Protein 1L8W (pdb70)

InterPro domains:
  IPR000680 Borrelia lipoprotein [PF00921] (44-343)

Secondary structure (DSSP, 8-state):
-HHHHHHTTS-SS-BHHHHHHHHHHHHHHHHHHHHHHTT---HHHHHHHHHHHHHHHHHHHHHHHHHH----SBTT-EE-STTT--PPPHHHHHHHHHHHHHHHHHH-SS-SSSS-S----GGGGGGGGGGS--STT----HHHHHHHHHHHHTS-HHHHHHHHHHHTT-S--S---TTT--SHHHHHH--TT--SS--S----HHHHHHHHHHH--TT--EE--TTTHHHHHHHHHHHHHHHHHHHHHHHHHHHHHHHHHHHHHHHH-/--STTTTHHHHHHHHHHHHHHHHHHSS---SSS-SS-BTHHHHHHHHHHHHHHHHHHHHHTT----HHHHHHHHHHHHHHHHHHHHHHHHH----SBTT-EE--TTT-----HHHHHHHHHHHHHHHHHTT-HHHHHTSPPP-----GGGGGGGS--STT----HHHHHHHHHHHHTS-HHHHHHHHHHHHH-S--S---TTT--SHHHHHH--SS--SS--S----HHHHHHHHHHH--TT--EE--TTTHHHHHHHHHHHHHHHHHHHHHHHHHHHHHHHHHHHHHHHHH--/-TTHHHHTTS-SS-BHHHHHHHHHHHHHHHHHHHHHH---HHHHHHHHHHHHHHHHHHHHHHHHHH----SBTT-EE-SGGG-----HHHHHHHHHHHHHHHHHTT-HHHHHTSPPP---TTGGGGGGGS--STT----HHHHHHHHHHHHTS-HHHHHHHHHHHTTSS--S---TTT--SHHHHHH--TT--SS--S----HHHHHHHHHHH--TT--EE--TT-HHHHHHHHHHHHHHHHHHHHHHHHHHHHHHHHHHHHHHHHHHHHT-/---HHHHHHHHHHHHHHHTTGGGTS----S-SS--HHHHHHHHHHHHHHHHHHHHHHT--TTHHHHHHHHHHHHHHHHHHHHHHHH----SPTT-EE-STTT-----HHHHHHHHHHHHHHHHTTT-HHHHTTS------TTGGGGGGGS--STT----HHHHHHHHHHHHTS-HHHHHHHHHHHTT-S--S---GGG--SHHHHHH--TT--SS--S----HHHHHHHHHHH--TT--EE--TT-HHHHHHHHHHHHHHHHHHHHHHHHHHHHHHHHHHHHHHHHHHHHHHSSSS--

Sequence (1133 aa):
GGLVAEAFGFKSDPKKSDVKTYFTTVAAKLEKTKTDLNSLPTAVEGAIKEVSELLDKLVKAVKTAEGASSGTAAIGEVVADADAAKVADKASVKGIAKGIKEIVEAAGGSEKLKAVAAAKGENNKGAGKLFGKAGAAAHGDSEAASKAAGAVSAVSGEQILSAIVTAADAAEQDGKKPEEAKNPIAAAIGDKDGGAEFGQDEKKDDQIAAAIALRGAKDGKFAVKDGEKEKAEGAIKGAAESAVRKVLGAITGLIGDAVSSGLRKVGDSPTNKFYQSVIQLGNGFLDVFTSFGGLVAEAFGFKSDPKKSDVKTYFTTVAAKLEKTKTDLNSLPTAVEGAIKEVSELLDKLVKAVKTAEGASSGTAAIGEVVADADAAKVADKASVKGIAKGIKEIVEAAGGSEKLKAVAAAKGENNKGAGKLFGKAGAAAHGDSEAASKAAGAVSAVSGEQILSAIVTAADAAEQDGKKPEEAKNPIAAAIGDKDGGAEFGQDEKKDDQIAAAIALRGAKDGKFAVKDGEKEKAEGAIKGAAESAVRKVLGAITGLIGDAVSSGLRKVGDSVKGGLVAEAFGFKSDPKKSDVKTYFTTVAAKLEKTKTDLNSTAVEGAIKEVSELLDKLVKAVKTAEGASSGTAAIGEVVADADAAKVADKASVKGIAKGIKEIVEAAGGSEKLKAVAAAKGENNKGAGKLFGKAGAAAHGDSEAASKAAGAVSAVSGEQILSAIVTAADAAEQDGKKPEEAKNPIAAAIGDKDGGAEFGQDEKKDDQIAAAIALRGAKDGKFAVKDGEKEKAEGAIKGAAESAVRKVLGAITGLIGDAVSSGLRKVGDSVKAASKFYQSVIQLGNGFLDVFTSFGGLVAEAFGFKSDPKKSDVKTYFTTVAAKLEKTKTDLNSTAVEGAIKEVSELLDKLVKAVKTAEGASSGTAAIGEVVADADAAKVADKASVKGIAKGIKEIVEAAGGSEKLKAVAAAKGENNKGAGKLFGKAGAAAHGDSEAASKAAGAVSAVSGEQILSAIVTAADAAEQDGKKPEEAKNPIAAAIGDKDGGAEFGQDEKKDDQIAAAIALRGAKDGKFAVKDGEKEKAEGAIKGAAESAVRKVLGAITGLIGDAVSSGLRKVGDSVKAASKETPPA

Radius of gyration: 38.23 Å; Cα contacts (8 Å, |Δi|>4): 2772; chains: 4; bounding box: 124×77×98 Å

Nearest PDB structures (foldseek):
  1l8w-assembly5_B  TM=1.003E+00  e=1.435E-44  Borreliella burgdorferi
  1l8w-assembly5_D  TM=9.782E-01  e=3.286E-36  Borreliella burgdorferi
  1l8w-assembly6_C  TM=9.657E-01  e=2.994E-34  Borreliella burgdorferi
  1l8w-assembly6_A  TM=9.624E-01  e=8.217E-33  Borreliella burgdorferi
  1l8w-assembly5_D  TM=1.003E+00  e=8.434E-45  Borreliella burgdorferi

Structure (mmCIF, N/CA/C/O backbone):
data_1L8W
#
_entry.id   1L8W
#
_cell.length_a   85.171
_cell.length_b   59.178
_cell.length_c   116.149
_cell.angle_alpha   90.00
_cell.angle_beta   104.58
_cell.angle_gamma   90.00
#
_symmetry.space_group_name_H-M   'P 1 2 1'
#
loop_
_entity.id
_entity.type
_entity.pdbx_description
1 polymer VlsE1
2 water water
#
loop_
_atom_site.group_PDB
_atom_site.id
_atom_site.type_symbol
_atom_site.label_atom_id
_atom_site.label_alt_id
_atom_site.label_comp_id
_atom_site.label_asym_id
_atom_site.label_entity_id
_atom_site.label_seq_id
_atom_site.pdbx_PDB_ins_code
_atom_site.Cartn_x
_atom_site.Cartn_y
_atom_site.Cartn_z
_atom_site.occupancy
_atom_site.B_iso_or_equiv
_atom_site.auth_seq_id
_atom_site.auth_comp_id
_atom_site.auth_asym_id
_atom_site.auth_atom_id
_atom_site.pdbx_PDB_model_num
ATOM 1 N N . GLY A 1 44 ? -1.136 -4.054 4.715 1.00 40.18 52 GLY A N 1
ATOM 2 C CA . GLY A 1 44 ? 0.161 -3.363 4.967 1.00 40.29 52 GLY A CA 1
ATOM 3 C C . GLY A 1 44 ? 0.367 -3.063 6.442 1.00 39.97 52 GLY A C 1
ATOM 4 O O . GLY A 1 44 ? 0.761 -1.956 6.811 1.00 39.31 52 GLY A O 1
ATOM 5 N N . GLY A 1 45 ? 0.087 -4.050 7.288 1.00 39.74 53 GLY A N 1
ATOM 6 C CA . GLY A 1 45 ? 0.252 -3.871 8.717 1.00 36.77 53 GLY A CA 1
ATOM 7 C C . GLY A 1 45 ? 1.718 -3.849 9.090 1.00 35.27 53 GLY A C 1
ATOM 8 O O . GLY A 1 45 ? 2.131 -3.058 9.927 1.00 35.90 53 GLY A O 1
ATOM 9 N N . LEU A 1 46 ? 2.513 -4.710 8.464 1.00 34.58 54 LEU A N 1
ATOM 10 C CA . LEU A 1 46 ? 3.939 -4.764 8.760 1.00 35.15 54 LEU A CA 1
ATOM 11 C C . LEU A 1 46 ? 4.666 -3.592 8.114 1.00 34.66 54 LEU A C 1
ATOM 12 O O . LEU A 1 46 ? 5.626 -3.070 8.666 1.00 35.76 54 LEU A O 1
ATOM 17 N N . VAL A 1 47 ? 4.207 -3.181 6.939 1.00 35.64 55 VAL A N 1
ATOM 18 C CA . VAL A 1 47 ? 4.820 -2.056 6.248 1.00 34.41 55 VAL A CA 1
ATOM 19 C C . VAL A 1 47 ? 4.541 -0.788 7.037 1.00 31.59 55 VAL A C 1
ATOM 20 O O . VAL A 1 47 ? 5.389 0.103 7.112 1.00 31.14 55 VAL A O 1
ATOM 24 N N . ALA A 1 48 ? 3.352 -0.717 7.628 1.00 27.36 56 ALA A N 1
ATOM 25 C CA . ALA A 1 48 ? 2.972 0.435 8.437 1.00 26.06 56 ALA A CA 1
ATOM 26 C C . ALA A 1 48 ? 3.802 0.512 9.724 1.00 25.47 56 ALA A C 1
ATOM 27 O O . ALA A 1 48 ? 4.030 1.599 10.241 1.00 25.31 56 ALA A O 1
ATOM 29 N N . GLU A 1 49 ? 4.242 -0.640 10.236 1.00 25.60 57 GLU A N 1
ATOM 30 C CA . GLU A 1 49 ? 5.046 -0.696 11.465 1.00 25.72 57 GLU A CA 1
ATOM 31 C C . GLU A 1 49 ? 6.520 -0.466 11.143 1.00 24.48 57 GLU A C 1
ATOM 32 O O . GLU A 1 49 ? 7.242 0.152 11.927 1.00 21.29 57 GLU A O 1
ATOM 38 N N . ALA A 1 50 ? 6.960 -0.965 9.988 1.00 22.99 58 ALA A N 1
ATOM 39 C CA . ALA A 1 50 ? 8.346 -0.782 9.557 1.00 22.84 58 ALA A CA 1
ATOM 40 C C . ALA A 1 50 ? 8.568 0.721 9.456 1.00 23.85 58 ALA A C 1
ATOM 41 O O . ALA A 1 50 ? 9.664 1.223 9.713 1.00 26.31 58 ALA A O 1
ATOM 43 N N . PHE A 1 51 ? 7.516 1.426 9.059 1.00 24.12 59 PHE A N 1
ATOM 44 C CA . PHE A 1 51 ? 7.542 2.877 8.969 1.00 26.57 59 PHE A CA 1
ATOM 45 C C . PHE A 1 51 ? 6.935 3.234 10.313 1.00 28.04 59 PHE A C 1
ATOM 46 O O . PHE A 1 51 ? 6.001 2.577 10.756 1.00 31.32 59 PHE A O 1
ATOM 54 N N . GLY A 1 52 ? 7.441 4.247 10.987 1.00 28.29 60 GLY A N 1
ATOM 55 C CA . GLY A 1 52 ? 6.835 4.563 12.268 1.00 29.20 60 GLY A CA 1
ATOM 56 C C . GLY A 1 52 ? 7.753 4.128 13.385 1.00 28.09 60 GLY A C 1
ATOM 57 O O . GLY A 1 52 ? 8.016 4.906 14.291 1.00 28.72 60 GLY A O 1
ATOM 58 N N . PHE A 1 53 ? 8.232 2.889 13.314 1.00 24.56 61 PHE A N 1
ATOM 59 C CA . PHE A 1 53 ? 9.169 2.370 14.301 1.00 23.70 61 PHE A CA 1
ATOM 60 C C . PHE A 1 53 ? 10.520 2.163 13.643 1.00 22.46 61 PHE A C 1
ATOM 61 O O . PHE A 1 53 ? 11.410 1.535 14.209 1.00 24.28 61 PHE A O 1
ATOM 69 N N . LYS A 1 54 ? 10.655 2.694 12.434 1.00 20.66 62 LYS A N 1
ATOM 70 C CA . LYS A 1 54 ? 11.888 2.599 11.676 1.00 20.21 62 LYS A CA 1
ATOM 71 C C . LYS A 1 54 ? 13.024 3.155 12.527 1.00 21.63 62 LYS A C 1
ATOM 72 O O . LYS A 1 54 ? 12.801 3.865 13.505 1.00 21.15 62 LYS A O 1
ATOM 78 N N . SER A 1 55 ? 14.247 2.825 12.148 1.00 22.07 63 SER A N 1
ATOM 79 C CA . SER A 1 55 ? 15.402 3.319 12.860 1.00 23.52 63 SER A CA 1
ATOM 80 C C . SER A 1 55 ? 15.708 4.685 12.281 1.00 24.40 63 SER A C 1
ATOM 81 O O . SER A 1 55 ? 15.350 4.969 11.142 1.00 24.95 63 SER A O 1
ATOM 84 N N . ASP A 1 56 ? 16.360 5.527 13.071 1.00 23.44 64 ASP A N 1
ATOM 85 C CA . ASP A 1 56 ? 16.771 6.851 12.627 1.00 23.62 64 ASP A CA 1
ATOM 86 C C . ASP A 1 56 ? 15.768 7.638 11.783 1.00 20.39 64 ASP A C 1
ATOM 87 O O . ASP A 1 56 ? 16.099 8.134 10.708 1.00 21.01 64 ASP A O 1
ATOM 92 N N . PRO A 1 57 ? 14.531 7.776 12.265 1.00 18.71 65 PRO A N 1
ATOM 93 C CA . PRO A 1 57 ? 13.545 8.531 11.487 1.00 17.77 65 PRO A CA 1
ATOM 94 C C . PRO A 1 57 ? 13.977 9.980 11.279 1.00 17.62 65 PRO A C 1
ATOM 95 O O . PRO A 1 57 ? 14.628 10.592 12.133 1.00 18.20 65 PRO A O 1
ATOM 99 N N . LYS A 1 58 ? 13.607 10.530 10.138 1.00 17.56 66 LYS A N 1
ATOM 100 C CA . LYS A 1 58 ? 13.980 11.892 9.810 1.00 16.30 66 LYS A CA 1
ATOM 101 C C . LYS A 1 58 ? 12.813 12.858 9.927 1.00 15.73 66 LYS A C 1
ATOM 102 O O . LYS A 1 58 ? 11.646 12.460 9.917 1.00 14.47 66 LYS A O 1
ATOM 108 N N . LYS A 1 59 ? 13.147 14.139 10.030 1.00 14.28 67 LYS A N 1
ATOM 109 C CA . LYS A 1 59 ? 12.144 15.177 10.092 1.00 14.50 67 LYS A CA 1
ATOM 110 C C . LYS A 1 59 ? 11.352 15.134 8.777 1.00 16.90 67 LYS A C 1
ATOM 111 O O . LYS A 1 59 ? 10.212 15.573 8.720 1.00 17.63 67 LYS A O 1
ATOM 117 N N . SER A 1 60 ? 11.967 14.607 7.720 1.00 15.80 68 SER A N 1
ATOM 118 C CA . SER A 1 60 ? 11.294 14.513 6.426 1.00 16.96 68 SER A CA 1
ATOM 119 C C . SER A 1 60 ? 10.230 13.403 6.463 1.00 15.37 68 SER A C 1
ATOM 120 O O . SER A 1 60 ? 9.250 13.448 5.720 1.00 14.13 68 SER A O 1
ATOM 123 N N . ASP A 1 61 ? 10.429 12.419 7.336 1.00 14.57 69 ASP A N 1
ATOM 124 C CA . ASP A 1 61 ? 9.474 11.333 7.492 1.00 15.77 69 ASP A CA 1
ATOM 125 C C . ASP A 1 61 ? 8.175 11.905 8.063 1.00 16.74 69 ASP A C 1
ATOM 126 O O . ASP A 1 61 ? 7.087 11.368 7.817 1.00 16.76 69 ASP A O 1
ATOM 131 N N . VAL A 1 62 ? 8.300 13.000 8.811 1.00 13.55 70 VAL A N 1
ATOM 132 C CA . VAL A 1 62 ? 7.151 13.656 9.415 1.00 16.99 70 VAL A CA 1
ATOM 133 C C . VAL A 1 62 ? 6.258 14.249 8.327 1.00 17.30 70 VAL A C 1
ATOM 134 O O . VAL A 1 62 ? 5.030 14.184 8.399 1.00 16.95 70 VAL A O 1
ATOM 138 N N . LYS A 1 63 ? 6.890 14.825 7.314 1.00 17.23 71 LYS A N 1
ATOM 139 C CA . LYS A 1 63 ? 6.156 15.415 6.212 1.00 17.75 71 LYS A CA 1
ATOM 140 C C . LYS A 1 63 ? 5.458 14.291 5.464 1.00 16.37 71 LYS A C 1
ATOM 141 O O . LYS A 1 63 ? 4.271 14.390 5.130 1.00 17.88 71 LYS A O 1
ATOM 147 N N . THR A 1 64 ? 6.199 13.217 5.217 1.00 15.70 72 THR A N 1
ATOM 148 C CA . THR A 1 64 ? 5.668 12.052 4.507 1.00 12.74 72 THR A CA 1
ATOM 149 C C . THR A 1 64 ? 4.430 11.511 5.225 1.00 13.62 72 THR A C 1
ATOM 150 O O . THR A 1 64 ? 3.435 11.143 4.587 1.00 11.96 72 THR A O 1
ATOM 154 N N . TYR A 1 65 ? 4.504 11.455 6.554 1.00 13.54 73 TYR A N 1
ATOM 155 C CA . TYR A 1 65 ? 3.391 10.985 7.366 1.00 13.60 73 TYR A CA 1
ATOM 156 C C . TYR A 1 65 ? 2.131 11.807 7.081 1.00 13.51 73 TYR A C 1
ATOM 157 O O . TYR A 1 65 ? 1.078 11.246 6.774 1.00 15.97 73 TYR A O 1
ATOM 166 N N . PHE A 1 66 ? 2.235 13.130 7.175 1.00 13.55 74 PHE A N 1
ATOM 167 C CA . PHE A 1 66 ? 1.078 13.985 6.910 1.00 13.36 74 PHE A CA 1
ATOM 168 C C . PHE A 1 66 ? 0.561 13.866 5.474 1.00 12.74 74 PHE A C 1
ATOM 169 O O . PHE A 1 66 ? -0.642 13.764 5.263 1.00 12.72 74 PHE A O 1
ATOM 177 N N . THR A 1 67 ? 1.461 13.872 4.490 1.00 15.87 75 THR A N 1
ATOM 178 C CA . THR A 1 67 ? 1.050 13.755 3.090 1.00 12.74 75 THR A CA 1
ATOM 179 C C . THR A 1 67 ? 0.264 12.455 2.896 1.00 15.93 75 THR A C 1
ATOM 180 O O . THR A 1 67 ? -0.815 12.447 2.293 1.00 14.90 75 THR A O 1
ATOM 184 N N . THR A 1 68 ? 0.808 11.362 3.427 1.00 15.49 76 THR A N 1
ATOM 185 C CA . THR A 1 68 ? 0.168 10.056 3.331 1.00 14.56 76 THR A CA 1
ATOM 186 C C . THR A 1 68 ? -1.220 10.094 3.990 1.00 15.68 76 THR A C 1
ATOM 187 O O . THR A 1 68 ? -2.160 9.492 3.481 1.00 15.05 76 THR A O 1
ATOM 191 N N . VAL A 1 69 ? -1.334 10.790 5.123 1.00 16.73 77 VAL A N 1
ATOM 192 C CA . VAL A 1 69 ? -2.599 10.928 5.836 1.00 15.63 77 VAL A CA 1
ATOM 193 C C . VAL A 1 69 ? -3.558 11.736 4.965 1.00 16.88 77 VAL A C 1
ATOM 194 O O . VAL A 1 69 ? -4.740 11.414 4.851 1.00 19.15 77 VAL A O 1
ATOM 198 N N . ALA A 1 70 ? -3.056 12.806 4.365 1.00 16.19 78 ALA A N 1
ATOM 199 C CA . ALA A 1 70 ? -3.900 13.619 3.497 1.00 19.24 78 ALA A CA 1
ATOM 200 C C . ALA A 1 70 ? -4.480 12.730 2.391 1.00 18.79 78 ALA A C 1
ATOM 201 O O . ALA A 1 70 ? -5.690 12.749 2.122 1.00 19.95 78 ALA A O 1
ATOM 203 N N . ALA A 1 71 ? -3.612 11.937 1.773 1.00 19.53 79 ALA A N 1
ATOM 204 C CA . ALA A 1 71 ? -4.010 11.034 0.691 1.00 19.94 79 ALA A CA 1
ATOM 205 C C . ALA A 1 71 ? -5.161 10.106 1.077 1.00 21.53 79 ALA A C 1
ATOM 206 O O . ALA A 1 71 ? -6.137 9.972 0.338 1.00 20.76 79 ALA A O 1
ATOM 208 N N . LYS A 1 72 ? -5.041 9.462 2.235 1.00 22.90 80 LYS A N 1
ATOM 209 C CA . LYS A 1 72 ? -6.080 8.554 2.710 1.00 23.97 80 LYS A CA 1
ATOM 210 C C . LYS A 1 72 ? -7.378 9.304 2.988 1.00 23.02 80 LYS A C 1
ATOM 211 O O . LYS A 1 72 ? -8.465 8.795 2.737 1.00 22.87 80 LYS A O 1
ATOM 217 N N . LEU A 1 73 ? -7.263 10.517 3.516 1.00 24.31 81 LEU A N 1
ATOM 218 C CA . LEU A 1 73 ? -8.440 11.323 3.811 1.00 25.92 81 LEU A CA 1
ATOM 219 C C . LEU A 1 73 ? -9.143 11.757 2.530 1.00 26.06 81 LEU A C 1
ATOM 220 O O . LEU A 1 73 ? -10.366 11.772 2.461 1.00 26.39 81 LEU A O 1
ATOM 225 N N . GLU A 1 74 ? -8.363 12.112 1.518 1.00 27.34 82 GLU A N 1
ATOM 226 C CA . GLU A 1 74 ? -8.923 12.535 0.236 1.00 24.86 82 GLU A CA 1
ATOM 227 C C . GLU A 1 74 ? -9.653 11.397 -0.459 1.00 25.02 82 GLU A C 1
ATOM 228 O O . GLU A 1 74 ? -10.757 11.581 -0.982 1.00 25.56 82 GLU A O 1
ATOM 234 N N . LYS A 1 75 ? -9.042 10.218 -0.454 1.00 23.76 83 LYS A N 1
ATOM 235 C CA . LYS A 1 75 ? -9.655 9.059 -1.082 1.00 23.40 83 LYS A CA 1
ATOM 236 C C . LYS A 1 75 ? -10.949 8.672 -0.372 1.00 24.38 83 LYS A C 1
ATOM 237 O O . LYS A 1 75 ? -11.969 8.390 -1.010 1.00 22.51 83 LYS A O 1
ATOM 243 N N . THR A 1 76 ? -10.900 8.647 0.955 1.00 24.87 84 THR A N 1
ATOM 244 C CA . THR A 1 76 ? -12.081 8.323 1.741 1.00 25.38 84 THR A CA 1
ATOM 245 C C . THR A 1 76 ? -13.196 9.319 1.403 1.00 25.79 84 THR A C 1
ATOM 246 O O . THR A 1 76 ? -14.356 8.939 1.295 1.00 25.91 84 THR A O 1
ATOM 250 N N . LYS A 1 77 ? -12.846 10.592 1.230 1.00 26.46 85 LYS A N 1
ATOM 251 C CA . LYS A 1 77 ? -13.849 11.599 0.899 1.00 27.57 85 LYS A CA 1
ATOM 252 C C . LYS A 1 77 ? -14.470 11.350 -0.476 1.00 28.21 85 LYS A C 1
ATOM 253 O O . LYS A 1 77 ? -15.661 11.587 -0.678 1.00 27.40 85 LYS A O 1
ATOM 259 N N . THR A 1 78 ? -13.659 10.889 -1.423 1.00 27.60 86 THR A N 1
ATOM 260 C CA . THR A 1 78 ? -14.153 10.593 -2.767 1.00 28.41 86 THR A CA 1
ATOM 261 C C . THR A 1 78 ? -15.126 9.404 -2.702 1.00 29.26 86 THR A C 1
ATOM 262 O O . THR A 1 78 ? -16.241 9.466 -3.231 1.00 27.78 86 THR A O 1
ATOM 266 N N . ASP A 1 79 ? -14.699 8.327 -2.048 1.00 30.61 87 ASP A N 1
ATOM 267 C CA . ASP A 1 79 ? -15.532 7.134 -1.930 1.00 33.72 87 ASP A CA 1
ATOM 268 C C . ASP A 1 79 ? -16.844 7.427 -1.213 1.00 34.97 87 ASP A C 1
ATOM 269 O O . ASP A 1 79 ? -17.852 6.777 -1.455 1.00 35.56 87 ASP A O 1
ATOM 274 N N . LEU A 1 80 ? -16.833 8.423 -0.342 1.00 37.47 88 LEU A N 1
ATOM 275 C CA . LEU A 1 80 ? -18.032 8.787 0.392 1.00 39.51 88 LEU A CA 1
ATOM 276 C C . LEU A 1 80 ? -19.012 9.525 -0.515 1.00 40.98 88 LEU A C 1
ATOM 277 O O . LEU A 1 80 ? -20.207 9.235 -0.525 1.00 38.89 88 LEU A O 1
ATOM 282 N N . ASN A 1 81 ? -18.494 10.485 -1.273 1.00 43.49 89 ASN A N 1
ATOM 283 C CA . ASN A 1 81 ? -19.316 11.273 -2.182 1.00 46.49 89 ASN A CA 1
ATOM 284 C C . ASN A 1 81 ? -19.634 10.532 -3.467 1.00 49.46 89 ASN A C 1
ATOM 285 O O . ASN A 1 81 ? -20.094 11.134 -4.437 1.00 50.03 89 ASN A O 1
ATOM 290 N N . SER A 1 82 ? -19.381 9.229 -3.484 1.00 51.43 90 SER A N 1
ATOM 291 C CA . SER A 1 82 ? -19.652 8.437 -4.670 1.00 55.57 90 SER A CA 1
ATOM 292 C C . SER A 1 82 ? -20.482 7.214 -4.311 1.00 58.64 90 SER A C 1
ATOM 293 O O . SER A 1 82 ? -20.182 6.097 -4.731 1.00 59.66 90 SER A O 1
ATOM 296 N N . LEU A 1 83 ? -21.529 7.438 -3.524 1.00 62.20 91 LEU A N 1
ATOM 297 C CA . LEU A 1 83 ? -22.422 6.362 -3.107 1.00 65.14 91 LEU A CA 1
ATOM 298 C C . LEU A 1 83 ? -23.728 6.410 -3.906 1.00 67.09 91 LEU A C 1
ATOM 299 O O . LEU A 1 83 ? -24.231 5.373 -4.348 1.00 66.82 91 LEU A O 1
ATOM 304 N N . PRO A 1 84 ? -24.297 7.619 -4.096 1.00 68.90 92 PRO A N 1
ATOM 305 C CA . PRO A 1 84 ? -25.547 7.800 -4.846 1.00 70.32 92 PRO A CA 1
ATOM 306 C C . PRO A 1 84 ? -25.395 7.576 -6.353 1.00 71.09 92 PRO A C 1
ATOM 307 O O . PRO A 1 84 ? -24.297 7.164 -6.785 1.00 71.62 92 PRO A O 1
ATOM 311 N N . THR A 1 105 ? -32.038 11.916 1.713 1.00 79.72 113 THR A N 1
ATOM 312 C CA . THR A 1 105 ? -32.350 13.065 2.612 1.00 79.40 113 THR A CA 1
ATOM 313 C C . THR A 1 105 ? -31.465 13.068 3.855 1.00 79.21 113 THR A C 1
ATOM 314 O O . THR A 1 105 ? -30.328 13.535 3.808 1.00 78.81 113 THR A O 1
ATOM 318 N N . ALA A 1 106 ? -31.990 12.551 4.963 1.00 78.85 114 ALA A N 1
ATOM 319 C CA . ALA A 1 106 ? -31.246 12.493 6.215 1.00 78.24 114 ALA A CA 1
ATOM 320 C C . ALA A 1 106 ? -29.890 11.838 5.978 1.00 77.75 114 ALA A C 1
ATOM 321 O O . ALA A 1 106 ? -28.886 12.237 6.568 1.00 77.48 114 ALA A O 1
ATOM 323 N N . VAL A 1 107 ? -29.868 10.827 5.115 1.00 76.71 115 VAL A N 1
ATOM 324 C CA . VAL A 1 107 ? -28.627 10.139 4.788 1.00 75.39 115 VAL A CA 1
ATOM 325 C C . VAL A 1 107 ? -27.715 11.145 4.098 1.00 74.54 115 VAL A C 1
ATOM 326 O O . VAL A 1 107 ? -26.558 11.319 4.480 1.00 74.32 115 VAL A O 1
ATOM 330 N N . GLU A 1 108 ? -28.263 11.812 3.086 1.00 73.25 116 GLU A N 1
ATOM 331 C CA . GLU A 1 108 ? -27.549 12.828 2.320 1.00 70.94 116 GLU A CA 1
ATOM 332 C C . GLU A 1 108 ? -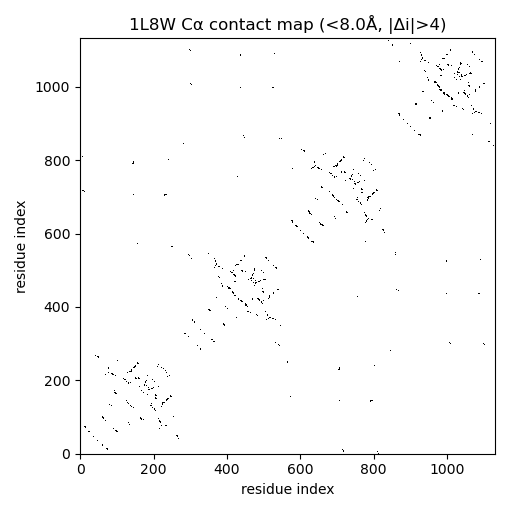27.017 13.901 3.267 1.00 68.84 116 GLU A C 1
ATOM 333 O O . GLU A 1 108 ? -25.979 14.514 3.013 1.00 67.97 116 GLU A O 1
ATOM 339 N N . GLY A 1 109 ? -27.740 14.121 4.360 1.00 66.46 117 GLY A N 1
ATOM 340 C CA . GLY A 1 109 ? -27.327 15.113 5.331 1.00 63.99 117 GLY A CA 1
ATOM 341 C C . GLY A 1 109 ? -26.135 14.618 6.123 1.00 62.50 117 GLY A C 1
ATOM 342 O O . GLY A 1 109 ? -25.239 15.390 6.465 1.00 63.15 117 GLY A O 1
ATOM 343 N N . ALA A 1 110 ? -26.123 13.322 6.414 1.00 60.51 118 ALA A N 1
ATOM 344 C CA . ALA A 1 110 ? -25.031 12.727 7.168 1.00 58.36 118 ALA A CA 1
ATOM 345 C C . ALA A 1 110 ? -23.778 12.646 6.304 1.00 57.09 118 ALA A C 1
ATOM 346 O O . ALA A 1 110 ? -22.666 12.602 6.817 1.00 57.26 118 ALA A O 1
ATOM 348 N N . ILE A 1 111 ? -23.964 12.628 4.990 1.00 55.74 119 ILE A N 1
ATOM 349 C CA . ILE A 1 111 ? -22.842 12.554 4.066 1.00 55.92 119 ILE A CA 1
ATOM 350 C C . ILE A 1 111 ? -22.184 13.933 3.967 1.00 56.01 119 ILE A C 1
ATOM 351 O O . ILE A 1 111 ? -20.960 14.043 3.884 1.00 55.67 119 ILE A O 1
ATOM 356 N N . LYS A 1 112 ? -23.003 14.980 3.985 1.00 55.90 120 LYS A N 1
ATOM 357 C CA . LYS A 1 112 ? -22.504 16.345 3.894 1.00 56.65 120 LYS A CA 1
ATOM 358 C C . LYS A 1 112 ? -21.653 16.680 5.114 1.00 56.32 120 LYS A C 1
ATOM 359 O O . LYS A 1 112 ? -20.559 17.228 4.988 1.00 55.81 120 LYS A O 1
ATOM 365 N N . GLU A 1 113 ? -22.166 16.345 6.294 1.00 55.54 121 GLU A N 1
ATOM 366 C CA . GLU A 1 113 ? -21.462 16.612 7.543 1.00 55.49 121 GLU A CA 1
ATOM 367 C C . GLU A 1 113 ? -20.133 15.859 7.644 1.00 52.99 121 GLU A C 1
ATOM 368 O O . GLU A 1 113 ? -19.127 16.418 8.080 1.00 52.64 121 GLU A O 1
ATOM 374 N N . VAL A 1 114 ? -20.137 14.593 7.247 1.00 50.02 122 VAL A N 1
ATOM 375 C CA . VAL A 1 114 ? -18.935 13.777 7.289 1.00 48.39 122 VAL A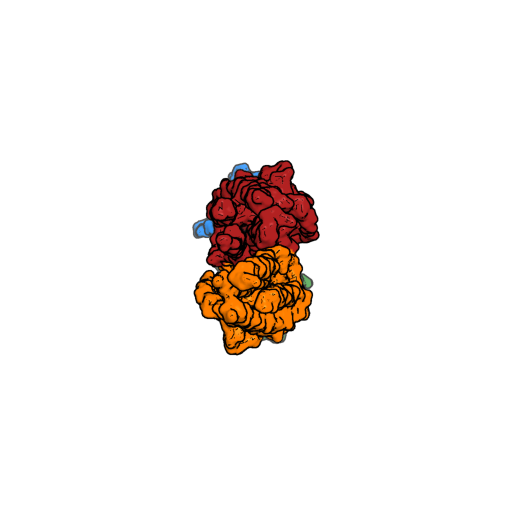 CA 1
ATOM 376 C C . VAL A 1 114 ? -17.946 14.294 6.249 1.00 47.13 122 VAL A C 1
ATOM 377 O O . VAL A 1 114 ? -16.732 14.287 6.469 1.00 45.88 122 VAL A O 1
ATOM 381 N N . SER A 1 115 ? -18.476 14.752 5.119 1.00 45.68 123 SER A N 1
ATOM 382 C CA . SER A 1 115 ? -17.649 15.282 4.043 1.00 43.54 123 SER A CA 1
ATOM 383 C C . SER A 1 115 ? -16.950 16.558 4.505 1.00 41.47 123 SER A C 1
ATOM 384 O O . SER A 1 115 ? -15.768 16.761 4.237 1.00 40.88 123 SER A O 1
ATOM 387 N N . GLU A 1 116 ? -17.689 17.411 5.206 1.00 39.92 124 GLU A N 1
ATOM 388 C CA . GLU A 1 116 ? -17.146 18.671 5.699 1.00 38.92 124 GLU A CA 1
ATOM 389 C C . GLU A 1 116 ? -16.055 18.366 6.718 1.00 36.23 124 GLU A C 1
ATOM 390 O O . GLU A 1 116 ? -15.031 19.051 6.780 1.00 34.44 124 GLU A O 1
ATOM 396 N N . LEU A 1 117 ? -16.299 17.331 7.517 1.00 32.78 125 LEU A N 1
ATOM 397 C CA . LEU A 1 117 ? -15.362 16.890 8.539 1.00 29.84 125 LEU A CA 1
ATOM 398 C C . LEU A 1 117 ? -14.076 16.497 7.815 1.00 28.16 125 LEU A C 1
ATOM 399 O O . LEU A 1 117 ? -12.995 16.992 8.140 1.00 27.07 125 LEU A O 1
ATOM 404 N N . LEU A 1 118 ? -14.203 15.623 6.818 1.00 26.00 126 LEU A N 1
ATOM 405 C CA . LEU A 1 118 ? -13.047 15.185 6.042 1.00 26.87 126 LEU A CA 1
ATOM 406 C C . LEU A 1 118 ? -12.286 16.378 5.464 1.00 26.69 126 LEU A C 1
ATOM 407 O O . LEU A 1 118 ? -11.056 16.397 5.476 1.00 25.23 126 LEU A O 1
ATOM 412 N N . ASP A 1 119 ? -13.018 17.372 4.963 1.00 28.80 127 ASP A N 1
ATOM 413 C CA . ASP A 1 119 ? -12.403 18.579 4.399 1.00 29.58 127 ASP A CA 1
ATOM 414 C C . ASP A 1 119 ? -11.557 19.324 5.419 1.00 27.59 127 ASP A C 1
ATOM 415 O O . ASP A 1 119 ? -10.449 19.761 5.117 1.00 28.34 127 ASP A O 1
ATOM 420 N N . LYS A 1 120 ? -12.098 19.478 6.622 1.00 26.27 128 LYS A N 1
ATOM 421 C CA . LYS A 1 120 ? -11.409 20.175 7.698 1.00 26.62 128 LYS A CA 1
ATOM 422 C C . LYS A 1 120 ? -10.110 19.477 8.091 1.00 24.97 128 LYS A C 1
ATOM 423 O O . LYS A 1 120 ? -9.101 20.127 8.369 1.00 22.26 128 LYS A O 1
ATOM 429 N N . LEU A 1 121 ? -10.148 18.152 8.110 1.00 23.96 129 LEU A N 1
ATOM 430 C CA . LEU A 1 121 ? -8.990 17.359 8.473 1.00 25.18 129 LEU A CA 1
ATOM 431 C C . LEU A 1 121 ? -7.891 17.509 7.418 1.00 25.81 129 LEU A C 1
ATOM 432 O O . LEU A 1 121 ? -6.735 17.766 7.750 1.00 26.20 129 LEU A O 1
ATOM 437 N N . VAL A 1 122 ? -8.253 17.368 6.148 1.00 26.36 130 VAL A N 1
ATOM 438 C CA . VAL A 1 122 ? -7.273 17.488 5.074 1.00 25.28 130 VAL A CA 1
ATOM 439 C C . VAL A 1 122 ? -6.591 18.850 5.114 1.00 23.81 130 VAL A C 1
ATOM 440 O O . VAL A 1 122 ? -5.364 18.937 5.031 1.00 25.22 130 VAL A O 1
ATOM 444 N N . LYS A 1 123 ? -7.383 19.908 5.246 1.00 22.98 131 LYS A N 1
ATOM 445 C CA . LYS A 1 123 ? -6.838 21.260 5.319 1.00 23.58 131 LYS A CA 1
ATOM 446 C C . LYS A 1 123 ? -5.939 21.406 6.543 1.00 22.46 131 LYS A C 1
ATOM 447 O O . LYS A 1 123 ? -4.906 22.075 6.490 1.00 21.47 131 LYS A O 1
ATOM 453 N N . ALA A 1 124 ? -6.336 20.770 7.643 1.00 20.35 132 ALA A N 1
ATOM 454 C CA . ALA A 1 124 ? -5.566 20.828 8.878 1.00 20.01 132 ALA A CA 1
ATOM 455 C C . ALA A 1 124 ? -4.237 20.078 8.762 1.00 20.11 132 ALA A C 1
ATOM 456 O O . ALA A 1 124 ? -3.195 20.593 9.181 1.00 19.25 132 ALA A O 1
ATOM 458 N N . VAL A 1 125 ? -4.258 18.871 8.193 1.00 18.93 133 VAL A N 1
ATOM 459 C CA . VAL A 1 125 ? -3.015 18.118 8.064 1.00 19.56 133 VAL A CA 1
ATOM 460 C C . VAL A 1 125 ? -2.089 18.795 7.063 1.00 20.18 133 VAL A C 1
ATOM 461 O O . VAL A 1 125 ? -0.872 18.759 7.227 1.00 21.14 133 VAL A O 1
ATOM 465 N N . LYS A 1 126 ? -2.657 19.426 6.037 1.00 20.16 134 LYS A N 1
ATOM 466 C CA . LYS A 1 126 ? -1.835 20.107 5.034 1.00 21.47 134 LYS A CA 1
ATOM 467 C C . LYS A 1 126 ? -1.117 21.315 5.637 1.00 21.89 134 LYS A C 1
ATOM 468 O O . LYS A 1 126 ? -0.025 21.700 5.186 1.00 17.89 134 LYS A O 1
ATOM 474 N N . THR A 1 127 ? -1.723 21.910 6.661 1.00 19.56 135 THR A N 1
ATOM 475 C CA . THR A 1 127 ? -1.077 23.022 7.340 1.00 19.28 135 THR A CA 1
ATOM 476 C C . THR A 1 127 ? 0.153 22.398 8.022 1.00 18.51 135 THR A C 1
ATOM 477 O O . THR A 1 127 ? 1.269 22.901 7.891 1.00 18.18 135 THR A O 1
ATOM 481 N N . ALA A 1 128 ? -0.053 21.283 8.722 1.00 17.95 136 ALA A N 1
ATOM 482 C CA . ALA A 1 128 ? 1.049 20.594 9.389 1.00 17.63 136 ALA A CA 1
ATOM 483 C C . ALA A 1 128 ? 2.082 20.136 8.353 1.00 17.75 136 ALA A C 1
ATOM 484 O O . ALA A 1 128 ? 3.289 20.338 8.526 1.00 17.03 136 ALA A O 1
ATOM 486 N N . GLU A 1 129 ? 1.598 19.509 7.286 1.00 17.67 137 GLU A N 1
ATOM 487 C CA . GLU A 1 129 ? 2.467 19.029 6.213 1.00 20.66 137 GLU A CA 1
ATOM 488 C C . GLU A 1 129 ? 3.371 20.141 5.674 1.00 18.95 137 GLU A C 1
ATOM 489 O O . GLU A 1 129 ? 4.592 19.981 5.593 1.00 21.26 137 GLU A O 1
ATOM 495 N N . GLY A 1 130 ? 2.780 21.273 5.312 1.00 18.15 138 GLY A N 1
ATOM 496 C CA . GLY A 1 130 ? 3.584 22.362 4.794 1.00 19.76 138 GLY A CA 1
ATOM 497 C C . GLY A 1 130 ? 4.598 22.890 5.800 1.00 21.24 138 GLY A C 1
ATOM 498 O O . GLY A 1 130 ? 5.607 23.500 5.426 1.00 18.40 138 GLY A O 1
ATOM 499 N N . ALA A 1 131 ? 4.327 22.662 7.082 1.00 19.70 139 ALA A N 1
ATOM 500 C CA . ALA A 1 131 ? 5.205 23.123 8.152 1.00 19.44 139 ALA A CA 1
ATOM 501 C C . ALA A 1 131 ? 6.318 22.129 8.472 1.00 19.81 139 ALA A C 1
ATOM 502 O O . ALA A 1 131 ? 7.284 22.471 9.164 1.00 20.59 139 ALA A O 1
ATOM 504 N N . SER A 1 132 ? 6.179 20.901 7.974 1.00 17.90 140 SER A N 1
ATOM 505 C CA . SER A 1 132 ? 7.168 19.856 8.213 1.00 17.15 140 SER A CA 1
ATOM 506 C C . SER A 1 132 ? 8.276 19.898 7.144 1.00 17.05 140 SER A C 1
ATOM 507 O O . SER A 1 132 ? 8.496 18.942 6.394 1.00 19.44 140 SER A O 1
ATOM 510 N N . SER A 1 133 ? 8.989 21.014 7.121 1.00 16.95 141 SER A N 1
ATOM 511 C CA . SER A 1 133 ? 10.048 21.266 6.152 1.00 20.22 141 SER A CA 1
ATOM 512 C C . SER A 1 133 ? 11.451 20.838 6.536 1.00 21.23 141 SER A C 1
ATOM 513 O O . SER A 1 133 ? 12.401 21.188 5.847 1.00 23.31 141 SER A O 1
ATOM 516 N N . GLY A 1 134 ? 11.599 20.088 7.620 1.00 21.01 142 GLY A N 1
ATOM 517 C CA . GLY A 1 134 ? 12.934 19.685 8.022 1.00 21.52 142 GLY A CA 1
ATOM 518 C C . GLY A 1 134 ? 13.493 18.539 7.207 1.00 21.32 142 GLY A C 1
ATOM 519 O O . GLY A 1 134 ? 12.748 17.834 6.519 1.00 20.01 142 GLY A O 1
ATOM 520 N N . THR A 1 135 ? 14.808 18.351 7.277 1.00 19.21 143 THR A N 1
ATOM 521 C CA . THR A 1 135 ? 15.441 17.257 6.549 1.00 21.83 143 THR A CA 1
ATOM 522 C C . THR A 1 135 ? 16.380 16.457 7.457 1.00 20.05 143 THR A C 1
ATOM 523 O O . THR A 1 135 ? 16.667 15.295 7.191 1.00 19.80 143 THR A O 1
ATOM 527 N N . ALA A 1 136 ? 16.834 17.078 8.542 1.00 19.54 144 ALA A N 1
ATOM 528 C CA . ALA A 1 136 ? 17.737 16.410 9.475 1.00 18.98 144 ALA A CA 1
ATOM 529 C C . ALA A 1 136 ? 17.029 15.349 10.310 1.00 17.80 144 ALA A C 1
ATOM 530 O O . ALA A 1 136 ? 15.814 15.178 10.242 1.00 19.67 144 ALA A O 1
ATOM 532 N N . ALA A 1 137 ? 17.807 14.619 11.091 1.00 17.95 145 ALA A N 1
ATOM 533 C CA . ALA A 1 137 ? 17.253 13.587 11.948 1.00 17.14 145 ALA A CA 1
ATOM 534 C C . ALA A 1 137 ? 16.298 14.227 12.953 1.00 18.34 145 ALA A C 1
ATOM 535 O O . ALA A 1 137 ? 16.473 15.386 13.346 1.00 17.67 145 ALA A O 1
ATOM 537 N N . ILE A 1 138 ? 15.275 13.484 13.351 1.00 19.70 146 ILE A N 1
ATOM 538 C CA . ILE A 1 138 ? 14.326 13.993 14.327 1.00 21.07 146 ILE A CA 1
ATOM 539 C C . ILE A 1 138 ? 15.126 14.171 15.609 1.00 22.93 146 ILE A C 1
ATOM 540 O O . ILE A 1 138 ? 14.875 15.078 16.397 1.00 24.13 146 ILE A O 1
ATOM 545 N N . GLY A 1 139 ? 16.110 13.297 15.791 1.00 25.16 147 GLY A N 1
ATOM 546 C CA . GLY A 1 139 ? 16.959 13.356 16.963 1.00 26.64 147 GLY A CA 1
ATOM 547 C C . GLY A 1 139 ? 18.372 13.812 16.644 1.00 27.45 147 GLY A C 1
ATOM 548 O O . GLY A 1 139 ? 19.342 13.153 17.022 1.00 28.88 147 GLY A O 1
ATOM 549 N N . GLU A 1 140 ? 18.484 14.932 15.934 1.00 26.92 148 GLU A N 1
ATOM 550 C CA . GLU A 1 140 ? 19.774 15.498 15.578 1.00 27.81 148 GLU A CA 1
ATOM 551 C C . GLU A 1 140 ? 20.452 15.999 16.840 1.00 26.19 148 GLU A C 1
ATOM 552 O O . GLU A 1 140 ? 19.858 16.751 17.601 1.00 25.98 148 GLU A O 1
ATOM 558 N N . VAL A 1 141 ? 21.695 15.581 17.050 1.00 26.35 149 VAL A N 1
ATOM 559 C CA . VAL A 1 141 ? 22.470 15.976 18.222 1.00 26.64 149 VAL A CA 1
ATOM 560 C C . VAL A 1 141 ? 23.764 16.671 17.812 1.00 28.29 149 VAL A C 1
ATOM 561 O O . VAL A 1 141 ? 24.556 16.103 17.064 1.00 28.52 149 VAL A O 1
ATOM 565 N N . VAL A 1 142 ? 23.982 17.888 18.308 1.00 30.24 150 VAL A N 1
ATOM 566 C CA . VAL A 1 142 ? 25.202 18.637 17.989 1.00 30.36 150 VAL A CA 1
ATOM 567 C C . VAL A 1 142 ? 26.048 18.941 19.225 1.00 32.53 150 VAL A C 1
ATOM 568 O O . VAL A 1 142 ? 25.522 19.282 20.287 1.00 31.38 150 VAL A O 1
ATOM 572 N N . ALA A 1 143 ? 27.363 18.810 19.073 1.00 34.38 151 ALA A N 1
ATOM 573 C CA . ALA A 1 143 ? 28.309 19.064 20.153 1.00 36.92 151 ALA A CA 1
ATOM 574 C C . ALA A 1 143 ? 29.193 20.268 19.822 1.00 39.90 151 ALA A C 1
ATOM 575 O O . ALA A 1 143 ? 29.789 20.872 20.716 1.00 38.70 151 ALA A O 1
ATOM 577 N N . ASP A 1 144 ? 29.279 20.599 18.532 1.00 41.87 152 ASP A N 1
ATOM 578 C CA . ASP A 1 144 ? 30.065 21.739 18.064 1.00 43.79 152 ASP A CA 1
ATOM 579 C C . ASP A 1 144 ? 29.284 23.033 18.268 1.00 43.64 152 ASP A C 1
ATOM 580 O O . ASP A 1 144 ? 28.164 23.177 17.781 1.00 42.26 152 ASP A O 1
ATOM 585 N N . ALA A 1 145 ? 29.892 23.975 18.977 1.00 44.56 153 ALA A N 1
ATOM 586 C CA . ALA A 1 145 ? 29.267 25.261 19.266 1.00 45.35 153 ALA A CA 1
ATOM 587 C C . ALA A 1 145 ? 28.666 25.951 18.042 1.00 45.58 153 ALA A C 1
ATOM 588 O O . ALA A 1 145 ? 27.726 26.738 18.166 1.00 47.01 153 ALA A O 1
ATOM 590 N N . ASP A 1 146 ? 29.202 25.665 16.861 1.00 46.30 154 ASP A N 1
ATOM 591 C CA . ASP A 1 146 ? 28.691 26.285 15.644 1.00 45.79 154 ASP A CA 1
ATOM 592 C C . ASP A 1 146 ? 27.480 25.563 15.063 1.00 45.29 154 ASP A C 1
ATOM 593 O O . ASP A 1 146 ? 26.624 26.188 14.433 1.00 45.38 154 ASP A O 1
ATOM 598 N N . ALA A 1 147 ? 27.401 24.253 15.283 1.00 43.49 155 ALA A N 1
ATOM 599 C CA . ALA A 1 147 ? 26.291 23.453 14.761 1.00 42.45 155 ALA A CA 1
ATOM 600 C C . ALA A 1 147 ? 24.950 23.769 15.422 1.00 41.09 155 ALA A C 1
ATOM 601 O O . ALA A 1 147 ? 23.895 23.553 14.823 1.00 41.11 155 ALA A O 1
ATOM 603 N N . ALA A 1 148 ? 24.988 24.272 16.654 1.00 39.72 156 ALA A N 1
ATOM 604 C CA . ALA A 1 148 ? 23.759 24.606 17.375 1.00 39.46 156 ALA A CA 1
ATOM 605 C C . ALA A 1 148 ? 23.026 25.737 16.664 1.00 38.29 156 ALA A C 1
ATOM 606 O O . ALA A 1 148 ? 23.650 26.577 16.020 1.00 38.59 156 ALA A O 1
ATOM 608 N N . LYS A 1 149 ? 21.703 25.756 16.790 1.00 36.79 157 LYS A N 1
ATOM 609 C CA . LYS A 1 149 ? 20.894 26.784 16.147 1.00 36.93 157 LYS A CA 1
ATOM 610 C C . LYS A 1 149 ? 19.523 26.943 16.800 1.00 35.17 157 LYS A C 1
ATOM 611 O O . LYS A 1 149 ? 19.087 26.111 17.603 1.00 32.71 157 LYS A O 1
ATOM 617 N N . VAL A 1 150 ? 18.855 28.033 16.450 1.00 32.52 158 VAL A N 1
ATOM 618 C CA . VAL A 1 150 ? 17.512 28.293 16.936 1.00 31.10 158 VAL A CA 1
ATOM 619 C C . VAL A 1 150 ? 16.633 27.520 15.967 1.00 30.70 158 VAL A C 1
ATOM 620 O O . VAL A 1 150 ? 16.903 27.513 14.768 1.00 31.97 158 VAL A O 1
ATOM 624 N N . ALA A 1 151 ? 15.602 26.857 16.474 1.00 29.17 159 ALA A N 1
ATOM 625 C CA . ALA A 1 151 ? 14.708 26.112 15.600 1.00 29.11 159 ALA A CA 1
ATOM 626 C C . ALA A 1 151 ? 13.969 27.112 14.727 1.00 27.59 159 ALA A C 1
ATOM 627 O O . ALA A 1 151 ? 13.749 28.247 15.135 1.00 27.56 159 ALA A O 1
ATOM 629 N N . ASP A 1 152 ? 13.596 26.688 13.526 1.00 27.86 160 ASP A N 1
ATOM 630 C CA . ASP A 1 152 ? 12.867 27.551 12.604 1.00 27.74 160 ASP A CA 1
ATOM 631 C C . ASP A 1 152 ? 11.493 27.800 13.211 1.00 27.93 160 ASP A C 1
ATOM 632 O O . ASP A 1 152 ? 10.707 26.869 13.386 1.00 29.63 160 ASP A O 1
ATOM 637 N N . LYS A 1 153 ? 11.205 29.055 13.537 1.00 28.26 161 LYS A N 1
ATOM 638 C CA . LYS A 1 153 ? 9.933 29.394 14.158 1.00 27.90 161 LYS A CA 1
ATOM 639 C C . LYS A 1 153 ? 8.704 29.154 13.291 1.00 27.43 161 LYS A C 1
ATOM 640 O O . LYS A 1 153 ? 7.645 28.798 13.808 1.00 26.55 161 LYS A O 1
ATOM 646 N N . ALA A 1 154 ? 8.832 29.342 11.980 1.00 26.36 162 ALA A N 1
ATOM 647 C CA . ALA A 1 154 ? 7.703 29.126 11.080 1.00 25.98 162 ALA A CA 1
ATOM 648 C C . ALA A 1 154 ? 7.344 27.640 11.013 1.00 25.49 162 ALA A C 1
ATOM 649 O O . ALA A 1 154 ? 6.180 27.283 10.834 1.00 28.25 162 ALA A O 1
ATOM 651 N N . SER A 1 155 ? 8.347 26.777 11.141 1.00 23.52 163 SER A N 1
ATOM 652 C CA . SER A 1 155 ? 8.117 25.332 11.122 1.00 21.76 163 SER A CA 1
ATOM 653 C C . SER A 1 155 ? 7.494 24.911 12.457 1.00 21.42 163 SER A C 1
ATOM 654 O O . SER A 1 155 ? 6.534 24.139 12.489 1.00 20.23 163 SER A O 1
ATOM 657 N N . VAL A 1 156 ? 8.047 25.429 13.554 1.00 21.31 164 VAL A N 1
ATOM 658 C CA . VAL A 1 156 ? 7.552 25.117 14.896 1.00 20.85 164 VAL A CA 1
ATOM 659 C C . VAL A 1 156 ? 6.092 25.513 15.061 1.00 18.34 164 VAL A C 1
ATOM 660 O O . VAL A 1 156 ? 5.236 24.672 15.325 1.00 17.91 164 VAL A O 1
ATOM 664 N N . LYS A 1 157 ? 5.811 26.802 14.894 1.00 19.05 165 LYS A N 1
ATOM 665 C CA . LYS A 1 157 ? 4.453 27.316 15.051 1.00 17.72 165 LYS A CA 1
ATOM 666 C C . LYS A 1 157 ? 3.473 26.727 14.065 1.00 18.46 165 LYS A C 1
ATOM 667 O O . LYS A 1 157 ? 2.306 26.504 14.405 1.00 16.98 165 LYS A O 1
ATOM 673 N N . GLY A 1 158 ? 3.941 26.487 12.840 1.00 16.63 166 GLY A N 1
ATOM 674 C CA . GLY A 1 158 ? 3.072 25.914 11.829 1.00 13.43 166 GLY A CA 1
ATOM 675 C C . GLY A 1 158 ? 2.721 24.476 12.148 1.00 15.34 166 GLY A C 1
ATOM 676 O O . GLY A 1 158 ? 1.587 24.038 11.962 1.00 17.44 166 GLY A O 1
ATOM 677 N N . ILE A 1 159 ? 3.698 23.721 12.631 1.00 17.13 167 ILE A N 1
ATOM 678 C CA . ILE A 1 159 ? 3.430 22.333 12.961 1.00 18.48 167 ILE A CA 1
ATOM 679 C C . ILE A 1 159 ? 2.423 22.294 14.106 1.00 18.89 167 ILE A C 1
ATOM 680 O O . ILE A 1 159 ? 1.490 21.490 14.093 1.00 18.18 167 ILE A O 1
ATOM 685 N N . ALA A 1 160 ? 2.602 23.185 15.080 1.00 20.93 168 ALA A N 1
ATOM 686 C CA . ALA A 1 160 ? 1.698 23.258 16.229 1.00 21.07 168 ALA A CA 1
ATOM 687 C C . ALA A 1 160 ? 0.280 23.656 15.798 1.00 22.76 168 ALA A C 1
ATOM 688 O O . ALA A 1 160 ? -0.709 23.019 16.185 1.00 21.39 168 ALA A O 1
ATOM 690 N N . LYS A 1 161 ? 0.185 24.703 14.984 1.00 22.82 169 LYS A N 1
ATOM 691 C CA . LYS A 1 161 ? -1.107 25.175 14.524 1.00 22.80 169 LYS A CA 1
ATOM 692 C C . LYS A 1 161 ? -1.800 24.094 13.719 1.00 23.78 169 LYS A C 1
ATOM 693 O O . LYS A 1 161 ? -3.016 23.917 13.819 1.00 22.68 169 LYS A O 1
ATOM 699 N N . GLY A 1 162 ? -1.026 23.369 12.917 1.00 24.49 170 GLY A N 1
ATOM 700 C CA . GLY A 1 162 ? -1.609 22.306 12.122 1.00 24.07 170 GLY A CA 1
ATOM 701 C C . GLY A 1 162 ? -2.220 21.285 13.059 1.00 23.23 170 GLY A C 1
ATOM 702 O O . GLY A 1 162 ? -3.357 20.857 12.878 1.00 21.20 170 GLY A O 1
ATOM 703 N N . ILE A 1 163 ? -1.451 20.903 14.074 1.00 24.84 171 ILE A N 1
ATOM 704 C CA . ILE A 1 163 ? -1.908 19.936 15.063 1.00 24.69 171 ILE A CA 1
ATOM 705 C C . ILE A 1 163 ? -3.148 20.443 15.798 1.00 24.06 171 ILE A C 1
ATOM 706 O O . ILE A 1 163 ? -4.078 19.682 16.040 1.00 23.60 171 ILE A O 1
ATOM 711 N N . LYS A 1 164 ? -3.169 21.727 16.147 1.00 25.55 172 LYS A N 1
ATOM 712 C CA . LYS A 1 164 ? -4.338 22.289 16.815 1.00 26.33 172 LYS A CA 1
ATOM 713 C C . LYS A 1 164 ? -5.555 22.183 15.891 1.00 25.51 172 LYS A C 1
ATOM 714 O O . LYS A 1 164 ? -6.644 21.796 16.325 1.00 25.50 172 LYS A O 1
ATOM 720 N N . GLU A 1 165 ? -5.369 22.524 14.617 1.00 25.38 173 GLU A N 1
ATOM 721 C CA . GLU A 1 165 ? -6.455 22.451 13.639 1.00 24.06 173 GLU A CA 1
ATOM 722 C C . GLU A 1 165 ? -6.950 21.018 13.476 1.00 24.00 173 GLU A C 1
ATOM 723 O O . GLU A 1 165 ? -8.153 20.768 13.359 1.00 25.17 173 GLU A O 1
ATOM 729 N N . ILE A 1 166 ? -6.021 20.070 13.472 1.00 23.15 174 ILE A N 1
ATOM 730 C CA . ILE A 1 166 ? -6.396 18.673 13.324 1.00 23.56 174 ILE A CA 1
ATOM 731 C C . ILE A 1 166 ? -7.268 18.239 14.498 1.00 23.82 174 ILE A C 1
ATOM 732 O O . ILE A 1 166 ? -8.345 17.679 14.314 1.00 20.08 174 ILE A O 1
ATOM 737 N N . VAL A 1 167 ? -6.785 18.524 15.704 1.00 26.32 175 VAL A N 1
ATOM 738 C CA . VAL A 1 167 ? -7.483 18.167 16.931 1.00 27.43 175 VAL A CA 1
ATOM 739 C C . VAL A 1 167 ? -8.858 18.822 17.046 1.00 28.83 175 VAL A C 1
ATOM 740 O O . VAL A 1 167 ? -9.804 18.192 17.505 1.00 27.13 175 VAL A O 1
ATOM 744 N N . GLU A 1 168 ? -8.973 20.081 16.629 1.00 30.75 176 GLU A N 1
ATOM 745 C CA . GLU A 1 168 ? -10.260 20.770 16.699 1.00 33.05 176 GLU A CA 1
ATOM 746 C C . GLU A 1 168 ? -11.224 20.208 15.652 1.00 33.54 176 GLU A C 1
ATOM 747 O O . GLU A 1 168 ? -12.401 19.979 15.938 1.00 30.31 176 GLU A O 1
ATOM 753 N N . ALA A 1 169 ? -10.719 19.980 14.442 1.00 34.70 177 ALA A N 1
ATOM 754 C CA . ALA A 1 169 ? -11.539 19.437 13.363 1.00 36.62 177 ALA A CA 1
ATOM 755 C C . ALA A 1 169 ? -12.215 18.148 13.815 1.00 39.13 177 ALA A C 1
ATOM 756 O O . ALA A 1 169 ? -13.348 17.859 13.424 1.00 39.66 177 ALA A O 1
ATOM 758 N N . ALA A 1 170 ? -11.511 17.382 14.643 1.00 41.23 178 ALA A N 1
ATOM 759 C CA . ALA A 1 170 ? -12.025 16.118 15.157 1.00 44.27 178 ALA A CA 1
ATOM 760 C C . ALA A 1 170 ? -12.566 16.252 16.574 1.00 46.05 178 ALA A C 1
ATOM 761 O O . ALA A 1 170 ? -13.141 15.310 17.110 1.00 46.02 178 ALA A O 1
ATOM 763 N N . GLY A 1 171 ? -12.373 17.420 17.179 1.00 49.38 179 GLY A N 1
ATOM 764 C CA . GLY A 1 171 ? -12.840 17.636 18.538 1.00 54.00 179 GLY A CA 1
ATOM 765 C C . GLY A 1 171 ? -11.947 18.584 19.325 1.00 57.22 179 GLY A C 1
ATOM 766 O O . GLY A 1 171 ? -12.019 19.802 19.157 1.00 57.14 179 GLY A O 1
ATOM 767 N N . GLY A 1 172 ? -11.101 18.032 20.188 1.00 60.43 180 GLY A N 1
ATOM 768 C CA . GLY A 1 172 ? -10.214 18.869 20.976 1.00 64.27 180 GLY A CA 1
ATOM 769 C C . GLY A 1 172 ? -10.073 18.339 22.384 1.00 66.28 180 GLY A C 1
ATOM 770 O O . GLY A 1 172 ? -9.341 17.380 22.620 1.00 67.40 180 GLY A O 1
ATOM 771 N N . SER A 1 173 ? -10.764 18.974 23.326 1.00 68.58 181 SER A N 1
ATOM 772 C CA . SER A 1 173 ? -10.731 18.536 24.715 1.00 69.77 181 SER A CA 1
ATOM 773 C C . SER A 1 173 ? -11.334 17.139 24.706 1.00 70.68 181 SER A C 1
ATOM 774 O O . SER A 1 173 ? -12.548 16.981 24.578 1.00 71.75 181 SER A O 1
ATOM 777 N N . GLU A 1 174 ? -10.488 16.123 24.829 1.00 71.55 182 GLU A N 1
ATOM 778 C CA . GLU A 1 174 ? -10.985 14.759 24.796 1.00 72.72 182 GLU A CA 1
ATOM 779 C C . GLU A 1 174 ? -9.998 13.740 25.357 1.00 74.68 182 GLU A C 1
ATOM 780 O O . GLU A 1 174 ? -8.789 13.981 25.409 1.00 74.22 182 GLU A O 1
ATOM 786 N N . LYS A 1 175 ? -10.542 12.600 25.774 1.00 77.01 183 LYS A N 1
ATOM 787 C CA . LYS A 1 175 ? -9.767 11.492 26.322 1.00 78.39 183 LYS A CA 1
ATOM 788 C C . LYS A 1 175 ? -8.962 11.886 27.557 1.00 79.13 183 LYS A C 1
ATOM 789 O O . LYS A 1 175 ? -9.366 12.772 28.312 1.00 80.26 183 LYS A O 1
ATOM 795 N N . LEU A 1 176 ? -7.831 11.213 27.764 1.00 78.94 184 LEU A N 1
ATOM 796 C CA . LEU A 1 176 ? -6.964 11.494 28.901 1.00 78.18 184 LEU A CA 1
ATOM 797 C C . LEU A 1 176 ? -6.282 12.836 28.684 1.00 77.55 184 LEU A C 1
ATOM 798 O O . LEU A 1 176 ? -5.055 12.924 28.656 1.00 77.76 184 LEU A O 1
ATOM 803 N N . LYS A 1 177 ? -7.088 13.880 28.518 1.00 76.92 185 LYS A N 1
ATOM 804 C CA . LYS A 1 177 ? -6.567 15.221 28.305 1.00 75.43 185 LYS A CA 1
ATOM 805 C C . LYS A 1 177 ? -5.885 15.688 29.581 1.00 73.54 185 LYS A C 1
ATOM 806 O O . LYS A 1 177 ? -5.248 16.743 29.606 1.00 74.28 185 LYS A O 1
ATOM 812 N N . ALA A 1 178 ? -6.022 14.890 30.636 1.00 70.66 186 ALA A N 1
ATOM 813 C CA . ALA A 1 178 ? -5.422 15.198 31.931 1.00 68.15 186 ALA A CA 1
ATOM 814 C C . ALA A 1 178 ? -5.867 14.192 32.984 1.00 66.10 186 ALA A C 1
ATOM 815 O O . ALA A 1 178 ? -5.570 13.002 32.890 1.00 65.54 186 ALA A O 1
ATOM 817 N N . VAL A 1 179 ? -6.588 14.696 33.982 1.00 65.35 187 VAL A N 1
ATOM 818 C CA . VAL A 1 179 ? -7.099 13.895 35.088 1.00 63.57 187 VAL A CA 1
ATOM 819 C C . VAL A 1 179 ? -6.003 12.987 35.653 1.00 62.61 187 VAL A C 1
ATOM 820 O O . VAL A 1 179 ? -6.167 11.768 35.763 1.00 61.83 187 VAL A O 1
ATOM 824 N N . ALA A 1 180 ? -4.881 13.607 36.006 1.00 60.63 188 ALA A N 1
ATOM 825 C CA . ALA A 1 180 ? -3.738 12.904 36.566 1.00 59.96 188 ALA A CA 1
ATOM 826 C C . ALA A 1 180 ? -2.696 13.924 37.004 1.00 59.19 188 ALA A C 1
ATOM 827 O O . ALA A 1 180 ? -2.632 15.028 36.461 1.00 57.24 188 ALA A O 1
ATOM 829 N N . ALA A 1 181 ? -1.885 13.556 37.990 1.00 58.78 189 ALA A N 1
ATOM 830 C CA . ALA A 1 181 ? -0.842 14.451 38.485 1.00 58.86 189 ALA A CA 1
ATOM 831 C C . ALA A 1 181 ? 0.137 14.780 37.356 1.00 57.85 189 ALA A C 1
ATOM 832 O O . ALA A 1 181 ? 0.872 13.911 36.885 1.00 57.18 189 ALA A O 1
ATOM 834 N N . ALA A 1 182 ? 0.130 16.039 36.924 1.00 57.98 190 ALA A N 1
ATOM 835 C CA . ALA A 1 182 ? 1.004 16.499 35.846 1.00 56.73 190 ALA A CA 1
ATOM 836 C C . ALA A 1 182 ? 2.212 17.261 36.381 1.00 56.29 190 ALA A C 1
ATOM 837 O O . ALA A 1 182 ? 3.019 17.774 35.604 1.00 56.01 190 ALA A O 1
ATOM 839 N N . LYS A 1 183 ? 2.333 17.334 37.705 1.00 55.82 191 LYS A N 1
ATOM 840 C CA . LYS A 1 183 ? 3.441 18.045 38.333 1.00 53.43 191 LYS A CA 1
ATOM 841 C C . LYS A 1 183 ? 4.615 17.160 38.730 1.00 51.84 191 LYS A C 1
ATOM 842 O O . LYS A 1 183 ? 4.468 15.957 38.958 1.00 51.65 191 LYS A O 1
ATOM 848 N N . GLY A 1 184 ? 5.784 17.784 38.813 1.00 49.32 192 GLY A N 1
ATOM 849 C CA . GLY A 1 184 ? 6.996 17.075 39.161 1.00 47.55 192 GLY A CA 1
ATOM 850 C C . GLY A 1 184 ? 8.093 17.610 38.269 1.00 47.22 192 GLY A C 1
ATOM 851 O O . GLY A 1 184 ? 8.221 17.191 37.122 1.00 47.98 192 GLY A O 1
ATOM 852 N N . GLU A 1 185 ? 8.877 18.543 38.796 1.00 46.16 193 GLU A N 1
ATOM 853 C CA . GLU A 1 185 ? 9.956 19.168 38.043 1.00 45.16 193 GLU A CA 1
ATOM 854 C C . GLU A 1 185 ? 11.201 18.289 37.958 1.00 42.66 193 GLU A C 1
ATOM 855 O O . GLU A 1 185 ? 12.302 18.780 37.705 1.00 44.01 193 GLU A O 1
ATOM 861 N N . ASN A 1 186 ? 11.025 16.987 38.160 1.00 38.86 194 ASN A N 1
ATOM 862 C CA . ASN A 1 186 ? 12.144 16.048 38.115 1.00 33.99 194 ASN A CA 1
ATOM 863 C C . ASN A 1 186 ? 12.967 16.115 36.827 1.00 29.29 194 ASN A C 1
ATOM 864 O O . ASN A 1 186 ? 14.174 15.885 36.848 1.00 28.34 194 ASN A O 1
ATOM 869 N N . ASN A 1 187 ? 12.327 16.431 35.707 1.00 25.54 195 ASN A N 1
ATOM 870 C CA . ASN A 1 187 ? 13.050 16.465 34.439 1.00 24.35 195 ASN A CA 1
ATOM 871 C C . ASN A 1 187 ? 13.339 17.839 33.841 1.00 24.38 195 ASN A C 1
ATOM 872 O O . ASN A 1 187 ? 13.746 17.944 32.686 1.00 24.89 195 ASN A O 1
ATOM 877 N N . LYS A 1 188 ? 13.155 18.887 34.635 1.00 24.09 196 LYS A N 1
ATOM 878 C CA . LYS A 1 188 ? 13.410 20.243 34.171 1.00 23.90 196 LYS A CA 1
ATOM 879 C C . LYS A 1 188 ? 14.802 20.371 33.560 1.00 23.89 196 LYS A C 1
ATOM 880 O O . LYS A 1 188 ? 15.049 21.257 32.742 1.00 25.82 196 LYS A O 1
ATOM 886 N N . GLY A 1 189 ? 15.703 19.476 33.956 1.00 23.23 197 GLY A N 1
ATOM 887 C CA . GLY A 1 189 ? 17.054 19.490 33.429 1.00 21.55 197 GLY A CA 1
ATOM 888 C C . GLY A 1 189 ? 17.127 19.200 31.936 1.00 22.48 197 GLY A C 1
ATOM 889 O O . GLY A 1 189 ? 18.178 19.358 31.318 1.00 24.07 197 GLY A O 1
ATOM 890 N N . ALA A 1 190 ? 16.017 18.776 31.346 1.00 23.39 198 ALA A N 1
ATOM 891 C CA . ALA A 1 190 ? 15.992 18.486 29.914 1.00 25.02 198 ALA A CA 1
ATOM 892 C C . ALA A 1 190 ? 16.224 19.767 29.105 1.00 24.13 198 ALA A C 1
ATOM 893 O O . ALA A 1 190 ? 16.607 19.714 27.942 1.00 22.87 198 ALA A O 1
ATOM 895 N N . GLY A 1 191 ? 16.017 20.915 29.748 1.00 23.94 199 GLY A N 1
ATOM 896 C CA . GLY A 1 191 ? 16.205 22.198 29.089 1.00 21.31 199 GLY A CA 1
ATOM 897 C C . GLY A 1 191 ? 17.617 22.468 28.605 1.00 22.23 199 GLY A C 1
ATOM 898 O O . GLY A 1 191 ? 17.813 23.244 27.669 1.00 21.12 199 GLY A O 1
ATOM 899 N N . LYS A 1 192 ? 18.605 21.831 29.228 1.00 20.98 200 LYS A N 1
ATOM 900 C CA . LYS A 1 192 ? 20.002 22.036 28.852 1.00 20.85 200 LYS A CA 1
ATOM 901 C C . LYS A 1 192 ? 20.279 21.657 27.404 1.00 21.61 200 LYS A C 1
ATOM 902 O O . LYS A 1 192 ? 21.257 22.114 26.809 1.00 23.13 200 LYS A O 1
ATOM 908 N N . LEU A 1 193 ? 19.421 20.812 26.850 1.00 20.58 201 LEU A N 1
ATOM 909 C CA . LEU A 1 193 ? 19.563 20.349 25.476 1.00 20.67 201 LEU A CA 1
ATOM 910 C C . LEU A 1 193 ? 19.095 21.406 24.493 1.00 20.94 201 LEU A C 1
ATOM 911 O O . LEU A 1 193 ? 19.411 21.340 23.306 1.00 21.85 201 LEU A O 1
ATOM 916 N N . PHE A 1 194 ? 18.349 22.384 25.003 1.00 19.79 202 PHE A N 1
ATOM 917 C CA . PHE A 1 194 ? 17.811 23.464 24.189 1.00 21.37 202 PHE A CA 1
ATOM 918 C C . PHE A 1 194 ? 18.722 24.687 24.111 1.00 25.04 202 PHE A C 1
ATOM 919 O O . PHE A 1 194 ? 18.361 25.703 23.515 1.00 24.20 202 PHE A O 1
ATOM 927 N N . GLY A 1 195 ? 19.912 24.581 24.694 1.00 28.42 203 GLY A N 1
ATOM 928 C CA . GLY A 1 195 ? 20.830 25.704 24.676 1.00 32.41 203 GLY A CA 1
ATOM 929 C C . GLY A 1 195 ? 21.942 25.554 23.659 1.00 33.95 203 GLY A C 1
ATOM 930 O O . GLY A 1 195 ? 21.816 24.800 22.69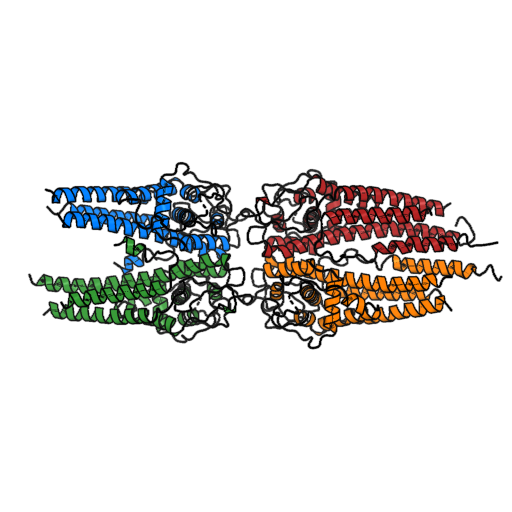9 1.00 35.35 203 GLY A O 1
ATOM 931 N N . LYS A 1 196 ? 23.039 26.272 23.872 1.00 36.70 204 LYS A N 1
ATOM 932 C CA . LYS A 1 196 ? 24.171 26.205 22.959 1.00 39.07 204 LYS A CA 1
ATOM 933 C C . LYS A 1 196 ? 24.959 24.927 23.183 1.00 39.23 204 LYS A C 1
ATOM 934 O O . LYS A 1 196 ? 24.708 24.186 24.134 1.00 39.17 204 LYS A O 1
ATOM 940 N N . ALA A 1 197 ? 25.903 24.665 22.289 1.00 41.83 205 ALA A N 1
ATOM 941 C CA . ALA A 1 197 ? 26.727 23.465 22.372 1.00 42.98 205 ALA A CA 1
ATOM 942 C C . ALA A 1 197 ? 28.184 23.838 22.568 1.00 43.33 205 ALA A C 1
ATOM 943 O O . ALA A 1 197 ? 28.536 25.017 22.592 1.00 43.46 205 ALA A O 1
ATOM 945 N N . GLY A 1 198 ? 29.024 22.820 22.712 1.00 44.07 206 GLY A N 1
ATOM 946 C CA . GLY A 1 198 ? 30.445 23.044 22.890 1.00 43.92 206 GLY A CA 1
ATOM 947 C C . GLY A 1 198 ? 30.850 23.562 24.255 1.00 43.68 206 GLY A C 1
ATOM 948 O O . GLY A 1 198 ? 30.392 23.072 25.285 1.00 42.63 206 GLY A O 1
ATOM 949 N N . ALA A 1 199 ? 31.717 24.570 24.240 1.00 45.40 207 ALA A N 1
ATOM 950 C CA . ALA A 1 199 ? 32.255 25.198 25.442 1.00 45.21 207 ALA A CA 1
ATOM 951 C C . ALA A 1 199 ? 31.278 25.437 26.595 1.00 44.42 207 ALA A C 1
ATOM 952 O O . ALA A 1 199 ? 31.091 24.574 27.448 1.00 45.36 207 ALA A O 1
ATOM 954 N N . ALA A 1 200 ? 30.667 26.615 26.626 1.00 42.97 208 ALA A N 1
ATOM 955 C CA . ALA A 1 200 ? 29.740 26.964 27.700 1.00 41.53 208 ALA A CA 1
ATOM 956 C C . ALA A 1 200 ? 28.368 26.301 27.581 1.00 39.80 208 ALA A C 1
ATOM 957 O O . ALA A 1 200 ? 27.338 26.938 27.840 1.00 39.75 208 ALA A O 1
ATOM 959 N N . ALA A 1 201 ? 28.354 25.024 27.205 1.00 35.36 209 ALA A N 1
ATOM 960 C CA . ALA A 1 201 ? 27.097 24.293 27.065 1.00 33.36 209 ALA A CA 1
ATOM 961 C C . ALA A 1 201 ? 26.838 23.454 28.313 1.00 30.08 209 ALA A C 1
ATOM 962 O O . ALA A 1 201 ? 27.771 23.016 28.978 1.00 30.25 209 ALA A O 1
ATOM 964 N N . HIS A 1 202 ? 25.569 23.230 28.631 1.00 26.78 210 HIS A N 1
ATOM 965 C CA . HIS A 1 202 ? 25.238 22.441 29.804 1.00 24.89 210 HIS A CA 1
ATOM 966 C C . HIS A 1 202 ? 24.779 21.036 29.413 1.00 23.28 210 HIS A C 1
ATOM 967 O O . HIS A 1 202 ? 24.867 20.102 30.207 1.00 21.20 210 HIS A O 1
ATOM 974 N N . GLY A 1 203 ? 24.324 20.884 28.174 1.00 23.13 211 GLY A N 1
ATOM 975 C CA . GLY A 1 203 ? 23.848 19.589 27.721 1.00 23.46 211 GLY A CA 1
ATOM 976 C C . GLY A 1 203 ? 24.789 18.429 28.007 1.00 25.15 211 GLY A C 1
ATOM 977 O O . GLY A 1 203 ? 25.966 18.458 27.639 1.00 26.78 211 GLY A O 1
ATOM 978 N N . ASP A 1 204 ? 24.279 17.407 28.683 1.00 24.56 212 ASP A N 1
ATOM 979 C CA . ASP A 1 204 ? 25.086 16.233 28.976 1.00 25.00 212 ASP A CA 1
ATOM 980 C C . ASP A 1 204 ? 24.250 14.989 29.227 1.00 23.86 212 ASP A C 1
ATOM 981 O O . ASP A 1 204 ? 23.017 15.029 29.231 1.00 23.18 212 ASP A O 1
ATOM 986 N N . SER A 1 205 ? 24.956 13.883 29.417 1.00 23.92 213 SER A N 1
ATOM 987 C CA . SER A 1 205 ? 24.370 12.576 29.651 1.00 24.28 213 SER A CA 1
ATOM 988 C C . SER A 1 205 ? 23.124 12.586 30.533 1.00 24.92 213 SER A C 1
ATOM 989 O O . SER A 1 205 ? 22.089 12.049 30.148 1.00 25.16 213 SER A O 1
ATOM 992 N N . GLU A 1 206 ? 23.231 13.193 31.713 1.00 25.70 214 GLU A N 1
ATOM 993 C CA . GLU A 1 206 ? 22.124 13.269 32.661 1.00 25.45 214 GLU A CA 1
ATOM 994 C C . GLU A 1 206 ? 20.911 14.059 32.168 1.00 24.98 214 GLU A C 1
ATOM 995 O O . GLU A 1 206 ? 19.766 13.716 32.488 1.00 25.00 214 GLU A O 1
ATOM 1001 N N . ALA A 1 207 ? 21.158 15.126 31.415 1.00 22.66 215 ALA A N 1
ATOM 1002 C CA . ALA A 1 207 ? 20.069 15.946 30.899 1.00 19.56 215 ALA A CA 1
ATOM 1003 C C . ALA A 1 207 ? 19.302 15.189 29.814 1.00 20.18 215 ALA A C 1
ATOM 1004 O O . ALA A 1 207 ? 18.090 15.360 29.675 1.00 18.59 215 ALA A O 1
ATOM 1006 N N . ALA A 1 208 ? 20.015 14.358 29.053 1.00 18.02 216 ALA A N 1
ATOM 1007 C CA . ALA A 1 208 ? 19.404 13.563 27.991 1.00 18.51 216 ALA A CA 1
ATOM 1008 C C . ALA A 1 208 ? 18.518 12.502 28.617 1.00 18.39 216 ALA A C 1
ATOM 1009 O O . ALA A 1 208 ? 17.525 12.087 28.023 1.00 19.21 216 ALA A O 1
ATOM 1011 N N . SER A 1 209 ? 18.891 12.057 29.815 1.00 18.43 217 SER A N 1
ATOM 1012 C CA . SER A 1 209 ? 18.112 11.054 30.529 1.00 15.40 217 SER A CA 1
ATOM 1013 C C . SER A 1 209 ? 16.830 11.721 31.031 1.00 15.99 217 SER A C 1
ATOM 1014 O O . SER A 1 209 ? 15.758 11.108 31.051 1.00 18.01 217 SER A O 1
ATOM 1017 N N . LYS A 1 210 ? 16.950 12.986 31.417 1.00 17.06 218 LYS A N 1
ATOM 1018 C CA . LYS A 1 210 ? 15.820 13.772 31.901 1.00 17.03 218 LYS A CA 1
ATOM 1019 C C . LYS A 1 210 ? 14.799 13.941 30.783 1.00 18.61 218 LYS A C 1
ATOM 1020 O O . LYS A 1 210 ? 13.590 13.809 31.004 1.00 16.19 218 LYS A O 1
ATOM 1026 N N . ALA A 1 211 ? 15.298 14.219 29.577 1.00 19.26 219 ALA A N 1
ATOM 1027 C CA . ALA A 1 211 ? 14.439 14.404 28.407 1.00 19.25 219 ALA A CA 1
ATOM 1028 C C . ALA A 1 211 ? 13.713 13.114 28.076 1.00 19.48 219 ALA A C 1
ATOM 1029 O O . ALA A 1 211 ? 12.527 13.133 27.747 1.00 22.45 219 ALA A O 1
ATOM 1031 N N . ALA A 1 212 ? 14.421 11.990 28.147 1.00 16.40 220 ALA A N 1
ATOM 1032 C CA . ALA A 1 212 ? 13.776 10.719 27.870 1.00 17.74 220 ALA A CA 1
ATOM 1033 C C . ALA A 1 212 ? 12.768 10.374 28.985 1.00 16.45 220 ALA A C 1
ATOM 1034 O O . ALA A 1 212 ? 11.692 9.846 28.715 1.00 16.75 220 ALA A O 1
ATOM 1036 N N . GLY A 1 213 ? 13.116 10.685 30.234 1.00 17.58 221 GLY A N 1
ATOM 1037 C CA . GLY A 1 213 ? 12.229 10.398 31.354 1.00 14.45 221 GLY A CA 1
ATOM 1038 C C . GLY A 1 213 ? 10.926 11.160 31.245 1.00 18.24 221 GLY A C 1
ATOM 1039 O O . GLY A 1 213 ? 9.850 10.607 31.467 1.00 20.20 221 GLY A O 1
ATOM 1040 N N . ALA A 1 214 ? 11.027 12.439 30.889 1.00 17.80 222 ALA A N 1
ATOM 1041 C CA . ALA A 1 214 ? 9.867 13.301 30.722 1.00 16.73 222 ALA A CA 1
ATOM 1042 C C . ALA A 1 214 ? 8.936 12.706 29.666 1.00 17.28 222 ALA A C 1
ATOM 1043 O O . ALA A 1 214 ? 7.713 12.666 29.844 1.00 17.49 222 ALA A O 1
ATOM 1045 N N . VAL A 1 215 ? 9.521 12.245 28.565 1.00 17.07 223 VAL A N 1
ATOM 1046 C CA . VAL A 1 215 ? 8.759 11.638 27.480 1.00 16.07 223 VAL A CA 1
ATOM 1047 C C . VAL A 1 215 ? 8.160 10.295 27.912 1.00 15.66 223 VAL A C 1
ATOM 1048 O O . VAL A 1 215 ? 7.045 9.949 27.518 1.00 15.17 223 VAL A O 1
ATOM 1052 N N . SER A 1 216 ? 8.887 9.540 28.725 1.00 15.10 224 SER A N 1
ATOM 1053 C CA . SER A 1 216 ? 8.380 8.242 29.162 1.00 16.94 224 SER A CA 1
ATOM 1054 C C . SER A 1 216 ? 7.204 8.380 30.113 1.00 19.37 224 SER A C 1
ATOM 1055 O O . SER A 1 216 ? 6.296 7.543 30.110 1.00 20.50 224 SER A O 1
ATOM 1058 N N . ALA A 1 217 ? 7.228 9.448 30.908 1.00 20.56 225 ALA A N 1
ATOM 1059 C CA . ALA A 1 217 ? 6.206 9.733 31.916 1.00 21.96 225 ALA A CA 1
ATOM 1060 C C . ALA A 1 217 ? 4.861 10.256 31.415 1.00 23.32 225 ALA A C 1
ATOM 1061 O O . ALA A 1 217 ? 3.973 10.546 32.222 1.00 25.33 225 ALA A O 1
ATOM 1063 N N . VAL A 1 218 ? 4.699 10.385 30.101 1.00 23.97 226 VAL A N 1
ATOM 1064 C CA . VAL A 1 218 ? 3.441 10.888 29.551 1.00 22.62 226 VAL A CA 1
ATOM 1065 C C . VAL A 1 218 ? 2.995 10.101 28.319 1.00 23.57 226 VAL A C 1
ATOM 1066 O O . VAL A 1 218 ? 3.816 9.515 27.614 1.00 23.95 226 VAL A O 1
ATOM 1070 N N . SER A 1 219 ? 1.689 10.076 28.065 1.00 22.42 227 SER A N 1
ATOM 1071 C CA . SER A 1 219 ? 1.176 9.347 26.917 1.00 22.57 227 SER A CA 1
ATOM 1072 C C . SER A 1 219 ? 1.189 10.269 25.693 1.00 22.26 227 SER A C 1
ATOM 1073 O O . SER A 1 219 ? 1.530 11.448 25.795 1.00 22.91 227 SER A O 1
ATOM 1076 N N . GLY A 1 220 ? 0.829 9.730 24.537 1.00 24.34 228 GLY A N 1
ATOM 1077 C CA . GLY A 1 220 ? 0.805 10.535 23.328 1.00 22.43 228 GLY A CA 1
ATOM 1078 C C . GLY A 1 220 ? -0.279 11.589 23.401 1.00 23.23 228 GLY A C 1
ATOM 1079 O O . GLY A 1 220 ? -0.070 12.731 22.984 1.00 22.74 228 GLY A O 1
ATOM 1080 N N . GLU A 1 221 ? -1.442 11.205 23.925 1.00 23.63 229 GLU A N 1
ATOM 1081 C CA . GLU A 1 221 ? -2.563 12.130 24.068 1.00 25.95 229 GLU A CA 1
ATOM 1082 C C . GLU A 1 221 ? -2.142 13.368 24.860 1.00 26.40 229 GLU A C 1
ATOM 1083 O O . GLU A 1 221 ? -2.391 14.504 24.441 1.00 27.77 229 GLU A O 1
ATOM 1089 N N . GLN A 1 222 ? -1.495 13.146 26.001 1.00 25.18 230 GLN A N 1
ATOM 1090 C CA . GLN A 1 222 ? -1.047 14.246 26.853 1.00 24.21 230 GLN A CA 1
ATOM 1091 C C . GLN A 1 222 ? -0.086 15.186 26.139 1.00 23.14 230 GLN A C 1
ATOM 1092 O O . GLN A 1 222 ? -0.185 16.400 26.282 1.00 25.01 230 GLN A O 1
ATOM 1098 N N . ILE A 1 223 ? 0.852 14.625 25.382 1.00 23.43 231 ILE A N 1
ATOM 1099 C CA . ILE A 1 223 ? 1.804 15.443 24.636 1.00 22.81 231 ILE A CA 1
ATOM 1100 C C . ILE A 1 223 ? 1.053 16.209 23.539 1.00 21.47 231 ILE A C 1
ATOM 1101 O O . ILE A 1 223 ? 1.362 17.363 23.251 1.00 20.68 231 ILE A O 1
ATOM 1106 N N . LEU A 1 224 ? 0.057 15.557 22.948 1.00 20.81 232 LEU A N 1
ATOM 1107 C CA . LEU A 1 224 ? -0.756 16.160 21.900 1.00 22.09 232 LEU A CA 1
ATOM 1108 C C . LEU A 1 224 ? -1.497 17.365 22.473 1.00 23.64 232 LEU A C 1
ATOM 1109 O O . LEU A 1 224 ? -1.486 18.449 21.891 1.00 24.61 232 LEU A O 1
ATOM 1114 N N . SER A 1 225 ? -2.137 17.167 23.624 1.00 24.52 233 SER A N 1
ATOM 1115 C CA . SER A 1 225 ? -2.888 18.227 24.286 1.00 22.85 233 SER A CA 1
ATOM 1116 C C . SER A 1 225 ? -1.982 19.411 24.627 1.00 22.28 233 SER A C 1
ATOM 1117 O O . SER A 1 225 ? -2.350 20.570 24.420 1.00 20.16 233 SER A O 1
ATOM 1120 N N . ALA A 1 226 ? -0.795 19.122 25.150 1.00 21.29 234 ALA A N 1
ATOM 1121 C CA . ALA A 1 226 ? 0.145 20.185 25.499 1.00 21.11 234 ALA A CA 1
ATOM 1122 C C . ALA A 1 226 ? 0.506 21.031 24.271 1.00 21.69 234 ALA A C 1
ATOM 1123 O O . ALA A 1 226 ? 0.728 22.235 24.386 1.00 21.23 234 ALA A O 1
ATOM 1125 N N . ILE A 1 227 ? 0.570 20.405 23.097 1.00 21.72 235 ILE A N 1
ATOM 1126 C CA . ILE A 1 227 ? 0.900 21.149 21.882 1.00 23.20 235 ILE A CA 1
ATOM 1127 C C . ILE A 1 227 ? -0.305 21.970 21.431 1.00 22.67 235 ILE A C 1
ATOM 1128 O O . ILE A 1 227 ? -0.170 23.108 20.991 1.00 22.71 235 ILE A O 1
ATOM 1133 N N . VAL A 1 228 ? -1.490 21.390 21.552 1.00 23.81 236 VAL A N 1
ATOM 1134 C CA . VAL A 1 228 ? -2.714 22.085 21.178 1.00 22.55 236 VAL A CA 1
ATOM 1135 C C . VAL A 1 228 ? -2.873 23.375 21.999 1.00 24.62 236 VAL A C 1
ATOM 1136 O O . VAL A 1 228 ? -3.183 24.438 21.451 1.00 26.11 236 VAL A O 1
ATOM 1140 N N . THR A 1 229 ? -2.655 23.278 23.310 1.00 23.72 237 THR A N 1
ATOM 1141 C CA . THR A 1 229 ? -2.771 24.428 24.209 1.00 23.16 237 THR A CA 1
ATOM 1142 C C . THR A 1 229 ? -1.707 25.458 23.869 1.00 23.67 237 THR A C 1
ATOM 1143 O O . THR A 1 229 ? -1.970 26.659 23.826 1.00 24.97 237 THR A O 1
ATOM 1147 N N . ALA A 1 230 ? -0.495 24.976 23.633 1.00 24.20 238 ALA A N 1
ATOM 1148 C CA . ALA A 1 230 ? 0.616 25.845 23.299 1.00 24.58 238 ALA A CA 1
ATOM 1149 C C . ALA A 1 230 ? 0.305 26.704 22.076 1.00 25.25 238 ALA A C 1
ATOM 1150 O O . ALA A 1 230 ? 0.599 27.894 22.065 1.00 24.02 238 ALA A O 1
ATOM 1152 N N . ALA A 1 231 ? -0.289 26.095 21.055 1.00 26.25 239 ALA A N 1
ATOM 1153 C CA . ALA A 1 231 ? -0.626 26.801 19.822 1.00 28.81 239 ALA A CA 1
ATOM 1154 C C . ALA A 1 231 ? -1.537 27.996 20.075 1.00 30.57 239 ALA A C 1
ATOM 1155 O O . ALA A 1 231 ? -1.619 28.909 19.254 1.00 29.61 239 ALA A O 1
ATOM 1157 N N . ASP A 1 232 ? -2.223 27.987 21.214 1.00 32.39 240 ASP A N 1
ATOM 1158 C CA . ASP A 1 232 ? -3.130 29.071 21.560 1.00 32.58 240 ASP A CA 1
ATOM 1159 C C . ASP A 1 232 ? -2.475 30.158 22.408 1.00 32.90 240 ASP A C 1
ATOM 1160 O O . ASP A 1 232 ? -3.075 31.200 22.653 1.00 33.98 240 ASP A O 1
ATOM 1165 N N . ALA A 1 233 ? -1.244 29.922 22.846 1.00 32.68 241 ALA A N 1
ATOM 1166 C CA . ALA A 1 233 ? -0.525 30.909 23.646 1.00 33.03 241 ALA A CA 1
ATOM 1167 C C . ALA A 1 233 ? -0.296 32.163 22.806 1.00 32.94 241 ALA A C 1
ATOM 1168 O O . ALA A 1 233 ? -0.455 32.143 21.585 1.00 33.11 241 ALA A O 1
ATOM 1170 N N . ALA A 1 234 ? 0.081 33.254 23.458 1.00 34.35 242 ALA A N 1
ATOM 1171 C CA . ALA A 1 234 ? 0.321 34.504 22.754 1.00 36.72 242 ALA A CA 1
ATOM 1172 C C . ALA A 1 234 ? 1.809 34.759 22.596 1.00 38.40 242 ALA A C 1
ATOM 1173 O O . ALA A 1 234 ? 2.236 35.401 21.633 1.00 40.74 242 ALA A O 1
ATOM 1175 N N . GLU A 1 235 ? 2.594 34.250 23.541 1.00 39.66 243 GLU A N 1
ATOM 1176 C CA . GLU A 1 235 ? 4.042 34.424 23.527 1.00 41.70 243 GLU A CA 1
ATOM 1177 C C . GLU A 1 235 ? 4.700 33.205 22.886 1.00 43.20 243 GLU A C 1
ATOM 1178 O O . GLU A 1 235 ? 5.362 32.415 23.567 1.00 44.62 243 GLU A O 1
ATOM 1184 N N . GLN A 1 236 ? 4.532 33.068 21.572 1.00 41.60 244 GLN A N 1
ATOM 1185 C CA . GLN A 1 236 ? 5.083 31.934 20.848 1.00 39.45 244 GLN A CA 1
ATOM 1186 C C . GLN A 1 236 ? 6.462 32.100 20.244 1.00 39.81 244 GLN A C 1
ATOM 1187 O O . GLN A 1 236 ? 6.891 31.255 19.460 1.00 41.22 244 GLN A O 1
ATOM 1193 N N . ASP A 1 237 ? 7.168 33.166 20.596 1.00 39.85 245 ASP A N 1
ATOM 1194 C CA . ASP A 1 237 ? 8.510 33.344 20.054 1.00 38.73 245 ASP A CA 1
ATOM 1195 C C . ASP A 1 237 ? 9.541 32.635 20.924 1.00 35.49 245 ASP A C 1
ATOM 1196 O O . ASP A 1 237 ? 9.325 32.427 22.120 1.00 33.21 245 ASP A O 1
ATOM 1201 N N . GLY A 1 238 ? 10.659 32.263 20.307 1.00 33.47 246 GLY A N 1
ATOM 1202 C CA . GLY A 1 238 ? 11.717 31.561 21.012 1.00 31.52 246 GLY A CA 1
ATOM 1203 C C . GLY A 1 238 ? 12.260 32.245 22.255 1.00 30.74 246 GLY A C 1
ATOM 1204 O O . GLY A 1 238 ? 12.451 33.462 22.279 1.00 30.69 246 GLY A O 1
ATOM 1205 N N . LYS A 1 239 ? 12.518 31.443 23.285 1.00 29.07 247 LYS A N 1
ATOM 1206 C CA . LYS A 1 239 ? 13.043 31.924 24.557 1.00 27.16 247 LYS A CA 1
ATOM 1207 C C . LYS A 1 239 ? 13.976 30.871 25.158 1.00 27.11 247 LYS A C 1
ATOM 1208 O O . LYS A 1 239 ? 13.784 29.670 24.954 1.00 24.16 247 LYS A O 1
ATOM 1214 N N . LYS A 1 240 ? 14.985 31.318 25.902 1.00 26.76 248 LYS A N 1
ATOM 1215 C CA . LYS A 1 240 ? 15.917 30.389 26.526 1.00 26.37 248 LYS A CA 1
ATOM 1216 C C . LYS A 1 240 ? 15.143 29.521 27.509 1.00 25.65 248 LYS A C 1
ATOM 1217 O O . LYS A 1 240 ? 14.046 29.889 27.933 1.00 23.98 248 LYS A O 1
ATOM 1223 N N . PRO A 1 241 ? 15.699 28.349 27.873 1.00 25.87 249 PRO A N 1
ATOM 1224 C CA . PRO A 1 241 ? 15.073 27.401 28.803 1.00 26.35 249 PRO A CA 1
ATOM 1225 C C . PRO A 1 241 ? 14.579 28.022 30.105 1.00 25.67 249 PRO A C 1
ATOM 1226 O O . PRO A 1 241 ? 13.531 27.647 30.627 1.00 25.48 249 PRO A O 1
ATOM 1230 N N . GLU A 1 242 ? 15.340 28.983 30.612 1.00 26.76 250 GLU A N 1
ATOM 1231 C CA . GLU A 1 242 ? 15.018 29.654 31.864 1.00 26.86 250 GLU A CA 1
ATOM 1232 C C . GLU A 1 242 ? 13.789 30.547 31.817 1.00 27.05 250 GLU A C 1
ATOM 1233 O O . GLU A 1 242 ? 13.177 30.815 32.855 1.00 25.21 250 GLU A O 1
ATOM 1239 N N . GLU A 1 243 ? 13.417 30.991 30.620 1.00 27.51 251 GLU A N 1
ATOM 1240 C CA . GLU A 1 243 ? 12.296 31.911 30.471 1.00 28.57 251 GLU A CA 1
ATOM 1241 C C . GLU A 1 243 ? 11.059 31.409 29.741 1.00 29.75 251 GLU A C 1
ATOM 1242 O O . GLU A 1 243 ? 9.976 31.963 29.920 1.00 30.86 251 GLU A O 1
ATOM 1248 N N . ALA A 1 244 ? 11.213 30.380 28.913 1.00 30.22 252 ALA A N 1
ATOM 1249 C CA . ALA A 1 244 ? 10.083 29.837 28.155 1.00 29.82 252 ALA A CA 1
ATOM 1250 C C . ALA A 1 244 ? 8.897 29.477 29.054 1.00 29.35 252 ALA A C 1
ATOM 1251 O O . ALA A 1 244 ? 9.078 28.900 30.127 1.00 29.08 252 ALA A O 1
ATOM 1253 N N . LYS A 1 245 ? 7.689 29.813 28.607 1.00 28.78 253 LYS A N 1
ATOM 1254 C CA . LYS A 1 245 ? 6.477 29.517 29.371 1.00 28.48 253 LYS A CA 1
ATOM 1255 C C . LYS A 1 245 ? 5.529 28.537 28.671 1.00 28.66 253 LYS A C 1
ATOM 1256 O O . LYS A 1 245 ? 4.498 28.144 29.235 1.00 28.89 253 LYS A O 1
ATOM 1262 N N . ASN A 1 246 ? 5.867 28.150 27.442 1.00 26.23 254 ASN A N 1
ATOM 1263 C CA . ASN A 1 246 ? 5.056 27.196 26.695 1.00 24.85 254 ASN A CA 1
ATOM 1264 C C . ASN A 1 246 ? 5.980 26.344 25.824 1.00 23.66 254 ASN A C 1
ATOM 1265 O O . ASN A 1 246 ? 7.073 26.777 25.467 1.00 25.28 254 ASN A O 1
ATOM 1270 N N . PRO A 1 247 ? 5.563 25.115 25.475 1.00 22.70 255 PRO A N 1
ATOM 1271 C CA . PRO A 1 247 ? 6.438 24.276 24.647 1.00 20.53 255 PRO A CA 1
ATOM 1272 C C . PRO A 1 247 ? 6.868 24.844 23.277 1.00 20.67 255 PRO A C 1
ATOM 1273 O O . PRO A 1 247 ? 7.950 24.504 22.776 1.00 18.69 255 PRO A O 1
ATOM 1277 N N . ILE A 1 248 ? 6.042 25.705 22.680 1.00 19.07 256 ILE A N 1
ATOM 1278 C CA . ILE A 1 248 ? 6.382 26.318 21.393 1.00 20.40 256 ILE A CA 1
ATOM 1279 C C . ILE A 1 248 ? 7.561 27.285 21.564 1.00 20.09 256 ILE A C 1
ATOM 1280 O O . ILE A 1 248 ? 8.519 27.256 20.790 1.00 24.26 256 ILE A O 1
ATOM 1285 N N . ALA A 1 249 ? 7.504 28.120 22.593 1.00 19.27 257 ALA A N 1
ATOM 1286 C CA . ALA A 1 249 ? 8.574 29.073 22.861 1.00 19.03 257 ALA A CA 1
ATOM 1287 C C . ALA A 1 249 ? 9.869 28.355 23.241 1.00 19.74 257 ALA A C 1
ATOM 1288 O O . ALA A 1 249 ? 10.975 28.823 22.929 1.00 20.85 257 ALA A O 1
ATOM 1290 N N . ALA A 1 250 ? 9.728 27.221 23.922 1.00 18.61 258 ALA A N 1
ATOM 1291 C CA . ALA A 1 250 ? 10.885 26.441 24.353 1.00 17.11 258 ALA A CA 1
ATOM 1292 C C . ALA A 1 250 ? 11.517 25.712 23.179 1.00 15.26 258 ALA A C 1
ATOM 1293 O O . ALA A 1 250 ? 12.743 25.658 23.075 1.00 18.22 258 ALA A O 1
ATOM 1295 N N . ALA A 1 251 ? 10.685 25.158 22.299 1.00 12.23 259 ALA A N 1
ATOM 1296 C CA . ALA A 1 251 ? 11.168 24.425 21.122 1.00 12.81 259 ALA A CA 1
ATOM 1297 C C . ALA A 1 251 ? 11.951 25.314 20.139 1.00 14.77 259 ALA A C 1
ATOM 1298 O O . ALA A 1 251 ? 12.999 24.915 19.642 1.00 16.57 259 ALA A O 1
ATOM 1300 N N . ILE A 1 252 ? 11.447 26.511 19.849 1.00 17.13 260 ILE A N 1
ATOM 1301 C CA . ILE A 1 252 ? 12.169 27.402 18.948 1.00 18.57 260 ILE A CA 1
ATOM 1302 C C . ILE A 1 252 ? 13.496 27.776 19.596 1.00 21.60 260 ILE A C 1
ATOM 1303 O O . ILE A 1 252 ? 14.551 27.705 18.956 1.00 23.60 260 ILE A O 1
ATOM 1308 N N . GLY A 1 253 ? 13.454 28.176 20.866 1.00 22.82 261 GLY A N 1
ATOM 1309 C CA . GLY A 1 253 ? 14.689 28.525 21.554 1.00 22.96 261 GLY A CA 1
ATOM 1310 C C . GLY A 1 253 ? 15.232 29.937 21.370 1.00 26.70 261 GLY A C 1
ATOM 1311 O O . GLY A 1 253 ? 14.661 30.766 20.646 1.00 24.63 261 GLY A O 1
ATOM 1312 N N . ASP A 1 254 ? 16.369 30.183 22.019 1.00 27.50 262 ASP A N 1
ATOM 1313 C CA . ASP A 1 254 ? 17.052 31.476 22.025 1.00 31.49 262 ASP A CA 1
ATOM 1314 C C . ASP A 1 254 ? 18.560 31.293 21.804 1.00 31.91 262 ASP A C 1
ATOM 1315 O O . ASP A 1 254 ? 19.108 30.237 22.098 1.00 31.07 262 ASP A O 1
ATOM 1320 N N . LYS A 1 255 ? 19.227 32.324 21.291 1.00 35.57 263 LYS A N 1
ATOM 1321 C CA . LYS A 1 255 ? 20.665 32.243 21.026 1.00 38.03 263 LYS A CA 1
ATOM 1322 C C . LYS A 1 255 ? 21.560 32.185 22.263 1.00 40.03 263 LYS A C 1
ATOM 1323 O O . LYS A 1 255 ? 22.637 31.589 22.210 1.00 40.63 263 LYS A O 1
ATOM 1329 N N . ASP A 1 256 ? 21.135 32.791 23.371 1.00 39.96 264 ASP A N 1
ATOM 1330 C CA . ASP A 1 256 ? 21.948 32.764 24.588 1.00 41.20 264 ASP A CA 1
ATOM 1331 C C . ASP A 1 256 ? 21.973 31.384 25.229 1.00 42.38 264 ASP A C 1
ATOM 1332 O O . ASP A 1 256 ? 22.786 31.116 26.115 1.00 41.86 264 ASP A O 1
ATOM 1337 N N . GLY A 1 257 ? 21.084 30.506 24.784 1.00 42.51 265 GLY A N 1
ATOM 1338 C CA . GLY A 1 257 ? 21.046 29.175 25.351 1.00 43.14 265 GLY A CA 1
ATOM 1339 C C . GLY A 1 257 ? 20.630 29.242 26.805 1.00 44.02 265 GLY A C 1
ATOM 1340 O O . GLY A 1 257 ? 20.121 30.267 27.266 1.00 45.02 265 GLY A O 1
ATOM 1341 N N . GLY A 1 258 ? 20.854 28.156 27.536 1.00 42.87 266 GLY A N 1
ATOM 1342 C CA . GLY A 1 258 ? 20.475 28.134 28.933 1.00 40.88 266 GLY A CA 1
ATOM 1343 C C . GLY A 1 258 ? 20.542 26.740 29.520 1.00 40.16 266 GLY A C 1
ATOM 1344 O O . GLY A 1 258 ? 20.882 25.780 28.827 1.00 37.78 266 GLY A O 1
ATOM 1345 N N . ALA A 1 259 ? 20.209 26.636 30.802 1.00 38.58 267 ALA A N 1
ATOM 1346 C CA . ALA A 1 259 ? 20.243 25.363 31.505 1.00 37.11 267 ALA A CA 1
ATOM 1347 C C . ALA A 1 259 ? 18.860 24.762 31.648 1.00 36.73 267 ALA A C 1
ATOM 1348 O O . ALA A 1 259 ? 18.156 24.555 30.658 1.00 38.84 267 ALA A O 1
ATOM 1350 N N . GLU A 1 260 ? 18.472 24.489 32.888 1.00 33.81 268 GLU A N 1
ATOM 1351 C CA . GLU A 1 260 ? 17.177 23.892 33.174 1.00 34.37 268 GLU A CA 1
ATOM 1352 C C . GLU A 1 260 ? 16.017 24.780 32.759 1.00 33.11 268 GLU A C 1
ATOM 1353 O O . GLU A 1 260 ? 16.189 25.969 32.518 1.00 33.12 268 GLU A O 1
ATOM 1359 N N . PHE A 1 261 ? 14.832 24.186 32.663 1.00 30.83 269 PHE A N 1
ATOM 1360 C CA . PHE A 1 261 ? 13.640 24.952 32.352 1.00 30.31 269 PHE A CA 1
ATOM 1361 C C . PHE A 1 261 ? 13.339 25.616 33.698 1.00 31.97 269 PHE A C 1
ATOM 1362 O O . PHE A 1 261 ? 13.149 24.932 34.709 1.00 30.93 269 PHE A O 1
ATOM 1370 N N . GLY A 1 262 ? 13.312 26.943 33.716 1.00 33.31 270 GLY A N 1
ATOM 1371 C CA . GLY A 1 262 ? 13.085 27.652 34.964 1.00 35.43 270 GLY A CA 1
ATOM 1372 C C . GLY A 1 262 ? 11.666 28.057 35.316 1.00 35.93 270 GLY A C 1
ATOM 1373 O O . GLY A 1 262 ? 11.342 28.194 36.495 1.00 37.40 270 GLY A O 1
ATOM 1374 N N . GLN A 1 263 ? 10.817 28.256 34.316 1.00 33.82 271 GLN A N 1
ATOM 1375 C CA . GLN A 1 263 ? 9.445 28.657 34.583 1.00 33.65 271 GLN A CA 1
ATOM 1376 C C . GLN A 1 263 ? 8.587 27.491 35.077 1.00 35.76 271 GLN A C 1
ATOM 1377 O O . GLN A 1 263 ? 8.864 26.329 34.768 1.00 35.82 271 GLN A O 1
ATOM 1383 N N . ASP A 1 264 ? 7.557 27.805 35.859 1.00 35.58 272 ASP A N 1
ATOM 1384 C CA . ASP A 1 264 ? 6.665 26.780 36.387 1.00 36.01 272 ASP A CA 1
ATOM 1385 C C . ASP A 1 264 ? 5.771 26.209 35.297 1.00 35.09 272 ASP A C 1
ATOM 1386 O O . ASP A 1 264 ? 5.349 25.060 35.381 1.00 34.79 272 ASP A O 1
ATOM 1391 N N . GLU A 1 265 ? 5.481 27.013 34.276 1.00 34.65 273 GLU A N 1
ATOM 1392 C CA . GLU A 1 265 ? 4.638 26.564 33.173 1.00 35.09 273 GLU A CA 1
ATOM 1393 C C . GLU A 1 265 ? 5.293 25.399 32.442 1.00 35.46 273 GLU A C 1
ATOM 1394 O O . GLU A 1 265 ? 4.607 24.541 31.894 1.00 34.48 273 GLU A O 1
ATOM 1408 N N . LYS A 1 267 ? 8.884 22.793 33.005 1.00 37.40 275 LYS A N 1
ATOM 1409 C CA . LYS A 1 267 ? 9.257 21.873 34.091 1.00 38.19 275 LYS A CA 1
ATOM 1410 C C . LYS A 1 267 ? 8.404 20.604 34.154 1.00 35.29 275 LYS A C 1
ATOM 1411 O O . LYS A 1 267 ? 8.910 19.526 34.451 1.00 35.32 275 LYS A O 1
ATOM 1417 N N . LYS A 1 268 ? 7.109 20.736 33.886 1.00 34.40 276 LYS A N 1
ATOM 1418 C CA . LYS A 1 268 ? 6.207 19.590 33.890 1.00 31.73 276 LYS A CA 1
ATOM 1419 C C . LYS A 1 268 ? 6.522 18.666 32.712 1.00 30.32 276 LYS A C 1
ATOM 1420 O O . LYS A 1 268 ? 6.918 19.120 31.637 1.00 29.79 276 LYS A O 1
ATOM 1426 N N . ASP A 1 269 ? 6.328 17.371 32.928 1.00 28.98 277 ASP A N 1
ATOM 1427 C CA . ASP A 1 269 ? 6.616 16.344 31.933 1.00 27.36 277 ASP A CA 1
ATOM 1428 C C . ASP A 1 269 ? 5.899 16.410 30.591 1.00 25.17 277 ASP A C 1
ATOM 1429 O O . ASP A 1 269 ? 6.490 16.088 29.565 1.00 23.76 277 ASP A O 1
ATOM 1434 N N . ASP A 1 270 ? 4.633 16.799 30.579 1.00 23.96 278 ASP A N 1
ATOM 1435 C CA . ASP A 1 270 ? 3.925 16.859 29.310 1.00 23.56 278 ASP A CA 1
ATOM 1436 C C . ASP A 1 270 ? 4.351 18.072 28.471 1.00 22.00 278 ASP A C 1
ATOM 1437 O O . ASP A 1 270 ? 4.317 18.015 27.240 1.00 21.25 278 ASP A O 1
ATOM 1442 N N . GLN A 1 271 ? 4.782 19.143 29.141 1.00 20.47 279 GLN A N 1
ATOM 1443 C CA . GLN A 1 271 ? 5.253 20.363 28.483 1.00 20.39 279 GLN A CA 1
ATOM 1444 C C . GLN A 1 271 ? 6.658 20.138 27.925 1.00 21.25 279 GLN A C 1
ATOM 1445 O O . GLN A 1 271 ? 6.986 20.556 26.807 1.00 20.96 279 GLN A O 1
ATOM 1451 N N . ILE A 1 272 ? 7.493 19.484 28.722 1.00 18.85 280 ILE A N 1
ATOM 1452 C CA . ILE A 1 272 ? 8.849 19.172 28.301 1.00 20.63 280 ILE A CA 1
ATOM 1453 C C . ILE A 1 272 ? 8.779 18.225 27.099 1.00 19.82 280 ILE A C 1
ATOM 1454 O O . ILE A 1 272 ? 9.418 18.464 26.078 1.00 19.09 280 ILE A O 1
ATOM 1459 N N . ALA A 1 273 ? 7.998 17.157 27.236 1.00 17.84 281 ALA A N 1
ATOM 1460 C CA . ALA A 1 273 ? 7.827 16.173 26.168 1.00 18.56 281 ALA A CA 1
ATOM 1461 C C . ALA A 1 273 ? 7.293 16.830 24.885 1.00 19.42 281 ALA A C 1
ATOM 1462 O O . ALA A 1 273 ? 7.607 16.387 23.771 1.00 19.09 281 ALA A O 1
ATOM 1464 N N . ALA A 1 274 ? 6.493 17.887 25.051 1.00 18.49 282 ALA A N 1
ATOM 1465 C CA . ALA A 1 274 ? 5.944 18.634 23.921 1.00 17.62 282 ALA A CA 1
ATOM 1466 C C . ALA A 1 274 ? 7.020 19.497 23.260 1.00 17.10 282 ALA A C 1
ATOM 1467 O O . ALA A 1 274 ? 7.079 19.593 22.030 1.00 17.56 282 ALA A O 1
ATOM 1469 N N . ALA A 1 275 ? 7.853 20.138 24.079 1.00 14.74 283 ALA A N 1
ATOM 1470 C CA . ALA A 1 275 ? 8.928 20.990 23.571 1.00 17.72 283 ALA A CA 1
ATOM 1471 C C . ALA A 1 275 ? 9.869 20.120 22.766 1.00 16.69 283 ALA A C 1
ATOM 1472 O O . ALA A 1 275 ? 10.386 20.517 21.723 1.00 18.26 283 ALA A O 1
ATOM 1474 N N . ILE A 1 276 ? 10.074 18.920 23.287 1.00 17.42 284 ILE A N 1
ATOM 1475 C CA . ILE A 1 276 ? 10.936 17.930 22.682 1.00 16.51 284 ILE A CA 1
ATOM 1476 C C . ILE A 1 276 ? 10.385 17.434 21.349 1.00 16.27 284 ILE A C 1
ATOM 1477 O O . ILE A 1 276 ? 11.101 17.435 20.348 1.00 17.36 284 ILE A O 1
ATOM 1482 N N . ALA A 1 277 ? 9.119 17.033 21.323 1.00 16.14 285 ALA A N 1
ATOM 1483 C CA . ALA A 1 277 ? 8.525 16.526 20.083 1.00 17.19 285 ALA A CA 1
ATOM 1484 C C . ALA A 1 277 ? 8.460 17.594 18.995 1.00 18.17 285 ALA A C 1
ATOM 1485 O O . ALA A 1 277 ? 8.711 17.301 17.824 1.00 17.30 285 ALA A O 1
ATOM 1487 N N . LEU A 1 278 ? 8.128 18.823 19.379 1.00 14.70 286 LEU A N 1
ATOM 1488 C CA . LEU A 1 278 ? 8.053 19.919 18.417 1.00 16.55 286 LEU A CA 1
ATOM 1489 C C . LEU A 1 278 ? 9.427 20.230 17.834 1.00 18.45 286 LEU A C 1
ATOM 1490 O O . LEU A 1 278 ? 9.561 20.452 16.630 1.00 20.48 286 LEU A O 1
ATOM 1495 N N . ARG A 1 279 ? 10.445 20.237 18.691 1.00 16.09 287 ARG A N 1
ATOM 1496 C CA . ARG A 1 279 ? 11.802 20.533 18.262 1.00 16.13 287 ARG A CA 1
ATOM 1497 C C . ARG A 1 279 ? 12.301 19.455 17.309 1.00 17.93 287 ARG A C 1
ATOM 1498 O O . ARG A 1 279 ? 12.894 19.758 16.274 1.00 14.44 287 ARG A O 1
ATOM 1506 N N . GLY A 1 280 ? 12.047 18.198 17.670 1.00 19.08 288 GLY A N 1
ATOM 1507 C CA . GLY A 1 280 ? 12.456 17.084 16.837 1.00 18.32 288 GLY A CA 1
ATOM 1508 C C . GLY A 1 280 ? 11.783 17.042 15.470 1.00 19.90 288 GLY A C 1
ATOM 1509 O O . GLY A 1 280 ? 12.385 16.582 14.501 1.00 21.14 288 GLY A O 1
ATOM 1518 N N . ALA A 1 282 ? 10.452 19.855 13.864 1.00 17.89 290 ALA A N 1
ATOM 1519 C CA . ALA A 1 282 ? 10.703 21.074 13.114 1.00 17.78 290 ALA A CA 1
ATOM 1520 C C . ALA A 1 282 ? 12.074 21.237 12.463 1.00 17.07 290 ALA A C 1
ATOM 1521 O O . ALA A 1 282 ? 13.075 20.691 12.916 1.00 19.35 290 ALA A O 1
ATOM 1523 N N . LYS A 1 283 ? 12.085 22.005 11.382 1.00 17.33 291 LYS A N 1
ATOM 1524 C CA . LYS A 1 283 ? 13.292 22.328 10.638 1.00 19.05 291 LYS A CA 1
ATOM 1525 C C . LYS A 1 283 ? 14.259 23.098 11.544 1.00 19.83 291 LYS A C 1
ATOM 1526 O O . LYS A 1 283 ? 13.838 23.973 12.299 1.00 19.06 291 LYS A O 1
ATOM 1532 N N . ASP A 1 284 ? 15.546 22.767 11.443 1.00 20.95 292 ASP A N 1
ATOM 1533 C CA . ASP A 1 284 ? 16.616 23.383 12.227 1.00 22.59 292 ASP A CA 1
ATOM 1534 C C . ASP A 1 284 ? 16.549 23.087 13.723 1.00 23.86 292 ASP A C 1
ATOM 1535 O O . ASP A 1 284 ? 17.326 23.644 14.503 1.00 25.40 292 ASP A O 1
ATOM 1540 N N . GLY A 1 285 ? 15.623 22.222 14.127 1.00 22.38 293 GLY A N 1
ATOM 1541 C CA . GLY A 1 285 ? 15.515 21.886 15.535 1.00 21.85 293 GLY A CA 1
ATOM 1542 C C . GLY A 1 285 ? 16.514 20.805 15.886 1.00 20.85 293 GLY A C 1
ATOM 1543 O O . GLY A 1 285 ? 16.396 19.685 15.406 1.00 22.41 293 GLY A O 1
ATOM 1544 N N . LYS A 1 286 ? 17.498 21.130 16.718 1.00 21.78 294 LYS A N 1
ATOM 1545 C CA . LYS A 1 286 ? 18.524 20.164 17.110 1.00 22.26 294 LYS A CA 1
ATOM 1546 C C . LYS A 1 286 ? 18.788 20.194 18.615 1.00 21.31 294 LYS A C 1
ATOM 1547 O O . LYS A 1 286 ? 18.425 21.144 19.297 1.00 20.52 294 LYS A O 1
ATOM 1553 N N . PHE A 1 287 ? 19.438 19.152 19.122 1.00 21.95 295 PHE A N 1
ATOM 1554 C CA . PHE A 1 287 ? 19.742 19.055 20.546 1.00 22.64 295 PHE A CA 1
ATOM 1555 C C . PHE A 1 287 ? 21.239 19.183 20.795 1.00 23.95 295 PHE A C 1
ATOM 1556 O O . PHE A 1 287 ? 22.049 18.455 20.209 1.00 27.31 295 PHE A O 1
ATOM 1564 N N . ALA A 1 288 ? 21.600 20.122 21.665 1.00 23.47 296 ALA A N 1
ATOM 1565 C CA . ALA A 1 288 ? 23.001 20.387 21.960 1.00 26.66 296 ALA A CA 1
ATOM 1566 C C . ALA A 1 288 ? 23.555 19.824 23.276 1.00 26.09 296 ALA A C 1
ATOM 1567 O O . ALA A 1 288 ? 22.877 19.797 24.309 1.00 24.92 296 ALA A O 1
ATOM 1569 N N . VAL A 1 289 ? 24.806 19.383 23.216 1.00 26.73 297 VAL A N 1
ATOM 1570 C CA . VAL A 1 289 ? 25.501 18.827 24.369 1.00 28.29 297 VAL A CA 1
ATOM 1571 C C . VAL A 1 289 ? 26.920 19.421 24.428 1.00 31.61 297 VAL A C 1
ATOM 1572 O O . VAL A 1 289 ? 27.402 19.997 23.442 1.00 28.13 297 VAL A O 1
ATOM 1576 N N . LYS A 1 290 ? 27.571 19.287 25.586 1.00 34.36 298 LYS A N 1
ATOM 1577 C CA . LYS A 1 290 ? 28.938 19.778 25.782 1.00 38.40 298 LYS A CA 1
ATOM 1578 C C . LYS A 1 290 ? 29.859 18.863 24.982 1.00 41.21 298 LYS A C 1
ATOM 1579 O O . LYS A 1 290 ? 29.475 17.742 24.649 1.00 42.14 298 LYS A O 1
ATOM 1585 N N . ASP A 1 291 ? 31.066 19.328 24.670 1.00 44.43 299 ASP A N 1
ATOM 1586 C CA . ASP A 1 291 ? 32.009 18.490 23.936 1.00 46.38 299 ASP A CA 1
ATOM 1587 C C . ASP A 1 291 ? 32.440 17.362 24.868 1.00 47.47 299 ASP A C 1
ATOM 1588 O O . ASP A 1 291 ? 32.586 17.563 26.077 1.00 46.72 299 ASP A O 1
ATOM 1593 N N . GLY A 1 292 ? 32.635 16.173 24.307 1.00 48.17 300 GLY A N 1
ATOM 1594 C CA . GLY A 1 292 ? 33.009 15.036 25.126 1.00 46.94 300 GLY A CA 1
ATOM 1595 C C . GLY A 1 292 ? 31.757 14.436 25.741 1.00 45.93 300 GLY A C 1
ATOM 1596 O O . GLY A 1 292 ? 31.827 13.612 26.651 1.00 45.59 300 GLY A O 1
ATOM 1597 N N . GLU A 1 293 ? 30.601 14.863 25.238 1.00 44.85 301 GLU A N 1
ATOM 1598 C CA . GLU A 1 293 ? 29.319 14.368 25.730 1.00 43.24 301 GLU A CA 1
ATOM 1599 C C . GLU A 1 293 ? 28.457 13.721 24.650 1.00 40.97 301 GLU A C 1
ATOM 1600 O O . GLU A 1 293 ? 27.617 12.881 24.952 1.00 41.23 301 GLU A O 1
ATOM 1606 N N . LYS A 1 294 ? 28.661 14.116 23.400 1.00 39.49 302 LYS A N 1
ATOM 1607 C CA . LYS A 1 294 ? 27.877 13.577 22.297 1.00 40.55 302 LYS A CA 1
ATOM 1608 C C . LYS A 1 294 ? 27.702 12.073 22.402 1.00 40.86 302 LYS A C 1
ATOM 1609 O O . LYS A 1 294 ? 26.596 11.578 22.573 1.00 42.52 302 LYS A O 1
ATOM 1615 N N . GLU A 1 295 ? 28.808 11.350 22.304 1.00 41.13 303 GLU A N 1
ATOM 1616 C CA . GLU A 1 295 ? 28.779 9.900 22.372 1.00 40.66 303 GLU A CA 1
ATOM 1617 C C . GLU A 1 295 ? 28.178 9.396 23.676 1.00 38.21 303 GLU A C 1
ATOM 1618 O O . GLU A 1 295 ? 27.672 8.279 23.748 1.00 37.16 303 GLU A O 1
ATOM 1624 N N . LYS A 1 296 ? 28.220 10.231 24.704 1.00 35.99 304 LYS A N 1
ATOM 1625 C CA . LYS A 1 296 ? 27.721 9.841 26.018 1.00 33.51 304 LYS A CA 1
ATOM 1626 C C . LYS A 1 296 ? 26.237 10.121 26.237 1.00 30.19 304 LYS A C 1
ATOM 1627 O O . LYS A 1 296 ? 25.596 9.471 27.069 1.00 28.01 304 LYS A O 1
ATOM 1633 N N . ALA A 1 297 ? 25.688 11.071 25.482 1.00 28.38 305 ALA A N 1
ATOM 1634 C CA . ALA A 1 297 ? 24.286 11.444 25.639 1.00 26.41 305 ALA A CA 1
ATOM 1635 C C . ALA A 1 297 ? 23.445 11.367 24.364 1.00 24.35 305 ALA A C 1
ATOM 1636 O O . ALA A 1 297 ? 22.222 11.463 24.423 1.00 25.40 305 ALA A O 1
ATOM 1638 N N . GLU A 1 298 ? 24.095 11.194 23.221 1.00 22.21 306 GLU A N 1
ATOM 1639 C CA . GLU A 1 298 ? 23.407 11.110 21.924 1.00 24.17 306 GLU A CA 1
ATOM 1640 C C . GLU A 1 298 ? 22.214 10.141 21.931 1.00 23.30 306 GLU A C 1
ATOM 1641 O O . GLU A 1 298 ? 21.062 10.531 21.680 1.00 22.10 306 GLU A O 1
ATOM 1647 N N . GLY A 1 299 ? 22.519 8.876 22.212 1.00 20.28 307 GLY A N 1
ATOM 1648 C CA . GLY A 1 299 ? 21.518 7.825 22.246 1.00 21.17 307 GLY A CA 1
ATOM 1649 C C . GLY A 1 299 ? 20.278 8.150 23.047 1.00 21.09 307 GLY A C 1
ATOM 1650 O O . GLY A 1 299 ? 19.165 7.884 22.607 1.00 20.13 307 GLY A O 1
ATOM 1651 N N . ALA A 1 300 ? 20.473 8.745 24.216 1.00 21.55 308 ALA A N 1
ATOM 1652 C CA . ALA A 1 300 ? 19.368 9.098 25.094 1.00 21.35 308 ALA A CA 1
ATOM 1653 C C . ALA A 1 300 ? 18.477 10.205 24.541 1.00 22.38 308 ALA A C 1
ATOM 1654 O O . ALA A 1 300 ? 17.255 10.094 24.564 1.00 20.90 308 ALA A O 1
ATOM 1656 N N . ILE A 1 301 ? 19.073 11.286 24.054 1.00 24.07 309 ILE A N 1
ATOM 1657 C CA . ILE A 1 301 ? 18.241 12.360 23.535 1.00 26.86 309 ILE A CA 1
ATOM 1658 C C . ILE A 1 301 ? 17.559 11.942 22.229 1.00 25.37 309 ILE A C 1
ATOM 1659 O O . ILE A 1 301 ? 16.422 12.317 21.956 1.00 25.14 309 ILE A O 1
ATOM 1664 N N . LYS A 1 302 ? 18.271 11.160 21.432 1.00 24.91 310 LYS A N 1
ATOM 1665 C CA . LYS A 1 302 ? 17.755 10.656 20.166 1.00 25.61 310 LYS A CA 1
ATOM 1666 C C . LYS A 1 302 ? 16.535 9.769 20.444 1.00 24.16 310 LYS A C 1
ATOM 1667 O O . LYS A 1 302 ? 15.511 9.864 19.770 1.00 25.22 310 LYS A O 1
ATOM 1673 N N . GLY A 1 303 ? 16.644 8.921 21.459 1.00 25.29 311 GLY A N 1
ATOM 1674 C CA . GLY A 1 303 ? 15.546 8.038 21.796 1.00 23.71 311 GLY A CA 1
ATOM 1675 C C . GLY A 1 303 ? 14.323 8.806 22.247 1.00 22.98 311 GLY A C 1
ATOM 1676 O O . GLY A 1 303 ? 13.192 8.419 21.949 1.00 26.27 311 GLY A O 1
ATOM 1677 N N . ALA A 1 304 ? 14.553 9.907 22.956 1.00 21.67 312 ALA A N 1
ATOM 1678 C CA . ALA A 1 304 ? 13.473 10.736 23.477 1.00 17.28 312 ALA A CA 1
ATOM 1679 C C . ALA A 1 304 ? 12.728 11.483 22.384 1.00 15.87 312 ALA A C 1
ATOM 1680 O O . ALA A 1 304 ? 11.498 11.465 22.328 1.00 15.19 312 ALA A O 1
ATOM 1682 N N . ALA A 1 305 ? 13.481 12.161 21.528 1.00 15.26 313 ALA A N 1
ATOM 1683 C CA . ALA A 1 305 ? 12.904 12.928 20.436 1.00 14.77 313 ALA A CA 1
ATOM 1684 C C . ALA A 1 305 ? 12.084 11.993 19.563 1.00 16.58 313 ALA A C 1
ATOM 1685 O O . ALA A 1 305 ? 10.954 12.304 19.178 1.00 16.44 313 ALA A O 1
ATOM 1687 N N . GLU A 1 306 ? 12.659 10.834 19.263 1.00 18.26 314 GLU A N 1
ATOM 1688 C CA . GLU A 1 306 ? 11.972 9.852 18.433 1.00 18.45 314 GLU A CA 1
ATOM 1689 C C . GLU A 1 306 ? 10.729 9.320 19.129 1.00 18.57 314 GLU A C 1
ATOM 1690 O O . GLU A 1 306 ? 9.656 9.239 18.521 1.00 20.93 314 GLU A O 1
ATOM 1696 N N . SER A 1 307 ? 10.848 8.964 20.401 1.00 17.97 315 SER A N 1
ATOM 1697 C CA . SER A 1 307 ? 9.665 8.481 21.109 1.00 18.52 315 SER A CA 1
ATOM 1698 C C . SER A 1 307 ? 8.629 9.596 21.216 1.00 15.71 315 SER A C 1
ATOM 1699 O O . SER A 1 307 ? 7.438 9.354 21.050 1.00 17.64 315 SER A O 1
ATOM 1702 N N . ALA A 1 308 ? 9.083 10.815 21.498 1.00 15.33 316 ALA A N 1
ATOM 1703 C CA . ALA A 1 308 ? 8.163 11.945 21.606 1.00 13.09 316 ALA A CA 1
ATOM 1704 C C . ALA A 1 308 ? 7.365 12.103 20.309 1.00 14.92 316 ALA A C 1
ATOM 1705 O O . ALA A 1 308 ? 6.143 12.260 20.331 1.00 10.72 316 ALA A O 1
ATOM 1707 N N . VAL A 1 309 ? 8.052 12.071 19.174 1.00 15.83 317 VAL A N 1
ATOM 1708 C CA . VAL A 1 309 ? 7.338 12.220 17.917 1.00 19.08 317 VAL A CA 1
ATOM 1709 C C . VAL A 1 309 ? 6.450 11.010 17.598 1.00 17.59 317 VAL A C 1
ATOM 1710 O O . VAL A 1 309 ? 5.301 11.174 17.191 1.00 18.57 317 VAL A O 1
ATOM 1714 N N . ARG A 1 310 ? 6.958 9.799 17.798 1.00 17.67 318 ARG A N 1
ATOM 1715 C CA . ARG A 1 310 ? 6.148 8.616 17.537 1.00 14.19 318 ARG A CA 1
ATOM 1716 C C . ARG A 1 310 ? 4.878 8.633 18.391 1.00 16.26 318 ARG A C 1
ATOM 1717 O O . ARG A 1 310 ? 3.820 8.198 17.935 1.00 16.29 318 ARG A O 1
ATOM 1725 N N . LYS A 1 311 ? 4.977 9.124 19.629 1.00 15.31 319 LYS A N 1
ATOM 1726 C CA . LYS A 1 311 ? 3.807 9.184 20.509 1.00 12.96 319 LYS A CA 1
ATOM 1727 C C . LYS A 1 311 ? 2.786 10.214 20.014 1.00 15.22 319 LYS A C 1
ATOM 1728 O O . LYS A 1 311 ? 1.579 9.951 19.998 1.00 15.88 319 LYS A O 1
ATOM 1734 N N . VAL A 1 312 ? 3.261 11.391 19.625 1.00 15.45 320 VAL A N 1
ATOM 1735 C CA . VAL A 1 312 ? 2.356 12.430 19.135 1.00 17.62 320 VAL A CA 1
ATOM 1736 C C . VAL A 1 312 ? 1.646 12.050 17.821 1.00 15.46 320 VAL A C 1
ATOM 1737 O O . VAL A 1 312 ? 0.425 12.194 17.705 1.00 18.62 320 VAL A O 1
ATOM 1741 N N . LEU A 1 313 ? 2.395 11.538 16.852 1.00 13.13 321 LEU A N 1
ATOM 1742 C CA . LEU A 1 313 ? 1.816 11.147 15.562 1.00 12.80 321 LEU A CA 1
ATOM 1743 C C . LEU A 1 313 ? 0.882 9.948 15.685 1.00 12.90 321 LEU A C 1
ATOM 1744 O O . LEU A 1 313 ? -0.102 9.839 14.961 1.00 12.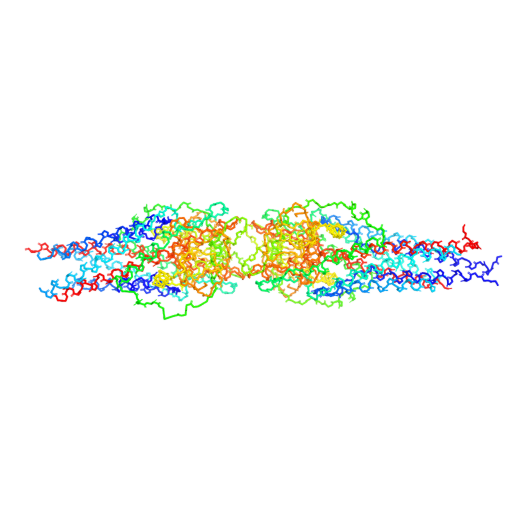65 321 LEU A O 1
ATOM 1749 N N . GLY A 1 314 ? 1.209 9.034 16.587 1.00 11.47 322 GLY A N 1
ATOM 1750 C CA . GLY A 1 314 ? 0.356 7.882 16.796 1.00 13.83 322 GLY A CA 1
ATOM 1751 C C . GLY A 1 314 ? -0.970 8.335 17.383 1.00 14.60 322 GLY A C 1
ATOM 1752 O O . GLY A 1 314 ? -2.022 7.816 17.020 1.00 17.27 322 GLY A O 1
ATOM 1753 N N . ALA A 1 315 ? -0.932 9.318 18.278 1.00 12.50 323 ALA A N 1
ATOM 1754 C CA . ALA A 1 315 ? -2.164 9.814 18.881 1.00 15.96 323 ALA A CA 1
ATOM 1755 C C . ALA A 1 315 ? -3.013 10.551 17.829 1.00 18.47 323 ALA A C 1
ATOM 1756 O O . ALA A 1 315 ? -4.245 10.477 17.842 1.00 19.38 323 ALA A O 1
ATOM 1758 N N . ILE A 1 316 ? -2.348 11.257 16.917 1.00 19.76 324 ILE A N 1
ATOM 1759 C CA . ILE A 1 316 ? -3.050 11.976 15.863 1.00 19.30 324 ILE A CA 1
ATOM 1760 C C . ILE A 1 316 ? -3.747 10.930 15.002 1.00 19.06 324 ILE A C 1
ATOM 1761 O O . ILE A 1 316 ? -4.906 11.096 14.615 1.00 20.45 324 ILE A O 1
ATOM 1766 N N . THR A 1 317 ? -3.043 9.838 14.737 1.00 19.01 325 THR A N 1
ATOM 1767 C CA . THR A 1 317 ? -3.592 8.742 13.952 1.00 17.98 325 THR A CA 1
ATOM 1768 C C . THR A 1 317 ? -4.827 8.156 14.646 1.00 20.24 325 THR A C 1
ATOM 1769 O O . THR A 1 317 ? -5.847 7.894 14.005 1.00 20.91 325 THR A O 1
ATOM 1773 N N . GLY A 1 318 ? -4.738 7.959 15.959 1.00 20.65 326 GLY A N 1
ATOM 1774 C CA . GLY A 1 318 ? -5.865 7.412 16.693 1.00 20.35 326 GLY A CA 1
ATOM 1775 C C . GLY A 1 318 ? -7.044 8.370 16.706 1.00 21.40 326 GLY A C 1
ATOM 1776 O O . GLY A 1 318 ? -8.188 7.965 16.509 1.00 22.19 326 GLY A O 1
ATOM 1777 N N . LEU A 1 319 ? -6.756 9.648 16.938 1.00 22.06 327 LEU A N 1
ATOM 1778 C CA . LEU A 1 319 ? -7.783 10.684 16.976 1.00 20.88 327 LEU A CA 1
ATOM 1779 C C . LEU A 1 319 ? -8.504 10.761 15.634 1.00 21.39 327 LEU A C 1
ATOM 1780 O O . LEU A 1 319 ? -9.730 10.675 15.562 1.00 20.01 327 LEU A O 1
ATOM 1785 N N . ILE A 1 320 ? -7.735 10.921 14.565 1.00 20.86 328 ILE A N 1
ATOM 1786 C CA . ILE A 1 320 ? -8.312 11.000 13.229 1.00 19.31 328 ILE A CA 1
ATOM 1787 C C . ILE A 1 320 ? -9.092 9.732 12.911 1.00 17.86 328 ILE A C 1
ATOM 1788 O O . ILE A 1 320 ? -10.224 9.793 12.424 1.00 17.06 328 ILE A O 1
ATOM 1793 N N . GLY A 1 321 ? -8.490 8.584 13.202 1.00 19.99 329 GLY A N 1
ATOM 1794 C CA . GLY A 1 321 ? -9.141 7.311 12.937 1.00 23.31 329 GLY A CA 1
ATOM 1795 C C . GLY A 1 321 ? -10.523 7.200 13.561 1.00 27.63 329 GLY A C 1
ATOM 1796 O O . GLY A 1 321 ? -11.446 6.650 12.954 1.00 28.07 329 GLY A O 1
ATOM 1797 N N . ASP A 1 322 ? -10.672 7.720 14.777 1.00 28.91 330 ASP A N 1
ATOM 1798 C CA . ASP A 1 322 ? -11.958 7.674 15.453 1.00 31.25 330 ASP A CA 1
ATOM 1799 C C . ASP A 1 322 ? -12.923 8.713 14.902 1.00 32.36 330 ASP A C 1
ATOM 1800 O O . ASP A 1 322 ? -14.102 8.430 14.718 1.00 33.86 330 ASP A O 1
ATOM 1805 N N . ALA A 1 323 ? -12.429 9.919 14.644 1.00 34.10 331 ALA A N 1
ATOM 1806 C CA . ALA A 1 323 ? -13.279 10.981 14.106 1.00 34.74 331 ALA A CA 1
ATOM 1807 C C . ALA A 1 323 ? -13.984 10.503 12.835 1.00 36.11 331 ALA A C 1
ATOM 1808 O O . ALA A 1 323 ? -15.186 10.713 12.656 1.00 35.63 331 ALA A O 1
ATOM 1810 N N . VAL A 1 324 ? -13.223 9.852 11.964 1.00 37.40 332 VAL A N 1
ATOM 1811 C CA . VAL A 1 324 ? -13.741 9.339 10.701 1.00 38.31 332 VAL A CA 1
ATOM 1812 C C . VAL A 1 324 ? -14.706 8.180 10.907 1.00 39.32 332 VAL A C 1
ATOM 1813 O O . VAL A 1 324 ? -15.790 8.156 10.323 1.00 39.56 332 VAL A O 1
ATOM 1817 N N . SER A 1 325 ? -14.313 7.221 11.739 1.00 40.91 333 SER A N 1
ATOM 1818 C CA . SER A 1 325 ? -15.152 6.055 12.007 1.00 43.19 333 SER A CA 1
ATOM 1819 C C . SER A 1 325 ? -16.542 6.446 12.513 1.00 43.68 333 SER A C 1
ATOM 1820 O O . SER A 1 325 ? -17.553 5.990 11.979 1.00 43.20 333 SER A O 1
ATOM 1823 N N . SER A 1 326 ? -16.587 7.291 13.539 1.00 44.85 334 SER A N 1
ATOM 1824 C CA . SER A 1 326 ? -17.857 7.732 14.102 1.00 46.21 334 SER A CA 1
ATOM 1825 C C . SER A 1 326 ? -18.653 8.520 13.067 1.00 46.12 334 SER A C 1
ATOM 1826 O O . SER A 1 326 ? -19.880 8.578 13.129 1.00 47.35 334 SER A O 1
ATOM 1829 N N . GLY A 1 327 ? -17.948 9.130 12.119 1.00 45.69 335 GLY A N 1
ATOM 1830 C CA . GLY A 1 327 ? -18.621 9.885 11.081 1.00 44.90 335 GLY A CA 1
ATOM 1831 C C . GLY A 1 327 ? -19.239 8.925 10.082 1.00 45.57 335 GLY A C 1
ATOM 1832 O O . GLY A 1 327 ? -20.391 9.081 9.679 1.00 44.27 335 GLY A O 1
ATOM 1833 N N . LEU A 1 328 ? -18.467 7.920 9.684 1.00 46.80 336 LEU A N 1
ATOM 1834 C CA . LEU A 1 328 ? -18.949 6.930 8.735 1.00 49.05 336 LEU A CA 1
ATOM 1835 C C . LEU A 1 328 ? -20.022 6.066 9.380 1.00 50.84 336 LEU A C 1
ATOM 1836 O O . LEU A 1 328 ? -20.914 5.560 8.702 1.00 50.81 336 LEU A O 1
ATOM 1841 N N . ARG A 1 329 ? -19.928 5.897 10.695 1.00 53.50 337 ARG A N 1
ATOM 1842 C CA . ARG A 1 329 ? -20.906 5.106 11.435 1.00 55.72 337 ARG A CA 1
ATOM 1843 C C . ARG A 1 329 ? -22.204 5.892 11.515 1.00 56.60 337 ARG A C 1
ATOM 1844 O O . ARG A 1 329 ? -23.292 5.326 11.457 1.00 55.57 337 ARG A O 1
ATOM 1852 N N . LYS A 1 330 ? -22.064 7.207 11.653 1.00 58.79 338 LYS A N 1
ATOM 1853 C CA . LYS A 1 330 ? -23.194 8.122 11.746 1.00 60.11 338 LYS A CA 1
ATOM 1854 C C . LYS A 1 330 ? -24.068 7.998 10.502 1.00 61.10 338 LYS A C 1
ATOM 1855 O O . LYS A 1 330 ? -25.293 7.938 10.602 1.00 62.36 338 LYS A O 1
ATOM 1861 N N . VAL A 1 331 ? -23.442 7.970 9.329 1.00 61.55 339 VAL A N 1
ATOM 1862 C CA . VAL A 1 331 ? -24.195 7.834 8.088 1.00 61.94 339 VAL A CA 1
ATOM 1863 C C . VAL A 1 331 ? -24.723 6.403 8.005 1.00 62.96 339 VAL A C 1
ATOM 1864 O O . VAL A 1 331 ? -25.766 6.147 7.406 1.00 62.63 339 VAL A O 1
ATOM 1868 N N . GLY A 1 332 ? -23.993 5.475 8.620 1.00 64.22 340 GLY A N 1
ATOM 1869 C CA . GLY A 1 332 ? -24.400 4.081 8.613 1.00 65.11 340 GLY A CA 1
ATOM 1870 C C . GLY A 1 332 ? -25.735 3.879 9.302 1.00 65.92 340 GLY A C 1
ATOM 1871 O O . GLY A 1 332 ? -26.534 3.036 8.892 1.00 66.28 340 GLY A O 1
ATOM 1872 N N . ASP A 1 333 ? -25.976 4.647 10.360 1.00 66.16 341 ASP A N 1
ATOM 1873 C CA . ASP A 1 333 ? -27.231 4.554 11.090 1.00 66.35 341 ASP A CA 1
ATOM 1874 C C . ASP A 1 333 ? -28.323 4.999 10.136 1.00 66.39 341 ASP A C 1
ATOM 1875 O O . ASP A 1 333 ? -29.074 4.183 9.599 1.00 66.42 341 ASP A O 1
ATOM 1880 N N . SER A 1 334 ? -28.394 6.310 9.933 1.00 66.26 342 SER A N 1
ATOM 1881 C CA . SER A 1 334 ? -29.376 6.901 9.042 1.00 66.61 342 SER A CA 1
ATOM 1882 C C . SER A 1 334 ? -28.904 6.753 7.600 1.00 66.14 342 SER A C 1
ATOM 1883 O O . SER A 1 334 ? -29.506 5.944 6.860 1.00 66.07 342 SER A O 1
ATOM 1886 N N . PRO B 1 21 ? 93.282 31.814 90.242 1.00 89.65 29 PRO B N 1
ATOM 1887 C CA . PRO B 1 21 ? 91.956 31.732 89.581 1.00 89.57 29 PRO B CA 1
ATOM 1888 C C . PRO B 1 21 ? 90.814 31.595 90.592 1.00 89.38 29 PRO B C 1
ATOM 1889 O O . PRO B 1 21 ? 90.567 32.504 91.387 1.00 89.34 29 PRO B O 1
ATOM 1893 N N . THR B 1 22 ? 90.117 30.460 90.527 1.00 89.19 30 THR B N 1
ATOM 1894 C CA . THR B 1 22 ? 88.998 30.135 91.414 1.00 89.20 30 THR B CA 1
ATOM 1895 C C . THR B 1 22 ? 87.909 31.202 91.507 1.00 88.54 30 THR B C 1
ATOM 1896 O O . THR B 1 22 ? 88.159 32.393 91.337 1.00 88.71 30 THR B O 1
ATOM 1900 N N . ASN B 1 23 ? 86.695 30.743 91.792 1.00 87.85 31 ASN B N 1
ATOM 1901 C CA . ASN B 1 23 ? 85.520 31.594 91.924 1.00 87.30 31 ASN B CA 1
ATOM 1902 C C . ASN B 1 23 ? 85.263 32.364 90.641 1.00 86.90 31 ASN B C 1
ATOM 1903 O O . ASN B 1 23 ? 84.387 31.995 89.863 1.00 86.59 31 ASN B O 1
ATOM 1908 N N . LYS B 1 24 ? 86.026 33.427 90.409 1.00 86.52 32 LYS B N 1
ATOM 1909 C CA . LYS B 1 24 ? 85.837 34.223 89.207 1.00 86.23 32 LYS B CA 1
ATOM 1910 C C . LYS B 1 24 ? 86.086 33.434 87.938 1.00 86.39 32 LYS B C 1
ATOM 1911 O O . LYS B 1 24 ? 86.346 33.993 86.872 1.00 86.72 32 LYS B O 1
ATOM 1917 N N . PHE B 1 25 ? 85.999 32.119 88.071 1.00 86.17 33 PHE B N 1
ATOM 1918 C CA . PHE B 1 25 ? 86.187 31.231 86.948 1.00 86.42 33 PHE B CA 1
ATOM 1919 C C . PHE B 1 25 ? 84.982 30.326 86.764 1.00 86.90 33 PHE B C 1
ATOM 1920 O O . PHE B 1 25 ? 85.050 29.305 86.086 1.00 86.51 33 PHE B O 1
ATOM 1928 N N . TYR B 1 26 ? 83.873 30.710 87.384 1.00 86.95 34 TYR B N 1
ATOM 1929 C CA . TYR B 1 26 ? 82.645 29.964 87.210 1.00 87.99 34 TYR B CA 1
ATOM 1930 C C . TYR B 1 26 ? 82.271 30.422 85.804 1.00 88.29 34 TYR B C 1
ATOM 1931 O O . TYR B 1 26 ? 81.326 29.926 85.191 1.00 88.73 34 TYR B O 1
ATOM 1940 N N . GLN B 1 27 ? 83.041 31.391 85.307 1.00 88.52 35 GLN B N 1
ATOM 1941 C CA . GLN B 1 27 ? 82.859 31.957 83.974 1.00 88.00 35 GLN B CA 1
ATOM 1942 C C . GLN B 1 27 ? 82.625 30.849 82.957 1.00 88.03 35 GLN B C 1
ATOM 1943 O O . GLN B 1 27 ? 82.150 31.102 81.852 1.00 88.10 35 GLN B O 1
ATOM 1949 N N . SER B 1 28 ? 82.960 29.624 83.349 1.00 87.09 36 SER B N 1
ATOM 1950 C CA . SER B 1 28 ? 82.787 28.453 82.503 1.00 86.85 36 SER B CA 1
ATOM 1951 C C . SER B 1 28 ? 81.312 28.288 82.167 1.00 86.47 36 SER B C 1
ATOM 1952 O O . SER B 1 28 ? 80.956 27.707 81.142 1.00 86.42 36 SER B O 1
ATOM 1955 N N . VAL B 1 29 ? 80.460 28.818 83.039 1.00 85.65 37 VAL B N 1
ATOM 1956 C CA . VAL B 1 29 ? 79.011 28.738 82.860 1.00 85.23 37 VAL B CA 1
ATOM 1957 C C . VAL B 1 29 ? 78.522 29.790 81.872 1.00 84.30 37 VAL B C 1
ATOM 1958 O O . VAL B 1 29 ? 77.467 29.638 81.256 1.00 84.18 37 VAL B O 1
ATOM 1962 N N . ILE B 1 30 ? 79.294 30.862 81.732 1.00 83.47 38 ILE B N 1
ATOM 1963 C CA . ILE B 1 30 ? 78.957 31.930 80.801 1.00 82.59 38 ILE B CA 1
ATOM 1964 C C . ILE B 1 30 ? 79.126 31.395 79.377 1.00 81.86 38 ILE B C 1
ATOM 1965 O O . ILE B 1 30 ? 78.335 31.702 78.483 1.00 81.70 38 ILE B O 1
ATOM 1970 N N . GLN B 1 31 ? 80.165 30.591 79.175 1.00 81.27 39 GLN B N 1
ATOM 1971 C CA . GLN B 1 31 ? 80.423 29.996 77.871 1.00 80.57 39 GLN B CA 1
ATOM 1972 C C . GLN B 1 31 ? 79.547 28.766 77.707 1.00 78.78 39 GLN B C 1
ATOM 1973 O O . GLN B 1 31 ? 79.035 28.503 76.623 1.00 78.70 39 GLN B O 1
ATOM 1979 N N . LEU B 1 32 ? 79.382 28.014 78.792 1.00 77.09 40 LEU B N 1
ATOM 1980 C CA . LEU B 1 32 ? 78.552 26.815 78.777 1.00 75.13 40 LEU B CA 1
ATOM 1981 C C . LEU B 1 32 ? 77.154 27.232 78.339 1.00 73.83 40 LEU B C 1
ATOM 1982 O O . LEU B 1 32 ? 76.454 26.489 77.653 1.00 73.21 40 LEU B O 1
ATOM 1987 N N . GLY B 1 33 ? 76.766 28.439 78.739 1.00 72.29 41 GLY B N 1
ATOM 1988 C CA . GLY B 1 33 ? 75.466 28.966 78.376 1.00 69.51 41 GLY B CA 1
ATOM 1989 C C . GLY B 1 33 ? 75.487 29.389 76.925 1.00 68.31 41 GLY B C 1
ATOM 1990 O O . GLY B 1 33 ? 74.546 29.120 76.180 1.00 67.82 41 GLY B O 1
ATOM 1991 N N . ASN B 1 34 ? 76.564 30.056 76.520 1.00 67.00 42 ASN B N 1
ATOM 1992 C CA . ASN B 1 34 ? 76.697 30.498 75.139 1.00 66.61 42 ASN B CA 1
ATOM 1993 C C . ASN B 1 34 ? 76.793 29.279 74.235 1.00 65.93 42 ASN B C 1
ATOM 1994 O O . ASN B 1 34 ? 76.350 29.309 73.090 1.00 64.88 42 ASN B O 1
ATOM 1999 N N . GLY B 1 35 ? 77.377 28.208 74.763 1.00 66.15 43 GLY B N 1
ATOM 2000 C CA . GLY B 1 35 ? 77.504 26.984 73.998 1.00 66.53 43 GLY B CA 1
ATOM 2001 C C . GLY B 1 35 ? 76.123 26.397 73.806 1.00 66.93 43 GLY B C 1
ATOM 2002 O O . GLY B 1 35 ? 75.772 25.946 72.717 1.00 65.93 43 GLY B O 1
ATOM 2003 N N . PHE B 1 36 ? 75.335 26.412 74.876 1.00 67.80 44 PHE B N 1
ATOM 2004 C CA . PHE B 1 36 ? 73.972 25.898 74.831 1.00 68.77 44 PHE B CA 1
ATOM 2005 C C . PHE B 1 36 ? 73.116 26.793 73.943 1.00 68.85 44 PHE B C 1
ATOM 2006 O O . PHE B 1 36 ? 72.233 26.321 73.227 1.00 66.73 44 PHE B O 1
ATOM 2014 N N . LEU B 1 37 ? 73.381 28.092 74.010 1.00 69.80 45 LEU B N 1
ATOM 2015 C CA . LEU B 1 37 ? 72.647 29.066 73.218 1.00 71.01 45 LEU B CA 1
ATOM 2016 C C . LEU B 1 37 ? 72.869 28.795 71.729 1.00 71.43 45 LEU B C 1
ATOM 2017 O O . LEU B 1 37 ? 71.925 28.836 70.937 1.00 71.08 45 LEU B O 1
ATOM 2022 N N . ASP B 1 38 ? 74.116 28.516 71.353 1.00 71.91 46 ASP B N 1
ATOM 2023 C CA . ASP B 1 38 ? 74.439 28.226 69.961 1.00 72.38 46 ASP B CA 1
ATOM 2024 C C . ASP B 1 38 ? 73.766 26.928 69.539 1.00 73.93 46 ASP B C 1
ATOM 2025 O O . ASP B 1 38 ? 73.244 26.820 68.431 1.00 73.68 46 ASP B O 1
ATOM 2030 N N . VAL B 1 39 ? 73.788 25.943 70.430 1.00 76.03 47 VAL B N 1
ATOM 2031 C CA . VAL B 1 39 ? 73.166 24.657 70.155 1.00 78.87 47 VAL B CA 1
ATOM 2032 C C . VAL B 1 39 ? 71.680 24.892 69.927 1.00 81.26 47 VAL B C 1
ATOM 2033 O O . VAL B 1 39 ? 71.117 24.457 68.922 1.00 81.39 47 VAL B O 1
ATOM 2037 N N . PHE B 1 40 ? 71.054 25.595 70.867 1.00 83.71 48 PHE B N 1
ATOM 2038 C CA . PHE B 1 40 ? 69.631 25.906 70.784 1.00 85.57 48 PHE B CA 1
ATOM 2039 C C . PHE B 1 40 ? 69.360 26.673 69.497 1.00 86.96 48 PHE B C 1
ATOM 2040 O O . PHE B 1 40 ? 68.285 26.561 68.919 1.00 86.88 48 PHE B O 1
ATOM 2048 N N . THR B 1 41 ? 70.343 27.447 69.047 1.00 89.07 49 THR B N 1
ATOM 2049 C CA . THR B 1 41 ? 70.200 28.221 67.819 1.00 90.91 49 THR B CA 1
ATOM 2050 C C . THR B 1 41 ? 70.103 27.300 66.606 1.00 92.58 49 THR B C 1
ATOM 2051 O O . THR B 1 41 ? 69.091 27.298 65.909 1.00 91.84 49 THR B O 1
ATOM 2055 N N . SER B 1 42 ? 71.163 26.532 66.356 1.00 94.76 50 SER B N 1
ATOM 2056 C CA . SER B 1 42 ? 71.223 25.603 65.224 1.00 96.47 50 SER B CA 1
ATOM 2057 C C . SER B 1 42 ? 70.002 24.693 65.173 1.00 97.20 50 SER B C 1
ATOM 2058 O O . SER B 1 42 ? 69.689 24.099 64.137 1.00 97.82 50 SER B O 1
ATOM 2061 N N . PHE B 1 43 ? 69.329 24.573 66.310 1.00 97.58 51 PHE B N 1
ATOM 2062 C CA . PHE B 1 43 ? 68.144 23.731 66.419 1.00 98.15 51 PHE B CA 1
ATOM 2063 C C . PHE B 1 43 ? 66.877 24.543 66.206 1.00 98.33 51 PHE B C 1
ATOM 2064 O O . PHE B 1 43 ? 66.046 24.206 65.365 1.00 98.25 51 PHE B O 1
ATOM 2072 N N . GLY B 1 44 ? 66.725 25.601 66.996 1.00 98.82 52 GLY B N 1
ATOM 2073 C CA . GLY B 1 44 ? 65.554 26.449 66.875 1.00 98.78 52 GLY B CA 1
ATOM 2074 C C . GLY B 1 44 ? 65.470 27.062 65.493 1.00 98.93 52 GLY B C 1
ATOM 2075 O O . GLY B 1 44 ? 64.427 27.586 65.097 1.00 98.92 52 GLY B O 1
ATOM 2076 N N . GLY B 1 45 ? 66.586 27.013 64.772 1.00 99.03 53 GLY B N 1
ATOM 2077 C CA . GLY B 1 45 ? 66.630 27.565 63.436 1.00 99.16 53 GLY B CA 1
ATOM 2078 C C . GLY B 1 45 ? 65.762 26.720 62.532 1.00 99.17 53 GLY B C 1
ATOM 2079 O O . GLY B 1 45 ? 64.900 27.242 61.823 1.00 99.59 53 GLY B O 1
ATOM 2080 N N . LEU B 1 46 ? 65.992 25.408 62.561 1.00 98.82 54 LEU B N 1
ATOM 2081 C CA . LEU B 1 46 ? 65.231 24.466 61.747 1.00 98.21 54 LEU B CA 1
ATOM 2082 C C . LEU B 1 46 ? 64.198 23.760 62.622 1.00 97.74 54 LEU B C 1
ATOM 2083 O O . LEU B 1 46 ? 63.573 24.394 63.472 1.00 97.57 54 LEU B O 1
ATOM 2088 N N . VAL B 1 47 ? 64.008 22.460 62.409 1.00 97.24 55 VAL B N 1
ATOM 2089 C CA . VAL B 1 47 ? 63.047 21.679 63.182 1.00 96.62 55 VAL B CA 1
ATOM 2090 C C . VAL B 1 47 ? 61.700 22.369 63.099 1.00 96.00 55 VAL B C 1
ATOM 2091 O O . VAL B 1 47 ? 60.751 22.048 63.817 1.00 96.14 55 VAL B O 1
ATOM 2095 N N . ALA B 1 48 ? 61.661 23.330 62.186 1.00 95.15 56 ALA B N 1
ATOM 2096 C CA . ALA B 1 48 ? 60.494 24.127 61.872 1.00 94.01 56 ALA B CA 1
ATOM 2097 C C . ALA B 1 48 ? 60.422 24.012 60.361 1.00 93.11 56 ALA B C 1
ATOM 2098 O O . ALA B 1 48 ? 59.974 24.924 59.665 1.00 93.56 56 ALA B O 1
ATOM 2100 N N . GLU B 1 49 ? 60.904 22.882 59.862 1.00 91.69 57 GLU B N 1
ATOM 2101 C CA . GLU B 1 49 ? 60.907 22.623 58.435 1.00 90.35 57 GLU B CA 1
ATOM 2102 C C . GLU B 1 49 ? 59.492 22.534 57.879 1.00 89.62 57 GLU B C 1
ATOM 2103 O O . GLU B 1 49 ? 58.694 21.695 58.292 1.00 89.10 57 GLU B O 1
ATOM 2109 N N . ALA B 1 50 ? 59.197 23.412 56.931 1.00 89.11 58 ALA B N 1
ATOM 2110 C CA . ALA B 1 50 ? 57.890 23.463 56.297 1.00 88.64 58 ALA B CA 1
ATOM 2111 C C . ALA B 1 50 ? 57.938 24.461 55.148 1.00 88.47 58 ALA B C 1
ATOM 2112 O O . ALA B 1 50 ? 56.931 25.080 54.803 1.00 87.85 58 ALA B O 1
ATOM 2114 N N . PHE B 1 51 ? 59.126 24.620 54.571 1.00 88.20 59 PHE B N 1
ATOM 2115 C CA . PHE B 1 51 ? 59.317 25.541 53.457 1.00 87.98 59 PHE B CA 1
ATOM 2116 C C . PHE B 1 51 ? 58.957 24.857 52.148 1.00 87.52 59 PHE B C 1
ATOM 2117 O O . PHE B 1 51 ? 59.825 24.598 51.312 1.00 87.32 59 PHE B O 1
ATOM 2125 N N . GLY B 1 52 ? 57.671 24.570 51.975 1.00 86.80 60 GLY B N 1
ATOM 2126 C CA . GLY B 1 52 ? 57.232 23.905 50.767 1.00 85.51 60 GLY B CA 1
ATOM 2127 C C . GLY B 1 52 ? 58.027 22.630 50.586 1.00 84.69 60 GLY B C 1
ATOM 2128 O O . GLY B 1 52 ? 58.573 22.374 49.512 1.00 85.85 60 GLY B O 1
ATOM 2129 N N . PHE B 1 53 ? 58.100 21.835 51.651 1.00 82.36 61 PHE B N 1
ATOM 2130 C CA . PHE B 1 53 ? 58.836 20.577 51.621 1.00 79.42 61 PHE B CA 1
ATOM 2131 C C . PHE B 1 53 ? 58.110 19.546 50.763 1.00 76.40 61 PHE B C 1
ATOM 2132 O O . PHE B 1 53 ? 58.412 18.352 50.818 1.00 76.85 61 PHE B O 1
ATOM 2140 N N . LYS B 1 54 ? 57.159 20.025 49.966 1.00 72.08 62 LYS B N 1
ATOM 2141 C CA . LYS B 1 54 ? 56.374 19.178 49.072 1.00 69.04 62 LYS B CA 1
ATOM 2142 C C . LYS B 1 54 ? 56.188 19.898 47.734 1.00 66.43 62 LYS B C 1
ATOM 2143 O O . LYS B 1 54 ? 57.136 20.480 47.210 1.00 66.29 62 LYS B O 1
ATOM 2149 N N . SER B 1 55 ? 54.968 19.860 47.196 1.00 64.23 63 SER B N 1
ATOM 2150 C CA . SER B 1 55 ? 54.632 20.500 45.919 1.00 60.46 63 SER B CA 1
ATOM 2151 C C . SER B 1 55 ? 54.961 19.601 44.725 1.00 56.38 63 SER B C 1
ATOM 2152 O O . SER B 1 55 ? 56.116 19.505 44.320 1.00 56.46 63 SER B O 1
ATOM 2155 N N . ASP B 1 56 ? 53.934 18.960 44.164 1.00 52.29 64 ASP B N 1
ATOM 2156 C CA . ASP B 1 56 ? 54.087 18.040 43.027 1.00 46.67 64 ASP B CA 1
ATOM 2157 C C . ASP B 1 56 ? 55.072 16.938 43.437 1.00 41.64 64 ASP B C 1
ATOM 2158 O O . ASP B 1 56 ? 55.885 16.478 42.636 1.00 40.10 64 ASP B O 1
ATOM 2163 N N . PRO B 1 57 ? 54.980 16.476 44.692 1.00 37.83 65 PRO B N 1
ATOM 2164 C CA . PRO B 1 57 ? 55.873 15.440 45.213 1.00 34.11 65 PRO B CA 1
ATOM 2165 C C . PRO B 1 57 ? 56.015 14.084 44.535 1.00 31.03 65 PRO B C 1
ATOM 2166 O O . PRO B 1 57 ? 55.073 13.525 43.976 1.00 28.85 65 PRO B O 1
ATOM 2170 N N . LYS B 1 58 ? 57.238 13.576 44.596 1.00 27.55 66 LYS B N 1
ATOM 2171 C CA . LYS B 1 58 ? 57.562 12.265 44.076 1.00 27.05 66 LYS B CA 1
ATOM 2172 C C . LYS B 1 58 ? 57.745 11.413 45.327 1.00 24.94 66 LYS B C 1
ATOM 2173 O O . LYS B 1 58 ? 57.955 11.949 46.417 1.00 25.07 66 LYS B O 1
ATOM 2179 N N . LYS B 1 59 ? 57.657 10.098 45.185 1.00 24.64 67 LYS B N 1
ATOM 2180 C CA . LYS B 1 59 ? 57.824 9.210 46.331 1.00 24.05 67 LYS B CA 1
ATOM 2181 C C . LYS B 1 59 ? 59.220 9.349 46.939 1.00 24.01 67 LYS B C 1
ATOM 2182 O O . LYS B 1 59 ? 59.398 9.242 48.158 1.00 24.55 67 LYS B O 1
ATOM 2188 N N . SER B 1 60 ? 60.206 9.607 46.088 1.00 22.41 68 SER B N 1
ATOM 2189 C CA . SER B 1 60 ? 61.586 9.746 46.539 1.00 23.83 68 SER B CA 1
ATOM 2190 C C . SER B 1 60 ? 61.816 10.978 47.413 1.00 22.94 68 SER B C 1
ATOM 2191 O O . SER B 1 60 ? 62.814 11.050 48.121 1.00 23.57 68 SER B O 1
ATOM 2194 N N . ASP B 1 61 ? 60.904 11.948 47.362 1.00 24.18 69 ASP B N 1
ATOM 2195 C CA . ASP B 1 61 ? 61.045 13.139 48.196 1.00 24.93 69 ASP B CA 1
ATOM 2196 C C . ASP B 1 61 ? 60.741 12.760 49.644 1.00 25.15 69 ASP B C 1
ATOM 2197 O O . ASP B 1 61 ? 61.165 13.442 50.582 1.00 25.80 69 ASP B O 1
ATOM 2202 N N . VAL B 1 62 ? 60.001 11.668 49.818 1.00 22.30 70 VAL B N 1
ATOM 2203 C CA . VAL B 1 62 ? 59.656 11.188 51.146 1.00 21.27 70 VAL B CA 1
ATOM 2204 C C . VAL B 1 62 ? 60.922 10.662 51.800 1.00 21.64 70 VAL B C 1
ATOM 2205 O O . VAL B 1 62 ? 61.149 10.872 52.994 1.00 19.23 70 VAL B O 1
ATOM 2209 N N . LYS B 1 63 ? 61.744 9.970 51.013 1.00 22.29 71 LYS B N 1
ATOM 2210 C CA . LYS B 1 63 ? 63.002 9.457 51.528 1.00 21.25 71 LYS B CA 1
ATOM 2211 C C . LYS B 1 63 ? 63.814 10.683 51.924 1.00 21.57 71 LYS B C 1
ATOM 2212 O O . LYS B 1 63 ? 64.384 10.737 53.016 1.00 23.39 71 LYS B O 1
ATOM 2218 N N . THR B 1 64 ? 63.842 11.676 51.036 1.00 19.48 72 THR B N 1
ATOM 2219 C CA . THR B 1 64 ? 64.583 12.914 51.285 1.00 20.30 72 THR B CA 1
ATOM 2220 C C . THR B 1 64 ? 64.170 13.521 52.620 1.00 19.16 72 THR B C 1
ATOM 2221 O O . THR B 1 64 ? 65.011 13.988 53.394 1.00 17.88 72 THR B O 1
ATOM 2225 N N . TYR B 1 65 ? 62.870 13.510 52.893 1.00 19.55 73 TYR B N 1
ATOM 2226 C CA . TYR B 1 65 ? 62.372 14.045 54.153 1.00 19.20 73 TYR B CA 1
ATOM 2227 C C . TYR B 1 65 ? 62.991 13.301 55.340 1.00 18.60 73 TYR B C 1
ATOM 2228 O O . TYR B 1 65 ? 63.602 13.918 56.209 1.00 20.23 73 TYR B O 1
ATOM 2237 N N . PHE B 1 66 ? 62.821 11.979 55.369 1.00 16.10 74 PHE B N 1
ATOM 2238 C CA . PHE B 1 66 ? 63.341 11.144 56.452 1.00 17.10 74 PHE B CA 1
ATOM 2239 C C . PHE B 1 66 ? 64.864 11.237 56.625 1.00 18.26 74 PHE B C 1
ATOM 2240 O O . PHE B 1 66 ? 65.350 11.291 57.747 1.00 17.68 74 PHE B O 1
ATOM 2248 N N . THR B 1 67 ? 65.609 11.247 55.519 1.00 18.59 75 THR B N 1
ATOM 2249 C CA . THR B 1 67 ? 67.066 11.353 55.581 1.00 17.71 75 THR B CA 1
ATOM 2250 C C . THR B 1 67 ? 67.455 12.694 56.217 1.00 18.16 75 THR B C 1
ATOM 2251 O O . THR B 1 67 ? 68.404 12.777 57.000 1.00 18.25 75 THR B O 1
ATOM 2255 N N . THR B 1 68 ? 66.717 13.741 55.855 1.00 18.25 76 THR B N 1
ATOM 2256 C CA . THR B 1 68 ? 66.972 15.082 56.357 1.00 19.04 76 THR B CA 1
ATOM 2257 C C . THR B 1 68 ? 66.695 15.188 57.854 1.00 19.95 76 THR B C 1
ATOM 2258 O O . THR B 1 68 ? 67.384 15.922 58.572 1.00 20.37 76 THR B O 1
ATOM 2262 N N . VAL B 1 69 ? 65.691 14.459 58.324 1.00 20.81 77 VAL B N 1
ATOM 2263 C CA . VAL B 1 69 ? 65.360 14.473 59.741 1.00 19.26 77 VAL B CA 1
ATOM 2264 C C . VAL B 1 69 ? 66.470 13.777 60.521 1.00 19.04 77 VAL B C 1
ATOM 2265 O O . VAL B 1 69 ? 66.860 14.222 61.602 1.00 18.05 77 VAL B O 1
ATOM 2269 N N . ALA B 1 70 ? 66.969 12.673 59.980 1.00 17.33 78 ALA B N 1
ATOM 2270 C CA . ALA B 1 70 ? 68.029 11.933 60.664 1.00 17.99 78 ALA B CA 1
ATOM 2271 C C . ALA B 1 70 ? 69.275 12.804 60.775 1.00 16.94 78 ALA B C 1
ATOM 2272 O O . ALA B 1 70 ? 69.958 12.798 61.794 1.00 16.95 78 ALA B O 1
ATOM 2274 N N . ALA B 1 71 ? 69.549 13.561 59.716 1.00 17.83 79 ALA B N 1
ATOM 2275 C CA . ALA B 1 71 ? 70.704 14.448 59.665 1.00 18.85 79 ALA B CA 1
ATOM 2276 C C . ALA B 1 71 ? 70.548 15.576 60.677 1.00 19.78 79 ALA B C 1
ATOM 2277 O O . ALA B 1 71 ? 71.491 15.923 61.375 1.00 21.72 79 ALA B O 1
ATOM 2279 N N . LYS B 1 72 ? 69.361 16.166 60.752 1.00 22.62 80 LYS B N 1
ATOM 2280 C CA . LYS B 1 72 ? 69.143 17.238 61.715 1.00 22.93 80 LYS B CA 1
ATOM 2281 C C . LYS B 1 72 ? 69.318 16.679 63.121 1.00 21.17 80 LYS B C 1
ATOM 2282 O O . LYS B 1 72 ? 69.991 17.271 63.964 1.00 20.83 80 LYS B O 1
ATOM 2288 N N . LEU B 1 73 ? 68.711 15.524 63.358 1.00 19.95 81 LEU B N 1
ATOM 2289 C CA . LEU B 1 73 ? 68.794 14.869 64.651 1.00 20.96 81 LEU B CA 1
ATOM 2290 C C . LEU B 1 73 ? 70.247 14.580 65.028 1.00 23.67 81 LEU B C 1
ATOM 2291 O O . LEU B 1 73 ? 70.672 14.873 66.154 1.00 24.48 81 LEU B O 1
ATOM 2296 N N . GLU B 1 74 ? 71.016 14.023 64.095 1.00 24.63 82 GLU B N 1
ATOM 2297 C CA . GLU B 1 74 ? 72.419 13.723 64.378 1.00 24.04 82 GLU B CA 1
ATOM 2298 C C . GLU B 1 74 ? 73.220 15.002 64.620 1.00 25.46 82 GLU B C 1
ATOM 2299 O O . GLU B 1 74 ? 74.078 15.049 65.502 1.00 26.19 82 GLU B O 1
ATOM 2305 N N . LYS B 1 75 ? 72.911 16.047 63.860 1.00 25.67 83 LYS B N 1
ATOM 2306 C CA . LYS B 1 75 ? 73.594 17.331 64.005 1.00 26.01 83 LYS B CA 1
ATOM 2307 C C . LYS B 1 75 ? 73.350 17.889 65.402 1.00 25.35 83 LYS B C 1
ATOM 2308 O O . LYS B 1 75 ? 74.207 18.559 65.990 1.00 24.67 83 LYS B O 1
ATOM 2314 N N . THR B 1 76 ? 72.166 17.609 65.925 1.00 24.74 84 THR B N 1
ATOM 2315 C CA . THR B 1 76 ? 71.794 18.062 67.254 1.00 23.50 84 THR B CA 1
ATOM 2316 C C . THR B 1 76 ? 72.613 17.306 68.290 1.00 23.24 84 THR B C 1
ATOM 2317 O O . THR B 1 76 ? 73.094 17.884 69.254 1.00 23.82 84 THR B O 1
ATOM 2321 N N . LYS B 1 77 ? 72.774 16.008 68.087 1.00 23.95 85 LYS B N 1
ATOM 2322 C CA . LYS B 1 77 ? 73.554 15.207 69.011 1.00 25.11 85 LYS B CA 1
ATOM 2323 C C . LYS B 1 77 ? 75.004 15.703 68.976 1.00 26.27 85 LYS B C 1
ATOM 2324 O O . LYS B 1 77 ? 75.653 15.853 70.014 1.00 24.76 85 LYS B O 1
ATOM 2330 N N . THR B 1 78 ? 75.507 15.976 67.778 1.00 25.33 86 THR B N 1
ATOM 2331 C CA . THR B 1 78 ? 76.869 16.472 67.637 1.00 25.47 86 THR B CA 1
ATOM 2332 C C . THR B 1 78 ? 77.049 17.805 68.363 1.00 25.71 86 THR B C 1
ATOM 2333 O O . THR B 1 78 ? 78.034 18.015 69.066 1.00 24.65 86 THR B O 1
ATOM 2337 N N . ASP B 1 79 ? 76.100 18.712 68.188 1.00 27.19 87 ASP B N 1
ATOM 2338 C CA . ASP B 1 79 ? 76.212 20.007 68.833 1.00 28.30 87 ASP B CA 1
ATOM 2339 C C . ASP B 1 79 ? 76.120 19.874 70.346 1.00 29.87 87 ASP B C 1
ATOM 2340 O O . ASP B 1 79 ? 76.957 20.401 71.074 1.00 29.19 87 ASP B O 1
ATOM 2345 N N . LEU B 1 80 ? 75.106 19.160 70.818 1.00 31.25 88 LEU B N 1
ATOM 2346 C CA . LEU B 1 80 ? 74.914 18.973 72.246 1.00 34.02 88 LEU B CA 1
ATOM 2347 C C . LEU B 1 80 ? 76.106 18.265 72.889 1.00 35.42 88 LEU B C 1
ATOM 2348 O O . LEU B 1 80 ? 76.492 18.577 74.015 1.00 36.57 88 LEU B O 1
ATOM 2353 N N . ASN B 1 81 ? 76.695 17.318 72.170 1.00 38.24 89 ASN B N 1
ATOM 2354 C CA . ASN B 1 81 ? 77.840 16.574 72.688 1.00 41.26 89 ASN B CA 1
ATOM 2355 C C . ASN B 1 81 ? 79.156 17.337 72.689 1.00 42.12 89 ASN B C 1
ATOM 2356 O O . ASN B 1 81 ? 80.197 16.768 73.007 1.00 42.70 89 ASN B O 1
ATOM 2361 N N . SER B 1 82 ? 79.120 18.618 72.345 1.00 43.68 90 SER B N 1
ATOM 2362 C CA . SER B 1 82 ? 80.342 19.412 72.326 1.00 46.52 90 SER B CA 1
ATOM 2363 C C . SER B 1 82 ? 80.336 20.450 73.440 1.00 49.31 90 SER B C 1
ATOM 2364 O O . SER B 1 82 ? 81.113 21.402 73.414 1.00 51.23 90 SER B O 1
ATOM 2367 N N . LEU B 1 83 ? 79.456 20.269 74.416 1.00 52.09 91 LEU B N 1
ATOM 2368 C CA . LEU B 1 83 ? 79.370 21.205 75.535 1.00 54.40 91 LEU B CA 1
ATOM 2369 C C . LEU B 1 83 ? 80.132 20.705 76.763 1.00 56.41 91 LEU B C 1
ATOM 2370 O O . LEU B 1 83 ? 80.871 21.466 77.391 1.00 57.45 91 LEU B O 1
ATOM 2375 N N . PRO B 1 84 ? 79.962 19.418 77.127 1.00 58.12 92 PRO B N 1
ATOM 2376 C CA . PRO B 1 84 ? 80.670 18.892 78.299 1.00 59.38 92 PRO B CA 1
ATOM 2377 C C . PRO B 1 84 ? 82.144 18.591 78.020 1.00 60.68 92 PRO B C 1
ATOM 2378 O O . PRO B 1 84 ? 82.495 18.393 76.837 1.00 61.40 92 PRO B O 1
ATOM 2382 N N . THR B 1 105 ? 78.276 17.234 86.797 1.00 56.83 113 THR B N 1
ATOM 2383 C CA . THR B 1 105 ? 77.686 16.002 86.198 1.00 56.18 113 THR B CA 1
ATOM 2384 C C . THR B 1 105 ? 76.166 16.092 86.094 1.00 55.22 113 THR B C 1
ATOM 2385 O O . THR B 1 105 ? 75.496 15.101 85.806 1.00 54.73 113 THR B O 1
ATOM 2389 N N . ALA B 1 106 ? 75.629 17.286 86.328 1.00 53.50 114 ALA B N 1
ATOM 2390 C CA . ALA B 1 106 ? 74.193 17.507 86.242 1.00 51.52 114 ALA B CA 1
ATOM 2391 C C . ALA B 1 106 ? 73.797 17.740 84.787 1.00 51.65 114 ALA B C 1
ATOM 2392 O O . ALA B 1 106 ? 72.944 17.032 84.251 1.00 52.02 114 ALA B O 1
ATOM 2394 N N . VAL B 1 107 ? 74.415 18.733 84.151 1.00 51.33 115 VAL B N 1
ATOM 2395 C CA . VAL B 1 107 ? 74.122 19.034 82.753 1.00 52.03 115 VAL B CA 1
ATOM 2396 C C . VAL B 1 107 ? 74.611 17.867 81.903 1.00 51.40 115 VAL B C 1
ATOM 2397 O O . VAL B 1 107 ? 74.064 17.576 80.839 1.00 51.28 115 VAL B O 1
ATOM 2401 N N . GLU B 1 108 ? 75.652 17.203 82.385 1.00 51.29 116 GLU B N 1
ATOM 2402 C CA . GLU B 1 108 ? 76.209 16.054 81.692 1.00 51.34 116 GLU B CA 1
ATOM 2403 C C . GLU B 1 108 ? 75.187 14.926 81.734 1.00 50.11 116 GLU B C 1
ATOM 2404 O O . GLU B 1 108 ? 75.123 14.098 80.825 1.00 49.95 116 GLU B O 1
ATOM 2410 N N . GLY B 1 109 ? 74.384 14.909 82.796 1.00 48.07 117 GLY B N 1
ATOM 2411 C CA . GLY B 1 109 ? 73.366 13.885 82.943 1.00 47.95 117 GLY B CA 1
ATOM 2412 C C . GLY B 1 109 ? 72.218 14.102 81.975 1.00 47.63 117 GLY B C 1
ATOM 2413 O O . GLY B 1 109 ? 71.659 13.146 81.436 1.00 47.34 117 GLY B O 1
ATOM 2414 N N . ALA B 1 110 ? 71.876 15.367 81.749 1.00 46.96 118 ALA B N 1
ATOM 2415 C CA . ALA B 1 110 ? 70.793 15.727 80.842 1.00 47.59 118 ALA B CA 1
ATOM 2416 C C . ALA B 1 110 ? 71.145 15.419 79.382 1.00 47.14 118 ALA B C 1
ATOM 2417 O O . ALA B 1 110 ? 70.385 14.754 78.679 1.00 45.98 118 ALA B O 1
ATOM 2419 N N . ILE B 1 111 ? 72.296 15.905 78.932 1.00 46.99 119 ILE B N 1
ATOM 2420 C CA . ILE B 1 111 ? 72.731 15.673 77.562 1.00 47.37 119 ILE B CA 1
ATOM 2421 C C . ILE B 1 111 ? 72.855 14.182 77.266 1.00 46.77 119 ILE B C 1
ATOM 2422 O O . ILE B 1 111 ? 72.618 13.738 76.139 1.00 45.69 119 ILE B O 1
ATOM 2427 N N . LYS B 1 112 ? 73.219 13.411 78.285 1.00 46.40 120 LYS B N 1
ATOM 2428 C CA . LYS B 1 112 ? 73.371 11.969 78.138 1.00 46.17 120 LYS B CA 1
ATOM 2429 C C . LYS B 1 112 ? 72.018 11.373 77.766 1.00 45.43 120 LYS B C 1
ATOM 2430 O O . LYS B 1 112 ? 71.908 10.543 76.858 1.00 45.03 120 LYS B O 1
ATOM 2436 N N . GLU B 1 113 ? 70.989 11.817 78.477 1.00 44.37 121 GLU B N 1
ATOM 2437 C CA . GLU B 1 113 ? 69.630 11.343 78.252 1.00 43.59 121 GLU B CA 1
ATOM 2438 C C . GLU B 1 113 ? 69.062 11.817 76.913 1.00 40.91 121 GLU B C 1
ATOM 2439 O O . GLU B 1 113 ? 68.493 11.028 76.161 1.00 39.15 121 GLU B O 1
ATOM 2445 N N . VAL B 1 114 ? 69.225 13.104 76.620 1.00 38.80 122 VAL B N 1
ATOM 2446 C CA . VAL B 1 114 ? 68.735 13.684 75.376 1.00 36.53 122 VAL B CA 1
ATOM 2447 C C . VAL B 1 114 ? 69.384 13.019 74.165 1.00 37.23 122 VAL B C 1
ATOM 2448 O O . VAL B 1 114 ? 68.705 12.693 73.190 1.00 37.00 122 VAL B O 1
ATOM 2452 N N . SER B 1 115 ? 70.696 12.813 74.229 1.00 37.66 123 SER B N 1
ATOM 2453 C CA . SER B 1 115 ? 71.417 12.183 73.127 1.00 38.88 123 SER B CA 1
ATOM 2454 C C . SER B 1 115 ? 71.028 10.714 73.013 1.00 37.75 123 SER B C 1
ATOM 2455 O O . SER B 1 115 ? 71.354 10.040 72.040 1.00 38.83 123 SER B O 1
ATOM 2458 N N . GLU B 1 116 ? 70.316 10.234 74.021 1.00 37.95 124 GLU B N 1
ATOM 2459 C CA . GLU B 1 116 ? 69.851 8.858 74.062 1.00 37.42 124 GLU B CA 1
ATOM 2460 C C . GLU B 1 116 ? 68.544 8.814 73.282 1.00 35.07 124 GLU B C 1
ATOM 2461 O O . GLU B 1 116 ? 68.276 7.878 72.530 1.00 33.83 124 GLU B O 1
ATOM 2467 N N . LEU B 1 117 ? 67.736 9.849 73.479 1.00 33.95 125 LEU B N 1
ATOM 2468 C CA . LEU B 1 117 ? 66.456 9.982 72.796 1.00 32.08 125 LEU B CA 1
ATOM 2469 C C . LEU B 1 117 ? 66.767 10.144 71.310 1.00 30.82 125 LEU B C 1
ATOM 2470 O O . LEU B 1 117 ? 66.137 9.521 70.456 1.00 31.19 125 LEU B O 1
ATOM 2475 N N . LEU B 1 118 ? 67.756 10.981 71.012 1.00 29.52 126 LEU B N 1
ATOM 2476 C CA . LEU B 1 118 ? 68.146 11.228 69.633 1.00 28.64 126 LEU B CA 1
ATOM 2477 C C . LEU B 1 118 ? 68.555 9.927 68.947 1.00 27.17 126 LEU B C 1
ATOM 2478 O O . LEU B 1 118 ? 68.254 9.737 67.771 1.00 28.69 126 LEU B O 1
ATOM 2483 N N . ASP B 1 119 ? 69.215 9.028 69.675 1.00 26.69 127 ASP B N 1
ATOM 2484 C CA . ASP B 1 119 ? 69.616 7.741 69.094 1.00 26.65 127 ASP B CA 1
ATOM 2485 C C . ASP B 1 119 ? 68.368 6.935 68.756 1.00 26.53 127 ASP B C 1
ATOM 2486 O O . ASP B 1 119 ? 68.308 6.266 67.723 1.00 27.53 127 ASP B O 1
ATOM 2491 N N . LYS B 1 120 ? 67.373 6.990 69.637 1.00 25.61 128 LYS B N 1
ATOM 2492 C CA . LYS B 1 120 ? 66.126 6.274 69.402 1.00 25.59 128 LYS B CA 1
ATOM 2493 C C . LYS B 1 120 ? 65.386 6.864 68.197 1.00 23.91 128 LYS B C 1
ATOM 2494 O O . LYS B 1 120 ? 64.888 6.132 67.337 1.00 24.15 128 LYS B O 1
ATOM 2500 N N . LEU B 1 121 ? 65.318 8.188 68.136 1.00 22.22 129 LEU B N 1
ATOM 2501 C CA . LEU B 1 121 ? 64.642 8.857 67.040 1.00 21.73 129 LEU B CA 1
ATOM 2502 C C . LEU B 1 121 ? 65.319 8.562 65.700 1.00 24.72 129 LEU B C 1
ATOM 2503 O O . LEU B 1 121 ? 64.641 8.272 64.716 1.00 22.90 129 LEU B O 1
ATOM 2508 N N . VAL B 1 122 ? 66.653 8.609 65.666 1.00 26.59 130 VAL B N 1
ATOM 2509 C CA . VAL B 1 122 ? 67.394 8.347 64.429 1.00 26.62 130 VAL B CA 1
ATOM 2510 C C . VAL B 1 122 ? 67.201 6.920 63.915 1.00 27.13 130 VAL B C 1
ATOM 2511 O O . VAL B 1 122 ? 67.014 6.706 62.715 1.00 26.45 130 VAL B O 1
ATOM 2515 N N . LYS B 1 123 ? 67.247 5.949 64.823 1.00 28.94 131 LYS B N 1
ATOM 2516 C CA . LYS B 1 123 ? 67.060 4.548 64.453 1.00 29.55 131 LYS B CA 1
ATOM 2517 C C . LYS B 1 123 ? 65.670 4.328 63.838 1.00 29.10 131 LYS B C 1
ATOM 2518 O O . LYS B 1 123 ? 65.532 3.667 62.803 1.00 29.17 131 LYS B O 1
ATOM 2524 N N . ALA B 1 124 ? 64.645 4.891 64.470 1.00 25.34 132 ALA B N 1
ATOM 2525 C CA . ALA B 1 124 ? 63.279 4.753 63.969 1.00 23.51 132 ALA B CA 1
ATOM 2526 C C . ALA B 1 124 ? 63.107 5.435 62.606 1.00 22.80 132 ALA B C 1
ATOM 2527 O O . ALA B 1 124 ? 62.387 4.945 61.739 1.00 22.55 132 ALA B O 1
ATOM 2529 N N . VAL B 1 125 ? 63.760 6.576 62.432 1.00 24.15 133 VAL B N 1
ATOM 2530 C CA . VAL B 1 125 ? 63.675 7.323 61.188 1.00 26.44 133 VAL B CA 1
ATOM 2531 C C . VAL B 1 125 ? 64.331 6.547 60.041 1.00 26.56 133 VAL B C 1
ATOM 2532 O O . VAL B 1 125 ? 63.884 6.622 58.897 1.00 27.59 133 VAL B O 1
ATOM 2536 N N . LYS B 1 126 ? 65.379 5.797 60.372 1.00 27.00 134 LYS B N 1
ATOM 2537 C CA . LYS B 1 126 ? 66.130 4.994 59.409 1.00 26.72 134 LYS B CA 1
ATOM 2538 C C . LYS B 1 126 ? 65.298 3.859 58.827 1.00 25.76 134 LYS B C 1
ATOM 2539 O O . LYS B 1 126 ? 65.513 3.441 57.688 1.00 24.61 134 LYS B O 1
ATOM 2545 N N . THR B 1 127 ? 64.358 3.353 59.616 1.00 24.84 135 THR B N 1
ATOM 2546 C CA . THR B 1 127 ? 63.487 2.281 59.156 1.00 25.00 135 THR B CA 1
ATOM 2547 C C . THR B 1 127 ? 62.510 2.909 58.173 1.00 24.21 135 THR B C 1
ATOM 2548 O O . THR B 1 127 ? 62.280 2.385 57.083 1.00 25.93 135 THR B O 1
ATOM 2552 N N . ALA B 1 128 ? 61.939 4.042 58.559 1.00 25.11 136 ALA B N 1
ATOM 2553 C CA . ALA B 1 128 ? 61.006 4.742 57.686 1.00 24.50 136 ALA B CA 1
ATOM 2554 C C . ALA B 1 128 ? 61.709 5.132 56.383 1.00 23.09 136 ALA B C 1
ATOM 2555 O O . ALA B 1 128 ? 61.137 5.020 55.299 1.00 24.29 136 ALA B O 1
ATOM 2557 N N . GLU B 1 129 ? 62.957 5.577 56.508 1.00 23.81 137 GLU B N 1
ATOM 2558 C CA . GLU B 1 129 ? 63.781 6.007 55.371 1.00 25.75 137 GLU B CA 1
ATOM 2559 C C . GLU B 1 129 ? 64.049 4.881 54.388 1.00 24.65 137 GLU B C 1
ATOM 2560 O O . GLU B 1 129 ? 63.788 5.010 53.199 1.00 22.96 137 GLU B O 1
ATOM 2566 N N . GLY B 1 130 ? 64.585 3.779 54.895 1.00 26.50 138 GLY B N 1
ATOM 2567 C CA . GLY B 1 130 ? 64.889 2.654 54.034 1.00 24.79 138 GLY B CA 1
ATOM 2568 C C . GLY B 1 130 ? 63.681 2.073 53.331 1.00 25.83 138 GLY B C 1
ATOM 2569 O O . GLY B 1 130 ? 63.808 1.505 52.247 1.00 24.12 138 GLY B O 1
ATOM 2570 N N . ALA B 1 131 ? 62.509 2.224 53.947 1.00 26.15 139 ALA B N 1
ATOM 2571 C CA . ALA B 1 131 ? 61.268 1.694 53.393 1.00 24.55 139 ALA B CA 1
ATOM 2572 C C . ALA B 1 131 ? 60.659 2.608 52.327 1.00 24.58 139 ALA B C 1
ATOM 2573 O O . ALA B 1 131 ? 59.818 2.170 51.532 1.00 22.39 139 ALA B O 1
ATOM 2575 N N . SER B 1 132 ? 61.071 3.875 52.320 1.00 24.74 140 SER B N 1
ATOM 2576 C CA . SER B 1 132 ? 60.561 4.841 51.341 1.00 24.57 140 SER B CA 1
ATOM 2577 C C . SER B 1 132 ? 61.334 4.663 50.041 1.00 25.21 140 SER B C 1
ATOM 2578 O O . SER B 1 132 ? 62.051 5.562 49.589 1.00 22.39 140 SER B O 1
ATOM 2581 N N . SER B 1 133 ? 61.145 3.490 49.446 1.00 26.19 141 SER B N 1
ATOM 2582 C CA . SER B 1 133 ? 61.810 3.082 48.218 1.00 28.08 141 SER B CA 1
ATOM 2583 C C . SER B 1 133 ? 61.121 3.486 46.912 1.00 28.87 141 SER B C 1
ATOM 2584 O O . SER B 1 133 ? 61.665 3.268 45.828 1.00 28.27 141 SER B O 1
ATOM 2587 N N . GLY B 1 134 ? 59.937 4.082 47.011 1.00 28.94 142 GLY B N 1
ATOM 2588 C CA . GLY B 1 134 ? 59.214 4.480 45.815 1.00 27.13 142 GLY B CA 1
ATOM 2589 C C . GLY B 1 134 ? 59.933 5.504 44.958 1.00 27.39 142 GLY B C 1
ATOM 2590 O O . GLY B 1 134 ? 60.782 6.246 45.455 1.00 25.09 142 GLY B O 1
ATOM 2591 N N . THR B 1 135 ? 59.581 5.560 43.673 1.00 27.07 143 THR B N 1
ATOM 2592 C CA . THR B 1 135 ? 60.207 6.507 42.747 1.00 28.98 143 THR B CA 1
ATOM 2593 C C . THR B 1 135 ? 59.187 7.298 41.925 1.00 28.94 143 THR B C 1
ATOM 2594 O O . THR B 1 135 ? 59.497 8.368 41.392 1.00 29.87 143 THR B O 1
ATOM 2598 N N . ALA B 1 136 ? 57.974 6.772 41.817 1.00 28.16 144 ALA B N 1
ATOM 2599 C CA . ALA B 1 136 ? 56.947 7.445 41.038 1.00 27.15 144 ALA B CA 1
ATOM 2600 C C . ALA B 1 136 ? 56.310 8.585 41.819 1.00 26.58 144 ALA B C 1
ATOM 2601 O O . ALA B 1 136 ? 56.634 8.804 42.980 1.00 27.93 144 ALA B O 1
ATOM 2603 N N . ALA B 1 137 ? 55.410 9.314 41.170 1.00 27.93 145 ALA B N 1
ATOM 2604 C CA . ALA B 1 137 ? 54.727 10.433 41.805 1.00 27.59 145 ALA B CA 1
ATOM 2605 C C . ALA B 1 137 ? 53.925 9.975 43.014 1.00 27.00 145 ALA B C 1
ATOM 2606 O O . ALA B 1 137 ? 53.425 8.856 43.056 1.00 26.77 145 ALA B O 1
ATOM 2608 N N . ILE B 1 138 ? 53.825 10.845 44.006 1.00 28.22 146 ILE B N 1
ATOM 2609 C CA . ILE B 1 138 ? 53.069 10.544 45.205 1.00 31.20 146 ILE B CA 1
ATOM 2610 C C . ILE B 1 138 ? 51.630 10.195 44.812 1.00 34.45 146 ILE B C 1
ATOM 2611 O O . ILE B 1 138 ? 51.103 9.156 45.207 1.00 38.11 146 ILE B O 1
ATOM 2616 N N . GLY B 1 139 ? 51.004 11.064 44.025 1.00 35.46 147 GLY B N 1
ATOM 2617 C CA . GLY B 1 139 ? 49.640 10.816 43.593 1.00 37.66 147 GLY B CA 1
ATOM 2618 C C . GLY B 1 139 ? 49.550 10.225 42.195 1.00 38.54 147 GLY B C 1
ATOM 2619 O O . GLY B 1 139 ? 48.861 10.756 41.329 1.00 36.72 147 GLY B O 1
ATOM 2620 N N . GLU B 1 140 ? 50.263 9.128 41.976 1.00 41.43 148 GLU B N 1
ATOM 2621 C CA . GLU B 1 140 ? 50.253 8.448 40.691 1.00 43.97 148 GLU B CA 1
ATOM 2622 C C . GLU B 1 140 ? 48.825 8.058 40.340 1.00 44.68 148 GLU B C 1
ATOM 2623 O O . GLU B 1 140 ? 48.124 7.459 41.159 1.00 45.52 148 GLU B O 1
ATOM 2629 N N . VAL B 1 141 ? 48.401 8.397 39.126 1.00 45.49 149 VAL B N 1
ATOM 2630 C CA . VAL B 1 141 ? 47.060 8.069 38.654 1.00 45.69 149 VAL B CA 1
ATOM 2631 C C . VAL B 1 141 ? 47.138 7.251 37.371 1.00 45.25 149 VAL B C 1
ATOM 2632 O O . VAL B 1 141 ? 47.753 7.673 36.397 1.00 44.03 149 VAL B O 1
ATOM 2636 N N . VAL B 1 142 ? 46.511 6.080 37.371 1.00 46.54 150 VAL B N 1
ATOM 2637 C CA . VAL B 1 142 ? 46.528 5.220 36.192 1.00 47.31 150 VAL B CA 1
ATOM 2638 C C . VAL B 1 142 ? 45.127 4.811 35.717 1.00 48.56 150 VAL B C 1
ATOM 2639 O O . VAL B 1 142 ? 44.216 4.592 36.523 1.00 47.11 150 VAL B O 1
ATOM 2643 N N . ALA B 1 143 ? 44.968 4.717 34.398 1.00 49.90 151 ALA B N 1
ATOM 2644 C CA . ALA B 1 143 ? 43.697 4.337 33.792 1.00 52.04 151 ALA B CA 1
ATOM 2645 C C . ALA B 1 143 ? 43.851 3.081 32.934 1.00 53.86 151 ALA B C 1
ATOM 2646 O O . ALA B 1 143 ? 42.871 2.544 32.417 1.00 53.87 151 ALA B O 1
ATOM 2648 N N . ASP B 1 144 ? 45.088 2.620 32.787 1.00 56.23 152 ASP B N 1
ATOM 2649 C CA . ASP B 1 144 ? 45.382 1.431 31.994 1.00 57.93 152 ASP B CA 1
ATOM 2650 C C . ASP B 1 144 ? 45.477 0.196 32.883 1.00 57.72 152 ASP B C 1
ATOM 2651 O O . ASP B 1 144 ? 46.306 0.137 33.792 1.00 58.17 152 ASP B O 1
ATOM 2656 N N . ALA B 1 145 ? 44.629 -0.788 32.606 1.00 57.06 153 ALA B N 1
ATOM 2657 C CA . ALA B 1 145 ? 44.584 -2.024 33.377 1.00 57.87 153 ALA B CA 1
ATOM 2658 C C . ALA B 1 145 ? 45.939 -2.710 33.542 1.00 58.65 153 ALA B C 1
ATOM 2659 O O . ALA B 1 145 ? 46.143 -3.465 34.493 1.00 59.35 153 ALA B O 1
ATOM 2661 N N . ASP B 1 146 ? 46.864 -2.456 32.625 1.00 58.82 154 ASP B N 1
ATOM 2662 C CA . ASP B 1 146 ? 48.180 -3.080 32.707 1.00 59.61 154 ASP B CA 1
ATOM 2663 C C . ASP B 1 146 ? 49.100 -2.393 33.711 1.00 58.80 154 ASP B C 1
ATOM 2664 O O . ASP B 1 146 ? 49.899 -3.051 34.381 1.00 58.92 154 ASP B O 1
ATOM 2669 N N . ALA B 1 147 ? 48.978 -1.073 33.819 1.00 57.69 155 ALA B N 1
ATOM 2670 C CA . ALA B 1 147 ? 49.808 -0.288 34.731 1.00 55.72 155 ALA B CA 1
ATOM 2671 C C . ALA B 1 147 ? 49.385 -0.378 36.199 1.00 54.86 155 ALA B C 1
ATOM 2672 O O . ALA B 1 147 ? 50.207 -0.181 37.095 1.00 54.25 155 ALA B O 1
ATOM 2674 N N . ALA B 1 148 ? 48.111 -0.668 36.446 1.00 53.94 156 ALA B N 1
ATOM 2675 C CA . ALA B 1 148 ? 47.610 -0.787 37.813 1.00 52.62 156 ALA B CA 1
ATOM 2676 C C . ALA B 1 148 ? 48.200 -2.029 38.468 1.00 51.91 156 ALA B C 1
ATOM 2677 O O . ALA B 1 148 ? 48.305 -3.078 37.833 1.00 52.15 156 ALA B O 1
ATOM 2679 N N . LYS B 1 149 ? 48.587 -1.905 39.736 1.00 50.73 157 LYS B N 1
ATOM 2680 C CA . LYS B 1 149 ? 49.166 -3.023 40.478 1.00 49.12 157 LYS B CA 1
ATOM 2681 C C . LYS B 1 149 ? 48.975 -2.851 41.980 1.00 46.94 157 LYS B C 1
ATOM 2682 O O . LYS B 1 149 ? 48.314 -1.915 42.427 1.00 47.34 157 LYS B O 1
ATOM 2688 N N . VAL B 1 150 ? 49.542 -3.769 42.754 1.00 43.91 158 VAL B N 1
ATOM 2689 C CA . VAL B 1 150 ? 49.454 -3.681 44.206 1.00 42.76 158 VAL B CA 1
ATOM 2690 C C . VAL B 1 150 ? 50.678 -2.907 44.685 1.00 39.80 158 VAL B C 1
ATOM 2691 O O . VAL B 1 150 ? 51.715 -2.897 44.023 1.00 37.28 158 VAL B O 1
ATOM 2695 N N . ALA B 1 151 ? 50.551 -2.250 45.826 1.00 37.94 159 ALA B N 1
ATOM 2696 C CA . ALA B 1 151 ? 51.663 -1.486 46.366 1.00 37.44 159 ALA B CA 1
ATOM 2697 C C . ALA B 1 151 ? 52.638 -2.455 47.009 1.00 36.74 159 ALA B C 1
ATOM 2698 O O . ALA B 1 151 ? 52.227 -3.444 47.614 1.00 37.21 159 ALA B O 1
ATOM 2700 N N . ASP B 1 152 ? 53.928 -2.180 46.859 1.00 36.44 160 ASP B N 1
ATOM 2701 C CA . ASP B 1 152 ? 54.965 -3.026 47.441 1.00 35.86 160 ASP B CA 1
ATOM 2702 C C . ASP B 1 152 ? 54.689 -3.122 48.948 1.00 35.32 160 ASP B C 1
ATOM 2703 O O . ASP B 1 152 ? 54.750 -2.119 49.669 1.00 34.88 160 ASP B O 1
ATOM 2708 N N . LYS B 1 153 ? 54.379 -4.325 49.417 1.00 34.92 161 LYS B N 1
ATOM 2709 C CA . LYS B 1 153 ? 54.067 -4.539 50.826 1.00 34.89 161 LYS B CA 1
ATOM 2710 C C . LYS B 1 153 ? 55.236 -4.289 51.776 1.00 33.83 161 LYS B C 1
ATOM 2711 O O . LYS B 1 153 ? 55.037 -3.920 52.932 1.00 34.48 161 LYS B O 1
ATOM 2717 N N . ALA B 1 154 ? 56.455 -4.493 51.298 1.00 32.44 162 ALA B N 1
ATOM 2718 C CA . ALA B 1 154 ? 57.623 -4.268 52.137 1.00 30.60 162 ALA B CA 1
ATOM 2719 C C . ALA B 1 154 ? 57.711 -2.774 52.448 1.00 29.49 162 ALA B C 1
ATOM 2720 O O . ALA B 1 154 ? 57.952 -2.367 53.591 1.00 30.83 162 ALA B O 1
ATOM 2722 N N . SER B 1 155 ? 57.502 -1.963 51.417 1.00 26.63 163 SER B N 1
ATOM 2723 C CA . SER B 1 155 ? 57.540 -0.515 51.548 1.00 25.50 163 SER B CA 1
ATOM 2724 C C . SER B 1 155 ? 56.424 -0.008 52.477 1.00 25.54 163 SER B C 1
ATOM 2725 O O . SER B 1 155 ? 56.683 0.778 53.394 1.00 24.24 163 SER B O 1
ATOM 2728 N N . VAL B 1 156 ? 55.193 -0.465 52.244 1.00 24.10 164 VAL B N 1
ATOM 2729 C CA . VAL B 1 156 ? 54.051 -0.055 53.064 1.00 24.43 164 VAL B CA 1
ATOM 2730 C C . VAL B 1 156 ? 54.197 -0.446 54.536 1.00 23.52 164 VAL B C 1
ATOM 2731 O O . VAL B 1 156 ? 54.081 0.393 55.425 1.00 24.25 164 VAL B O 1
ATOM 2735 N N . LYS B 1 157 ? 54.431 -1.728 54.790 1.00 24.72 165 LYS B N 1
ATOM 2736 C CA . LYS B 1 157 ? 54.591 -2.200 56.156 1.00 24.95 165 LYS B CA 1
ATOM 2737 C C . LYS B 1 157 ? 55.812 -1.522 56.764 1.00 22.47 165 LYS B C 1
ATOM 2738 O O . LYS B 1 157 ? 55.812 -1.169 57.938 1.00 22.97 165 LYS B O 1
ATOM 2744 N N . GLY B 1 158 ? 56.845 -1.337 55.946 1.00 22.27 166 GLY B N 1
ATOM 2745 C CA . GLY B 1 158 ? 58.064 -0.693 56.401 1.00 21.21 166 GLY B CA 1
ATOM 2746 C C . GLY B 1 158 ? 57.866 0.757 56.803 1.00 22.64 166 GLY B C 1
ATOM 2747 O O . GLY B 1 158 ? 58.409 1.196 57.810 1.00 22.79 166 GLY B O 1
ATOM 2748 N N . ILE B 1 159 ? 57.097 1.510 56.022 1.00 21.24 167 ILE B N 1
ATOM 2749 C CA . ILE B 1 159 ? 56.844 2.916 56.345 1.00 21.33 167 ILE B CA 1
ATOM 2750 C C . ILE B 1 159 ? 56.028 3.029 57.642 1.00 22.37 167 ILE B C 1
ATOM 2751 O O . ILE B 1 159 ? 56.350 3.816 58.525 1.00 21.08 167 ILE B O 1
ATOM 2756 N N . ALA B 1 160 ? 54.975 2.228 57.749 1.00 22.85 168 ALA B N 1
ATOM 2757 C CA . ALA B 1 160 ? 54.117 2.235 58.927 1.00 24.16 168 ALA B CA 1
ATOM 2758 C C . ALA B 1 160 ? 54.885 1.866 60.196 1.00 25.40 168 ALA B C 1
ATOM 2759 O O . ALA B 1 160 ? 54.743 2.517 61.233 1.00 25.61 168 ALA B O 1
ATOM 2761 N N . LYS B 1 161 ? 55.703 0.822 60.111 1.00 26.96 169 LYS B N 1
ATOM 2762 C CA . LYS B 1 161 ? 56.487 0.377 61.257 1.00 27.07 169 LYS B CA 1
ATOM 2763 C C . LYS B 1 161 ? 57.440 1.489 61.677 1.00 26.08 169 LYS B C 1
ATOM 2764 O O . LYS B 1 161 ? 57.609 1.770 62.868 1.00 25.61 169 LYS B O 1
ATOM 2770 N N . GLY B 1 162 ? 58.070 2.115 60.690 1.00 25.44 170 GLY B N 1
ATOM 2771 C CA . GLY B 1 162 ? 58.987 3.199 60.982 1.00 24.17 170 GLY B CA 1
ATOM 2772 C C . GLY B 1 162 ? 58.263 4.323 61.697 1.00 22.75 170 GLY B C 1
ATOM 2773 O O . GLY B 1 162 ? 58.759 4.867 62.682 1.00 24.66 170 GLY B O 1
ATOM 2774 N N . ILE B 1 163 ? 57.080 4.674 61.202 1.00 23.48 171 ILE B N 1
ATOM 2775 C CA . ILE B 1 163 ? 56.291 5.741 61.816 1.00 22.53 171 ILE B CA 1
ATOM 2776 C C . ILE B 1 163 ? 55.988 5.389 63.271 1.00 22.58 171 ILE B C 1
ATOM 2777 O O . ILE B 1 163 ? 56.074 6.238 64.161 1.00 21.97 171 ILE B O 1
ATOM 2782 N N . LYS B 1 164 ? 55.638 4.131 63.510 1.00 22.66 172 LYS B N 1
ATOM 2783 C CA . LYS B 1 164 ? 55.360 3.681 64.864 1.00 22.84 172 LYS B CA 1
ATOM 2784 C C . LYS B 1 164 ? 56.623 3.804 65.714 1.00 22.91 172 LYS B C 1
ATOM 2785 O O . LYS B 1 164 ? 56.586 4.327 66.830 1.00 22.03 172 LYS B O 1
ATOM 2791 N N . GLU B 1 165 ? 57.738 3.313 65.183 1.00 24.14 173 GLU B N 1
ATOM 2792 C CA . GLU B 1 165 ? 59.003 3.352 65.909 1.00 23.65 173 GLU B CA 1
ATOM 2793 C C . GLU B 1 165 ? 59.407 4.768 66.272 1.00 24.68 173 GLU B C 1
ATOM 2794 O O . GLU B 1 165 ? 60.037 4.991 67.304 1.00 25.63 173 GLU B O 1
ATOM 2800 N N . ILE B 1 166 ? 59.036 5.726 65.427 1.00 24.22 174 ILE B N 1
ATOM 2801 C CA . ILE B 1 166 ? 59.349 7.124 65.684 1.00 23.42 174 ILE B CA 1
ATOM 2802 C C . ILE B 1 166 ? 58.439 7.649 66.785 1.00 24.65 174 ILE B C 1
ATOM 2803 O O . ILE B 1 166 ? 58.890 8.350 67.687 1.00 25.10 174 ILE B O 1
ATOM 2808 N N . VAL B 1 167 ? 57.155 7.314 66.702 1.00 24.09 175 VAL B N 1
ATOM 2809 C CA . VAL B 1 167 ? 56.193 7.760 67.697 1.00 25.95 175 VAL B CA 1
ATOM 2810 C C . VAL B 1 167 ? 56.570 7.241 69.082 1.00 27.16 175 VAL B C 1
ATOM 2811 O O . VAL B 1 167 ? 56.495 7.970 70.069 1.00 27.13 175 VAL B O 1
ATOM 2815 N N . GLU B 1 168 ? 56.972 5.976 69.145 1.00 28.90 176 GLU B N 1
ATOM 2816 C CA . GLU B 1 168 ? 57.353 5.353 70.403 1.00 30.61 176 GLU B CA 1
ATOM 2817 C C . GLU B 1 168 ? 58.674 5.923 70.920 1.00 31.56 176 GLU B C 1
ATOM 2818 O O . GLU B 1 168 ? 58.778 6.275 72.093 1.00 30.92 176 GLU B O 1
ATOM 2824 N N . ALA B 1 169 ? 59.672 6.028 70.043 1.00 31.27 177 ALA B N 1
ATOM 2825 C CA . ALA B 1 169 ? 60.972 6.577 70.429 1.00 31.16 177 ALA B CA 1
ATOM 2826 C C . ALA B 1 169 ? 60.815 7.940 71.095 1.00 32.12 177 ALA B C 1
ATOM 2827 O O . ALA B 1 169 ? 61.545 8.270 72.031 1.00 33.33 177 ALA B O 1
ATOM 2829 N N . ALA B 1 170 ? 59.864 8.727 70.603 1.00 29.98 178 ALA B N 1
ATOM 2830 C CA . ALA B 1 170 ? 59.602 10.051 71.148 1.00 29.57 178 ALA B CA 1
ATOM 2831 C C . ALA B 1 170 ? 58.678 9.977 72.367 1.00 30.27 178 ALA B C 1
ATOM 2832 O O . ALA B 1 170 ? 58.396 10.992 73.011 1.00 30.72 178 ALA B O 1
ATOM 2834 N N . GLY B 1 171 ? 58.206 8.775 72.676 1.00 31.09 179 GLY B N 1
ATOM 2835 C CA . GLY B 1 171 ? 57.321 8.603 73.813 1.00 31.84 179 GLY B CA 1
ATOM 2836 C C . GLY B 1 171 ? 56.001 9.332 73.644 1.00 33.16 179 GLY B C 1
ATOM 2837 O O . GLY B 1 171 ? 55.494 9.924 74.591 1.00 35.12 179 GLY B O 1
ATOM 2838 N N . GLY B 1 172 ? 55.444 9.296 72.438 1.00 32.60 180 GLY B N 1
ATOM 2839 C CA . GLY B 1 172 ? 54.179 9.959 72.190 1.00 31.19 180 GLY B CA 1
ATOM 2840 C C . GLY B 1 172 ? 53.125 8.968 71.732 1.00 30.69 180 GLY B C 1
ATOM 2841 O O . GLY B 1 172 ? 52.044 9.351 71.290 1.00 27.96 180 GLY B O 1
ATOM 2842 N N . SER B 1 173 ? 53.435 7.682 71.841 1.00 29.75 181 SER B N 1
ATOM 2843 C CA . SER B 1 173 ? 52.497 6.652 71.416 1.00 31.76 181 SER B CA 1
ATOM 2844 C C . SER B 1 173 ? 51.116 6.817 72.050 1.00 31.98 181 SER B C 1
ATOM 2845 O O . SER B 1 173 ? 50.116 6.979 71.344 1.00 32.14 181 SER B O 1
ATOM 2848 N N . GLU B 1 174 ? 51.061 6.779 73.379 1.00 31.46 182 GLU B N 1
ATOM 2849 C CA . GLU B 1 174 ? 49.796 6.927 74.089 1.00 31.82 182 GLU B CA 1
ATOM 2850 C C . GLU B 1 174 ? 49.138 8.264 73.755 1.00 30.87 182 GLU B C 1
ATOM 2851 O O . GLU B 1 174 ? 47.915 8.354 73.650 1.00 31.63 182 GLU B O 1
ATOM 2857 N N . LYS B 1 175 ? 49.950 9.302 73.603 1.00 30.11 183 LYS B N 1
ATOM 2858 C CA . LYS B 1 175 ? 49.439 10.626 73.265 1.00 31.02 183 LYS B CA 1
ATOM 2859 C C . LYS B 1 175 ? 48.719 10.557 71.916 1.00 31.43 183 LYS B C 1
ATOM 2860 O O . LYS B 1 175 ? 47.531 10.868 71.810 1.00 30.29 183 LYS B O 1
ATOM 2866 N N . LEU B 1 176 ? 49.457 10.143 70.888 1.00 29.85 184 LEU B N 1
ATOM 2867 C CA . LEU B 1 176 ? 48.916 10.040 69.535 1.00 30.81 184 LEU B CA 1
ATOM 2868 C C . LEU B 1 176 ? 47.624 9.234 69.469 1.00 28.98 184 LEU B C 1
ATOM 2869 O O . LEU B 1 176 ? 46.644 9.690 68.902 1.00 28.40 184 LEU B O 1
ATOM 2874 N N . LYS B 1 177 ? 47.630 8.032 70.034 1.00 30.75 185 LYS B N 1
ATOM 2875 C CA . LYS B 1 177 ? 46.440 7.184 70.009 1.00 31.77 185 LYS B CA 1
ATOM 2876 C C . LYS B 1 177 ? 45.281 7.814 70.757 1.00 32.03 185 LYS B C 1
ATOM 2877 O O . LYS B 1 177 ? 44.136 7.432 70.552 1.00 34.75 185 LYS B O 1
ATOM 2883 N N . ALA B 1 178 ? 45.574 8.766 71.636 1.00 32.05 186 ALA B N 1
ATOM 2884 C CA . ALA B 1 178 ? 44.523 9.426 72.406 1.00 33.96 186 ALA B CA 1
ATOM 2885 C C . ALA B 1 178 ? 43.779 10.462 71.570 1.00 34.06 186 ALA B C 1
ATOM 2886 O O . ALA B 1 178 ? 42.731 10.960 71.976 1.00 33.74 186 ALA B O 1
ATOM 2888 N N . VAL B 1 179 ? 44.326 10.794 70.406 1.00 36.17 187 VAL B N 1
ATOM 2889 C CA . VAL B 1 179 ? 43.681 11.769 69.530 1.00 37.30 187 VAL B CA 1
ATOM 2890 C C . VAL B 1 179 ? 42.319 11.217 69.102 1.00 37.68 187 VAL B C 1
ATOM 2891 O O . VAL B 1 179 ? 42.217 10.079 68.641 1.00 38.62 187 VAL B O 1
ATOM 2895 N N . ALA B 1 180 ? 41.278 12.027 69.266 1.00 37.52 188 ALA B N 1
ATOM 2896 C CA . ALA B 1 180 ? 39.926 11.618 68.906 1.00 37.81 188 ALA B CA 1
ATOM 2897 C C . ALA B 1 180 ? 39.837 11.174 67.450 1.00 38.51 188 ALA B C 1
ATOM 2898 O O . ALA B 1 180 ? 40.290 11.880 66.542 1.00 38.09 188 ALA B O 1
ATOM 2900 N N . ALA B 1 181 ? 39.256 9.994 67.244 1.00 38.11 189 ALA B N 1
ATOM 2901 C CA . ALA B 1 181 ? 39.077 9.436 65.911 1.00 37.38 189 ALA B CA 1
ATOM 2902 C C . ALA B 1 181 ? 38.108 10.304 65.109 1.00 37.93 189 ALA B C 1
ATOM 2903 O O . ALA B 1 181 ? 37.361 11.104 65.671 1.00 37.56 189 ALA B O 1
ATOM 2905 N N . ALA B 1 182 ? 38.126 10.142 63.792 1.00 38.95 190 ALA B N 1
ATOM 2906 C CA . ALA B 1 182 ? 37.246 10.905 62.921 1.00 39.29 190 ALA B CA 1
ATOM 2907 C C . ALA B 1 182 ? 35.887 10.230 62.823 1.00 40.03 190 ALA B C 1
ATOM 2908 O O . ALA B 1 182 ? 35.787 9.005 62.856 1.00 39.46 190 ALA B O 1
ATOM 2910 N N . LYS B 1 183 ? 34.840 11.037 62.707 1.00 42.87 191 LYS B N 1
ATOM 2911 C CA . LYS B 1 183 ? 33.483 10.516 62.582 1.00 46.10 191 LYS B CA 1
ATOM 2912 C C . LYS B 1 183 ? 32.947 10.968 61.234 1.00 47.60 191 LYS B C 1
ATOM 2913 O O . LYS B 1 183 ? 33.328 12.031 60.741 1.00 48.44 191 LYS B O 1
ATOM 2919 N N . GLY B 1 184 ? 32.072 10.167 60.634 1.00 48.95 192 GLY B N 1
ATOM 2920 C CA . GLY B 1 184 ? 31.518 10.532 59.340 1.00 51.37 192 GLY B CA 1
ATOM 2921 C C . GLY B 1 184 ? 31.076 9.337 58.515 1.00 51.48 192 GLY B C 1
ATOM 2922 O O . GLY B 1 184 ? 29.895 8.980 58.512 1.00 53.25 192 GLY B O 1
ATOM 2923 N N . GLU B 1 185 ? 32.023 8.739 57.796 1.00 49.74 193 GLU B N 1
ATOM 2924 C CA . GLU B 1 185 ? 31.761 7.561 56.974 1.00 48.08 193 GLU B CA 1
ATOM 2925 C C . GLU B 1 185 ? 31.055 7.803 55.642 1.00 45.75 193 GLU B C 1
ATOM 2926 O O . GLU B 1 185 ? 30.497 6.880 55.059 1.00 45.86 193 GLU B O 1
ATOM 2932 N N . ASN B 1 186 ? 31.094 9.031 55.147 1.00 44.31 194 ASN B N 1
ATOM 2933 C CA . ASN B 1 186 ? 30.452 9.333 53.877 1.00 41.41 194 ASN B CA 1
ATOM 2934 C C . ASN B 1 186 ? 31.421 9.309 52.691 1.00 39.50 194 ASN B C 1
ATOM 2935 O O . ASN B 1 186 ? 31.009 9.523 51.553 1.00 41.27 194 ASN B O 1
ATOM 2940 N N . ASN B 1 187 ? 32.700 9.038 52.947 1.00 34.76 195 ASN B N 1
ATOM 2941 C CA . ASN B 1 187 ? 33.694 9.005 51.876 1.00 31.21 195 ASN B CA 1
ATOM 2942 C C . ASN B 1 187 ? 34.230 7.617 51.534 1.00 29.21 195 ASN B C 1
ATOM 2943 O O . ASN B 1 187 ? 35.278 7.501 50.891 1.00 29.27 195 ASN B O 1
ATOM 2948 N N . LYS B 1 188 ? 33.528 6.571 51.955 1.00 26.04 196 LYS B N 1
ATOM 2949 C CA . LYS B 1 188 ? 33.966 5.203 51.672 1.00 26.23 196 LYS B CA 1
ATOM 2950 C C . LYS B 1 188 ? 34.072 4.944 50.170 1.00 24.75 196 LYS B C 1
ATOM 2951 O O . LYS B 1 188 ? 34.663 3.953 49.744 1.00 19.85 196 LYS B O 1
ATOM 2957 N N . GLY B 1 189 ? 33.496 5.843 49.376 1.00 24.74 197 GLY B N 1
ATOM 2958 C CA . GLY B 1 189 ? 33.563 5.705 47.933 1.00 25.56 197 GLY B CA 1
ATOM 2959 C C . GLY B 1 189 ? 34.981 5.914 47.424 1.00 26.75 197 GLY B C 1
ATOM 2960 O O . GLY B 1 189 ? 35.261 5.694 46.251 1.00 29.32 197 GLY B O 1
ATOM 2961 N N . ALA B 1 190 ? 35.880 6.339 48.309 1.00 27.75 198 ALA B N 1
ATOM 2962 C CA . ALA B 1 190 ? 37.277 6.564 47.944 1.00 27.72 198 ALA B CA 1
ATOM 2963 C C . ALA B 1 190 ? 37.999 5.242 47.671 1.00 27.99 198 ALA B C 1
ATOM 2964 O O . ALA B 1 190 ? 39.050 5.219 47.028 1.00 27.27 198 ALA B O 1
ATOM 2966 N N . GLY B 1 191 ? 37.425 4.143 48.155 1.00 29.21 199 GLY B N 1
ATOM 2967 C CA . GLY B 1 191 ? 38.030 2.837 47.957 1.00 28.03 199 GLY B CA 1
ATOM 2968 C C . GLY B 1 191 ? 38.111 2.388 46.510 1.00 30.32 199 GLY B C 1
ATOM 2969 O O . GLY B 1 191 ? 38.910 1.511 46.179 1.00 31.86 199 GLY B O 1
ATOM 2970 N N . LYS B 1 192 ? 37.295 2.978 45.641 1.00 29.95 200 LYS B N 1
ATOM 2971 C CA . LYS B 1 192 ? 37.299 2.606 44.232 1.00 31.35 200 LYS B CA 1
ATOM 2972 C C . LYS B 1 192 ? 38.626 2.921 43.561 1.00 31.02 200 LYS B C 1
ATOM 2973 O O . LYS B 1 192 ? 38.919 2.407 42.485 1.00 32.14 200 LYS B O 1
ATOM 2979 N N . LEU B 1 193 ? 39.424 3.770 44.197 1.00 29.91 201 LEU B N 1
ATOM 2980 C CA . LEU B 1 193 ? 40.719 4.150 43.655 1.00 28.88 201 LEU B CA 1
ATOM 2981 C C . LEU B 1 193 ? 41.754 3.068 43.934 1.00 29.78 201 LEU B C 1
ATOM 2982 O O . LEU B 1 193 ? 42.808 3.020 43.295 1.00 29.13 201 LEU B O 1
ATOM 2987 N N . PHE B 1 194 ? 41.446 2.199 44.892 1.00 28.59 202 PHE B N 1
ATOM 2988 C CA . PHE B 1 194 ? 42.358 1.130 45.266 1.00 31.58 202 PHE B CA 1
ATOM 2989 C C . PHE B 1 194 ? 42.095 -0.156 44.496 1.00 33.82 202 PHE B C 1
ATOM 2990 O O . PHE B 1 194 ? 42.766 -1.165 44.713 1.00 35.85 202 PHE B O 1
ATOM 2998 N N . GLY B 1 195 ? 41.122 -0.114 43.590 1.00 38.12 203 GLY B N 1
ATOM 2999 C CA . GLY B 1 195 ? 40.805 -1.290 42.800 1.00 42.81 203 GLY B CA 1
ATOM 3000 C C . GLY B 1 195 ? 41.674 -1.395 41.560 1.00 45.54 203 GLY B C 1
ATOM 3001 O O . GLY B 1 195 ? 42.805 -0.913 41.540 1.00 45.91 203 GLY B O 1
ATOM 3002 N N . LYS B 1 196 ? 41.152 -2.037 40.521 1.00 49.03 204 LYS B N 1
ATOM 3003 C CA . LYS B 1 196 ? 41.895 -2.180 39.279 1.00 51.20 204 LYS B CA 1
ATOM 3004 C C . LYS B 1 196 ? 41.609 -0.985 38.378 1.00 52.72 204 LYS B C 1
ATOM 3005 O O . LYS B 1 196 ? 40.801 -0.121 38.723 1.00 53.65 204 LYS B O 1
ATOM 3011 N N . ALA B 1 197 ? 42.284 -0.926 37.236 1.00 53.20 205 ALA B N 1
ATOM 3012 C CA . ALA B 1 197 ? 42.089 0.167 36.291 1.00 53.90 205 ALA B CA 1
ATOM 3013 C C . ALA B 1 197 ? 41.584 -0.401 34.974 1.00 54.11 205 ALA B C 1
ATOM 3014 O O . ALA B 1 197 ? 41.677 -1.602 34.738 1.00 53.61 205 ALA B O 1
ATOM 3016 N N . GLY B 1 198 ? 41.051 0.465 34.119 1.00 54.50 206 GLY B N 1
ATOM 3017 C CA . GLY B 1 198 ? 40.544 0.010 32.838 1.00 55.30 206 GLY B CA 1
ATOM 3018 C C . GLY B 1 198 ? 39.029 -0.015 32.743 1.00 55.63 206 GLY B C 1
ATOM 3019 O O . GLY B 1 198 ? 38.333 0.642 33.521 1.00 54.76 206 GLY B O 1
ATOM 3020 N N . ALA B 1 199 ? 38.518 -0.786 31.785 1.00 56.08 207 ALA B N 1
ATOM 3021 C CA . ALA B 1 199 ? 37.078 -0.898 31.564 1.00 55.45 207 ALA B CA 1
ATOM 3022 C C . ALA B 1 199 ? 36.350 -1.521 32.748 1.00 54.22 207 ALA B C 1
ATOM 3023 O O . ALA B 1 199 ? 35.194 -1.191 33.012 1.00 54.93 207 ALA B O 1
ATOM 3025 N N . ALA B 1 200 ? 37.029 -2.414 33.461 1.00 53.07 208 ALA B N 1
ATOM 3026 C CA . ALA B 1 200 ? 36.439 -3.084 34.615 1.00 52.32 208 ALA B CA 1
ATOM 3027 C C . ALA B 1 200 ? 36.729 -2.337 35.915 1.00 51.51 208 ALA B C 1
ATOM 3028 O O . ALA B 1 200 ? 36.598 -2.891 37.006 1.00 52.45 208 ALA B O 1
ATOM 3030 N N . ALA B 1 201 ? 37.120 -1.075 35.792 1.00 49.61 209 ALA B N 1
ATOM 3031 C CA . ALA B 1 201 ? 37.428 -0.259 36.956 1.00 47.94 209 ALA B CA 1
ATOM 3032 C C . ALA B 1 201 ? 36.207 0.517 37.449 1.00 45.22 209 ALA B C 1
ATOM 3033 O O . ALA B 1 201 ? 35.232 0.693 36.721 1.00 43.93 209 ALA B O 1
ATOM 3035 N N . HIS B 1 202 ? 36.280 0.980 38.692 1.00 42.68 210 HIS B N 1
ATOM 3036 C CA . HIS B 1 202 ? 35.199 1.738 39.314 1.00 40.65 210 HIS B CA 1
ATOM 3037 C C . HIS B 1 202 ? 35.643 3.167 39.616 1.00 38.58 210 HIS B C 1
ATOM 3038 O O . HIS B 1 202 ? 34.818 4.073 39.725 1.00 38.19 210 HIS B O 1
ATOM 3045 N N . GLY B 1 203 ? 36.950 3.359 39.750 1.00 37.07 211 GLY B N 1
ATOM 3046 C CA . GLY B 1 203 ? 37.483 4.673 40.056 1.00 35.50 211 GLY B CA 1
ATOM 3047 C C . GLY B 1 203 ? 37.109 5.746 39.058 1.00 35.52 211 GLY B C 1
ATOM 3048 O O . GLY B 1 203 ? 37.257 5.563 37.850 1.00 37.17 211 GLY B O 1
ATOM 3049 N N . ASP B 1 204 ? 36.632 6.876 39.570 1.00 33.34 212 ASP B N 1
ATOM 3050 C CA . ASP B 1 204 ? 36.231 7.994 38.729 1.00 32.65 212 ASP B CA 1
ATOM 3051 C C . ASP B 1 204 ? 36.424 9.324 39.445 1.00 30.70 212 ASP B C 1
ATOM 3052 O O . ASP B 1 204 ? 36.974 9.380 40.544 1.00 30.05 212 ASP B O 1
ATOM 3057 N N . SER B 1 205 ? 35.944 10.394 38.822 1.00 30.86 213 SER B N 1
ATOM 3058 C CA . SER B 1 205 ? 36.072 11.732 39.386 1.00 30.45 213 SER B CA 1
ATOM 3059 C C . SER B 1 205 ? 35.421 11.866 40.762 1.00 28.88 213 SER B C 1
ATOM 3060 O O . SER B 1 205 ? 35.933 12.576 41.623 1.00 30.29 213 SER B O 1
ATOM 3063 N N . GLU B 1 206 ? 34.294 11.192 40.966 1.00 27.37 214 GLU B N 1
ATOM 3064 C CA . GLU B 1 206 ? 33.599 11.257 42.246 1.00 25.86 214 GLU B CA 1
ATOM 3065 C C . GLU B 1 206 ? 34.377 10.526 43.350 1.00 25.40 214 GLU B C 1
ATOM 3066 O O . GLU B 1 206 ? 34.448 10.998 44.482 1.00 24.32 214 GLU B O 1
ATOM 3072 N N . ALA B 1 207 ? 34.956 9.378 43.015 1.00 22.84 215 ALA B N 1
ATOM 3073 C CA . ALA B 1 207 ? 35.731 8.605 43.979 1.00 24.10 215 ALA B CA 1
ATOM 3074 C C . ALA B 1 207 ? 36.983 9.385 44.396 1.00 24.60 215 ALA B C 1
ATOM 3075 O O . ALA B 1 207 ? 37.465 9.240 45.524 1.00 22.61 215 ALA B O 1
ATOM 3077 N N . ALA B 1 208 ? 37.502 10.213 43.488 1.00 22.44 216 ALA B N 1
ATOM 3078 C CA . ALA B 1 208 ? 38.687 11.013 43.785 1.00 22.31 216 ALA B CA 1
ATOM 3079 C C . ALA B 1 208 ? 38.304 12.138 44.736 1.00 22.34 216 ALA B C 1
ATOM 3080 O O . ALA B 1 208 ? 39.038 12.441 45.674 1.00 20.61 216 ALA B O 1
ATOM 3082 N N . SER B 1 209 ? 37.145 12.745 44.489 1.00 21.43 217 SER B N 1
ATOM 3083 C CA . SER B 1 209 ? 36.648 13.827 45.336 1.00 21.15 217 SER B CA 1
ATOM 3084 C C . SER B 1 209 ? 36.390 13.314 46.748 1.00 19.42 217 SER B C 1
ATOM 3085 O O . SER B 1 209 ? 36.575 14.039 47.721 1.00 20.18 217 SER B O 1
ATOM 3088 N N . LYS B 1 210 ? 35.966 12.060 46.855 1.00 21.00 218 LYS B N 1
ATOM 3089 C CA . LYS B 1 210 ? 35.716 11.450 48.165 1.00 23.11 218 LYS B CA 1
ATOM 3090 C C . LYS B 1 210 ? 37.046 11.329 48.909 1.00 21.87 218 LYS B C 1
ATOM 3091 O O . LYS B 1 210 ? 37.145 11.649 50.097 1.00 25.42 218 LYS B O 1
ATOM 3097 N N . ALA B 1 211 ? 38.068 10.876 48.191 1.00 20.86 219 ALA B N 1
ATOM 3098 C CA . ALA B 1 211 ? 39.405 10.723 48.752 1.00 20.52 219 ALA B CA 1
ATOM 3099 C C . ALA B 1 211 ? 39.904 12.068 49.271 1.00 20.34 219 ALA B C 1
ATOM 3100 O O . ALA B 1 211 ? 40.417 12.167 50.389 1.00 21.04 219 ALA B O 1
ATOM 3102 N N . ALA B 1 212 ? 39.739 13.107 48.462 1.00 19.32 220 ALA B N 1
ATOM 3103 C CA . ALA B 1 212 ? 40.169 14.443 48.863 1.00 18.68 220 ALA B CA 1
ATOM 3104 C C . ALA B 1 212 ? 39.333 14.972 50.033 1.00 19.33 220 ALA B C 1
ATOM 3105 O O . ALA B 1 212 ? 39.807 15.783 50.830 1.00 19.81 220 ALA B O 1
ATOM 3107 N N . GLY B 1 213 ? 38.087 14.509 50.129 1.00 22.68 221 GLY B N 1
ATOM 3108 C CA . GLY B 1 213 ? 37.208 14.946 51.201 1.00 20.80 221 GLY B CA 1
ATOM 3109 C C . GLY B 1 213 ? 37.610 14.361 52.538 1.00 21.42 221 GLY B C 1
ATOM 3110 O O . GLY B 1 213 ? 37.691 15.067 53.544 1.00 24.80 221 GLY B O 1
ATOM 3111 N N . ALA B 1 214 ? 37.863 13.062 52.553 1.00 22.14 222 ALA B N 1
ATOM 3112 C CA . ALA B 1 214 ? 38.276 12.394 53.783 1.00 21.28 222 ALA B CA 1
ATOM 3113 C C . ALA B 1 214 ? 39.557 13.038 54.329 1.00 21.25 222 ALA B C 1
ATOM 3114 O O . ALA B 1 214 ? 39.636 13.389 55.509 1.00 20.56 222 ALA B O 1
ATOM 3116 N N . VAL B 1 215 ? 40.562 13.191 53.469 1.00 19.97 223 VAL B N 1
ATOM 3117 C CA . VAL B 1 215 ? 41.824 13.800 53.886 1.00 17.75 223 VAL B CA 1
ATOM 3118 C C . VAL B 1 215 ? 41.619 15.207 54.443 1.00 19.52 223 VAL B C 1
ATOM 3119 O O . VAL B 1 215 ? 42.143 15.542 55.508 1.00 19.55 223 VAL B O 1
ATOM 3123 N N . SER B 1 216 ? 40.853 16.029 53.727 1.00 19.77 224 SER B N 1
ATOM 3124 C CA . SER B 1 216 ? 40.599 17.406 54.156 1.00 21.64 224 SER B CA 1
ATOM 3125 C C . SER B 1 216 ? 39.912 17.517 55.518 1.00 21.56 224 SER B C 1
ATOM 3126 O O . SER B 1 216 ? 40.064 18.524 56.205 1.00 22.08 224 SER B O 1
ATOM 3129 N N . ALA B 1 217 ? 39.163 16.487 55.900 1.00 19.75 225 ALA B N 1
ATOM 3130 C CA . ALA B 1 217 ? 38.423 16.503 57.158 1.00 22.02 225 ALA B CA 1
ATOM 3131 C C . ALA B 1 217 ? 39.213 16.019 58.361 1.00 23.87 225 ALA B C 1
ATOM 3132 O O . ALA B 1 217 ? 38.684 15.974 59.471 1.00 26.87 225 ALA B O 1
ATOM 3134 N N . VAL B 1 218 ? 40.474 15.661 58.158 1.00 23.81 226 VAL B N 1
ATOM 3135 C CA . VAL B 1 218 ? 41.274 15.153 59.257 1.00 23.28 226 VAL B CA 1
ATOM 3136 C C . VAL B 1 218 ? 42.624 15.844 59.432 1.00 24.98 226 VAL B C 1
ATOM 3137 O O . VAL B 1 218 ? 43.210 16.341 58.471 1.00 24.79 226 VAL B O 1
ATOM 3141 N N . SER B 1 219 ? 43.112 15.866 60.671 1.00 24.68 227 SER B N 1
ATOM 3142 C CA . SER B 1 219 ? 44.398 16.481 60.990 1.00 24.74 227 SER B CA 1
ATOM 3143 C C . SER B 1 219 ? 45.520 15.468 60.753 1.00 23.55 227 SER B C 1
ATOM 3144 O O . SER B 1 219 ? 45.263 14.285 60.545 1.00 22.82 227 SER B O 1
ATOM 3147 N N . GLY B 1 220 ? 46.764 15.937 60.804 1.00 23.76 228 GLY B N 1
ATOM 3148 C CA . GLY B 1 220 ? 47.890 15.046 60.604 1.00 20.40 228 GLY B CA 1
ATOM 3149 C C . GLY B 1 220 ? 48.029 14.070 61.755 1.00 19.52 228 GLY B C 1
ATOM 3150 O O . GLY B 1 220 ? 48.376 12.909 61.548 1.00 20.77 228 GLY B O 1
ATOM 3151 N N . GLU B 1 221 ? 47.770 14.535 62.974 1.00 20.40 229 GLU B N 1
ATOM 3152 C CA . GLU B 1 221 ? 47.864 13.664 64.142 1.00 21.66 229 GLU B CA 1
ATOM 3153 C C . GLU B 1 221 ? 46.908 12.479 64.008 1.00 19.74 229 GLU B C 1
ATOM 3154 O O . GLU B 1 221 ? 47.283 11.344 64.287 1.00 19.54 229 GLU B O 1
ATOM 3160 N N . GLN B 1 222 ? 45.680 12.749 63.570 1.00 18.85 230 GLN B N 1
ATOM 3161 C CA . GLN B 1 222 ? 44.675 11.702 63.396 1.00 21.46 230 GLN B CA 1
ATOM 3162 C C . GLN B 1 222 ? 45.104 10.634 62.396 1.00 22.93 230 GLN B C 1
ATOM 3163 O O . GLN B 1 222 ? 44.888 9.437 62.615 1.00 24.63 230 GLN B O 1
ATOM 3169 N N . ILE B 1 223 ? 45.704 11.063 61.291 1.00 22.34 231 ILE B N 1
ATOM 3170 C CA . ILE B 1 223 ? 46.159 10.128 60.277 1.00 20.02 231 ILE B CA 1
ATOM 3171 C C . ILE B 1 223 ? 47.355 9.376 60.839 1.00 20.68 231 ILE B C 1
ATOM 3172 O O . ILE B 1 223 ? 47.475 8.161 60.664 1.00 18.79 231 ILE B O 1
ATOM 3177 N N . LEU B 1 224 ? 48.239 10.099 61.525 1.00 19.51 232 LEU B N 1
ATOM 3178 C CA . LEU B 1 224 ? 49.406 9.460 62.119 1.00 21.72 232 LEU B CA 1
ATOM 3179 C C . LEU B 1 224 ? 48.935 8.421 63.153 1.00 22.83 232 LEU B C 1
ATOM 3180 O O . LEU B 1 224 ? 49.491 7.324 63.247 1.00 22.87 232 LEU B O 1
ATOM 3185 N N . SER B 1 225 ? 47.897 8.753 63.913 1.00 22.67 233 SER B N 1
ATOM 3186 C CA . SER B 1 225 ? 47.384 7.817 64.912 1.00 23.84 233 SER B CA 1
ATOM 3187 C C . SER B 1 225 ? 46.835 6.556 64.246 1.00 23.52 233 SER B C 1
ATOM 3188 O O . SER B 1 225 ? 47.073 5.442 64.710 1.00 24.62 233 SER B O 1
ATOM 3191 N N . ALA B 1 226 ? 46.095 6.729 63.156 1.00 23.38 234 ALA B N 1
ATOM 3192 C CA . ALA B 1 226 ? 45.550 5.585 62.443 1.00 23.03 234 ALA B CA 1
ATOM 3193 C C . ALA B 1 226 ? 46.689 4.685 61.971 1.00 23.95 234 ALA B C 1
ATOM 3194 O O . ALA B 1 226 ? 46.584 3.462 62.011 1.00 25.36 234 ALA B O 1
ATOM 3196 N N . ILE B 1 227 ? 47.781 5.296 61.524 1.00 23.83 235 ILE B N 1
ATOM 3197 C CA . ILE B 1 227 ? 48.909 4.527 61.019 1.00 23.87 235 ILE B CA 1
ATOM 3198 C C . ILE B 1 227 ? 49.649 3.752 62.112 1.00 23.89 235 ILE B C 1
ATOM 3199 O O . ILE B 1 227 ? 49.935 2.569 61.955 1.00 23.08 235 ILE B O 1
ATOM 3204 N N . VAL B 1 228 ? 49.945 4.413 63.222 1.00 25.15 236 VAL B N 1
ATOM 3205 C CA . VAL B 1 228 ? 50.641 3.761 64.313 1.00 25.46 236 VAL B CA 1
ATOM 3206 C C . VAL B 1 228 ? 49.838 2.569 64.815 1.00 26.72 236 VAL B C 1
ATOM 3207 O O . VAL B 1 228 ? 50.383 1.478 65.014 1.00 29.16 236 VAL B O 1
ATOM 3211 N N . THR B 1 229 ? 48.539 2.770 65.001 1.00 25.42 237 THR B N 1
ATOM 3212 C CA . THR B 1 229 ? 47.667 1.701 65.473 1.00 23.36 237 THR B CA 1
ATOM 3213 C C . THR B 1 229 ? 47.641 0.523 64.512 1.00 23.94 237 THR B C 1
ATOM 3214 O O . THR B 1 229 ? 47.662 -0.633 64.932 1.00 25.16 237 THR B O 1
ATOM 3218 N N . ALA B 1 230 ? 47.593 0.816 63.220 1.00 23.24 238 ALA B N 1
ATOM 3219 C CA . ALA B 1 230 ? 47.552 -0.229 62.207 1.00 23.17 238 ALA B CA 1
ATOM 3220 C C . ALA B 1 230 ? 48.875 -0.976 62.083 1.00 24.40 238 ALA B C 1
ATOM 3221 O O . ALA B 1 230 ? 48.904 -2.119 61.616 1.00 23.59 238 ALA B O 1
ATOM 3223 N N . ALA B 1 231 ? 49.972 -0.331 62.481 1.00 25.57 239 ALA B N 1
ATOM 3224 C CA . ALA B 1 231 ? 51.285 -0.975 62.386 1.00 28.21 239 ALA B CA 1
ATOM 3225 C C . ALA B 1 231 ? 51.352 -2.211 63.280 1.00 30.69 239 ALA B C 1
ATOM 3226 O O . ALA B 1 231 ? 52.138 -3.123 63.027 1.00 31.89 239 ALA B O 1
ATOM 3228 N N . ASP B 1 232 ? 50.519 -2.241 64.319 1.00 32.94 240 ASP B N 1
ATOM 3229 C CA . ASP B 1 232 ? 50.475 -3.379 65.234 1.00 36.83 240 ASP B CA 1
ATOM 3230 C C . ASP B 1 232 ? 49.512 -4.467 64.779 1.00 37.87 240 ASP B C 1
ATOM 3231 O O . ASP B 1 232 ? 49.819 -5.654 64.869 1.00 40.47 240 ASP B O 1
ATOM 3236 N N . ALA B 1 233 ? 48.352 -4.054 64.287 1.00 39.75 241 ALA B N 1
ATOM 3237 C CA . ALA B 1 233 ? 47.330 -4.979 63.814 1.00 40.47 241 ALA B CA 1
ATOM 3238 C C . ALA B 1 233 ? 47.896 -6.255 63.195 1.00 41.30 241 ALA B C 1
ATOM 3239 O O . ALA B 1 233 ? 48.921 -6.230 62.517 1.00 40.41 241 ALA B O 1
ATOM 3241 N N . ALA B 1 234 ? 47.228 -7.374 63.455 1.00 43.40 242 ALA B N 1
ATOM 3242 C CA . ALA B 1 234 ? 47.636 -8.654 62.891 1.00 46.28 242 ALA B CA 1
ATOM 3243 C C . ALA B 1 234 ? 47.000 -8.660 61.509 1.00 47.97 242 ALA B C 1
ATOM 3244 O O . ALA B 1 234 ? 46.049 -7.916 61.265 1.00 49.93 242 ALA B O 1
ATOM 3246 N N . GLU B 1 235 ? 47.497 -9.487 60.602 1.00 49.04 243 GLU B N 1
ATOM 3247 C CA . GLU B 1 235 ? 46.935 -9.500 59.258 1.00 50.56 243 GLU B CA 1
ATOM 3248 C C . GLU B 1 235 ? 47.163 -8.127 58.618 1.00 48.50 243 GLU B C 1
ATOM 3249 O O . GLU B 1 235 ? 46.290 -7.264 58.657 1.00 48.68 243 GLU B O 1
ATOM 3255 N N . GLN B 1 236 ? 48.342 -7.923 58.044 1.00 47.23 244 GLN B N 1
ATOM 3256 C CA . GLN B 1 236 ? 48.660 -6.662 57.390 1.00 44.47 244 GLN B CA 1
ATOM 3257 C C . GLN B 1 236 ? 48.884 -6.898 55.906 1.00 43.75 244 GLN B C 1
ATOM 3258 O O . GLN B 1 236 ? 49.559 -6.112 55.246 1.00 44.80 244 GLN B O 1
ATOM 3264 N N . ASP B 1 237 ? 48.337 -7.990 55.385 1.00 42.63 245 ASP B N 1
ATOM 3265 C CA . ASP B 1 237 ? 48.486 -8.297 53.969 1.00 42.85 245 ASP B CA 1
ATOM 3266 C C . ASP B 1 237 ? 47.390 -7.575 53.192 1.00 40.98 245 ASP B C 1
ATOM 3267 O O . ASP B 1 237 ? 46.279 -7.390 53.694 1.00 40.05 245 ASP B O 1
ATOM 3272 N N . GLY B 1 238 ? 47.711 -7.179 51.966 1.00 39.22 246 GLY B N 1
ATOM 3273 C CA . GLY B 1 238 ? 46.765 -6.455 51.134 1.00 39.24 246 GLY B CA 1
ATOM 3274 C C . GLY B 1 238 ? 45.433 -7.121 50.840 1.00 37.86 246 GLY B C 1
ATOM 3275 O O . GLY B 1 238 ? 45.372 -8.287 50.450 1.00 37.96 246 GLY B O 1
ATOM 3276 N N . LYS B 1 239 ? 44.360 -6.358 51.019 1.00 36.58 247 LYS B N 1
ATOM 3277 C CA . LYS B 1 239 ? 43.008 -6.838 50.765 1.00 35.46 247 LYS B CA 1
ATOM 3278 C C . LYS B 1 239 ? 42.224 -5.799 49.969 1.00 34.29 247 LYS B C 1
ATOM 3279 O O . LYS B 1 239 ? 42.559 -4.612 49.980 1.00 31.85 247 LYS B O 1
ATOM 3285 N N . LYS B 1 240 ? 41.187 -6.252 49.275 1.00 33.00 248 LYS B N 1
ATOM 3286 C CA . LYS B 1 240 ? 40.363 -5.360 48.474 1.00 31.45 248 LYS B CA 1
ATOM 3287 C C . LYS B 1 240 ? 39.583 -4.422 49.383 1.00 32.49 248 LYS B C 1
ATOM 3288 O O . LYS B 1 240 ? 39.325 -4.748 50.541 1.00 32.40 248 LYS B O 1
ATOM 3294 N N . PRO B 1 241 ? 39.193 -3.243 48.866 1.00 31.19 249 PRO B N 1
ATOM 3295 C CA . PRO B 1 241 ? 38.445 -2.235 49.617 1.00 31.58 249 PRO B CA 1
ATOM 3296 C C . PRO B 1 241 ? 37.300 -2.805 50.442 1.00 31.41 249 PRO B C 1
ATOM 3297 O O . PRO B 1 241 ? 37.067 -2.387 51.574 1.00 31.32 249 PRO B O 1
ATOM 3301 N N . GLU B 1 242 ? 36.586 -3.761 49.868 1.00 31.92 250 GLU B N 1
ATOM 3302 C CA . GLU B 1 242 ? 35.450 -4.376 50.541 1.00 33.49 250 GLU B CA 1
ATOM 3303 C C . GLU B 1 242 ? 35.833 -5.125 51.819 1.00 34.24 250 GLU B C 1
ATOM 3304 O O . GLU B 1 242 ? 35.062 -5.170 52.776 1.00 34.61 250 GLU B O 1
ATOM 3310 N N . GLU B 1 243 ? 37.034 -5.686 51.844 1.00 34.75 251 GLU B N 1
ATOM 3311 C CA . GLU B 1 243 ? 37.484 -6.462 52.993 1.00 35.51 251 GLU B CA 1
ATOM 3312 C C . GLU B 1 243 ? 38.449 -5.782 53.978 1.00 36.29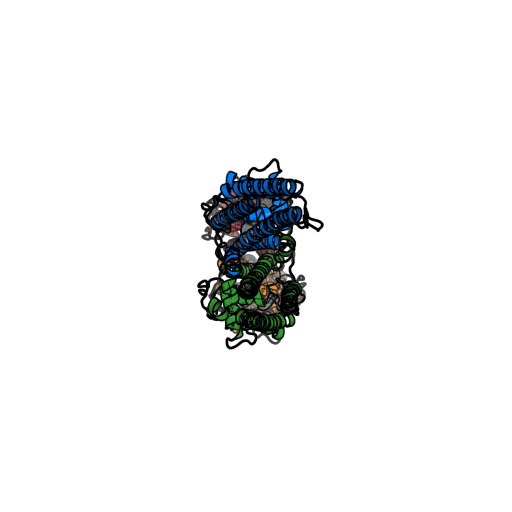 251 GLU B C 1
ATOM 3313 O O . GLU B 1 243 ? 38.311 -5.949 55.192 1.00 36.03 251 GLU B O 1
ATOM 3319 N N . ALA B 1 244 ? 39.415 -5.023 53.464 1.00 33.97 252 ALA B N 1
ATOM 3320 C CA . ALA B 1 244 ? 40.398 -4.341 54.305 1.00 33.14 252 ALA B CA 1
ATOM 3321 C C . ALA B 1 244 ? 39.871 -3.908 55.677 1.00 33.23 252 ALA B C 1
ATOM 3322 O O . ALA B 1 244 ? 38.824 -3.271 55.778 1.00 33.88 252 ALA B O 1
ATOM 3324 N N . LYS B 1 245 ? 40.603 -4.252 56.735 1.00 33.89 253 LYS B N 1
ATOM 3325 C CA . LYS B 1 245 ? 40.200 -3.875 58.090 1.00 33.62 253 LYS B CA 1
ATOM 3326 C C . LYS B 1 245 ? 41.053 -2.732 58.628 1.00 32.15 253 LYS B C 1
ATOM 3327 O O . LYS B 1 245 ? 40.712 -2.118 59.634 1.00 33.37 253 LYS B O 1
ATOM 3333 N N . ASN B 1 246 ? 42.164 -2.448 57.958 1.00 29.09 254 ASN B N 1
ATOM 3334 C CA . ASN B 1 246 ? 43.043 -1.368 58.386 1.00 27.17 254 ASN B CA 1
ATOM 3335 C C . ASN B 1 246 ? 43.770 -0.714 57.201 1.00 25.19 254 ASN B C 1
ATOM 3336 O O . ASN B 1 246 ? 43.862 -1.298 56.113 1.00 19.29 254 ASN B O 1
ATOM 3341 N N . PRO B 1 247 ? 44.276 0.522 57.404 1.00 23.83 255 PRO B N 1
ATOM 3342 C CA . PRO B 1 247 ? 44.998 1.335 56.419 1.00 23.11 255 PRO B CA 1
ATOM 3343 C C . PRO B 1 247 ? 46.138 0.631 55.680 1.00 21.71 255 PRO B C 1
ATOM 3344 O O . PRO B 1 247 ? 46.328 0.855 54.488 1.00 22.08 255 PRO B O 1
ATOM 3348 N N . ILE B 1 248 ? 46.896 -0.208 56.381 1.00 20.85 256 ILE B N 1
ATOM 3349 C CA . ILE B 1 248 ? 47.997 -0.935 55.748 1.00 20.48 256 ILE B CA 1
ATOM 3350 C C . ILE B 1 248 ? 47.431 -1.960 54.771 1.00 22.08 256 ILE B C 1
ATOM 3351 O O . ILE B 1 248 ? 47.923 -2.107 53.645 1.00 21.42 256 ILE B O 1
ATOM 3356 N N . ALA B 1 249 ? 46.386 -2.661 55.210 1.00 22.35 257 ALA B N 1
ATOM 3357 C CA . ALA B 1 249 ? 45.734 -3.674 54.392 1.00 21.43 257 ALA B CA 1
ATOM 3358 C C . ALA B 1 249 ? 45.155 -3.065 53.117 1.00 21.75 257 ALA B C 1
ATOM 3359 O O . ALA B 1 249 ? 45.280 -3.631 52.036 1.00 24.17 257 ALA B O 1
ATOM 3361 N N . ALA B 1 250 ? 44.528 -1.902 53.241 1.00 22.09 258 ALA B N 1
ATOM 3362 C CA . ALA B 1 250 ? 43.942 -1.234 52.080 1.00 21.59 258 ALA B CA 1
ATOM 3363 C C . ALA B 1 250 ? 45.023 -0.649 51.168 1.00 20.15 258 ALA B C 1
ATOM 3364 O O . ALA B 1 250 ? 44.956 -0.782 49.947 1.00 18.90 258 ALA B O 1
ATOM 3366 N N . ALA B 1 251 ? 46.007 0.007 51.781 1.00 19.91 259 ALA B N 1
ATOM 3367 C CA . ALA B 1 251 ? 47.119 0.629 51.064 1.00 19.07 259 ALA B CA 1
ATOM 3368 C C . ALA B 1 251 ? 47.778 -0.361 50.119 1.00 19.88 259 ALA B C 1
ATOM 3369 O O . ALA B 1 251 ? 47.976 -0.056 48.952 1.00 22.82 259 ALA B O 1
ATOM 3371 N N . ILE B 1 252 ? 48.125 -1.539 50.633 1.00 21.38 260 ILE B N 1
ATOM 3372 C CA . ILE B 1 252 ? 48.739 -2.589 49.828 1.00 23.79 260 ILE B CA 1
ATOM 3373 C C . ILE B 1 252 ? 47.757 -2.969 48.719 1.00 26.46 260 ILE B C 1
ATOM 3374 O O . ILE B 1 252 ? 48.065 -2.854 47.532 1.00 26.56 260 ILE B O 1
ATOM 3379 N N . GLY B 1 253 ? 46.571 -3.418 49.121 1.00 28.39 261 GLY B N 1
ATOM 3380 C CA . GLY B 1 253 ? 45.547 -3.788 48.160 1.00 32.73 261 GLY B CA 1
ATOM 3381 C C . GLY B 1 253 ? 45.601 -5.206 47.619 1.00 36.16 261 GLY B C 1
ATOM 3382 O O . GLY B 1 253 ? 46.360 -6.055 48.099 1.00 34.18 261 GLY B O 1
ATOM 3383 N N . ASP B 1 254 ? 44.781 -5.455 46.605 1.00 39.86 262 ASP B N 1
ATOM 3384 C CA . ASP B 1 254 ? 44.712 -6.761 45.967 1.00 45.45 262 ASP B CA 1
ATOM 3385 C C . ASP B 1 254 ? 44.515 -6.581 44.464 1.00 47.07 262 ASP B C 1
ATOM 3386 O O . ASP B 1 254 ? 44.003 -5.555 44.020 1.00 47.31 262 ASP B O 1
ATOM 3391 N N . LYS B 1 255 ? 44.917 -7.577 43.681 1.00 49.80 263 LYS B N 1
ATOM 3392 C CA . LYS B 1 255 ? 44.794 -7.490 42.228 1.00 52.82 263 LYS B CA 1
ATOM 3393 C C . LYS B 1 255 ? 43.371 -7.505 41.678 1.00 53.70 263 LYS B C 1
ATOM 3394 O O . LYS B 1 255 ? 43.159 -7.174 40.512 1.00 54.59 263 LYS B O 1
ATOM 3400 N N . ASP B 1 256 ? 42.399 -7.890 42.501 1.00 54.47 264 ASP B N 1
ATOM 3401 C CA . ASP B 1 256 ? 41.009 -7.911 42.055 1.00 54.96 264 ASP B CA 1
ATOM 3402 C C . ASP B 1 256 ? 40.373 -6.546 42.303 1.00 55.18 264 ASP B C 1
ATOM 3403 O O . ASP B 1 256 ? 39.549 -6.083 41.512 1.00 55.56 264 ASP B O 1
ATOM 3408 N N . GLY B 1 257 ? 40.767 -5.911 43.403 1.00 53.48 265 GLY B N 1
ATOM 3409 C CA . GLY B 1 257 ? 40.236 -4.604 43.741 1.00 52.72 265 GLY B CA 1
ATOM 3410 C C . GLY B 1 257 ? 38.731 -4.614 43.903 1.00 52.39 265 GLY B C 1
ATOM 3411 O O . GLY B 1 257 ? 38.135 -5.658 44.165 1.00 54.10 265 GLY B O 1
ATOM 3412 N N . GLY B 1 258 ? 38.108 -3.451 43.747 1.00 49.69 266 GLY B N 1
ATOM 3413 C CA . GLY B 1 258 ? 36.669 -3.382 43.889 1.00 46.39 266 GLY B CA 1
ATOM 3414 C C . GLY B 1 258 ? 36.117 -1.981 44.043 1.00 43.76 266 GLY B C 1
ATOM 3415 O O . GLY B 1 258 ? 36.698 -1.014 43.561 1.00 44.29 266 GLY B O 1
ATOM 3416 N N . ALA B 1 259 ? 34.987 -1.874 44.728 1.00 41.90 267 ALA B N 1
ATOM 3417 C CA . ALA B 1 259 ? 34.335 -0.593 44.927 1.00 40.32 267 ALA B CA 1
ATOM 3418 C C . ALA B 1 259 ? 34.731 0.116 46.218 1.00 40.11 267 ALA B C 1
ATOM 3419 O O . ALA B 1 259 ? 35.913 0.253 46.534 1.00 41.62 267 ALA B O 1
ATOM 3421 N N . GLU B 1 260 ? 33.725 0.568 46.957 1.00 39.10 268 GLU B N 1
ATOM 3422 C CA . GLU B 1 260 ? 33.933 1.293 48.205 1.00 39.80 268 GLU B CA 1
ATOM 3423 C C . GLU B 1 260 ? 34.572 0.450 49.298 1.00 37.95 268 GLU B C 1
ATOM 3424 O O . GLU B 1 260 ? 34.818 -0.741 49.127 1.00 39.40 268 GLU B O 1
ATOM 3430 N N . PHE B 1 261 ? 34.832 1.094 50.428 1.00 34.52 269 PHE B N 1
ATOM 3431 C CA . PHE B 1 261 ? 35.381 0.418 51.588 1.00 33.76 269 PHE B CA 1
ATOM 3432 C C . PHE B 1 261 ? 34.169 -0.129 52.342 1.00 33.54 269 PHE B C 1
ATOM 3433 O O . PHE B 1 261 ? 33.289 0.636 52.750 1.00 33.21 269 PHE B O 1
ATOM 3441 N N . GLY B 1 262 ? 34.128 -1.450 52.516 1.00 33.50 270 GLY B N 1
ATOM 3442 C CA . GLY B 1 262 ? 32.995 -2.090 53.172 1.00 34.20 270 GLY B CA 1
ATOM 3443 C C . GLY B 1 262 ? 32.998 -2.310 54.677 1.00 35.75 270 GLY B C 1
ATOM 3444 O O . GLY B 1 262 ? 31.930 -2.429 55.282 1.00 36.35 270 GLY B O 1
ATOM 3445 N N . GLN B 1 263 ? 34.173 -2.383 55.290 1.00 35.20 271 GLN B N 1
ATOM 3446 C CA . GLN B 1 263 ? 34.247 -2.599 56.726 1.00 34.24 271 GLN B CA 1
ATOM 3447 C C . GLN B 1 263 ? 34.107 -1.302 57.515 1.00 35.15 271 GLN B C 1
ATOM 3448 O O . GLN B 1 263 ? 34.639 -0.263 57.122 1.00 34.83 271 GLN B O 1
ATOM 3454 N N . ASP B 1 264 ? 33.384 -1.362 58.628 1.00 36.12 272 ASP B N 1
ATOM 3455 C CA . ASP B 1 264 ? 33.196 -0.182 59.455 1.00 37.85 272 ASP B CA 1
ATOM 3456 C C . ASP B 1 264 ? 34.544 0.396 59.860 1.00 37.83 272 ASP B C 1
ATOM 3457 O O . ASP B 1 264 ? 34.658 1.606 60.070 1.00 38.06 272 ASP B O 1
ATOM 3462 N N . GLU B 1 265 ? 35.549 -0.474 59.982 1.00 37.63 273 GLU B N 1
ATOM 3463 C CA . GLU B 1 265 ? 36.910 -0.071 60.360 1.00 37.97 273 GLU B CA 1
ATOM 3464 C C . GLU B 1 265 ? 37.312 1.105 59.491 1.00 38.10 273 GLU B C 1
ATOM 3465 O O . GLU B 1 265 ? 37.556 2.212 59.978 1.00 35.53 273 GLU B O 1
ATOM 3479 N N . LYS B 1 267 ? 36.077 3.307 56.086 1.00 37.57 275 LYS B N 1
ATOM 3480 C CA . LYS B 1 267 ? 34.910 4.188 56.080 1.00 35.29 275 LYS B CA 1
ATOM 3481 C C . LYS B 1 267 ? 35.136 5.522 56.807 1.00 34.06 275 LYS B C 1
ATOM 3482 O O . LYS B 1 267 ? 34.619 6.553 56.376 1.00 33.47 275 LYS B O 1
ATOM 3488 N N . LYS B 1 268 ? 35.876 5.511 57.915 1.00 31.85 276 LYS B N 1
ATOM 3489 C CA . LYS B 1 268 ? 36.151 6.755 58.638 1.00 31.65 276 LYS B CA 1
ATOM 3490 C C . LYS B 1 268 ? 37.154 7.558 57.819 1.00 29.38 276 LYS B C 1
ATOM 3491 O O . LYS B 1 268 ? 38.023 6.976 57.175 1.00 31.16 276 LYS B O 1
ATOM 3497 N N . ASP B 1 269 ? 37.039 8.881 57.841 1.00 26.22 277 ASP B N 1
ATOM 3498 C CA . ASP B 1 269 ? 37.951 9.727 57.087 1.00 25.59 277 ASP B CA 1
ATOM 3499 C C . ASP B 1 269 ? 39.425 9.484 57.436 1.00 28.21 277 ASP B C 1
ATOM 3500 O O . ASP B 1 269 ? 40.268 9.397 56.540 1.00 28.77 277 ASP B O 1
ATOM 3505 N N . ASP B 1 270 ? 39.739 9.380 58.729 1.00 26.76 278 ASP B N 1
ATOM 3506 C CA . ASP B 1 270 ? 41.125 9.162 59.156 1.00 25.29 278 ASP B CA 1
ATOM 3507 C C . ASP B 1 270 ? 41.717 7.823 58.730 1.00 24.96 278 ASP B C 1
ATOM 3508 O O . ASP B 1 270 ? 42.909 7.738 58.429 1.00 23.68 278 ASP B O 1
ATOM 3513 N N . GLN B 1 271 ? 40.901 6.775 58.703 1.00 22.21 279 GLN B N 1
ATOM 3514 C CA . GLN B 1 271 ? 41.408 5.479 58.278 1.00 21.82 279 GLN B CA 1
ATOM 3515 C C . GLN B 1 271 ? 41.639 5.513 56.762 1.00 21.55 279 GLN B C 1
ATOM 3516 O O . GLN B 1 271 ? 42.606 4.942 56.259 1.00 21.61 279 GLN B O 1
ATOM 3522 N N . ILE B 1 272 ? 40.748 6.194 56.043 1.00 20.99 280 ILE B N 1
ATOM 3523 C CA . ILE B 1 272 ? 40.850 6.328 54.590 1.00 19.30 280 ILE B CA 1
ATOM 3524 C C . ILE B 1 272 ? 42.051 7.214 54.245 1.00 19.13 280 ILE B C 1
ATOM 3525 O O . ILE B 1 272 ? 42.765 6.954 53.285 1.00 19.61 280 ILE B O 1
ATOM 3530 N N . ALA B 1 273 ? 42.261 8.261 55.033 1.00 19.00 281 ALA B N 1
ATOM 3531 C CA . ALA B 1 273 ? 43.387 9.161 54.820 1.00 19.24 281 ALA B CA 1
ATOM 3532 C C . ALA B 1 273 ? 44.694 8.391 55.020 1.00 19.14 281 ALA B C 1
ATOM 3533 O O . ALA B 1 273 ? 45.643 8.554 54.250 1.00 21.51 281 ALA B O 1
ATOM 3535 N N . ALA B 1 274 ? 44.730 7.547 56.051 1.00 17.39 282 ALA B N 1
ATOM 3536 C CA . ALA B 1 274 ? 45.904 6.730 56.352 1.00 16.41 282 ALA B CA 1
ATOM 3537 C C . ALA B 1 274 ? 46.246 5.836 55.167 1.00 17.31 282 ALA B C 1
ATOM 3538 O O . ALA B 1 274 ? 47.411 5.656 54.833 1.00 14.56 282 ALA B O 1
ATOM 3540 N N . ALA B 1 275 ? 45.216 5.278 54.540 1.00 18.97 283 ALA B N 1
ATOM 3541 C CA . ALA B 1 275 ? 45.401 4.406 53.394 1.00 18.67 283 ALA B CA 1
ATOM 3542 C C . ALA B 1 275 ? 45.898 5.204 52.194 1.00 19.33 283 ALA B C 1
ATOM 3543 O O . ALA B 1 275 ? 46.772 4.748 51.455 1.00 21.38 283 ALA B O 1
ATOM 3545 N N . ILE B 1 276 ? 45.341 6.396 51.998 1.00 19.12 284 ILE B N 1
ATOM 3546 C CA . ILE B 1 276 ? 45.763 7.252 50.893 1.00 16.45 284 ILE B CA 1
ATOM 3547 C C . ILE B 1 276 ? 47.253 7.569 51.075 1.00 16.25 284 ILE B C 1
ATOM 3548 O O . ILE B 1 276 ? 48.058 7.409 50.159 1.00 14.72 284 ILE B O 1
ATOM 3553 N N . ALA B 1 277 ? 47.610 7.994 52.283 1.00 16.49 285 ALA B N 1
ATOM 3554 C CA . ALA B 1 277 ? 48.982 8.353 52.609 1.00 16.47 285 ALA B CA 1
ATOM 3555 C C . ALA B 1 277 ? 49.981 7.219 52.413 1.00 17.86 285 ALA B C 1
ATOM 3556 O O . ALA B 1 277 ? 51.014 7.414 51.772 1.00 16.66 285 ALA B O 1
ATOM 3558 N N . LEU B 1 278 ? 49.679 6.047 52.973 1.00 18.04 286 LEU B N 1
ATOM 3559 C CA . LEU B 1 278 ? 50.571 4.890 52.863 1.00 20.49 286 LEU B CA 1
ATOM 3560 C C . LEU B 1 278 ? 50.766 4.458 51.418 1.00 20.96 286 LEU B C 1
ATOM 3561 O O . LEU B 1 278 ? 51.877 4.129 51.015 1.00 20.24 286 LEU B O 1
ATOM 3566 N N . ARG B 1 279 ? 49.683 4.450 50.644 1.00 19.71 287 ARG B N 1
ATOM 3567 C CA . ARG B 1 279 ? 49.769 4.075 49.237 1.00 20.52 287 ARG B CA 1
ATOM 3568 C C . ARG B 1 279 ? 50.572 5.144 48.494 1.00 20.97 287 ARG B C 1
ATOM 3569 O O . ARG B 1 279 ? 51.446 4.834 47.694 1.00 19.60 287 ARG B O 1
ATOM 3577 N N . GLY B 1 280 ? 50.261 6.405 48.773 1.00 22.20 288 GLY B N 1
ATOM 3578 C CA . GLY B 1 280 ? 50.964 7.510 48.142 1.00 23.87 288 GLY B CA 1
ATOM 3579 C C . GLY B 1 280 ? 52.453 7.549 48.451 1.00 25.27 288 GLY B C 1
ATOM 3580 O O . GLY B 1 280 ? 53.254 7.973 47.618 1.00 25.10 288 GLY B O 1
ATOM 3589 N N . ALA B 1 282 ? 54.308 4.722 49.551 1.00 25.68 290 ALA B N 1
ATOM 3590 C CA . ALA B 1 282 ? 54.897 3.437 49.166 1.00 26.12 290 ALA B CA 1
ATOM 3591 C C . ALA B 1 282 ? 55.257 3.228 47.701 1.00 25.10 290 ALA B C 1
ATOM 3592 O O . ALA B 1 282 ? 54.679 3.842 46.815 1.00 28.33 290 ALA B O 1
ATOM 3594 N N . LYS B 1 283 ? 56.223 2.344 47.468 1.00 26.01 291 LYS B N 1
ATOM 3595 C CA . LYS B 1 283 ? 56.669 1.989 46.122 1.00 26.34 291 LYS B CA 1
ATOM 3596 C C . LYS B 1 283 ? 55.512 1.270 45.436 1.00 25.65 291 LYS B C 1
ATOM 3597 O O . LYS B 1 283 ? 54.712 0.615 46.105 1.00 25.53 291 LYS B O 1
ATOM 3603 N N . ASP B 1 284 ? 55.426 1.383 44.114 1.00 22.30 292 ASP B N 1
ATOM 3604 C CA . ASP B 1 284 ? 54.351 0.744 43.358 1.00 24.45 292 ASP B CA 1
ATOM 3605 C C . ASP B 1 284 ? 52.954 1.174 43.828 1.00 24.55 292 ASP B C 1
ATOM 3606 O O . ASP B 1 284 ? 51.953 0.601 43.393 1.00 26.28 292 ASP B O 1
ATOM 3611 N N . GLY B 1 285 ? 52.880 2.169 44.712 1.00 25.01 293 GLY B N 1
ATOM 3612 C CA . GLY B 1 285 ? 51.588 2.631 45.205 1.00 21.51 293 GLY B CA 1
ATOM 3613 C C . GLY B 1 285 ? 50.878 3.570 44.250 1.00 21.01 293 GLY B C 1
ATOM 3614 O O . GLY B 1 285 ? 51.175 4.762 44.205 1.00 20.88 293 GLY B O 1
ATOM 3615 N N . LYS B 1 286 ? 49.930 3.042 43.482 1.00 23.19 294 LYS B N 1
ATOM 3616 C CA . LYS B 1 286 ? 49.191 3.862 42.524 1.00 24.78 294 LYS B CA 1
ATOM 3617 C C . LYS B 1 286 ? 47.676 3.789 42.692 1.00 25.78 294 LYS B C 1
ATOM 3618 O O . LYS B 1 286 ? 47.129 2.781 43.143 1.00 25.31 294 LYS B O 1
ATOM 3624 N N . PHE B 1 287 ? 47.013 4.877 42.314 1.00 26.51 295 PHE B N 1
ATOM 3625 C CA . PHE B 1 287 ? 45.564 4.996 42.400 1.00 28.96 295 PHE B CA 1
ATOM 3626 C C . PHE B 1 287 ? 45.002 4.784 40.988 1.00 31.09 295 PHE B C 1
ATOM 3627 O O . PHE B 1 287 ? 45.551 5.290 40.005 1.00 32.74 295 PHE B O 1
ATOM 3635 N N . ALA B 1 288 ? 43.909 4.038 40.885 1.00 32.36 296 ALA B N 1
ATOM 3636 C CA . ALA B 1 288 ? 43.343 3.746 39.579 1.00 32.62 296 ALA B CA 1
ATOM 3637 C C . ALA B 1 288 ? 41.969 4.331 39.304 1.00 33.88 296 ALA B C 1
ATOM 3638 O O . ALA B 1 288 ? 41.159 4.502 40.210 1.00 35.14 296 ALA B O 1
ATOM 3640 N N . VAL B 1 289 ? 41.725 4.638 38.033 1.00 36.60 297 VAL B N 1
ATOM 3641 C CA . VAL B 1 289 ? 40.446 5.182 37.575 1.00 38.58 297 VAL B CA 1
ATOM 3642 C C . VAL B 1 289 ? 40.082 4.473 36.270 1.00 40.87 297 VAL B C 1
ATOM 3643 O O . VAL B 1 289 ? 40.950 3.925 35.589 1.00 41.10 297 VAL B O 1
ATOM 3647 N N . LYS B 1 290 ? 38.802 4.478 35.917 1.00 43.04 298 LYS B N 1
ATOM 3648 C CA . LYS B 1 290 ? 38.382 3.827 34.685 1.00 44.74 298 LYS B CA 1
ATOM 3649 C C . LYS B 1 290 ? 38.715 4.711 33.487 1.00 46.98 298 LYS B C 1
ATOM 3650 O O . LYS B 1 290 ? 39.006 5.901 33.642 1.00 47.52 298 LYS B O 1
ATOM 3656 N N . ASP B 1 291 ? 38.676 4.127 32.295 1.00 49.33 299 ASP B N 1
ATOM 3657 C CA . ASP B 1 291 ? 38.981 4.859 31.068 1.00 51.63 299 ASP B CA 1
ATOM 3658 C C . ASP B 1 291 ? 38.121 6.108 30.889 1.00 50.69 299 ASP B C 1
ATOM 3659 O O . ASP B 1 291 ? 36.900 6.056 31.008 1.00 49.88 299 ASP B O 1
ATOM 3664 N N . GLY B 1 292 ? 38.771 7.233 30.606 1.00 51.62 300 GLY B N 1
ATOM 3665 C CA . GLY B 1 292 ? 38.047 8.477 30.404 1.00 50.77 300 GLY B CA 1
ATOM 3666 C C . GLY B 1 292 ? 37.869 9.332 31.645 1.00 50.80 300 GLY B C 1
ATOM 3667 O O . GLY B 1 292 ? 37.194 10.367 31.603 1.00 51.12 300 GLY B O 1
ATOM 3668 N N . GLU B 1 293 ? 38.471 8.912 32.753 1.00 49.35 301 GLU B N 1
ATOM 3669 C CA . GLU B 1 293 ? 38.359 9.666 33.993 1.00 48.38 301 GLU B CA 1
ATOM 3670 C C . GLU B 1 293 ? 39.687 10.245 34.453 1.00 47.84 301 GLU B C 1
ATOM 3671 O O . GLU B 1 293 ? 39.716 11.228 35.193 1.00 46.97 301 GLU B O 1
ATOM 3677 N N . LYS B 1 294 ? 40.783 9.639 34.012 1.00 45.79 302 LYS B N 1
ATOM 3678 C CA . LYS B 1 294 ? 42.109 10.094 34.405 1.00 45.89 302 LYS B CA 1
ATOM 3679 C C . LYS B 1 294 ? 42.201 11.606 34.535 1.00 45.43 302 LYS B C 1
ATOM 3680 O O . LYS B 1 294 ? 42.303 12.142 35.637 1.00 45.74 302 LYS B O 1
ATOM 3686 N N . GLU B 1 295 ? 42.165 12.288 33.399 1.00 43.96 303 GLU B N 1
ATOM 3687 C CA . GLU B 1 295 ? 42.249 13.741 33.359 1.00 43.41 303 GLU B CA 1
ATOM 3688 C C . GLU B 1 295 ? 41.184 14.342 34.269 1.00 42.26 303 GLU B C 1
ATOM 3689 O O . GLU B 1 295 ? 41.397 15.360 34.925 1.00 44.78 303 GLU B O 1
ATOM 3695 N N . LYS B 1 296 ? 40.035 13.683 34.300 1.00 40.19 304 LYS B N 1
ATOM 3696 C CA . LYS B 1 296 ? 38.883 14.120 35.072 1.00 38.29 304 LYS B CA 1
ATOM 3697 C C . LYS B 1 296 ? 38.997 13.942 36.601 1.00 36.64 304 LYS B C 1
ATOM 3698 O O . LYS B 1 296 ? 38.309 14.631 37.356 1.00 34.92 304 LYS B O 1
ATOM 3704 N N . ALA B 1 297 ? 39.871 13.044 37.055 1.00 34.74 305 ALA B N 1
ATOM 3705 C CA . ALA B 1 297 ? 40.013 12.778 38.490 1.00 33.59 305 ALA B CA 1
ATOM 3706 C C . ALA B 1 297 ? 41.427 12.906 39.057 1.00 32.61 305 ALA B C 1
ATOM 3707 O O . ALA B 1 297 ? 41.615 12.954 40.271 1.00 32.34 305 ALA B O 1
ATOM 3709 N N . GLU B 1 298 ? 42.407 12.953 38.167 1.00 31.24 306 GLU B N 1
ATOM 3710 C CA . GLU B 1 298 ? 43.812 13.054 38.533 1.00 29.15 306 GLU B CA 1
ATOM 3711 C C . GLU B 1 298 ? 44.133 14.208 39.474 1.00 25.50 306 GLU B C 1
ATOM 3712 O O . GLU B 1 298 ? 44.951 14.065 40.381 1.00 23.46 306 GLU B O 1
ATOM 3718 N N . GLY B 1 299 ? 43.499 15.350 39.251 1.00 23.11 307 GLY B N 1
ATOM 3719 C CA . GLY B 1 299 ? 43.746 16.499 40.100 1.00 22.91 307 GLY B CA 1
ATOM 3720 C C . GLY B 1 299 ? 43.308 16.250 41.532 1.00 23.10 307 GLY B C 1
ATOM 3721 O O . GLY B 1 299 ? 44.045 16.540 42.477 1.00 22.69 307 GLY B O 1
ATOM 3722 N N . ALA B 1 300 ? 42.108 15.706 41.695 1.00 19.64 308 ALA B N 1
ATOM 3723 C CA . ALA B 1 300 ? 41.588 15.433 43.021 1.00 19.70 308 ALA B CA 1
ATOM 3724 C C . ALA B 1 300 ? 42.411 14.337 43.666 1.00 19.61 308 ALA B C 1
ATOM 3725 O O . ALA B 1 300 ? 42.500 14.266 44.884 1.00 16.70 308 ALA B O 1
ATOM 3727 N N . ILE B 1 301 ? 43.022 13.487 42.845 1.00 20.26 309 ILE B N 1
ATOM 3728 C CA . ILE B 1 301 ? 43.845 12.406 43.375 1.00 23.44 309 ILE B CA 1
ATOM 3729 C C . ILE B 1 301 ? 45.210 12.924 43.835 1.00 23.47 309 ILE B C 1
ATOM 3730 O O . ILE B 1 301 ? 45.720 12.480 44.862 1.00 24.06 309 ILE B O 1
ATOM 3735 N N . LYS B 1 302 ? 45.801 13.848 43.076 1.00 22.30 310 LYS B N 1
ATOM 3736 C CA . LYS B 1 302 ? 47.085 14.432 43.454 1.00 22.77 310 LYS B CA 1
ATOM 3737 C C . LYS B 1 302 ? 46.841 15.189 44.749 1.00 20.66 310 LYS B C 1
ATOM 3738 O O . LYS B 1 302 ? 47.606 15.083 45.706 1.00 20.50 310 LYS B O 1
ATOM 3744 N N . GLY B 1 303 ? 45.766 15.968 44.748 1.00 20.00 311 GLY B N 1
ATOM 3745 C CA . GLY B 1 303 ? 45.401 16.753 45.905 1.00 18.68 311 GLY B CA 1
ATOM 3746 C C . GLY B 1 303 ? 45.310 15.971 47.197 1.00 18.32 311 GLY B C 1
ATOM 3747 O O . GLY B 1 303 ? 45.911 16.354 48.188 1.00 17.63 311 GLY B O 1
ATOM 3748 N N . ALA B 1 304 ? 44.577 14.863 47.177 1.00 19.25 312 ALA B N 1
ATOM 3749 C CA . ALA B 1 304 ? 44.373 14.044 48.367 1.00 20.24 312 ALA B CA 1
ATOM 3750 C C . ALA B 1 304 ? 45.637 13.398 48.920 1.00 22.04 312 ALA B C 1
ATOM 3751 O O . ALA B 1 304 ? 45.880 13.433 50.132 1.00 19.98 312 ALA B O 1
ATOM 3753 N N . ALA B 1 305 ? 46.435 12.810 48.031 1.00 22.42 313 ALA B N 1
ATOM 3754 C CA . ALA B 1 305 ? 47.665 12.144 48.428 1.00 23.11 313 ALA B CA 1
ATOM 3755 C C . ALA B 1 305 ? 48.742 13.130 48.875 1.00 24.71 313 ALA B C 1
ATOM 3756 O O . ALA B 1 305 ? 49.415 12.912 49.880 1.00 24.75 313 ALA B O 1
ATOM 3758 N N . GLU B 1 306 ? 48.906 14.218 48.134 1.00 25.42 314 GLU B N 1
ATOM 3759 C CA . GLU B 1 306 ? 49.924 15.195 48.494 1.00 26.22 314 GLU B CA 1
ATOM 3760 C C . GLU B 1 306 ? 49.552 15.836 49.836 1.00 25.34 314 GLU B C 1
ATOM 3761 O O . GLU B 1 306 ? 50.415 16.088 50.694 1.00 21.38 314 GLU B O 1
ATOM 3767 N N . SER B 1 307 ? 48.258 16.070 50.024 1.00 22.17 315 SER B N 1
ATOM 3768 C CA . SER B 1 307 ? 47.789 16.657 51.258 1.00 21.26 315 SER B CA 1
ATOM 3769 C C . SER B 1 307 ? 47.891 15.657 52.408 1.00 19.71 315 SER B C 1
ATOM 3770 O O . SER B 1 307 ? 48.196 16.039 53.530 1.00 21.56 315 SER B O 1
ATOM 3773 N N . ALA B 1 308 ? 47.627 14.384 52.118 1.00 20.04 316 ALA B N 1
ATOM 3774 C CA . ALA B 1 308 ? 47.677 13.319 53.125 1.00 18.01 316 ALA B CA 1
ATOM 3775 C C . ALA B 1 308 ? 49.092 13.109 53.614 1.00 18.61 316 ALA B C 1
ATOM 3776 O O . ALA B 1 308 ? 49.348 13.083 54.818 1.00 18.08 316 ALA B O 1
ATOM 3778 N N . VAL B 1 309 ? 50.010 12.950 52.668 1.00 16.73 317 VAL B N 1
ATOM 3779 C CA . VAL B 1 309 ? 51.399 12.744 53.003 1.00 15.48 317 VAL B CA 1
ATOM 3780 C C . VAL B 1 309 ? 51.953 13.971 53.723 1.00 18.08 317 VAL B C 1
ATOM 3781 O O . VAL B 1 309 ? 52.649 13.843 54.731 1.00 18.70 317 VAL B O 1
ATOM 3785 N N . ARG B 1 310 ? 51.631 15.156 53.206 1.00 17.14 318 ARG B N 1
ATOM 3786 C CA . ARG B 1 310 ? 52.097 16.411 53.788 1.00 18.29 318 ARG B CA 1
ATOM 3787 C C . ARG B 1 310 ? 51.692 16.504 55.259 1.00 17.67 318 ARG B C 1
ATOM 3788 O O . ARG B 1 310 ? 52.518 16.817 56.112 1.00 15.83 318 ARG B O 1
ATOM 3796 N N . LYS B 1 311 ? 50.423 16.229 55.554 1.00 17.41 319 LYS B N 1
ATOM 3797 C CA . LYS B 1 311 ? 49.947 16.288 56.932 1.00 20.15 319 LYS B CA 1
ATOM 3798 C C . LYS B 1 311 ? 50.644 15.261 57.824 1.00 19.87 319 LYS B C 1
ATOM 3799 O O . LYS B 1 311 ? 50.980 15.550 58.977 1.00 23.82 319 LYS B O 1
ATOM 3805 N N . VAL B 1 312 ? 50.848 14.059 57.301 1.00 17.60 320 VAL B N 1
ATOM 3806 C CA . VAL B 1 312 ? 51.503 13.018 58.075 1.00 21.29 320 VAL B CA 1
ATOM 3807 C C . VAL B 1 312 ? 52.939 13.402 58.443 1.00 20.87 320 VAL B C 1
ATOM 3808 O O . VAL B 1 312 ? 53.363 13.219 59.585 1.00 20.32 320 VAL B O 1
ATOM 3812 N N . LEU B 1 313 ? 53.685 13.914 57.468 1.00 19.30 321 LEU B N 1
ATOM 3813 C CA . LEU B 1 313 ? 55.069 14.315 57.698 1.00 20.22 321 LEU B CA 1
ATOM 3814 C C . LEU B 1 313 ? 55.100 15.519 58.624 1.00 19.87 321 LEU B C 1
ATOM 3815 O O . LEU B 1 313 ? 56.031 15.689 59.405 1.00 20.71 321 LEU B O 1
ATOM 3820 N N . GLY B 1 314 ? 54.072 16.354 58.529 1.00 21.36 322 GLY B N 1
ATOM 3821 C CA . GLY B 1 314 ? 53.992 17.517 59.391 1.00 20.10 322 GLY B CA 1
ATOM 3822 C C . GLY B 1 314 ? 53.738 17.096 60.831 1.00 20.59 322 GLY B C 1
ATOM 3823 O O . GLY B 1 314 ? 54.246 17.717 61.760 1.00 20.54 322 GLY B O 1
ATOM 3824 N N . ALA B 1 315 ? 52.957 16.037 61.022 1.00 19.84 323 ALA B N 1
ATOM 3825 C CA . ALA B 1 315 ? 52.648 15.557 62.371 1.00 20.80 323 ALA B CA 1
ATOM 3826 C C . ALA B 1 315 ? 53.905 14.972 63.009 1.00 21.93 323 ALA B C 1
ATOM 3827 O O . ALA B 1 315 ? 54.181 15.185 64.197 1.00 21.58 323 ALA B O 1
ATOM 3829 N N . ILE B 1 316 ? 54.657 14.230 62.201 1.00 22.52 324 ILE B N 1
ATOM 3830 C CA . ILE B 1 316 ? 55.903 13.611 62.634 1.00 22.11 324 ILE B CA 1
ATOM 3831 C C . ILE B 1 316 ? 56.905 14.695 63.041 1.00 22.85 324 ILE B C 1
ATOM 3832 O O . ILE B 1 316 ? 57.597 14.574 64.058 1.00 24.26 324 ILE B O 1
ATOM 3837 N N . THR B 1 317 ? 56.973 15.752 62.240 1.00 22.11 325 THR B N 1
ATOM 3838 C CA . THR B 1 317 ? 57.866 16.873 62.506 1.00 22.50 325 THR B CA 1
ATOM 3839 C C . THR B 1 317 ? 57.493 17.559 63.810 1.00 22.50 325 THR B C 1
ATOM 3840 O O . THR B 1 317 ? 58.363 17.950 64.582 1.00 22.71 325 THR B O 1
ATOM 3844 N N . GLY B 1 318 ? 56.193 17.712 64.042 1.00 22.38 326 GLY B N 1
ATOM 3845 C CA . GLY B 1 318 ? 55.736 18.348 65.263 1.00 21.20 326 GLY B CA 1
ATOM 3846 C C . GLY B 1 318 ? 56.034 17.484 66.471 1.00 21.16 326 GLY B C 1
ATOM 3847 O O . GLY B 1 318 ? 56.415 17.981 67.526 1.00 22.62 326 GLY B O 1
ATOM 3848 N N . LEU B 1 319 ? 55.852 16.180 66.312 1.00 22.47 327 LEU B N 1
ATOM 3849 C CA . LEU B 1 319 ? 56.104 15.239 67.388 1.00 24.05 327 LEU B CA 1
ATOM 3850 C C . LEU B 1 319 ? 57.582 15.214 67.741 1.00 23.70 327 LEU B C 1
ATOM 3851 O O . LEU B 1 319 ? 57.959 15.375 68.898 1.00 22.95 327 LEU B O 1
ATOM 3856 N N . ILE B 1 320 ? 58.417 15.020 66.729 1.00 24.80 328 ILE B N 1
ATOM 3857 C CA . ILE B 1 320 ? 59.850 14.985 66.931 1.00 21.75 328 ILE B CA 1
ATOM 3858 C C . ILE B 1 320 ? 60.331 16.311 67.508 1.00 22.08 328 ILE B C 1
ATOM 3859 O O . ILE B 1 320 ? 61.109 16.331 68.466 1.00 21.57 328 ILE B O 1
ATOM 3864 N N . GLY B 1 321 ? 59.859 17.417 66.933 1.00 22.55 329 GLY B N 1
ATOM 3865 C CA . GLY B 1 321 ? 60.256 18.731 67.411 1.00 24.14 329 GLY B CA 1
ATOM 3866 C C . GLY B 1 321 ? 59.931 18.928 68.879 1.00 26.58 329 GLY B C 1
ATOM 3867 O O . GLY B 1 321 ? 60.729 19.472 69.643 1.00 25.93 329 GLY B O 1
ATOM 3868 N N . ASP B 1 322 ? 58.745 18.474 69.272 1.00 27.78 330 ASP B N 1
ATOM 3869 C CA . ASP B 1 322 ? 58.281 18.577 70.646 1.00 29.07 330 ASP B CA 1
ATOM 3870 C C . ASP B 1 322 ? 59.201 17.789 71.582 1.00 30.47 330 ASP B C 1
ATOM 3871 O O . ASP B 1 322 ? 59.796 18.349 72.505 1.00 30.58 330 ASP B O 1
ATOM 3876 N N . ALA B 1 323 ? 59.318 16.490 71.330 1.00 30.18 331 ALA B N 1
ATOM 3877 C CA . ALA B 1 323 ? 60.153 15.614 72.147 1.00 30.43 331 ALA B CA 1
ATOM 3878 C C . ALA B 1 323 ? 61.580 16.147 72.305 1.00 30.29 331 ALA B C 1
ATOM 3879 O O . ALA B 1 323 ? 62.140 16.138 73.402 1.00 30.60 331 ALA B O 1
ATOM 3881 N N . VAL B 1 324 ? 62.161 16.609 71.206 1.00 30.66 332 VAL B N 1
ATOM 3882 C CA . VAL B 1 324 ? 63.518 17.137 71.228 1.00 30.50 332 VAL B CA 1
ATOM 3883 C C . VAL B 1 324 ? 63.588 18.467 71.964 1.00 31.92 332 VAL B C 1
ATOM 3884 O O . VAL B 1 324 ? 64.542 18.728 72.692 1.00 32.62 332 VAL B O 1
ATOM 3888 N N . SER B 1 325 ? 62.583 19.311 71.778 1.00 33.14 333 SER B N 1
ATOM 3889 C CA . SER B 1 325 ? 62.584 20.601 72.448 1.00 34.15 333 SER B CA 1
ATOM 3890 C C . SER B 1 325 ? 62.477 20.400 73.958 1.00 34.56 333 SER B C 1
ATOM 3891 O O . SER B 1 325 ? 62.981 21.213 74.740 1.00 33.18 333 SER B O 1
ATOM 3894 N N . SER B 1 326 ? 61.828 19.315 74.373 1.00 33.55 334 SER B N 1
ATOM 3895 C CA . SER B 1 326 ? 61.693 19.050 75.802 1.00 34.55 334 SER B CA 1
ATOM 3896 C C . SER B 1 326 ? 63.067 18.678 76.322 1.00 33.51 334 SER B C 1
ATOM 3897 O O . SER B 1 326 ? 63.447 19.051 77.429 1.00 34.81 334 SER B O 1
ATOM 3900 N N . GLY B 1 327 ? 63.810 17.938 75.506 1.00 33.09 335 GLY B N 1
ATOM 3901 C CA . GLY B 1 327 ? 65.145 17.521 75.887 1.00 31.15 335 GLY B CA 1
ATOM 3902 C C . GLY B 1 327 ? 66.058 18.714 76.050 1.00 31.49 335 GLY B C 1
ATOM 3903 O O . GLY B 1 327 ? 66.821 18.789 77.004 1.00 33.48 335 GLY B O 1
ATOM 3904 N N . LEU B 1 328 ? 65.987 19.652 75.117 1.00 32.06 336 LEU B N 1
ATOM 3905 C CA . LEU B 1 328 ? 66.816 20.848 75.198 1.00 33.63 336 LEU B CA 1
ATOM 3906 C C . LEU B 1 328 ? 66.372 21.700 76.383 1.00 33.89 336 LEU B C 1
ATOM 3907 O O . LEU B 1 328 ? 67.144 22.494 76.916 1.00 33.93 336 LEU B O 1
ATOM 3912 N N . ARG B 1 329 ? 65.112 21.534 76.775 1.00 35.73 337 ARG B N 1
ATOM 3913 C CA . ARG B 1 329 ? 64.559 22.263 77.902 1.00 39.03 337 ARG B CA 1
ATOM 3914 C C . ARG B 1 329 ? 65.238 21.702 79.143 1.00 38.75 337 ARG B C 1
ATOM 3915 O O . ARG B 1 329 ? 65.634 22.443 80.037 1.00 38.57 337 ARG B O 1
ATOM 3923 N N . LYS B 1 330 ? 65.381 20.382 79.177 1.00 39.02 338 LYS B N 1
ATOM 3924 C CA . LYS B 1 330 ? 66.025 19.710 80.297 1.00 39.81 338 LYS B CA 1
ATOM 3925 C C . LYS B 1 330 ? 67.477 20.172 80.405 1.00 40.39 338 LYS B C 1
ATOM 3926 O O . LYS B 1 330 ? 67.899 20.683 81.446 1.00 39.74 338 LYS B O 1
ATOM 3932 N N . VAL B 1 331 ? 68.234 19.998 79.323 1.00 39.43 339 VAL B N 1
ATOM 3933 C CA . VAL B 1 331 ? 69.635 20.400 79.303 1.00 38.83 339 VAL B CA 1
ATOM 3934 C C . VAL B 1 331 ? 69.756 21.875 79.657 1.00 41.64 339 VAL B C 1
ATOM 3935 O O . VAL B 1 331 ? 70.700 22.284 80.332 1.00 43.03 339 VAL B O 1
ATOM 3939 N N . GLY B 1 332 ? 68.790 22.667 79.205 1.00 43.23 340 GLY B N 1
ATOM 3940 C CA . GLY B 1 332 ? 68.811 24.088 79.488 1.00 45.25 340 GLY B CA 1
ATOM 3941 C C . GLY B 1 332 ? 68.702 24.385 80.972 1.00 46.74 340 GLY B C 1
ATOM 3942 O O . GLY B 1 332 ? 69.495 25.156 81.514 1.00 46.05 340 GLY B O 1
ATOM 3943 N N . ASP B 1 333 ? 67.717 23.781 81.632 1.00 48.17 341 ASP B N 1
ATOM 3944 C CA . ASP B 1 333 ? 67.532 24.001 83.061 1.00 50.71 341 ASP B CA 1
ATOM 3945 C C . ASP B 1 333 ? 68.758 23.543 83.836 1.00 52.81 341 ASP B C 1
ATOM 3946 O O . ASP B 1 333 ? 69.153 24.185 84.807 1.00 53.87 341 ASP B O 1
ATOM 3951 N N . SER B 1 334 ? 69.361 22.437 83.411 1.00 55.20 342 SER B N 1
ATOM 3952 C CA . SER B 1 334 ? 70.555 21.940 84.083 1.00 58.51 342 SER B CA 1
ATOM 3953 C C . SER B 1 334 ? 71.546 23.084 84.262 1.00 60.65 342 SER B C 1
ATOM 3954 O O . SER B 1 334 ? 72.237 23.162 85.276 1.00 60.81 342 SER B O 1
ATOM 3957 N N . VAL B 1 335 ? 71.606 23.971 83.273 1.00 62.96 343 VAL B N 1
ATOM 3958 C CA . VAL B 1 335 ? 72.507 25.113 83.329 1.00 65.78 343 VAL B CA 1
ATOM 3959 C C . VAL B 1 335 ? 72.135 26.011 84.504 1.00 68.01 343 VAL B C 1
ATOM 3960 O O . VAL B 1 335 ? 71.470 27.032 84.331 1.00 68.59 343 VAL B O 1
ATOM 3964 N N . LYS B 1 336 ? 72.564 25.616 85.700 1.00 70.01 344 LYS B N 1
ATOM 3965 C CA . LYS B 1 336 ? 72.287 26.370 86.917 1.00 71.44 344 LYS B CA 1
ATOM 3966 C C . LYS B 1 336 ? 73.226 25.985 88.059 1.00 72.00 344 LYS B C 1
ATOM 3967 O O . LYS B 1 336 ? 73.982 26.869 88.525 1.00 71.92 344 LYS B O 1
ATOM 3973 N N . GLY C 1 44 ? -11.492 3.370 20.295 1.00 44.78 52 GLY C N 1
ATOM 3974 C CA . GLY C 1 44 ? -11.136 2.695 19.012 1.00 44.04 52 GLY C CA 1
ATOM 3975 C C . GLY C 1 44 ? -9.659 2.822 18.692 1.00 43.96 52 GLY C C 1
ATOM 3976 O O . GLY C 1 44 ? -8.826 2.182 19.332 1.00 44.03 52 GLY C O 1
ATOM 3977 N N . GLY C 1 45 ? -9.334 3.643 17.696 1.00 42.85 53 GLY C N 1
ATOM 3978 C CA . GLY C 1 45 ? -7.946 3.835 17.323 1.00 40.50 53 GLY C CA 1
ATOM 3979 C C . GLY C 1 45 ? -7.211 4.568 18.428 1.00 39.07 53 GLY C C 1
ATOM 3980 O O . GLY C 1 45 ? -6.023 4.347 18.655 1.00 38.14 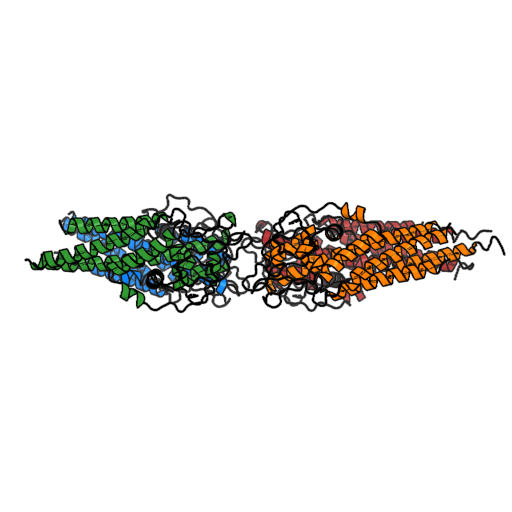53 GLY C O 1
ATOM 3981 N N . LEU C 1 46 ? -7.933 5.438 19.125 1.00 38.57 54 LEU C N 1
ATOM 3982 C CA . LEU C 1 46 ? -7.360 6.220 20.210 1.00 40.10 54 LEU C CA 1
ATOM 3983 C C . LEU C 1 46 ? -7.062 5.328 21.413 1.00 40.84 54 LEU C C 1
ATOM 3984 O O . LEU C 1 46 ? -5.940 5.324 21.922 1.00 41.45 54 LEU C O 1
ATOM 3989 N N . VAL C 1 47 ? -8.058 4.566 21.862 1.00 40.73 55 VAL C N 1
ATOM 3990 C CA . VAL C 1 47 ? -7.872 3.665 22.999 1.00 40.50 55 VAL C CA 1
ATOM 3991 C C . VAL C 1 47 ? -6.646 2.785 22.753 1.00 40.46 55 VAL C C 1
ATOM 3992 O O . VAL C 1 47 ? -5.868 2.518 23.671 1.00 40.14 55 VAL C O 1
ATOM 3996 N N . ALA C 1 48 ? -6.485 2.350 21.504 1.00 39.40 56 ALA C N 1
ATOM 3997 C CA . ALA C 1 48 ? -5.361 1.512 21.090 1.00 39.53 56 ALA C CA 1
ATOM 3998 C C . ALA C 1 48 ? -4.044 2.282 21.166 1.00 39.36 56 ALA C C 1
ATOM 3999 O O . ALA C 1 48 ? -2.969 1.684 21.206 1.00 38.91 56 ALA C O 1
ATOM 4001 N N . GLU C 1 49 ? -4.138 3.610 21.161 1.00 40.16 57 GLU C N 1
ATOM 4002 C CA . GLU C 1 49 ? -2.967 4.477 21.243 1.00 39.54 57 GLU C CA 1
ATOM 4003 C C . GLU C 1 49 ? -2.722 4.763 22.712 1.00 39.28 57 GLU C C 1
ATOM 4004 O O . GLU C 1 49 ? -1.582 4.914 23.140 1.00 39.72 57 GLU C O 1
ATOM 4010 N N . ALA C 1 50 ? -3.807 4.849 23.478 1.00 40.51 58 ALA C N 1
ATOM 4011 C CA . ALA C 1 50 ? -3.714 5.080 24.916 1.00 40.00 58 ALA C CA 1
ATOM 4012 C C . ALA C 1 50 ? -2.800 3.971 25.413 1.00 38.70 58 ALA C C 1
ATOM 4013 O O . ALA C 1 50 ? -1.743 4.224 25.998 1.00 37.85 58 ALA C O 1
ATOM 4015 N N . PHE C 1 51 ? -3.232 2.737 25.173 1.00 38.77 59 PHE C N 1
ATOM 4016 C CA . PHE C 1 51 ? -2.449 1.567 25.534 1.00 39.33 59 PHE C CA 1
ATOM 4017 C C . PHE C 1 51 ? -1.477 1.540 24.370 1.00 39.36 59 PHE C C 1
ATOM 4018 O O . PHE C 1 51 ? -1.843 1.914 23.260 1.00 41.67 59 PHE C O 1
ATOM 4026 N N . GLY C 1 52 ? -0.248 1.112 24.591 1.00 37.46 60 GLY C N 1
ATOM 4027 C CA . GLY C 1 52 ? 0.684 1.120 23.478 1.00 34.44 60 GLY C CA 1
ATOM 4028 C C . GLY C 1 52 ? 1.647 2.271 23.683 1.00 31.73 60 GLY C C 1
ATOM 4029 O O . GLY C 1 52 ? 2.852 2.094 23.564 1.00 32.08 60 GLY C O 1
ATOM 4030 N N . PHE C 1 53 ? 1.115 3.449 23.995 1.00 28.34 61 PHE C N 1
ATOM 4031 C CA . PHE C 1 53 ? 1.946 4.621 24.261 1.00 27.98 61 PHE C CA 1
ATOM 4032 C C . PHE C 1 53 ? 1.586 5.204 25.628 1.00 27.67 61 PHE C C 1
ATOM 4033 O O . PHE C 1 53 ? 1.626 6.413 25.835 1.00 28.55 61 PHE C O 1
ATOM 4041 N N . LYS C 1 54 ? 1.235 4.322 26.555 1.00 26.65 62 LYS C N 1
ATOM 4042 C CA . LYS C 1 54 ? 0.857 4.719 27.905 1.00 26.11 62 LYS C CA 1
ATOM 4043 C C . LYS C 1 54 ? 2.100 5.061 28.711 1.00 25.51 62 LYS C C 1
ATOM 4044 O O . LYS C 1 54 ? 3.178 4.518 28.465 1.00 26.51 62 LYS C O 1
ATOM 4050 N N . SER C 1 55 ? 1.969 5.960 29.676 1.00 26.09 63 SER C N 1
ATOM 4051 C CA . SER C 1 55 ? 3.120 6.262 30.514 1.00 25.93 63 SER C CA 1
ATOM 4052 C C . SER C 1 55 ? 3.190 5.142 31.557 1.00 25.57 63 SER C C 1
ATOM 4053 O O . SER C 1 55 ? 2.193 4.462 31.819 1.00 20.66 63 SER C O 1
ATOM 4056 N N . ASP C 1 56 ? 4.368 4.949 32.136 1.00 26.18 64 ASP C N 1
ATOM 4057 C CA . ASP C 1 56 ? 4.559 3.944 33.178 1.00 29.30 64 ASP C CA 1
ATOM 4058 C C . ASP C 1 56 ? 4.059 2.542 32.821 1.00 28.85 64 ASP C C 1
ATOM 4059 O O . ASP C 1 56 ? 3.341 1.911 33.600 1.00 29.12 64 ASP C O 1
ATOM 4064 N N . PRO C 1 57 ? 4.441 2.034 31.641 1.00 27.78 65 PRO C N 1
ATOM 4065 C CA . PRO C 1 57 ? 4.019 0.700 31.212 1.00 28.89 65 PRO C CA 1
ATOM 4066 C C . PRO C 1 57 ? 4.569 -0.358 32.172 1.00 28.21 65 PRO C C 1
ATOM 4067 O O . PRO C 1 57 ? 5.684 -0.219 32.690 1.00 28.80 65 PRO C O 1
ATOM 4071 N N . LYS C 1 58 ? 3.796 -1.411 32.397 1.00 26.64 66 LYS C N 1
ATOM 4072 C CA . LYS C 1 58 ? 4.214 -2.491 33.286 1.00 26.23 66 LYS C CA 1
ATOM 4073 C C . LYS C 1 58 ? 4.370 -3.793 32.517 1.00 24.28 66 LYS C C 1
ATOM 4074 O O . LYS C 1 58 ? 3.957 -3.892 31.367 1.00 22.79 66 LYS C O 1
ATOM 4080 N N . LYS C 1 59 ? 4.969 -4.790 33.161 1.00 25.25 67 LYS C N 1
ATOM 4081 C CA . LYS C 1 59 ? 5.176 -6.095 32.545 1.00 24.79 67 LYS C CA 1
ATOM 4082 C C . LYS C 1 59 ? 3.852 -6.841 32.433 1.00 25.85 67 LYS C C 1
ATOM 4083 O O . LYS C 1 59 ? 3.739 -7.823 31.695 1.00 26.98 67 LYS C O 1
ATOM 4089 N N . SER C 1 60 ? 2.853 -6.381 33.177 1.00 26.86 68 SER C N 1
ATOM 4090 C CA . SER C 1 60 ? 1.541 -7.004 33.138 1.00 27.37 68 SER C CA 1
ATOM 4091 C C . SER C 1 60 ? 0.769 -6.442 31.945 1.00 27.75 68 SER C C 1
ATOM 4092 O O . SER C 1 60 ? -0.223 -7.022 31.502 1.00 29.71 68 SER C O 1
ATOM 4095 N N . ASP C 1 61 ? 1.228 -5.304 31.428 1.00 26.30 69 ASP C N 1
ATOM 4096 C CA . ASP C 1 61 ? 0.592 -4.699 30.263 1.00 25.16 69 ASP C CA 1
ATOM 4097 C C . ASP C 1 61 ? 0.954 -5.565 29.071 1.00 24.08 69 ASP C C 1
ATOM 4098 O O . ASP C 1 61 ? 0.179 -5.710 28.127 1.00 25.02 69 ASP C O 1
ATOM 4103 N N . VAL C 1 62 ? 2.145 -6.147 29.134 1.00 23.61 70 VAL C N 1
ATOM 4104 C CA . VAL C 1 62 ? 2.634 -7.015 28.079 1.00 26.37 70 VAL C CA 1
ATOM 4105 C C . VAL C 1 62 ? 1.761 -8.261 28.013 1.00 28.38 70 VAL C C 1
ATOM 4106 O O . VAL C 1 62 ? 1.422 -8.746 26.929 1.00 26.28 70 VAL C O 1
ATOM 4110 N N . LYS C 1 63 ? 1.400 -8.779 29.181 1.00 29.75 71 LYS C N 1
ATOM 4111 C CA . LYS C 1 63 ? 0.547 -9.955 29.238 1.00 32.17 71 LYS C CA 1
ATOM 4112 C C . LYS C 1 63 ? -0.762 -9.586 28.551 1.00 29.54 71 LYS C C 1
ATOM 4113 O O . LYS C 1 63 ? -1.219 -10.291 27.658 1.00 30.34 71 LYS C O 1
ATOM 4119 N N . THR C 1 64 ? -1.345 -8.468 28.972 1.00 30.79 72 THR C N 1
ATOM 4120 C CA . THR C 1 64 ? -2.601 -7.991 28.406 1.00 32.94 72 THR C CA 1
ATOM 4121 C C . THR C 1 64 ? -2.527 -7.936 26.888 1.00 34.14 72 THR C C 1
ATOM 4122 O O . THR C 1 64 ? -3.509 -8.237 26.206 1.00 34.67 72 THR C O 1
ATOM 4126 N N . TYR C 1 65 ? -1.372 -7.543 26.354 1.00 33.61 73 TYR C N 1
ATOM 4127 C CA . TYR C 1 65 ? -1.221 -7.488 24.905 1.00 34.21 73 TYR C CA 1
ATOM 4128 C C . TYR C 1 65 ? -1.470 -8.873 24.309 1.00 34.39 73 TYR C C 1
ATOM 4129 O O . TYR C 1 65 ? -2.332 -9.042 23.449 1.00 35.43 73 TYR C O 1
ATOM 4138 N N . PHE C 1 66 ? -0.704 -9.860 24.768 1.00 33.67 74 PHE C N 1
ATOM 4139 C CA . PHE C 1 66 ? -0.849 -11.225 24.277 1.00 34.52 74 PHE C CA 1
ATOM 4140 C C . PHE C 1 66 ? -2.234 -11.765 24.624 1.00 35.44 74 PHE C C 1
ATOM 4141 O O . PHE C 1 66 ? -2.764 -12.633 23.931 1.00 35.22 74 PHE C O 1
ATOM 4149 N N . THR C 1 67 ? -2.812 -11.243 25.700 1.00 36.36 75 THR C N 1
ATOM 4150 C CA . THR C 1 67 ? -4.136 -11.668 26.134 1.00 37.12 75 THR C CA 1
ATOM 4151 C C . THR C 1 67 ? -5.201 -11.153 25.180 1.00 35.84 75 THR C C 1
ATOM 4152 O O . THR C 1 67 ? -6.024 -11.923 24.688 1.00 35.33 75 THR C O 1
ATOM 4156 N N . THR C 1 68 ? -5.186 -9.848 24.930 1.00 35.68 76 THR C N 1
ATOM 4157 C CA . THR C 1 68 ? -6.150 -9.235 24.030 1.00 35.49 76 THR C CA 1
ATOM 4158 C C . THR C 1 68 ? -6.031 -9.892 22.660 1.00 36.18 76 THR C C 1
ATOM 4159 O O . THR C 1 68 ? -7.033 -10.176 22.006 1.00 36.36 76 THR C O 1
ATOM 4163 N N . VAL C 1 69 ? -4.797 -10.142 22.235 1.00 35.05 77 VAL C N 1
ATOM 4164 C CA . VAL C 1 69 ? -4.546 -10.776 20.944 1.00 35.17 77 VAL C CA 1
ATOM 4165 C C . VAL C 1 69 ? -5.094 -12.204 20.858 1.00 36.26 77 VAL C C 1
ATOM 4166 O O . VAL C 1 69 ? -5.853 -12.521 19.944 1.00 36.73 77 VAL C O 1
ATOM 4170 N N . ALA C 1 70 ? -4.701 -13.064 21.794 1.00 36.58 78 ALA C N 1
ATOM 4171 C CA . ALA C 1 70 ? -5.177 -14.445 21.795 1.00 36.63 78 ALA C CA 1
ATOM 4172 C C . ALA C 1 70 ? -6.702 -14.463 21.790 1.00 37.13 78 ALA C C 1
ATOM 4173 O O . ALA C 1 70 ? -7.322 -15.239 21.061 1.00 38.58 78 ALA C O 1
ATOM 4175 N N . ALA C 1 71 ? -7.298 -13.595 22.600 1.00 36.46 79 ALA C N 1
ATOM 4176 C CA . ALA C 1 71 ? -8.747 -13.490 22.700 1.00 36.61 79 ALA C CA 1
ATOM 4177 C C . ALA C 1 71 ? -9.389 -13.210 21.346 1.00 38.93 79 ALA C C 1
ATOM 4178 O O . ALA C 1 71 ? -10.136 -14.039 20.819 1.00 39.91 79 ALA C O 1
ATOM 4180 N N . LYS C 1 72 ? -9.100 -12.034 20.791 1.00 41.35 80 LYS C N 1
ATOM 4181 C CA . LYS C 1 72 ? -9.652 -11.630 19.504 1.00 43.70 80 LYS C CA 1
ATOM 4182 C C . LYS C 1 72 ? -9.513 -12.704 18.435 1.00 45.23 80 LYS C C 1
ATOM 4183 O O . LYS C 1 72 ? -10.410 -12.889 17.617 1.00 46.96 80 LYS C O 1
ATOM 4189 N N . LEU C 1 73 ? -8.393 -13.415 18.432 1.00 47.28 81 LEU C N 1
ATOM 4190 C CA . LEU C 1 73 ? -8.207 -14.463 17.446 1.00 48.92 81 LEU C CA 1
ATOM 4191 C C . LEU C 1 73 ? -9.295 -15.513 17.620 1.00 51.33 81 LEU C C 1
ATOM 4192 O O . LEU C 1 73 ? -9.876 -15.980 16.642 1.00 52.68 81 LEU C O 1
ATOM 4197 N N . GLU C 1 74 ? -9.574 -15.877 18.868 1.00 52.47 82 GLU C N 1
ATOM 4198 C CA . GLU C 1 74 ? -10.608 -16.867 19.152 1.00 54.88 82 GLU C CA 1
ATOM 4199 C C . GLU C 1 74 ? -11.952 -16.257 18.770 1.00 55.58 82 GLU C C 1
ATOM 4200 O O . GLU C 1 74 ? -12.818 -16.923 18.210 1.00 55.32 82 GLU C O 1
ATOM 4206 N N . LYS C 1 75 ? -12.105 -14.974 19.081 1.00 57.58 83 LYS C N 1
ATOM 4207 C CA . LYS C 1 75 ? -13.323 -14.233 18.783 1.00 59.04 83 LYS C CA 1
ATOM 4208 C C . LYS C 1 75 ? -13.532 -14.199 17.276 1.00 59.83 83 LYS C C 1
ATOM 4209 O O . LYS C 1 75 ? -14.557 -13.722 16.790 1.00 59.68 83 LYS C O 1
ATOM 4215 N N . THR C 1 76 ? -12.546 -14.704 16.542 1.00 60.10 84 THR C N 1
ATOM 4216 C CA . THR C 1 76 ? -12.603 -14.731 15.088 1.00 60.93 84 THR C CA 1
ATOM 4217 C C . THR C 1 76 ? -12.777 -16.153 14.580 1.00 62.00 84 THR C C 1
ATOM 4218 O O . THR C 1 76 ? -13.674 -16.428 13.789 1.00 62.40 84 THR C O 1
ATOM 4222 N N . LYS C 1 77 ? -11.915 -17.057 15.033 1.00 63.16 85 LYS C N 1
ATOM 4223 C CA . LYS C 1 77 ? -11.999 -18.448 14.608 1.00 63.98 85 LYS C CA 1
ATOM 4224 C C . LYS C 1 77 ? -13.375 -18.990 14.977 1.00 65.12 85 LYS C C 1
ATOM 4225 O O . LYS C 1 77 ? -13.896 -19.894 14.321 1.00 64.89 85 LYS C O 1
ATOM 4231 N N . THR C 1 78 ? -13.957 -18.430 16.034 1.00 65.85 86 THR C N 1
ATOM 4232 C CA . THR C 1 78 ? -15.286 -18.829 16.483 1.00 66.76 86 THR C CA 1
ATOM 4233 C C . THR C 1 78 ? -16.274 -18.355 15.428 1.00 67.22 86 THR C C 1
ATOM 4234 O O . THR C 1 78 ? -16.852 -19.159 14.696 1.00 67.45 86 THR C O 1
ATOM 4238 N N . ASP C 1 79 ? -16.452 -17.038 15.357 1.00 67.05 87 ASP C N 1
ATOM 4239 C CA . ASP C 1 79 ? -17.347 -16.426 14.386 1.00 67.43 87 ASP C CA 1
ATOM 4240 C C . ASP C 1 79 ? -17.095 -17.017 13.006 1.00 68.63 87 ASP C C 1
ATOM 4241 O O . ASP C 1 79 ? -17.986 -17.046 12.157 1.00 69.10 87 ASP C O 1
ATOM 4246 N N . LEU C 1 80 ? -15.874 -17.495 12.794 1.00 69.45 88 LEU C N 1
ATOM 4247 C CA . LEU C 1 80 ? -15.482 -18.078 11.519 1.00 70.57 88 LEU C CA 1
ATOM 4248 C C . LEU C 1 80 ? -16.281 -19.337 11.194 1.00 71.37 88 LEU C C 1
ATOM 4249 O O . LEU C 1 80 ? -17.216 -19.292 10.396 1.00 71.58 88 LEU C O 1
ATOM 4254 N N . ASN C 1 81 ? -15.917 -20.458 11.813 1.00 71.94 89 ASN C N 1
ATOM 4255 C CA . ASN C 1 81 ? -16.607 -21.722 11.569 1.00 72.15 89 ASN C CA 1
ATOM 4256 C C . ASN C 1 81 ? -18.067 -21.684 12.003 1.00 73.00 89 ASN C C 1
ATOM 4257 O O . ASN C 1 81 ? -18.723 -22.721 12.097 1.00 72.46 89 ASN C O 1
ATOM 4262 N N . SER C 1 82 ? -18.571 -20.482 12.260 1.00 74.03 90 SER C N 1
ATOM 4263 C CA . SER C 1 82 ? -19.953 -20.302 12.679 1.00 75.04 90 SER C CA 1
ATOM 4264 C C . SER C 1 82 ? -20.802 -19.797 11.511 1.00 75.83 90 SER C C 1
ATOM 4265 O O . SER C 1 82 ? -21.401 -18.708 11.639 1.00 76.41 90 SER C O 1
ATOM 4268 N N . THR C 1 105 ? -15.627 -28.258 -0.981 1.00 65.35 113 THR C N 1
ATOM 4269 C CA . THR C 1 105 ? -15.903 -26.978 -1.695 1.00 64.52 113 THR C CA 1
ATOM 4270 C C . THR C 1 105 ? -14.770 -25.980 -1.483 1.00 63.99 113 THR C C 1
ATOM 4271 O O . THR C 1 105 ? -13.895 -26.189 -0.645 1.00 63.53 113 THR C O 1
ATOM 4275 N N . ALA C 1 106 ? -14.788 -24.894 -2.250 1.00 63.57 114 ALA C N 1
ATOM 4276 C CA . ALA C 1 106 ? -13.763 -23.866 -2.133 1.00 62.92 114 ALA C CA 1
ATOM 4277 C C . ALA C 1 106 ? -13.903 -23.151 -0.795 1.00 62.45 114 ALA C C 1
ATOM 4278 O O . ALA C 1 106 ? -12.911 -22.724 -0.203 1.00 61.69 114 ALA C O 1
ATOM 4280 N N . VAL C 1 107 ? -15.141 -23.028 -0.324 1.00 61.52 115 VAL C N 1
ATOM 4281 C CA . VAL C 1 107 ? -15.420 -22.367 0.946 1.00 61.89 115 VAL C CA 1
ATOM 4282 C C . VAL C 1 107 ? -14.785 -23.105 2.126 1.00 62.64 115 VAL C C 1
ATOM 4283 O O . VAL C 1 107 ? -13.910 -22.571 2.809 1.00 62.36 115 VAL C O 1
ATOM 4287 N N . GLU C 1 108 ? -15.234 -24.333 2.362 1.00 63.21 116 GLU C N 1
ATOM 4288 C CA . GLU C 1 108 ? -14.713 -25.142 3.458 1.00 63.65 116 GLU C CA 1
ATOM 4289 C C . GLU C 1 108 ? -13.213 -25.373 3.302 1.00 62.32 116 GLU C C 1
ATOM 4290 O O . GLU C 1 108 ? -12.471 -25.355 4.281 1.00 61.83 116 GLU C O 1
ATOM 4296 N N . GLY C 1 109 ? -12.771 -25.581 2.066 1.00 61.40 117 GLY C N 1
ATOM 4297 C CA . GLY C 1 109 ? -11.359 -25.800 1.813 1.00 60.38 117 GLY C CA 1
ATOM 4298 C C . GLY C 1 109 ? -10.518 -24.604 2.219 1.00 60.38 117 GLY C C 1
ATOM 4299 O O . GLY C 1 109 ? -9.362 -24.755 2.617 1.00 60.41 117 GLY C O 1
ATOM 4300 N N . ALA C 1 110 ? -11.099 -23.412 2.123 1.00 59.34 118 ALA C N 1
ATOM 4301 C CA . ALA C 1 110 ? -10.395 -22.189 2.487 1.00 58.52 118 ALA C CA 1
ATOM 4302 C C . ALA C 1 110 ? -10.585 -21.866 3.965 1.00 57.40 118 ALA C C 1
ATOM 4303 O O . ALA C 1 110 ? -9.723 -21.246 4.586 1.00 56.10 118 ALA C O 1
ATOM 4305 N N . ILE C 1 111 ? -11.717 -22.280 4.524 1.00 56.14 119 ILE C N 1
ATOM 4306 C CA . ILE C 1 111 ? -11.997 -22.031 5.931 1.00 56.57 119 ILE C CA 1
ATOM 4307 C C . ILE C 1 111 ? -11.129 -22.933 6.802 1.00 57.47 119 ILE C C 1
ATOM 4308 O O . ILE C 1 111 ? -10.544 -22.486 7.791 1.00 58.51 119 ILE C O 1
ATOM 4313 N N . LYS C 1 112 ? -11.044 -24.204 6.425 1.00 57.54 120 LYS C N 1
ATOM 4314 C CA . LYS C 1 112 ? -10.241 -25.171 7.165 1.00 57.95 120 LYS C CA 1
ATOM 4315 C C . LYS C 1 112 ? -8.773 -24.767 7.112 1.00 57.25 120 LYS C C 1
ATOM 4316 O O . LYS C 1 112 ? -7.959 -25.219 7.916 1.00 56.57 120 LYS C O 1
ATOM 4322 N N . GLU C 1 113 ? -8.442 -23.912 6.152 1.00 56.80 121 GLU C N 1
ATOM 4323 C CA . GLU C 1 113 ? -7.073 -23.454 5.977 1.00 56.45 121 GLU C CA 1
ATOM 4324 C C . GLU C 1 113 ? -6.777 -22.261 6.881 1.00 55.63 121 GLU C C 1
ATOM 4325 O O . GLU C 1 113 ? -5.679 -22.140 7.424 1.00 55.72 121 GLU C O 1
ATOM 4331 N N . VAL C 1 114 ? -7.761 -21.387 7.055 1.00 53.26 122 VAL C N 1
ATOM 4332 C CA . VAL C 1 114 ? -7.570 -20.212 7.890 1.00 53.40 122 VAL C CA 1
ATOM 4333 C C . VAL C 1 114 ? -7.813 -20.510 9.368 1.00 53.08 122 VAL C C 1
ATOM 4334 O O . VAL C 1 114 ? -7.119 -19.974 10.235 1.00 54.48 122 VAL C O 1
ATOM 4338 N N . SER C 1 115 ? -8.796 -21.352 9.668 1.00 51.81 123 SER C N 1
ATOM 4339 C CA . SER C 1 115 ? -9.056 -21.705 11.059 1.00 49.37 123 SER C CA 1
ATOM 4340 C C . SER C 1 115 ? -7.808 -22.441 11.544 1.00 47.65 123 SER C C 1
ATOM 4341 O O . SER C 1 115 ? -7.458 -22.403 12.721 1.00 47.93 123 SER C O 1
ATOM 4344 N N . GLU C 1 116 ? -7.136 -23.097 10.606 1.00 46.10 124 GLU C N 1
ATOM 4345 C CA . GLU C 1 116 ? -5.905 -23.826 10.878 1.00 45.86 124 GLU C CA 1
ATOM 4346 C C . GLU C 1 116 ? -4.804 -22.816 11.207 1.00 45.64 124 GLU C C 1
ATOM 4347 O O . GLU C 1 116 ? -4.039 -22.996 12.154 1.00 47.10 124 GLU C O 1
ATOM 4353 N N . LEU C 1 117 ? -4.726 -21.756 10.408 1.00 44.62 125 LEU C N 1
ATOM 4354 C CA . LEU C 1 117 ? -3.739 -20.702 10.614 1.00 43.21 125 LEU C CA 1
ATOM 4355 C C . LEU C 1 117 ? -3.985 -19.989 11.947 1.00 42.06 125 LEU C C 1
ATOM 4356 O O . LEU C 1 117 ? -3.044 -19.688 12.682 1.00 40.66 125 LEU C O 1
ATOM 4361 N N . LEU C 1 118 ? -5.252 -19.714 12.243 1.00 40.81 126 LEU C N 1
ATOM 4362 C CA . LEU C 1 118 ? -5.619 -19.040 13.478 1.00 41.59 126 LEU C CA 1
ATOM 4363 C C . LEU C 1 118 ? -5.219 -19.883 14.675 1.00 42.43 126 LEU C C 1
ATOM 4364 O O . LEU C 1 118 ? -4.528 -19.413 15.580 1.00 44.39 126 LEU C O 1
ATOM 4369 N N . ASP C 1 119 ? -5.659 -21.133 14.671 1.00 43.28 127 ASP C N 1
ATOM 4370 C CA . ASP C 1 119 ? -5.353 -22.059 15.749 1.00 42.32 127 ASP C CA 1
ATOM 4371 C C . ASP C 1 119 ? -3.877 -21.990 16.102 1.00 40.80 127 ASP C C 1
ATOM 4372 O O . ASP C 1 119 ? -3.510 -21.876 17.267 1.00 40.92 127 ASP C O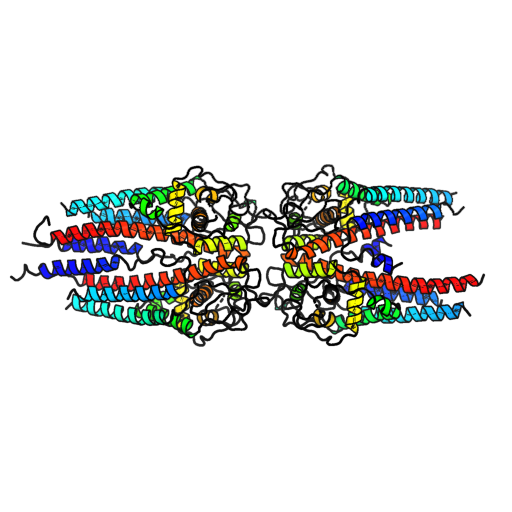 1
ATOM 4377 N N . LYS C 1 120 ? -3.042 -22.068 15.076 1.00 39.61 128 LYS C N 1
ATOM 4378 C CA . LYS C 1 120 ? -1.599 -22.031 15.234 1.00 38.31 128 LYS C CA 1
ATOM 4379 C C . LYS C 1 120 ? -1.152 -20.773 15.977 1.00 39.52 128 LYS C C 1
ATOM 4380 O O . LYS C 1 120 ? -0.319 -20.842 16.886 1.00 37.68 128 LYS C O 1
ATOM 4386 N N . LEU C 1 121 ? -1.706 -19.630 15.574 1.00 38.52 129 LEU C N 1
ATOM 4387 C CA . LEU C 1 121 ? -1.374 -18.344 16.174 1.00 38.90 129 LEU C CA 1
ATOM 4388 C C . LEU C 1 121 ? -1.785 -18.256 17.633 1.00 39.34 129 LEU C C 1
ATOM 4389 O O . LEU C 1 121 ? -0.973 -17.896 18.487 1.00 39.35 129 LEU C O 1
ATOM 4394 N N . VAL C 1 122 ? -3.044 -18.569 17.919 1.00 39.02 130 VAL C N 1
ATOM 4395 C CA . VAL C 1 122 ? -3.531 -18.510 19.290 1.00 38.79 130 VAL C CA 1
ATOM 4396 C C . VAL C 1 122 ? -2.599 -19.299 20.209 1.00 39.49 130 VAL C C 1
ATOM 4397 O O . VAL C 1 122 ? -2.205 -18.808 21.265 1.00 39.27 130 VAL C O 1
ATOM 4401 N N . LYS C 1 123 ? -2.236 -20.511 19.796 1.00 39.06 131 LYS C N 1
ATOM 4402 C CA . LYS C 1 123 ? -1.338 -21.342 20.588 1.00 40.32 131 LYS C CA 1
ATOM 4403 C C . LYS C 1 123 ? 0.016 -20.659 20.782 1.00 41.75 131 LYS C C 1
ATOM 4404 O O . LYS C 1 123 ? 0.600 -20.717 21.867 1.00 43.31 131 LYS C O 1
ATOM 4410 N N . ALA C 1 124 ? 0.517 -20.022 19.728 1.00 41.59 132 ALA C N 1
ATOM 4411 C CA . ALA C 1 124 ? 1.792 -19.320 19.796 1.00 40.49 132 ALA C CA 1
ATOM 4412 C C . ALA C 1 124 ? 1.647 -18.177 20.792 1.00 41.18 132 ALA C C 1
ATOM 4413 O O . ALA C 1 124 ? 2.372 -18.100 21.789 1.00 41.90 132 ALA C O 1
ATOM 4415 N N . VAL C 1 125 ? 0.695 -17.293 20.509 1.00 39.56 133 VAL C N 1
ATOM 4416 C CA . VAL C 1 125 ? 0.409 -16.141 21.355 1.00 38.09 133 VAL C CA 1
ATOM 4417 C C . VAL C 1 125 ? 0.066 -16.565 22.778 1.00 38.23 133 VAL C C 1
ATOM 4418 O O . VAL C 1 125 ? 0.267 -15.807 23.725 1.00 38.27 133 VAL C O 1
ATOM 4422 N N . LYS C 1 126 ? -0.459 -17.775 22.924 1.00 37.69 134 LYS C N 1
ATOM 4423 C CA . LYS C 1 126 ? -0.836 -18.276 24.238 1.00 36.44 134 LYS C CA 1
ATOM 4424 C C . LYS C 1 126 ? 0.409 -18.641 25.019 1.00 34.23 134 LYS C C 1
ATOM 4425 O O . LYS C 1 126 ? 0.415 -18.598 26.247 1.00 33.55 134 LYS C O 1
ATOM 4431 N N . THR C 1 127 ? 1.464 -19.001 24.295 1.00 33.33 135 THR C N 1
ATOM 4432 C CA . THR C 1 127 ? 2.736 -19.352 24.906 1.00 32.62 135 THR C CA 1
ATOM 4433 C C . THR C 1 127 ? 3.324 -18.063 25.481 1.00 34.44 135 THR C C 1
ATOM 4434 O O . THR C 1 127 ? 3.685 -18.004 26.665 1.00 33.38 135 THR C O 1
ATOM 4438 N N . ALA C 1 128 ? 3.401 -17.031 24.641 1.00 32.97 136 ALA C N 1
ATOM 4439 C CA . ALA C 1 128 ? 3.925 -15.733 25.062 1.00 33.72 136 ALA C CA 1
ATOM 4440 C C . ALA C 1 128 ? 3.133 -15.182 26.249 1.00 33.20 136 ALA C C 1
ATOM 4441 O O . ALA C 1 128 ? 3.713 -14.652 27.190 1.00 33.90 136 ALA C O 1
ATOM 4443 N N . GLU C 1 129 ? 1.810 -15.305 26.207 1.00 33.27 137 GLU C N 1
ATOM 4444 C CA . GLU C 1 129 ? 0.978 -14.813 27.301 1.00 33.46 137 GLU C CA 1
ATOM 4445 C C . GLU C 1 129 ? 1.339 -15.502 28.619 1.00 35.29 137 GLU C C 1
ATOM 4446 O O . GLU C 1 129 ? 1.434 -14.863 29.669 1.00 35.88 137 GLU C O 1
ATOM 4452 N N . GLY C 1 130 ? 1.537 -16.814 28.557 1.00 35.22 138 GLY C N 1
ATOM 4453 C CA . GLY C 1 130 ? 1.880 -17.554 29.752 1.00 33.35 138 GLY C CA 1
ATOM 4454 C C . GLY C 1 130 ? 3.174 -17.046 30.341 1.00 34.25 138 GLY C C 1
ATOM 4455 O O . GLY C 1 130 ? 3.247 -16.739 31.532 1.00 34.72 138 GLY C O 1
ATOM 4456 N N . ALA C 1 131 ? 4.188 -16.933 29.488 1.00 33.11 139 ALA C N 1
ATOM 4457 C CA . ALA C 1 131 ? 5.511 -16.487 29.896 1.00 31.44 139 ALA C CA 1
ATOM 4458 C C . ALA C 1 131 ? 5.569 -15.046 30.393 1.00 31.36 139 ALA C C 1
ATOM 4459 O O . ALA C 1 131 ? 6.568 -14.645 30.994 1.00 32.94 139 ALA C O 1
ATOM 4461 N N . SER C 1 132 ? 4.511 -14.272 30.144 1.00 29.76 140 SER C N 1
ATOM 4462 C CA . SER C 1 132 ? 4.451 -12.870 30.577 1.00 28.33 140 SER C CA 1
ATOM 4463 C C . SER C 1 132 ? 3.890 -12.784 31.985 1.00 28.34 140 SER C C 1
ATOM 4464 O O . SER C 1 132 ? 2.784 -12.292 32.189 1.00 28.92 140 SER C O 1
ATOM 4467 N N . SER C 1 133 ? 4.664 -13.254 32.956 1.00 28.67 141 SER C N 1
ATOM 4468 C CA . SER C 1 133 ? 4.233 -13.256 34.348 1.00 29.42 141 SER C CA 1
ATOM 4469 C C . SER C 1 133 ? 4.877 -12.162 35.188 1.00 29.76 141 SER C C 1
ATOM 4470 O O . SER C 1 133 ? 4.923 -12.264 36.411 1.00 30.44 141 SER C O 1
ATOM 4473 N N . GLY C 1 134 ? 5.371 -11.114 34.541 1.00 29.35 142 GLY C N 1
ATOM 4474 C CA . GLY C 1 134 ? 6.000 -10.040 35.286 1.00 30.22 142 GLY C CA 1
ATOM 4475 C C . GLY C 1 134 ? 5.005 -9.042 35.841 1.00 29.73 142 GLY C C 1
ATOM 4476 O O . GLY C 1 134 ? 3.882 -8.932 35.344 1.00 30.49 142 GLY C O 1
ATOM 4477 N N . THR C 1 135 ? 5.413 -8.314 36.877 1.00 30.79 143 THR C N 1
ATOM 4478 C CA . THR C 1 135 ? 4.548 -7.309 37.486 1.00 30.46 143 THR C CA 1
ATOM 4479 C C . THR C 1 135 ? 5.222 -5.936 37.610 1.00 27.45 143 THR C C 1
ATOM 4480 O O . THR C 1 135 ? 4.542 -4.919 37.694 1.00 25.28 143 THR C O 1
ATOM 4484 N N . ALA C 1 136 ? 6.550 -5.899 37.605 1.00 27.01 144 ALA C N 1
ATOM 4485 C CA . ALA C 1 136 ? 7.263 -4.622 37.720 1.00 28.73 144 ALA C CA 1
ATOM 4486 C C . ALA C 1 136 ? 7.122 -3.762 36.453 1.00 29.20 144 ALA C C 1
ATOM 4487 O O . ALA C 1 136 ? 6.553 -4.198 35.451 1.00 27.76 144 ALA C O 1
ATOM 4489 N N . ALA C 1 137 ? 7.642 -2.540 36.505 1.00 29.28 145 ALA C N 1
ATOM 4490 C CA . ALA C 1 137 ? 7.579 -1.652 35.347 1.00 28.11 145 ALA C CA 1
ATOM 4491 C C . ALA C 1 137 ? 8.491 -2.231 34.287 1.00 29.20 145 ALA C C 1
ATOM 4492 O O . ALA C 1 137 ? 9.378 -3.032 34.592 1.00 28.57 145 ALA C O 1
ATOM 4494 N N . ILE C 1 138 ? 8.277 -1.840 33.037 1.00 28.83 146 ILE C N 1
ATOM 4495 C CA . ILE C 1 138 ? 9.115 -2.348 31.960 1.00 28.63 146 ILE C CA 1
ATOM 4496 C C . ILE C 1 138 ? 10.533 -1.785 32.085 1.00 27.80 146 ILE C C 1
ATOM 4497 O O . ILE C 1 138 ? 11.510 -2.518 31.955 1.00 30.27 146 ILE C O 1
ATOM 4502 N N . GLY C 1 139 ? 10.647 -0.492 32.356 1.00 28.17 147 GLY C N 1
ATOM 4503 C CA . GLY C 1 139 ? 11.958 0.103 32.529 1.00 28.23 147 GLY C CA 1
ATOM 4504 C C . GLY C 1 139 ? 12.290 0.211 34.012 1.00 28.86 147 GLY C C 1
ATOM 4505 O O . GLY C 1 139 ? 12.640 1.279 34.504 1.00 30.43 147 GLY C O 1
ATOM 4506 N N . GLU C 1 140 ? 12.172 -0.907 34.723 1.00 30.06 148 GLU C N 1
ATOM 4507 C CA . GLU C 1 140 ? 12.444 -0.974 36.158 1.00 29.26 148 GLU C CA 1
ATOM 4508 C C . GLU C 1 140 ? 13.926 -0.770 36.434 1.00 28.91 148 GLU C C 1
ATOM 4509 O O . GLU C 1 140 ? 14.767 -1.449 35.842 1.00 30.37 148 GLU C O 1
ATOM 4515 N N . VAL C 1 141 ? 14.245 0.155 37.335 1.00 26.56 149 VAL C N 1
ATOM 4516 C CA . VAL C 1 141 ? 15.639 0.428 37.674 1.00 26.54 149 VAL C CA 1
ATOM 4517 C C . VAL C 1 141 ? 15.929 0.309 39.176 1.00 26.40 149 VAL C C 1
ATOM 4518 O O . VAL C 1 141 ? 15.134 0.745 40.007 1.00 25.45 149 VAL C O 1
ATOM 4522 N N . VAL C 1 142 ? 17.075 -0.286 39.502 1.00 26.23 150 VAL C N 1
ATOM 4523 C CA . VAL C 1 142 ? 17.504 -0.493 40.883 1.00 28.51 150 VAL C CA 1
ATOM 4524 C C . VAL C 1 142 ? 18.958 -0.066 41.083 1.00 29.74 150 VAL C C 1
ATOM 4525 O O . VAL C 1 142 ? 19.820 -0.343 40.242 1.00 30.45 150 VAL C O 1
ATOM 4529 N N . ALA C 1 143 ? 19.221 0.596 42.209 1.00 31.15 151 ALA C N 1
ATOM 4530 C CA . ALA C 1 143 ? 20.555 1.100 42.530 1.00 31.79 151 ALA C CA 1
ATOM 4531 C C . ALA C 1 143 ? 21.186 0.527 43.801 1.00 31.83 151 ALA C C 1
ATOM 4532 O O . ALA C 1 143 ? 22.237 0.998 44.240 1.00 33.53 151 ALA C O 1
ATOM 4534 N N . ASP C 1 144 ? 20.552 -0.474 44.398 1.00 32.83 152 ASP C N 1
ATOM 4535 C CA . ASP C 1 144 ? 21.093 -1.097 45.601 1.00 32.74 152 ASP C CA 1
ATOM 4536 C C . ASP C 1 144 ? 21.504 -2.527 45.287 1.00 34.23 152 ASP C C 1
ATOM 4537 O O . ASP C 1 144 ? 20.803 -3.232 44.565 1.00 36.69 152 ASP C O 1
ATOM 4542 N N . ALA C 1 145 ? 22.638 -2.953 45.831 1.00 34.18 153 ALA C N 1
ATOM 4543 C CA . ALA C 1 145 ? 23.142 -4.301 45.590 1.00 34.15 153 ALA C CA 1
ATOM 4544 C C . ALA C 1 145 ? 22.112 -5.399 45.821 1.00 34.52 153 ALA C C 1
ATOM 4545 O O . ALA C 1 145 ? 21.914 -6.256 44.964 1.00 36.14 153 ALA C O 1
ATOM 4547 N N . ASP C 1 146 ? 21.450 -5.375 46.970 1.00 35.91 154 ASP C N 1
ATOM 4548 C CA . ASP C 1 146 ? 20.468 -6.400 47.286 1.00 36.96 154 ASP C CA 1
ATOM 4549 C C . ASP C 1 146 ? 19.276 -6.421 46.339 1.00 36.93 154 ASP C C 1
ATOM 4550 O O . ASP C 1 146 ? 18.653 -7.465 46.144 1.00 36.93 154 ASP C O 1
ATOM 4555 N N . ALA C 1 147 ? 18.967 -5.270 45.750 1.00 36.44 155 ALA C N 1
ATOM 4556 C CA . ALA C 1 147 ? 17.828 -5.151 44.851 1.00 36.95 155 ALA C CA 1
ATOM 4557 C C . ALA C 1 147 ? 18.037 -5.677 43.426 1.00 36.69 155 ALA C C 1
ATOM 4558 O O . ALA C 1 147 ? 17.064 -5.938 42.716 1.00 34.19 155 ALA C O 1
ATOM 4560 N N . ALA C 1 148 ? 19.290 -5.824 43.002 1.00 37.02 156 ALA C N 1
ATOM 4561 C CA . ALA C 1 148 ? 19.576 -6.329 41.660 1.00 37.31 156 ALA C CA 1
ATOM 4562 C C . ALA C 1 148 ? 19.114 -7.776 41.588 1.00 39.21 156 ALA C C 1
ATOM 4563 O O . ALA C 1 148 ? 19.039 -8.450 42.615 1.00 39.49 156 ALA C O 1
ATOM 4565 N N . LYS C 1 149 ? 18.801 -8.257 40.387 1.00 38.35 157 LYS C N 1
ATOM 4566 C CA . LYS C 1 149 ? 18.349 -9.635 40.237 1.00 38.75 157 LYS C CA 1
ATOM 4567 C C . LYS C 1 149 ? 18.646 -10.263 38.883 1.00 38.15 157 LYS C C 1
ATOM 4568 O O . LYS C 1 149 ? 18.944 -9.583 37.896 1.00 36.95 157 LYS C O 1
ATOM 4574 N N . VAL C 1 150 ? 18.557 -11.587 38.865 1.00 37.61 158 VAL C N 1
ATOM 4575 C CA . VAL C 1 150 ? 18.731 -12.374 37.656 1.00 35.68 158 VAL C CA 1
ATOM 4576 C C . VAL C 1 150 ? 17.299 -12.438 37.141 1.00 35.53 158 VAL C C 1
ATOM 4577 O O . VAL C 1 150 ? 16.366 -12.634 37.928 1.00 36.48 158 VAL C O 1
ATOM 4581 N N . ALA C 1 151 ? 17.105 -12.236 35.845 1.00 33.41 159 ALA C N 1
ATOM 4582 C CA . ALA C 1 151 ? 15.751 -12.290 35.300 1.00 32.83 159 ALA C CA 1
ATOM 4583 C C . ALA C 1 151 ? 15.232 -13.735 35.298 1.00 33.09 159 ALA C C 1
ATOM 4584 O O . ALA C 1 151 ? 15.993 -14.682 35.083 1.00 31.00 159 ALA C O 1
ATOM 4586 N N . ASP C 1 152 ? 13.938 -13.897 35.554 1.00 34.27 160 ASP C N 1
ATOM 4587 C CA . ASP C 1 152 ? 13.326 -15.218 35.567 1.00 35.94 160 ASP C CA 1
ATOM 4588 C C . ASP C 1 152 ? 13.548 -15.881 34.208 1.00 36.88 160 ASP C C 1
ATOM 4589 O O . ASP C 1 152 ? 12.991 -15.446 33.188 1.00 35.48 160 ASP C O 1
ATOM 4594 N N . LYS C 1 153 ? 14.358 -16.935 34.194 1.00 35.72 161 LYS C N 1
ATOM 4595 C CA . LYS C 1 153 ? 14.659 -17.637 32.953 1.00 35.32 161 LYS C CA 1
ATOM 4596 C C . LYS C 1 153 ? 13.427 -18.202 32.237 1.00 33.51 161 LYS C C 1
ATOM 4597 O O . LYS C 1 153 ? 13.348 -18.168 31.003 1.00 32.06 161 LYS C O 1
ATOM 4603 N N . ALA C 1 154 ? 12.467 -18.711 33.001 1.00 31.75 162 ALA C N 1
ATOM 4604 C CA . ALA C 1 154 ? 11.261 -19.283 32.411 1.00 31.97 162 ALA C CA 1
ATOM 4605 C C . ALA C 1 154 ? 10.395 -18.221 31.742 1.00 31.76 162 ALA C C 1
ATOM 4606 O O . ALA C 1 154 ? 9.584 -18.530 30.865 1.00 33.04 162 ALA C O 1
ATOM 4608 N N . SER C 1 155 ? 10.575 -16.972 32.151 1.00 30.25 163 SER C N 1
ATOM 4609 C CA . SER C 1 155 ? 9.811 -15.872 31.582 1.00 29.59 163 SER C CA 1
ATOM 4610 C C . SER C 1 155 ? 10.505 -15.255 30.370 1.00 29.29 163 SER C C 1
ATOM 4611 O O . SER C 1 155 ? 9.846 -14.777 29.462 1.00 29.15 163 SER C O 1
ATOM 4614 N N . VAL C 1 156 ? 11.835 -15.268 30.359 1.00 29.99 164 VAL C N 1
ATOM 4615 C CA . VAL C 1 156 ? 12.600 -14.709 29.251 1.00 28.85 164 VAL C CA 1
ATOM 4616 C C . VAL C 1 156 ? 12.578 -15.656 28.064 1.00 30.27 164 VAL C C 1
ATOM 4617 O O . VAL C 1 156 ? 12.362 -15.241 26.921 1.00 30.77 164 VAL C O 1
ATOM 4621 N N . LYS C 1 157 ? 12.812 -16.934 28.340 1.00 32.16 165 LYS C N 1
ATOM 4622 C CA . LYS C 1 157 ? 12.816 -17.945 27.292 1.00 31.80 165 LYS C CA 1
ATOM 4623 C C . LYS C 1 157 ? 11.405 -18.216 26.785 1.00 31.26 165 LYS C C 1
ATOM 4624 O O . LYS C 1 157 ? 11.209 -18.510 25.610 1.00 32.02 165 LYS C O 1
ATOM 4630 N N . GLY C 1 158 ? 10.425 -18.119 27.674 1.00 30.58 166 GLY C N 1
ATOM 4631 C CA . GLY C 1 158 ? 9.054 -18.371 27.273 1.00 30.62 166 GLY C CA 1
ATOM 4632 C C . GLY C 1 158 ? 8.540 -17.290 26.344 1.00 30.58 166 GLY C C 1
ATOM 4633 O O . GLY C 1 158 ? 7.763 -17.555 25.422 1.00 29.18 166 GLY C O 1
ATOM 4634 N N . ILE C 1 159 ? 8.970 -16.061 26.605 1.00 28.76 167 ILE C N 1
ATOM 4635 C CA . ILE C 1 159 ? 8.580 -14.912 25.801 1.00 26.85 167 ILE C CA 1
ATOM 4636 C C . ILE C 1 159 ? 9.298 -15.002 24.456 1.00 27.17 167 ILE C C 1
ATOM 4637 O O . ILE C 1 159 ? 8.679 -14.874 23.401 1.00 26.42 167 ILE C O 1
ATOM 4642 N N . ALA C 1 160 ? 10.605 -15.242 24.505 1.00 24.38 168 ALA C N 1
ATOM 4643 C CA . ALA C 1 160 ? 11.404 -15.338 23.298 1.00 26.13 168 ALA C CA 1
ATOM 4644 C C . ALA C 1 160 ? 10.902 -16.449 22.377 1.00 28.75 168 ALA C C 1
ATOM 4645 O O . ALA C 1 160 ? 10.693 -16.225 21.177 1.00 26.58 168 ALA C O 1
ATOM 4647 N N . LYS C 1 161 ? 10.709 -17.644 22.933 1.00 30.04 169 LYS C N 1
ATOM 4648 C CA . LYS C 1 161 ? 10.227 -18.772 22.134 1.00 31.80 169 LYS C CA 1
ATOM 4649 C C . LYS C 1 161 ? 8.785 -18.550 21.698 1.00 30.17 169 LYS C C 1
ATOM 4650 O O . LYS C 1 161 ? 8.440 -18.796 20.550 1.00 32.68 169 LYS C O 1
ATOM 4656 N N . GLY C 1 162 ? 7.938 -18.089 22.611 1.00 30.58 170 GLY C N 1
ATOM 4657 C CA . GLY C 1 162 ? 6.559 -17.841 22.239 1.00 30.61 170 GLY C CA 1
ATOM 4658 C C . GLY C 1 162 ? 6.530 -16.954 21.005 1.00 31.46 170 GLY C C 1
ATOM 4659 O O . GLY C 1 162 ? 5.840 -17.242 20.035 1.00 33.40 170 GLY C O 1
ATOM 4660 N N . ILE C 1 163 ? 7.304 -15.875 21.043 1.00 30.07 171 ILE C N 1
ATOM 4661 C CA . ILE C 1 163 ? 7.385 -14.942 19.934 1.00 30.01 171 ILE C CA 1
ATOM 4662 C C . ILE C 1 163 ? 7.913 -15.619 18.669 1.00 31.32 171 ILE C C 1
ATOM 4663 O O . ILE C 1 163 ? 7.509 -15.270 17.564 1.00 31.85 171 ILE C O 1
ATOM 4668 N N . LYS C 1 164 ? 8.828 -16.571 18.822 1.00 32.77 172 LYS C N 1
ATOM 4669 C CA . LYS C 1 164 ? 9.354 -17.275 17.660 1.00 34.72 172 LYS C CA 1
ATOM 4670 C C . LYS C 1 164 ? 8.216 -18.103 17.053 1.00 36.66 172 LYS C C 1
ATOM 4671 O O . LYS C 1 164 ? 8.197 -18.362 15.847 1.00 36.13 172 LYS C O 1
ATOM 4677 N N . GLU C 1 165 ? 7.264 -18.509 17.893 1.00 36.51 173 GLU C N 1
ATOM 4678 C CA . GLU C 1 165 ? 6.132 -19.301 17.421 1.00 37.47 173 GLU C CA 1
ATOM 4679 C C . GLU C 1 165 ? 5.111 -18.422 16.711 1.00 37.02 173 GLU C C 1
ATOM 4680 O O . GLU C 1 165 ? 4.509 -18.836 15.714 1.00 35.77 173 GLU C O 1
ATOM 4686 N N . ILE C 1 166 ? 4.914 -17.213 17.228 1.00 35.59 174 ILE C N 1
ATOM 4687 C CA . ILE C 1 166 ? 3.977 -16.281 16.612 1.00 34.99 174 ILE C CA 1
ATOM 4688 C C . ILE C 1 166 ? 4.455 -16.012 15.184 1.00 33.82 174 ILE C C 1
ATOM 4689 O O . ILE C 1 166 ? 3.733 -16.257 14.221 1.00 34.51 174 ILE C O 1
ATOM 4694 N N . VAL C 1 167 ? 5.683 -15.531 15.047 1.00 33.80 175 VAL C N 1
ATOM 4695 C CA . VAL C 1 167 ? 6.228 -15.262 13.724 1.00 34.55 175 VAL C CA 1
ATOM 4696 C C . VAL C 1 167 ? 6.142 -16.501 12.825 1.00 36.30 175 VAL C C 1
ATOM 4697 O O . VAL C 1 167 ? 5.814 -16.395 11.642 1.00 36.23 175 VAL C O 1
ATOM 4701 N N . GLU C 1 168 ? 6.431 -17.669 13.393 1.00 36.70 176 GLU C N 1
ATOM 4702 C CA . GLU C 1 168 ? 6.376 -18.927 12.649 1.00 38.00 176 GLU C CA 1
ATOM 4703 C C . GLU C 1 168 ? 4.968 -19.173 12.111 1.00 35.43 176 GLU C C 1
ATOM 4704 O O . GLU C 1 168 ? 4.782 -19.404 10.919 1.00 33.31 176 GLU C O 1
ATOM 4710 N N . ALA C 1 169 ? 3.990 -19.134 13.011 1.00 34.47 177 ALA C N 1
ATOM 4711 C CA . ALA C 1 169 ? 2.594 -19.340 12.660 1.00 36.44 177 ALA C CA 1
ATOM 4712 C C . ALA C 1 169 ? 2.143 -18.316 11.621 1.00 38.79 177 ALA C C 1
ATOM 4713 O O . ALA C 1 169 ? 1.587 -18.682 10.584 1.00 40.86 177 ALA C O 1
ATOM 4715 N N . ALA C 1 170 ? 2.373 -17.034 11.900 1.00 40.18 178 ALA C N 1
ATOM 4716 C CA . ALA C 1 170 ? 1.997 -15.973 10.965 1.00 39.94 178 ALA C CA 1
ATOM 4717 C C . ALA C 1 170 ? 2.689 -16.209 9.616 1.00 39.84 178 ALA C C 1
ATOM 4718 O O . ALA C 1 170 ? 2.415 -15.521 8.632 1.00 39.35 178 ALA C O 1
ATOM 4720 N N . GLY C 1 171 ? 3.589 -17.186 9.590 1.00 39.41 179 GLY C N 1
ATOM 4721 C CA . GLY C 1 171 ? 4.301 -17.523 8.373 1.00 39.34 179 GLY C CA 1
ATOM 4722 C C . GLY C 1 171 ? 5.335 -16.506 7.949 1.00 39.50 179 GLY C C 1
ATOM 4723 O O . GLY C 1 171 ? 5.665 -16.417 6.768 1.00 38.60 179 GLY C O 1
ATOM 4724 N N . GLY C 1 172 ? 5.858 -15.750 8.912 1.00 40.77 180 GLY C N 1
ATOM 4725 C CA . GLY C 1 172 ? 6.854 -14.739 8.602 1.00 42.15 180 GLY C CA 1
ATOM 4726 C C . GLY C 1 172 ? 8.277 -15.085 9.000 1.00 42.98 180 GLY C C 1
ATOM 4727 O O . GLY C 1 172 ? 9.177 -14.255 8.875 1.00 43.22 180 GLY C O 1
ATOM 4728 N N . SER C 1 173 ? 8.481 -16.309 9.474 1.00 43.18 181 SER C N 1
ATOM 4729 C CA . SER C 1 173 ? 9.801 -16.772 9.897 1.00 43.00 181 SER C CA 1
ATOM 4730 C C . SER C 1 173 ? 10.947 -16.358 8.967 1.00 42.63 181 SER C C 1
ATOM 4731 O O . SER C 1 173 ? 11.933 -15.767 9.407 1.00 43.14 181 SER C O 1
ATOM 4734 N N . GLU C 1 174 ? 10.817 -16.661 7.682 1.00 43.36 182 GLU C N 1
ATOM 4735 C CA . GLU C 1 174 ? 11.859 -16.320 6.719 1.00 44.47 182 GLU C CA 1
ATOM 4736 C C . GLU C 1 174 ? 11.874 -14.829 6.389 1.00 42.76 182 GLU C C 1
ATOM 4737 O O . GLU C 1 174 ? 12.924 -14.262 6.083 1.00 42.49 182 GLU C O 1
ATOM 4743 N N . LYS C 1 175 ? 10.709 -14.197 6.451 1.00 42.38 183 LYS C N 1
ATOM 4744 C CA . LYS C 1 175 ? 10.605 -12.771 6.164 1.00 43.69 183 LYS C CA 1
ATOM 4745 C C . LYS C 1 175 ? 11.454 -11.961 7.150 1.00 42.94 183 LYS C C 1
ATOM 4746 O O . LYS C 1 175 ? 12.044 -10.942 6.784 1.00 42.99 183 LYS C O 1
ATOM 4752 N N . LEU C 1 176 ? 11.524 -12.427 8.394 1.00 42.02 184 LEU C N 1
ATOM 4753 C CA . LEU C 1 176 ? 12.285 -11.734 9.437 1.00 42.11 184 LEU C CA 1
ATOM 4754 C C . LEU C 1 176 ? 13.793 -11.950 9.395 1.00 41.03 184 LEU C C 1
ATOM 4755 O O . LEU C 1 176 ? 14.559 -10.994 9.515 1.00 43.21 184 LEU C O 1
ATOM 4760 N N . LYS C 1 177 ? 14.217 -13.199 9.236 1.00 40.51 185 LYS C N 1
ATOM 4761 C CA . LYS C 1 177 ? 15.638 -13.521 9.173 1.00 39.48 185 LYS C CA 1
ATOM 4762 C C . LYS C 1 177 ? 16.281 -12.866 7.956 1.00 38.68 185 LYS C C 1
ATOM 4763 O O . LYS C 1 177 ? 17.505 -12.747 7.870 1.00 39.11 185 LYS C O 1
ATOM 4769 N N . ALA C 1 178 ? 15.447 -12.450 7.011 1.00 36.98 186 ALA C N 1
ATOM 4770 C CA . ALA C 1 178 ? 15.924 -11.806 5.794 1.00 36.41 186 ALA C CA 1
ATOM 4771 C C . ALA C 1 178 ? 16.201 -10.319 6.039 1.00 35.23 186 ALA C C 1
ATOM 4772 O O . ALA C 1 178 ? 16.860 -9.666 5.235 1.00 33.87 186 ALA C O 1
ATOM 4774 N N . VAL C 1 179 ? 15.692 -9.788 7.149 1.00 34.04 187 VAL C N 1
ATOM 4775 C CA . VAL C 1 179 ? 15.914 -8.383 7.477 1.00 32.89 187 VAL C CA 1
ATOM 4776 C C . VAL C 1 179 ? 17.396 -8.141 7.762 1.00 32.64 187 VAL C C 1
ATOM 4777 O O . VAL C 1 179 ? 18.031 -8.902 8.497 1.00 32.25 187 VAL C O 1
ATOM 4781 N N . ALA C 1 180 ? 17.937 -7.083 7.166 1.00 33.02 188 ALA C N 1
ATOM 4782 C CA . ALA C 1 180 ? 19.340 -6.717 7.333 1.00 32.87 188 ALA C CA 1
ATOM 4783 C C . ALA C 1 180 ? 19.721 -6.561 8.801 1.00 33.10 188 ALA C C 1
ATOM 4784 O O . ALA C 1 180 ? 19.040 -5.867 9.561 1.00 32.00 188 ALA C O 1
ATOM 4786 N N . ALA C 1 181 ? 20.819 -7.205 9.190 1.00 32.70 189 ALA C N 1
ATOM 4787 C CA . ALA C 1 181 ? 21.296 -7.145 10.567 1.00 32.74 189 ALA C CA 1
ATOM 4788 C C . ALA C 1 181 ? 21.909 -5.784 10.851 1.00 33.23 189 ALA C C 1
ATOM 4789 O O . ALA C 1 181 ? 22.495 -5.158 9.965 1.00 32.91 189 ALA C O 1
ATOM 4791 N N . ALA C 1 182 ? 21.768 -5.334 12.092 1.00 33.37 190 ALA C N 1
ATOM 4792 C CA . ALA C 1 182 ? 22.312 -4.050 12.505 1.00 35.18 190 ALA C CA 1
ATOM 4793 C C . ALA C 1 182 ? 23.834 -4.109 12.475 1.00 36.99 190 ALA C C 1
ATOM 4794 O O . ALA C 1 182 ? 24.428 -5.091 12.913 1.00 37.91 190 ALA C O 1
ATOM 4796 N N . LYS C 1 183 ? 24.464 -3.065 11.946 1.00 40.01 191 LYS C N 1
ATOM 4797 C CA . LYS C 1 183 ? 25.921 -3.023 11.888 1.00 43.01 191 LYS C CA 1
ATOM 4798 C C . LYS C 1 183 ? 26.494 -2.298 13.108 1.00 43.93 191 LYS C C 1
ATOM 4799 O O . LYS C 1 183 ? 27.636 -2.544 13.504 1.00 44.15 191 LYS C O 1
ATOM 4805 N N . GLY C 1 184 ? 25.696 -1.408 13.694 1.00 43.55 192 GLY C N 1
ATOM 4806 C CA . GLY C 1 184 ? 26.132 -0.657 14.860 1.00 44.71 192 GLY C CA 1
ATOM 4807 C C . GLY C 1 184 ? 26.692 -1.520 15.977 1.00 44.84 192 GLY C C 1
ATOM 4808 O O . GLY C 1 184 ? 26.118 -2.561 16.313 1.00 45.39 192 GLY C O 1
ATOM 4809 N N . GLU C 1 185 ? 27.811 -1.083 16.553 1.00 44.45 193 GLU C N 1
ATOM 4810 C CA . GLU C 1 185 ? 28.462 -1.814 17.636 1.00 46.20 193 GLU C CA 1
ATOM 4811 C C . GLU C 1 185 ? 29.064 -0.917 18.723 1.00 45.01 193 GLU C C 1
ATOM 4812 O O . GLU C 1 185 ? 29.718 -1.402 19.649 1.00 44.12 193 GLU C O 1
ATOM 4818 N N . ASN C 1 186 ? 28.839 0.387 18.609 1.00 43.25 194 ASN C N 1
ATOM 4819 C CA . ASN C 1 186 ? 29.369 1.342 19.576 1.00 41.04 194 ASN C CA 1
ATOM 4820 C C . ASN C 1 186 ? 28.459 1.548 20.781 1.00 39.21 194 ASN C C 1
ATOM 4821 O O . ASN C 1 186 ? 28.566 2.558 21.473 1.00 39.57 194 ASN C O 1
ATOM 4826 N N . ASN C 1 187 ? 27.566 0.596 21.033 1.00 37.61 195 ASN C N 1
ATOM 4827 C CA . ASN C 1 187 ? 26.653 0.703 22.167 1.00 34.60 195 ASN C CA 1
ATOM 4828 C C . ASN C 1 187 ? 26.808 -0.429 23.179 1.00 32.51 195 ASN C C 1
ATOM 4829 O O . ASN C 1 187 ? 25.963 -0.609 24.058 1.00 30.79 195 ASN C O 1
ATOM 4834 N N . LYS C 1 188 ? 27.905 -1.173 23.060 1.00 30.57 196 LYS C N 1
ATOM 4835 C CA . LYS C 1 188 ? 28.192 -2.283 23.963 1.00 30.87 196 LYS C CA 1
ATOM 4836 C C . LYS C 1 188 ? 28.188 -1.891 25.445 1.00 28.69 196 LYS C C 1
ATOM 4837 O O . LYS C 1 188 ? 28.132 -2.756 26.316 1.00 28.29 196 LYS C O 1
ATOM 4843 N N . GLY C 1 189 ? 28.240 -0.592 25.726 1.00 27.74 197 GLY C N 1
ATOM 4844 C CA . GLY C 1 189 ? 28.244 -0.130 27.103 1.00 25.90 197 GLY C CA 1
ATOM 4845 C C . GLY C 1 189 ? 26.914 -0.340 27.799 1.00 25.03 197 GLY C C 1
ATOM 4846 O O . GLY C 1 189 ? 26.795 -0.171 29.013 1.00 24.78 197 GLY C O 1
ATOM 4847 N N . ALA C 1 190 ? 25.905 -0.703 27.016 1.00 25.53 198 ALA C N 1
ATOM 4848 C CA . ALA C 1 190 ? 24.572 -0.954 27.535 1.00 24.18 198 ALA C CA 1
ATOM 4849 C C . ALA C 1 190 ? 24.615 -2.121 28.521 1.00 24.34 198 ALA C C 1
ATOM 4850 O O . ALA C 1 190 ? 23.840 -2.175 29.475 1.00 25.24 198 ALA C O 1
ATOM 4852 N N . GLY C 1 191 ? 25.538 -3.046 28.287 1.00 24.31 199 GLY C N 1
ATOM 4853 C CA . GLY C 1 191 ? 25.666 -4.208 29.147 1.00 23.06 199 GLY C CA 1
ATOM 4854 C C . GLY C 1 191 ? 25.855 -3.917 30.622 1.00 22.40 199 GLY C C 1
ATOM 4855 O O . GLY C 1 191 ? 25.589 -4.783 31.458 1.00 23.20 199 GLY C O 1
ATOM 4856 N N . LYS C 1 192 ? 26.315 -2.713 30.954 1.00 20.18 200 LYS C N 1
ATOM 4857 C CA . LYS C 1 192 ? 26.532 -2.343 32.355 1.00 20.55 200 LYS C CA 1
ATOM 4858 C C . LYS C 1 192 ? 25.223 -2.333 33.147 1.00 19.16 200 LYS C C 1
ATOM 4859 O O . LYS C 1 192 ? 25.227 -2.380 34.374 1.00 21.56 200 LYS C O 1
ATOM 4865 N N . LEU C 1 193 ? 24.104 -2.294 32.437 1.00 19.28 201 LEU C N 1
ATOM 4866 C CA . LEU C 1 193 ? 22.782 -2.277 33.051 1.00 18.37 201 LEU C CA 1
ATOM 4867 C C . LEU C 1 193 ? 22.270 -3.665 33.431 1.00 21.61 201 LEU C C 1
ATOM 4868 O O . LEU C 1 193 ? 21.279 -3.788 34.155 1.00 22.67 201 LEU C O 1
ATOM 4873 N N . PHE C 1 194 ? 22.937 -4.705 32.943 1.00 20.94 202 PHE C N 1
ATOM 4874 C CA . PHE C 1 194 ? 22.497 -6.071 33.199 1.00 23.25 202 PHE C CA 1
ATOM 4875 C C . PHE C 1 194 ? 23.291 -6.796 34.294 1.00 25.23 202 PHE C C 1
ATOM 4876 O O . PHE C 1 194 ? 23.126 -7.999 34.487 1.00 25.87 202 PHE C O 1
ATOM 4884 N N . GLY C 1 195 ? 24.143 -6.065 35.006 1.00 27.30 203 GLY C N 1
ATOM 4885 C CA . GLY C 1 195 ? 24.947 -6.674 36.048 1.00 27.36 203 GLY C CA 1
ATOM 4886 C C . GLY C 1 195 ? 24.533 -6.343 37.470 1.00 27.64 203 GLY C C 1
ATOM 4887 O O . GLY C 1 195 ? 23.349 -6.380 37.802 1.00 28.69 203 GLY C O 1
ATOM 4888 N N . LYS C 1 196 ? 25.508 -6.020 38.318 1.00 26.94 204 LYS C N 1
ATOM 4889 C CA . LYS C 1 196 ? 25.209 -5.702 39.711 1.00 27.07 204 LYS C CA 1
ATOM 4890 C C . LYS C 1 196 ? 24.727 -4.270 39.868 1.00 27.40 204 LYS C C 1
ATOM 4891 O O . LYS C 1 196 ? 24.932 -3.428 38.997 1.00 27.99 204 LYS C O 1
ATOM 4897 N N . ALA C 1 197 ? 24.063 -4.018 40.986 1.00 27.93 205 ALA C N 1
ATOM 4898 C CA . ALA C 1 197 ? 23.566 -2.694 41.319 1.00 28.30 205 ALA C CA 1
ATOM 4899 C C . ALA C 1 197 ? 24.321 -2.352 42.596 1.00 29.85 205 ALA C C 1
ATOM 4900 O O . ALA C 1 197 ? 24.827 -3.248 43.271 1.00 29.03 205 ALA C O 1
ATOM 4902 N N . GLY C 1 198 ? 24.410 -1.072 42.929 1.00 31.10 206 GLY C N 1
ATOM 4903 C CA . GLY C 1 198 ? 25.116 -0.696 44.136 1.00 31.84 206 GLY C CA 1
ATOM 4904 C C . GLY C 1 198 ? 26.540 -0.228 43.900 1.00 34.04 206 GLY C C 1
ATOM 4905 O O . GLY C 1 198 ? 26.976 -0.043 42.760 1.00 33.90 206 GLY C O 1
ATOM 4906 N N . ALA C 1 199 ? 27.268 -0.049 44.997 1.00 33.19 207 ALA C N 1
ATOM 4907 C CA . ALA C 1 199 ? 28.643 0.425 44.965 1.00 32.96 207 ALA C CA 1
ATOM 4908 C C . ALA C 1 199 ? 29.549 -0.330 44.004 1.00 33.55 207 ALA C C 1
ATOM 4909 O O . ALA C 1 199 ? 30.457 0.258 43.413 1.00 32.46 207 ALA C O 1
ATOM 4911 N N . ALA C 1 200 ? 29.299 -1.627 43.845 1.00 32.05 208 ALA C N 1
ATOM 4912 C CA . ALA C 1 200 ? 30.111 -2.456 42.960 1.00 31.85 208 ALA C CA 1
ATOM 4913 C C . ALA C 1 200 ? 29.613 -2.472 41.511 1.00 30.18 208 ALA C C 1
ATOM 4914 O O . ALA C 1 200 ? 30.153 -3.192 40.679 1.00 28.83 208 ALA C O 1
ATOM 4916 N N . ALA C 1 201 ? 28.594 -1.671 41.216 1.00 29.39 209 ALA C N 1
ATOM 4917 C CA . ALA C 1 201 ? 28.015 -1.613 39.875 1.00 30.00 209 ALA C CA 1
ATOM 4918 C C . ALA C 1 201 ? 28.754 -0.705 38.884 1.00 30.96 209 ALA C C 1
ATOM 4919 O O . ALA C 1 201 ? 29.600 0.114 39.256 1.00 29.26 209 ALA C O 1
ATOM 4921 N N . HIS C 1 202 ? 28.409 -0.858 37.611 1.00 31.68 210 HIS C N 1
ATOM 4922 C CA . HIS C 1 202 ? 29.011 -0.064 36.549 1.00 31.70 210 HIS C CA 1
ATOM 4923 C C . HIS C 1 202 ? 27.958 0.775 35.842 1.00 30.44 210 HIS C C 1
ATOM 4924 O O . HIS C 1 202 ? 28.282 1.783 35.220 1.00 32.83 210 HIS C O 1
ATOM 4931 N N . GLY C 1 203 ? 26.701 0.353 35.943 1.00 30.02 211 GLY C N 1
ATOM 4932 C CA . GLY C 1 203 ? 25.609 1.066 35.292 1.00 28.53 211 GLY C CA 1
ATOM 4933 C C . GLY C 1 203 ? 25.510 2.543 35.621 1.00 27.06 211 GLY C C 1
ATOM 4934 O O . GLY C 1 203 ? 25.435 2.927 36.792 1.00 27.67 211 GLY C O 1
ATOM 4935 N N . ASP C 1 204 ? 25.504 3.380 34.587 1.00 25.27 212 ASP C N 1
ATOM 4936 C CA . ASP C 1 204 ? 25.414 4.819 34.786 1.00 24.58 212 ASP C CA 1
ATOM 4937 C C . ASP C 1 204 ? 24.702 5.568 33.660 1.00 25.70 212 ASP C C 1
ATOM 4938 O O . ASP C 1 204 ? 24.080 4.969 32.782 1.00 28.12 212 ASP C O 1
ATOM 4943 N N . SER C 1 205 ? 24.799 6.890 33.715 1.00 23.70 213 SER C N 1
ATOM 4944 C CA . SER C 1 205 ? 24.178 7.783 32.756 1.00 24.30 213 SER C CA 1
ATOM 4945 C C . SER C 1 205 ? 24.572 7.443 31.317 1.00 25.06 213 SER C C 1
ATOM 4946 O O . SER C 1 205 ? 23.734 7.413 30.422 1.00 23.38 213 SER C O 1
ATOM 4949 N N . GLU C 1 206 ? 25.858 7.192 31.103 1.00 27.49 214 GLU C N 1
ATOM 4950 C CA . GLU C 1 206 ? 26.371 6.854 29.779 1.00 27.95 214 GLU C CA 1
ATOM 4951 C C . GLU C 1 206 ? 25.855 5.500 29.292 1.00 26.00 214 GLU C C 1
ATOM 4952 O O . GLU C 1 206 ? 25.415 5.368 28.147 1.00 27.04 214 GLU C O 1
ATOM 4958 N N . ALA C 1 207 ? 25.894 4.497 30.157 1.00 21.43 215 ALA C N 1
ATOM 4959 C CA . ALA C 1 207 ? 25.418 3.176 29.771 1.00 22.50 215 ALA C CA 1
ATOM 4960 C C . ALA C 1 207 ? 23.950 3.251 29.359 1.00 21.54 215 ALA C C 1
ATOM 4961 O O . ALA C 1 207 ? 23.553 2.640 28.377 1.00 23.82 215 ALA C O 1
ATOM 4963 N N . ALA C 1 208 ? 23.149 3.999 30.115 1.00 21.04 216 ALA C N 1
ATOM 4964 C CA . ALA C 1 208 ? 21.722 4.148 29.813 1.00 20.42 216 ALA C CA 1
ATOM 4965 C C . ALA C 1 208 ? 21.515 4.811 28.448 1.00 19.04 216 ALA C C 1
ATOM 4966 O O . ALA C 1 208 ? 20.588 4.465 27.714 1.00 19.43 216 ALA C O 1
ATOM 4968 N N . SER C 1 209 ? 22.375 5.768 28.119 1.00 19.20 217 SER C N 1
ATOM 4969 C CA . SER C 1 209 ? 22.282 6.456 26.836 1.00 19.42 217 SER C CA 1
ATOM 4970 C C . SER C 1 209 ? 22.629 5.516 25.684 1.00 18.77 217 SER C C 1
ATOM 4971 O O . SER C 1 209 ? 22.016 5.586 24.624 1.00 22.09 217 SER C O 1
ATOM 4974 N N . LYS C 1 210 ? 23.615 4.646 25.895 1.00 17.78 218 LYS C N 1
ATOM 4975 C CA . LYS C 1 210 ? 24.021 3.683 24.878 1.00 18.92 218 LYS C CA 1
ATOM 4976 C C . LYS C 1 210 ? 22.851 2.746 24.593 1.00 18.48 218 LYS C C 1
ATOM 4977 O O . LYS C 1 210 ? 22.572 2.429 23.445 1.00 17.74 218 LYS C O 1
ATOM 4983 N N . ALA C 1 211 ? 22.179 2.303 25.656 1.00 17.32 219 ALA C N 1
ATOM 4984 C CA . ALA C 1 211 ? 21.034 1.413 25.536 1.00 17.17 219 ALA C CA 1
ATOM 4985 C C . ALA C 1 211 ? 19.958 2.059 24.669 1.00 16.84 219 ALA C C 1
ATOM 4986 O O . ALA C 1 211 ? 19.371 1.414 23.798 1.00 17.92 219 ALA C O 1
ATOM 4988 N N . ALA C 1 212 ? 19.706 3.338 24.911 1.00 16.92 220 ALA C N 1
ATOM 4989 C CA . ALA C 1 212 ? 18.707 4.070 24.149 1.00 17.71 220 ALA C CA 1
ATOM 4990 C C . ALA C 1 212 ? 19.183 4.205 22.710 1.00 17.97 220 ALA C C 1
ATOM 4991 O O . ALA C 1 212 ? 18.383 4.164 21.776 1.00 18.93 220 ALA C O 1
ATOM 4993 N N . GLY C 1 213 ? 20.491 4.369 22.543 1.00 18.83 221 GLY C N 1
ATOM 4994 C CA . GLY C 1 213 ? 21.061 4.505 21.212 1.00 20.06 221 GLY C CA 1
ATOM 4995 C C . GLY C 1 213 ? 20.880 3.247 20.383 1.00 20.74 221 GLY C C 1
ATOM 4996 O O . GLY C 1 213 ? 20.418 3.300 19.242 1.00 20.86 221 GLY C O 1
ATOM 4997 N N . ALA C 1 214 ? 21.238 2.107 20.960 1.00 19.28 222 ALA C N 1
ATOM 4998 C CA . ALA C 1 214 ? 21.097 0.843 20.261 1.00 19.41 222 ALA C CA 1
ATOM 4999 C C . ALA C 1 214 ? 19.655 0.624 19.824 1.00 22.84 222 ALA C C 1
ATOM 5000 O O . ALA C 1 214 ? 19.410 0.149 18.706 1.00 25.63 222 ALA C O 1
ATOM 5002 N N . VAL C 1 215 ? 18.702 0.981 20.689 1.00 21.84 223 VAL C N 1
ATOM 5003 C CA . VAL C 1 215 ? 17.285 0.808 20.376 1.00 19.65 223 VAL C CA 1
ATOM 5004 C C . VAL C 1 215 ? 16.802 1.738 19.267 1.00 21.69 223 VAL C C 1
ATOM 5005 O O . VAL C 1 215 ? 15.982 1.344 18.420 1.00 20.93 223 VAL C O 1
ATOM 5009 N N . SER C 1 216 ? 17.307 2.966 19.259 1.00 21.17 224 SER C N 1
ATOM 5010 C CA . SER C 1 216 ? 16.887 3.942 18.258 1.00 20.96 224 SER C CA 1
ATOM 5011 C C . SER C 1 216 ? 17.549 3.715 16.904 1.00 19.36 224 SER C C 1
ATOM 5012 O O . SER C 1 216 ? 17.093 4.237 15.895 1.00 18.20 224 SER C O 1
ATOM 5015 N N . ALA C 1 217 ? 18.620 2.931 16.898 1.00 19.83 225 ALA C N 1
ATOM 5016 C CA . ALA C 1 217 ? 19.363 2.642 15.679 1.00 21.10 225 ALA C CA 1
ATOM 5017 C C . ALA C 1 217 ? 18.807 1.402 14.973 1.00 20.68 225 ALA C C 1
ATOM 5018 O O . ALA C 1 217 ? 19.267 1.004 13.898 1.00 21.41 225 ALA C O 1
ATOM 5020 N N . VAL C 1 218 ? 17.793 0.806 15.572 1.00 21.29 226 VAL C N 1
ATOM 5021 C CA . VAL C 1 218 ? 17.205 -0.398 15.015 1.00 22.82 226 VAL C CA 1
ATOM 5022 C C . VAL C 1 218 ? 15.712 -0.248 14.760 1.00 22.06 226 VAL C C 1
ATOM 5023 O O . VAL C 1 218 ? 15.055 0.599 15.355 1.00 24.03 226 VAL C O 1
ATOM 5027 N N . SER C 1 219 ? 15.184 -1.068 13.859 1.00 23.92 227 SER C N 1
ATOM 5028 C CA . SER C 1 219 ? 13.765 -1.035 13.534 1.00 23.80 227 SER C CA 1
ATOM 5029 C C . SER C 1 219 ? 13.049 -2.064 14.400 1.00 24.54 227 SER C C 1
ATOM 5030 O O . SER C 1 219 ? 13.687 -2.806 15.140 1.00 25.25 227 SER C O 1
ATOM 5033 N N . GLY C 1 220 ? 11.723 -2.097 14.304 1.00 25.22 228 GLY C N 1
ATOM 5034 C CA . GLY C 1 220 ? 10.945 -3.055 15.065 1.00 24.99 228 GLY C CA 1
ATOM 5035 C C . GLY C 1 220 ? 11.182 -4.439 14.491 1.00 25.80 228 GLY C C 1
ATOM 5036 O O . GLY C 1 220 ? 11.234 -5.424 15.229 1.00 22.64 228 GLY C O 1
ATOM 5037 N N . GLU C 1 221 ? 11.340 -4.510 13.168 1.00 23.77 229 GLU C N 1
ATOM 5038 C CA . GLU C 1 221 ? 11.581 -5.788 12.496 1.00 23.03 229 GLU C CA 1
ATOM 5039 C C . GLU C 1 221 ? 12.917 -6.380 12.929 1.00 19.15 229 GLU C C 1
ATOM 5040 O O . GLU C 1 221 ? 13.023 -7.580 13.149 1.00 21.42 229 GLU C O 1
ATOM 5046 N N . GLN C 1 222 ? 13.938 -5.536 13.040 1.00 17.40 230 GLN C N 1
ATOM 5047 C CA . GLN C 1 222 ? 15.262 -5.996 13.440 1.00 18.01 230 GLN C CA 1
ATOM 5048 C C . GLN C 1 222 ? 15.329 -6.550 14.867 1.00 20.40 230 GLN C C 1
ATOM 5049 O O . GLN C 1 222 ? 16.047 -7.513 15.115 1.00 21.44 230 GLN C O 1
ATOM 5055 N N . ILE C 1 223 ? 14.602 -5.943 15.807 1.00 23.11 231 ILE C N 1
ATOM 5056 C CA . ILE C 1 223 ? 14.603 -6.432 17.185 1.00 22.94 231 ILE C CA 1
ATOM 5057 C C . ILE C 1 223 ? 13.866 -7.760 17.181 1.00 24.38 231 ILE C C 1
ATOM 5058 O O . ILE C 1 223 ? 14.252 -8.704 17.870 1.00 26.06 231 ILE C O 1
ATOM 5063 N N . LEU C 1 224 ? 12.805 -7.832 16.385 1.00 25.50 232 LEU C N 1
ATOM 5064 C CA . LEU C 1 224 ? 12.016 -9.049 16.298 1.00 25.53 232 LEU C CA 1
ATOM 5065 C C . LEU C 1 224 ? 12.875 -10.167 15.715 1.00 24.67 232 LEU C C 1
ATOM 5066 O O . LEU C 1 224 ? 12.891 -11.292 16.221 1.00 23.31 232 LEU C O 1
ATOM 5071 N N . SER C 1 225 ? 13.591 -9.843 14.647 1.00 24.19 233 SER C N 1
ATOM 5072 C CA . SER C 1 225 ? 14.452 -10.809 13.987 1.00 23.80 233 SER C CA 1
ATOM 5073 C C . SER C 1 225 ? 15.514 -11.323 14.956 1.00 24.77 233 SER C C 1
ATOM 5074 O O . SER C 1 225 ? 15.783 -12.523 15.012 1.00 26.18 233 SER C O 1
ATOM 5077 N N . ALA C 1 226 ? 16.109 -10.414 15.728 1.00 24.44 234 ALA C N 1
ATOM 5078 C CA . ALA C 1 226 ? 17.128 -10.793 16.712 1.00 23.97 234 ALA C CA 1
ATOM 5079 C C . ALA C 1 226 ? 16.574 -11.745 17.772 1.00 22.86 234 ALA C C 1
ATOM 5080 O O . ALA C 1 226 ? 17.246 -12.693 18.166 1.00 23.78 234 ALA C O 1
ATOM 5082 N N . ILE C 1 227 ? 15.353 -11.479 18.234 1.00 24.01 235 ILE C N 1
ATOM 5083 C CA . ILE C 1 227 ? 14.701 -12.307 19.245 1.00 24.07 235 ILE C CA 1
ATOM 5084 C C . ILE C 1 227 ? 14.342 -13.709 18.733 1.00 25.91 235 ILE C C 1
ATOM 5085 O O . ILE C 1 227 ? 14.547 -14.704 19.439 1.00 27.42 235 ILE C O 1
ATOM 5090 N N . VAL C 1 228 ? 13.799 -13.783 17.519 1.00 26.28 236 VAL C N 1
ATOM 5091 C CA . VAL C 1 228 ? 13.415 -15.067 16.928 1.00 27.67 236 VAL C CA 1
ATOM 5092 C C . VAL C 1 228 ? 14.638 -15.932 16.620 1.00 28.96 236 VAL C C 1
ATOM 5093 O O . VAL C 1 228 ? 14.546 -17.155 16.594 1.00 30.29 236 VAL C O 1
ATOM 5097 N N . THR C 1 229 ? 15.777 -15.291 16.382 1.00 30.71 237 THR C N 1
ATOM 5098 C CA . THR C 1 229 ? 17.008 -16.012 16.101 1.00 31.46 237 THR C CA 1
ATOM 5099 C C . THR C 1 229 ? 17.631 -16.495 17.403 1.00 33.61 237 THR C C 1
ATOM 5100 O O . THR C 1 229 ? 18.339 -17.505 17.427 1.00 34.51 237 THR C O 1
ATOM 5104 N N . ALA C 1 230 ? 17.370 -15.764 18.482 1.00 33.64 238 ALA C N 1
ATOM 5105 C CA . ALA C 1 230 ? 17.917 -16.117 19.781 1.00 33.79 238 ALA C CA 1
ATOM 5106 C C . ALA C 1 230 ? 17.164 -17.310 20.338 1.00 35.28 238 ALA C C 1
ATOM 5107 O O . ALA C 1 230 ? 17.744 -18.162 21.012 1.00 33.43 238 ALA C O 1
ATOM 5109 N N . ALA C 1 231 ? 15.869 -17.367 20.043 1.00 37.18 239 ALA C N 1
ATOM 5110 C CA . ALA C 1 231 ? 15.015 -18.448 20.525 1.00 37.77 239 ALA C CA 1
ATOM 5111 C C . ALA C 1 231 ? 15.584 -19.827 20.211 1.00 38.53 239 ALA C C 1
ATOM 5112 O O . ALA C 1 231 ? 15.343 -20.790 20.946 1.00 37.68 239 ALA C O 1
ATOM 5114 N N . ASP C 1 232 ? 16.342 -19.917 19.124 1.00 39.16 240 ASP C N 1
ATOM 5115 C CA . ASP C 1 232 ? 16.933 -21.184 18.716 1.00 40.21 240 ASP C CA 1
ATOM 5116 C C . ASP C 1 232 ? 18.418 -21.303 19.038 1.00 41.50 240 ASP C C 1
ATOM 5117 O O . ASP C 1 232 ? 18.905 -22.400 19.324 1.00 43.76 240 ASP C O 1
ATOM 5122 N N . ALA C 1 233 ? 19.124 -20.177 19.001 1.00 41.78 241 ALA C N 1
ATOM 5123 C CA . ALA C 1 233 ? 20.559 -20.135 19.269 1.00 42.24 241 ALA C CA 1
ATOM 5124 C C . ALA C 1 233 ? 21.007 -20.902 20.520 1.00 42.67 241 ALA C C 1
ATOM 5125 O O . ALA C 1 233 ? 20.220 -21.154 21.437 1.00 42.32 241 ALA C O 1
ATOM 5127 N N . ALA C 1 234 ? 22.287 -21.262 20.539 1.00 43.54 242 ALA C N 1
ATOM 5128 C CA . ALA C 1 234 ? 22.887 -22.005 21.645 1.00 44.59 242 ALA C CA 1
ATOM 5129 C C . ALA C 1 234 ? 23.281 -21.088 22.800 1.00 44.45 242 ALA C C 1
ATOM 5130 O O . ALA C 1 234 ? 23.306 -19.870 22.649 1.00 44.67 242 ALA C O 1
ATOM 5132 N N . GLU C 1 235 ? 23.593 -21.695 23.944 1.00 44.54 243 GLU C N 1
ATOM 5133 C CA . GLU C 1 235 ? 23.985 -20.978 25.159 1.00 44.82 243 GLU C CA 1
ATOM 5134 C C . GLU C 1 235 ? 22.959 -19.953 25.628 1.00 42.97 243 GLU C C 1
ATOM 5135 O O . GLU C 1 235 ? 23.257 -18.763 25.685 1.00 43.33 243 GLU C O 1
ATOM 5141 N N . GLN C 1 236 ? 21.764 -20.416 25.990 1.00 40.31 244 GLN C N 1
ATOM 5142 C CA . GLN C 1 236 ? 20.700 -19.513 26.435 1.00 37.71 244 GLN C CA 1
ATOM 5143 C C . GLN C 1 236 ? 20.628 -19.293 27.936 1.00 36.70 244 GLN C C 1
ATOM 5144 O O . GLN C 1 236 ? 19.821 -18.496 28.415 1.00 36.10 244 GLN C O 1
ATOM 5150 N N . ASP C 1 237 ? 21.458 -20.000 28.688 1.00 37.45 245 ASP C N 1
ATOM 5151 C CA . ASP C 1 237 ? 21.442 -19.837 30.134 1.00 35.67 245 ASP C CA 1
ATOM 5152 C C . ASP C 1 237 ? 22.107 -18.513 30.510 1.00 33.74 245 ASP C C 1
ATOM 5153 O O . ASP C 1 237 ? 23.071 -18.088 29.873 1.00 32.83 245 ASP C O 1
ATOM 5158 N N . GLY C 1 238 ? 21.557 -17.855 31.525 1.00 32.42 246 GLY C N 1
ATOM 5159 C CA . GLY C 1 238 ? 22.079 -16.576 31.982 1.00 32.74 246 GLY C CA 1
ATOM 5160 C C . GLY C 1 238 ? 23.592 -16.447 32.048 1.00 32.88 246 GLY C C 1
ATOM 5161 O O . GLY C 1 238 ? 24.281 -17.265 32.664 1.00 33.86 246 GLY C O 1
ATOM 5162 N N . LYS C 1 239 ? 24.107 -15.407 31.408 1.00 31.49 247 LYS C N 1
ATOM 5163 C CA . LYS C 1 239 ? 25.536 -15.139 31.387 1.00 33.79 247 LYS C CA 1
ATOM 5164 C C . LYS C 1 239 ? 25.768 -13.670 31.733 1.00 35.10 247 LYS C C 1
ATOM 5165 O O . LYS C 1 239 ? 24.928 -12.808 31.453 1.00 35.49 247 LYS C O 1
ATOM 5171 N N . LYS C 1 240 ? 26.905 -13.388 32.350 1.00 36.13 248 LYS C N 1
ATOM 5172 C CA . LYS C 1 240 ? 27.235 -12.020 32.696 1.00 36.64 248 LYS C CA 1
ATOM 5173 C C . LYS C 1 240 ? 27.521 -11.278 31.397 1.00 36.06 248 LYS C C 1
ATOM 5174 O O . LYS C 1 240 ? 27.945 -11.880 30.406 1.00 36.21 248 LYS C O 1
ATOM 5180 N N . PRO C 1 241 ? 27.279 -9.959 31.381 1.00 35.12 249 PRO C N 1
ATOM 5181 C CA . PRO C 1 241 ? 27.490 -9.100 30.212 1.00 33.86 249 PRO C CA 1
ATOM 5182 C C . PRO C 1 241 ? 28.759 -9.393 29.413 1.00 33.31 249 PRO C C 1
ATOM 5183 O O . PRO C 1 241 ? 28.766 -9.295 28.185 1.00 29.09 249 PRO C O 1
ATOM 5187 N N . GLU C 1 242 ? 29.827 -9.758 30.115 1.00 34.36 250 GLU C N 1
ATOM 5188 C CA . GLU C 1 242 ? 31.105 -10.037 29.472 1.00 36.53 250 GLU C CA 1
ATOM 5189 C C . GLU C 1 242 ? 31.158 -11.349 28.717 1.00 36.38 250 GLU C C 1
ATOM 5190 O O . GLU C 1 242 ? 32.008 -11.528 27.853 1.00 36.69 250 GLU C O 1
ATOM 5196 N N . GLU C 1 243 ? 30.252 -12.263 29.036 1.00 37.39 251 GLU C N 1
ATOM 5197 C CA . GLU C 1 243 ? 30.261 -13.571 28.398 1.00 37.60 251 GLU C CA 1
ATOM 5198 C C . GLU C 1 243 ? 29.060 -13.905 27.521 1.00 36.79 251 GLU C C 1
ATOM 5199 O O . GLU C 1 243 ? 29.162 -14.774 26.662 1.00 34.32 251 GLU C O 1
ATOM 5205 N N . ALA C 1 244 ? 27.931 -13.232 27.739 1.00 35.65 252 ALA C N 1
ATOM 5206 C CA . ALA C 1 244 ? 26.722 -13.504 26.958 1.00 34.25 252 ALA C CA 1
ATOM 5207 C C . ALA C 1 244 ? 26.975 -13.566 25.453 1.00 34.23 252 ALA C C 1
ATOM 5208 O O . ALA C 1 244 ? 27.647 -12.713 24.881 1.00 32.78 252 ALA C O 1
ATOM 5210 N N . LYS C 1 245 ? 26.425 -14.589 24.812 1.00 35.48 253 LYS C N 1
ATOM 5211 C CA . LYS C 1 245 ? 26.594 -14.746 23.378 1.00 36.10 253 LYS C CA 1
ATOM 5212 C C . LYS C 1 245 ? 25.274 -14.566 22.640 1.00 35.48 253 LYS C C 1
ATOM 5213 O O . LYS C 1 245 ? 25.227 -14.652 21.415 1.00 36.67 253 LYS C O 1
ATOM 5219 N N . ASN C 1 246 ? 24.204 -14.303 23.384 1.00 33.80 254 ASN C N 1
ATOM 5220 C CA . ASN C 1 246 ? 22.894 -14.119 22.773 1.00 32.96 254 ASN C CA 1
ATOM 5221 C C . ASN C 1 246 ? 21.949 -13.331 23.669 1.00 31.07 254 ASN C C 1
ATOM 5222 O O . ASN C 1 246 ? 22.066 -13.373 24.892 1.00 32.64 254 ASN C O 1
ATOM 5227 N N . PRO C 1 247 ? 20.993 -12.599 23.067 1.00 29.71 255 PRO C N 1
ATOM 5228 C CA . PRO C 1 247 ? 20.008 -11.774 23.780 1.00 27.55 255 PRO C CA 1
ATOM 5229 C C . PRO C 1 247 ? 19.313 -12.436 24.981 1.00 26.73 255 PRO C C 1
ATOM 5230 O O . PRO C 1 247 ? 18.984 -11.770 25.964 1.00 23.76 255 PRO C O 1
ATOM 5234 N N . ILE C 1 248 ? 19.079 -13.740 24.891 1.00 24.74 256 ILE C N 1
ATOM 5235 C CA . ILE C 1 248 ? 18.411 -14.455 25.967 1.00 24.06 256 ILE C CA 1
ATOM 5236 C C . ILE C 1 248 ? 19.340 -14.636 27.170 1.00 24.84 256 ILE C C 1
ATOM 5237 O O . ILE C 1 248 ? 18.928 -14.444 28.319 1.00 24.88 256 ILE C O 1
ATOM 5242 N N . ALA C 1 249 ? 20.593 -14.985 26.902 1.00 23.69 257 ALA C N 1
ATOM 5243 C CA . ALA C 1 249 ? 21.568 -15.175 27.966 1.00 26.32 257 ALA C CA 1
ATOM 5244 C C . ALA C 1 249 ? 21.797 -13.845 28.665 1.00 27.41 257 ALA C C 1
ATOM 5245 O O . ALA C 1 249 ? 21.880 -13.776 29.900 1.00 28.77 257 ALA C O 1
ATOM 5247 N N . ALA C 1 250 ? 21.895 -12.790 27.862 1.00 25.59 258 ALA C N 1
ATOM 5248 C CA . ALA C 1 250 ? 22.130 -11.450 28.376 1.00 24.51 258 ALA C CA 1
ATOM 5249 C C . ALA C 1 250 ? 20.952 -10.941 29.186 1.00 26.00 258 ALA C C 1
ATOM 5250 O O . ALA C 1 250 ? 21.140 -10.318 30.241 1.00 25.69 258 ALA C O 1
ATOM 5252 N N . ALA C 1 251 ? 19.739 -11.196 28.698 1.00 24.52 259 ALA C N 1
ATOM 5253 C CA . ALA C 1 251 ? 18.543 -10.726 29.400 1.00 25.75 259 ALA C CA 1
ATOM 5254 C C . ALA C 1 251 ? 18.427 -11.374 30.779 1.00 26.40 259 ALA C C 1
ATOM 5255 O O . ALA C 1 251 ? 18.119 -10.706 31.763 1.00 27.59 259 ALA C O 1
ATOM 5257 N N . ILE C 1 252 ? 18.669 -12.678 30.849 1.00 27.35 260 ILE C N 1
ATOM 5258 C CA . ILE C 1 252 ? 18.607 -13.379 32.121 1.00 28.65 260 ILE C CA 1
ATOM 5259 C C . ILE C 1 252 ? 19.764 -12.905 32.999 1.00 28.82 260 ILE C C 1
ATOM 5260 O O . ILE C 1 252 ? 19.561 -12.505 34.147 1.00 26.12 260 ILE C O 1
ATOM 5265 N N . GLY C 1 253 ? 20.970 -12.929 32.436 1.00 31.51 261 GLY C N 1
ATOM 5266 C CA . GLY C 1 253 ? 22.151 -12.513 33.172 1.00 34.61 261 GLY C CA 1
ATOM 5267 C C . GLY C 1 253 ? 22.370 -13.329 34.437 1.00 38.42 261 GLY C C 1
ATOM 5268 O O . GLY C 1 253 ? 21.767 -14.389 34.624 1.00 36.69 261 GLY C O 1
ATOM 5269 N N . ASP C 1 254 ? 23.250 -12.840 35.303 1.00 40.79 262 ASP C N 1
ATOM 5270 C CA . ASP C 1 254 ? 23.534 -13.505 36.564 1.00 44.97 262 ASP C CA 1
ATOM 5271 C C . ASP C 1 254 ? 24.011 -12.428 37.523 1.00 47.55 262 ASP C C 1
ATOM 5272 O O . ASP C 1 254 ? 24.710 -11.499 37.122 1.00 49.02 262 ASP C O 1
ATOM 5277 N N . LYS C 1 255 ? 23.616 -12.550 38.785 1.00 49.59 263 LYS C N 1
ATOM 5278 C CA . LYS C 1 255 ? 23.976 -11.580 39.813 1.00 51.79 263 LYS C CA 1
ATOM 5279 C C . LYS C 1 255 ? 25.399 -11.024 39.728 1.00 52.50 263 LYS C C 1
ATOM 5280 O O . LYS C 1 255 ? 25.602 -9.835 39.954 1.00 53.05 263 LYS C O 1
ATOM 5286 N N . ASP C 1 256 ? 26.371 -11.874 39.394 1.00 53.23 264 ASP C N 1
ATOM 5287 C CA . ASP C 1 256 ? 27.776 -11.456 39.309 1.00 52.73 264 ASP C CA 1
ATOM 5288 C C . ASP C 1 256 ? 28.023 -10.234 38.424 1.00 50.85 264 ASP C C 1
ATOM 5289 O O . ASP C 1 256 ? 29.060 -9.582 38.536 1.00 51.38 264 ASP C O 1
ATOM 5294 N N . GLY C 1 257 ? 27.073 -9.939 37.543 1.00 48.46 265 GLY C N 1
ATOM 5295 C CA . GLY C 1 257 ? 27.175 -8.785 36.663 1.00 46.72 265 GLY C CA 1
ATOM 5296 C C . GLY C 1 257 ? 28.520 -8.455 36.041 1.00 45.21 265 GLY C C 1
ATOM 5297 O O . GLY C 1 257 ? 29.400 -9.309 35.941 1.00 45.32 265 GLY C O 1
ATOM 5298 N N . GLY C 1 258 ? 28.672 -7.200 35.621 1.00 42.54 266 GLY C N 1
ATOM 5299 C CA . GLY C 1 258 ? 29.904 -6.767 34.987 1.00 40.50 266 GLY C CA 1
ATOM 5300 C C . GLY C 1 258 ? 29.726 -5.535 34.112 1.00 40.23 266 GLY C C 1
ATOM 5301 O O . GLY C 1 258 ? 28.702 -4.857 34.181 1.00 38.13 266 GLY C O 1
ATOM 5302 N N . ALA C 1 259 ? 30.720 -5.253 33.273 1.00 40.47 267 ALA C N 1
ATOM 5303 C CA . ALA C 1 259 ? 30.691 -4.082 32.398 1.00 39.37 267 ALA C CA 1
ATOM 5304 C C . ALA C 1 259 ? 30.050 -4.301 31.028 1.00 38.18 267 ALA C C 1
ATOM 5305 O O . ALA C 1 259 ? 29.056 -5.009 30.895 1.00 37.59 267 ALA C O 1
ATOM 5307 N N . GLU C 1 260 ? 30.632 -3.667 30.016 1.00 38.50 268 GLU C N 1
ATOM 5308 C CA . GLU C 1 260 ? 30.144 -3.743 28.643 1.00 38.60 268 GLU C CA 1
ATOM 5309 C C . GLU C 1 260 ? 29.916 -5.173 28.162 1.00 37.55 268 GLU C C 1
ATOM 5310 O O . GLU C 1 260 ? 30.456 -6.123 28.732 1.00 35.11 268 GLU C O 1
ATOM 5316 N N . PHE C 1 261 ? 29.101 -5.319 27.117 1.00 34.68 269 PHE C N 1
ATOM 5317 C CA . PHE C 1 261 ? 28.852 -6.631 26.541 1.00 32.82 269 PHE C CA 1
ATOM 5318 C C . PHE C 1 261 ? 30.180 -7.000 25.878 1.00 34.29 269 PHE C C 1
ATOM 5319 O O . PHE C 1 261 ? 30.659 -6.293 24.982 1.00 32.16 269 PHE C O 1
ATOM 5327 N N . GLY C 1 262 ? 30.772 -8.103 26.331 1.00 36.28 270 GLY C N 1
ATOM 5328 C CA . GLY C 1 262 ? 32.071 -8.520 25.823 1.00 37.29 270 GLY C CA 1
ATOM 5329 C C . GLY C 1 262 ? 32.178 -9.367 24.571 1.00 37.65 270 GLY C C 1
ATOM 5330 O O . GLY C 1 262 ? 33.217 -9.353 23.912 1.00 39.06 270 GLY C O 1
ATOM 5331 N N . GLN C 1 263 ? 31.131 -10.108 24.230 1.00 36.72 271 GLN C N 1
ATOM 5332 C CA . GLN C 1 263 ? 31.186 -10.953 23.043 1.00 36.33 271 GLN C CA 1
ATOM 5333 C C . GLN C 1 263 ? 30.707 -10.219 21.794 1.00 37.02 271 GLN C C 1
ATOM 5334 O O . GLN C 1 263 ? 29.844 -9.332 21.864 1.00 34.79 271 GLN C O 1
ATOM 5340 N N . ASP C 1 264 ? 31.281 -10.597 20.656 1.00 38.20 272 ASP C N 1
ATOM 5341 C CA . ASP C 1 264 ? 30.944 -10.001 19.369 1.00 40.69 272 ASP C CA 1
ATOM 5342 C C . ASP C 1 264 ? 29.477 -10.206 19.030 1.00 41.62 272 ASP C C 1
ATOM 5343 O O . ASP C 1 264 ? 28.869 -9.384 18.340 1.00 42.80 272 ASP C O 1
ATOM 5348 N N . GLU C 1 265 ? 28.917 -11.310 19.515 1.00 41.72 273 GLU C N 1
ATOM 5349 C CA . GLU C 1 265 ? 27.525 -11.639 19.261 1.00 41.74 273 GLU C CA 1
ATOM 5350 C C . GLU C 1 265 ? 26.592 -10.638 19.920 1.00 42.20 273 GLU C C 1
ATOM 5351 O O . GLU C 1 265 ? 25.478 -10.433 19.452 1.00 43.72 273 GLU C O 1
ATOM 5365 N N . LYS C 1 267 ? 27.505 -7.328 20.583 1.00 37.20 275 LYS C N 1
ATOM 5366 C CA . LYS C 1 267 ? 27.963 -5.961 20.386 1.00 37.24 275 LYS C CA 1
ATOM 5367 C C . LYS C 1 267 ? 27.107 -5.179 19.398 1.00 35.45 275 LYS C C 1
ATOM 5368 O O . LYS C 1 267 ? 27.254 -3.965 19.280 1.00 35.70 275 LYS C O 1
ATOM 5374 N N . LYS C 1 268 ? 26.211 -5.869 18.700 1.00 33.06 276 LYS C N 1
ATOM 5375 C CA . LYS C 1 268 ? 25.352 -5.232 17.706 1.00 32.62 276 LYS C CA 1
ATOM 5376 C C . LYS C 1 268 ? 24.093 -4.611 18.313 1.00 29.54 276 LYS C C 1
ATOM 5377 O O . LYS C 1 268 ? 23.499 -5.160 19.244 1.00 27.91 276 LYS C O 1
ATOM 5383 N N . ASP C 1 269 ? 23.689 -3.470 17.761 1.00 27.05 277 ASP C N 1
ATOM 5384 C CA . ASP C 1 269 ? 22.517 -2.745 18.234 1.00 24.14 277 ASP C CA 1
ATOM 5385 C C . ASP C 1 269 ? 21.225 -3.570 18.346 1.00 24.34 277 ASP C C 1
ATOM 5386 O O . ASP C 1 269 ? 20.468 -3.407 19.298 1.00 23.46 277 ASP C O 1
ATOM 5391 N N . ASP C 1 270 ? 20.954 -4.436 17.373 1.00 21.80 278 ASP C N 1
ATOM 5392 C CA . ASP C 1 270 ? 19.739 -5.237 17.433 1.00 20.38 278 ASP C CA 1
ATOM 5393 C C . ASP C 1 270 ? 19.811 -6.334 18.488 1.00 19.51 278 ASP C C 1
ATOM 5394 O O . ASP C 1 270 ? 18.799 -6.701 19.075 1.00 20.57 278 ASP C O 1
ATOM 5399 N N . GLN C 1 271 ? 21.009 -6.856 18.733 1.00 19.39 279 GLN C N 1
ATOM 5400 C CA . GLN C 1 271 ? 21.190 -7.887 19.749 1.00 18.23 279 GLN C CA 1
ATOM 5401 C C . GLN C 1 271 ? 20.981 -7.254 21.131 1.00 16.49 279 GLN C C 1
ATOM 5402 O O . GLN C 1 271 ? 20.337 -7.835 22.008 1.00 15.47 279 GLN C O 1
ATOM 5408 N N . ILE C 1 272 ? 21.526 -6.051 21.303 1.00 16.67 280 ILE C N 1
ATOM 5409 C CA . ILE C 1 272 ? 21.399 -5.304 22.546 1.00 16.17 280 ILE C CA 1
ATOM 5410 C C . ILE C 1 272 ? 19.934 -4.918 22.762 1.00 18.34 280 ILE C C 1
ATOM 5411 O O . ILE C 1 272 ? 19.396 -5.072 23.865 1.00 15.94 280 ILE C O 1
ATOM 5416 N N . ALA C 1 273 ? 19.294 -4.432 21.699 1.00 17.79 281 ALA C N 1
ATOM 5417 C CA . ALA C 1 273 ? 17.884 -4.046 21.743 1.00 20.15 281 ALA C CA 1
ATOM 5418 C C . ALA C 1 273 ? 17.054 -5.279 22.098 1.00 21.99 281 ALA C C 1
ATOM 5419 O O . ALA C 1 273 ? 16.101 -5.215 22.886 1.00 17.95 281 ALA C O 1
ATOM 5421 N N . ALA C 1 274 ? 17.418 -6.409 21.505 1.00 21.22 282 ALA C N 1
ATOM 5422 C CA . ALA C 1 274 ? 16.727 -7.649 21.797 1.00 21.44 282 ALA C CA 1
ATOM 5423 C C . ALA C 1 274 ? 16.873 -7.947 23.303 1.00 23.17 282 ALA C C 1
ATOM 5424 O O . ALA C 1 274 ? 15.894 -8.281 23.988 1.00 21.70 282 ALA C O 1
ATOM 5426 N N . ALA C 1 275 ? 18.098 -7.821 23.813 1.00 21.05 283 ALA C N 1
ATOM 5427 C CA . ALA C 1 275 ? 18.359 -8.084 25.228 1.00 22.27 283 ALA C CA 1
ATOM 5428 C C . ALA C 1 275 ? 17.530 -7.153 26.122 1.00 21.37 283 ALA C C 1
ATOM 5429 O O . ALA C 1 275 ? 16.940 -7.588 27.112 1.00 21.21 283 ALA C O 1
ATOM 5431 N N . ILE C 1 276 ? 17.491 -5.872 25.764 1.00 21.95 284 ILE C N 1
ATOM 5432 C CA . ILE C 1 276 ? 16.732 -4.883 26.525 1.00 21.25 284 ILE C CA 1
ATOM 5433 C C . ILE C 1 276 ? 15.243 -5.208 26.502 1.00 20.04 284 ILE C C 1
ATOM 5434 O O . ILE C 1 276 ? 14.587 -5.217 27.541 1.00 20.47 284 ILE C O 1
ATOM 5439 N N . ALA C 1 277 ? 14.718 -5.476 25.311 1.00 16.47 285 ALA C N 1
ATOM 5440 C CA . ALA C 1 277 ? 13.308 -5.802 25.148 1.00 18.31 285 ALA C CA 1
ATOM 5441 C C . ALA C 1 277 ? 12.862 -6.977 26.022 1.00 18.92 285 ALA C C 1
ATOM 5442 O O . ALA C 1 277 ? 11.832 -6.890 26.701 1.00 19.41 285 ALA C O 1
ATOM 5444 N N . LEU C 1 278 ? 13.624 -8.069 26.004 1.00 16.76 286 LEU C N 1
ATOM 5445 C CA . LEU C 1 278 ? 13.280 -9.251 26.795 1.00 19.75 286 LEU C CA 1
ATOM 5446 C C . LEU C 1 278 ? 13.371 -8.979 28.293 1.00 21.03 286 LEU C C 1
ATOM 5447 O O . LEU C 1 278 ? 12.487 -9.362 29.058 1.00 23.55 286 LEU C O 1
ATOM 5452 N N . ARG C 1 279 ? 14.439 -8.313 28.714 1.00 21.44 287 ARG C N 1
ATOM 5453 C CA . ARG C 1 279 ? 14.613 -8.006 30.124 1.00 21.52 287 ARG C CA 1
ATOM 5454 C C . ARG C 1 279 ? 13.435 -7.152 30.594 1.00 21.37 287 ARG C C 1
ATOM 5455 O O . ARG C 1 279 ? 12.875 -7.377 31.671 1.00 21.44 287 ARG C O 1
ATOM 5463 N N . GLY C 1 280 ? 13.062 -6.177 29.768 1.00 21.73 288 GLY C N 1
ATOM 5464 C CA . GLY C 1 280 ? 11.961 -5.290 30.086 1.00 20.93 288 GLY C CA 1
ATOM 5465 C C . GLY C 1 280 ? 10.623 -6.000 30.153 1.00 22.37 288 GLY C C 1
ATOM 5466 O O . GLY C 1 280 ? 9.771 -5.654 30.976 1.00 22.98 288 GLY C O 1
ATOM 5475 N N . ALA C 1 282 ? 10.305 -9.498 30.539 1.00 26.93 290 ALA C N 1
ATOM 5476 C CA . ALA C 1 282 ? 10.421 -10.627 31.456 1.00 29.75 290 ALA C CA 1
ATOM 5477 C C . ALA C 1 282 ? 10.212 -10.373 32.943 1.00 29.46 290 ALA C C 1
ATOM 5478 O O . ALA C 1 282 ? 10.463 -9.287 33.456 1.00 31.69 290 ALA C O 1
ATOM 5480 N N . LYS C 1 283 ? 9.757 -11.414 33.627 1.00 30.16 291 LYS C N 1
ATOM 5481 C CA . LYS C 1 283 ? 9.520 -11.371 35.066 1.00 29.86 291 LYS C CA 1
ATOM 5482 C C . LYS C 1 283 ? 10.873 -11.181 35.741 1.00 27.88 291 LYS C C 1
ATOM 5483 O O . LYS C 1 283 ? 11.871 -11.763 35.306 1.00 24.64 291 LYS C O 1
ATOM 5489 N N . ASP C 1 284 ? 10.899 -10.361 36.790 1.00 26.95 292 ASP C N 1
ATOM 5490 C CA . ASP C 1 284 ? 12.121 -10.077 37.536 1.00 27.73 292 ASP C CA 1
ATOM 5491 C C . ASP C 1 284 ? 13.204 -9.390 36.711 1.00 27.81 292 ASP C C 1
ATOM 5492 O O . ASP C 1 284 ? 14.371 -9.351 37.111 1.00 29.05 292 ASP C O 1
ATOM 5497 N N . GLY C 1 285 ? 12.821 -8.847 35.562 1.00 26.54 293 GLY C N 1
ATOM 5498 C CA . GLY C 1 285 ? 13.781 -8.158 34.718 1.00 25.35 293 GLY C CA 1
ATOM 5499 C C . GLY C 1 285 ? 13.932 -6.729 35.206 1.00 24.46 293 GLY C C 1
ATOM 5500 O O . GLY C 1 285 ? 12.989 -5.947 35.140 1.00 23.82 293 GLY C O 1
ATOM 5501 N N . LYS C 1 286 ? 15.124 -6.398 35.694 1.00 24.27 294 LYS C N 1
ATOM 5502 C CA . LYS C 1 286 ? 15.420 -5.077 36.228 1.00 25.18 294 LYS C CA 1
ATOM 5503 C C . LYS C 1 286 ? 16.758 -4.585 35.714 1.00 23.84 294 LYS C C 1
ATOM 5504 O O . LYS C 1 286 ? 17.704 -5.358 35.558 1.00 25.36 294 LYS C O 1
ATOM 5510 N N . PHE C 1 287 ? 16.835 -3.287 35.468 1.00 22.53 295 PHE C N 1
ATOM 5511 C CA . PHE C 1 287 ? 18.060 -2.683 34.977 1.00 21.23 295 PHE C CA 1
ATOM 5512 C C . PHE C 1 287 ? 18.802 -2.080 36.165 1.00 20.51 295 PHE C C 1
ATOM 5513 O O . PHE C 1 287 ? 18.199 -1.428 37.012 1.00 19.47 295 PHE C O 1
ATOM 5521 N N . ALA C 1 288 ? 20.110 -2.292 36.213 1.00 22.31 296 ALA C N 1
ATOM 5522 C CA . ALA C 1 288 ? 20.924 -1.831 37.326 1.00 24.84 296 ALA C CA 1
ATOM 5523 C C . ALA C 1 288 ? 21.969 -0.744 37.044 1.00 27.65 296 ALA C C 1
ATOM 5524 O O . ALA C 1 288 ? 22.640 -0.745 36.007 1.00 25.48 296 ALA C O 1
ATOM 5526 N N . VAL C 1 289 ? 22.106 0.165 38.007 1.00 29.26 297 VAL C N 1
ATOM 5527 C CA . VAL C 1 289 ? 23.075 1.260 37.944 1.00 30.99 297 VAL C CA 1
ATOM 5528 C C . VAL C 1 289 ? 23.763 1.370 39.303 1.00 31.20 297 VAL C C 1
ATOM 5529 O O . VAL C 1 289 ? 23.323 0.764 40.283 1.00 29.89 297 VAL C O 1
ATOM 5533 N N . LYS C 1 290 ? 24.841 2.141 39.368 1.00 32.67 298 LYS C N 1
ATOM 5534 C CA . LYS C 1 290 ? 25.550 2.295 40.627 1.00 34.97 298 LYS C CA 1
ATOM 5535 C C . LYS C 1 290 ? 24.791 3.229 41.553 1.00 34.65 298 LYS C C 1
ATOM 5536 O O . LYS C 1 290 ? 23.801 3.828 41.156 1.00 35.67 298 LYS C O 1
ATOM 5542 N N . ASP C 1 291 ? 25.245 3.329 42.795 1.00 36.86 299 ASP C N 1
ATOM 5543 C CA . ASP C 1 291 ? 24.606 4.192 43.780 1.00 37.40 299 ASP C CA 1
ATOM 5544 C C . ASP C 1 291 ? 24.683 5.658 43.351 1.00 35.63 299 ASP C C 1
ATOM 5545 O O . ASP C 1 291 ? 25.733 6.130 42.907 1.00 35.45 299 ASP C O 1
ATOM 5550 N N . GLY C 1 292 ? 23.563 6.365 43.473 1.00 33.74 300 GLY C N 1
ATOM 5551 C CA . GLY C 1 292 ? 23.523 7.770 43.104 1.00 32.36 300 GLY C CA 1
ATOM 5552 C C . GLY C 1 292 ? 23.226 8.054 41.640 1.00 31.66 300 GLY C C 1
ATOM 5553 O O . GLY C 1 292 ? 23.088 9.207 41.247 1.00 31.94 300 GLY C O 1
ATOM 5554 N N . GLU C 1 293 ? 23.124 7.016 40.822 1.00 31.16 301 GLU C N 1
ATOM 5555 C CA . GLU C 1 293 ? 22.846 7.217 39.406 1.00 30.57 301 GLU C CA 1
ATOM 5556 C C . GLU C 1 293 ? 21.390 7.012 39.003 1.00 29.81 301 GLU C C 1
ATOM 5557 O O . GLU C 1 293 ? 21.028 7.275 37.854 1.00 30.67 301 GLU C O 1
ATOM 5563 N N . LYS C 1 294 ? 20.547 6.561 39.929 1.00 27.87 302 LYS C N 1
ATOM 5564 C CA . LYS C 1 294 ? 19.150 6.322 39.587 1.00 28.67 302 LYS C CA 1
ATOM 5565 C C . LYS C 1 294 ? 18.431 7.529 38.979 1.00 30.37 302 LYS C C 1
ATOM 5566 O O . LYS C 1 294 ? 17.840 7.430 37.905 1.00 30.37 302 LYS C O 1
ATOM 5572 N N . GLU C 1 295 ? 18.475 8.668 39.661 1.00 31.68 303 GLU C N 1
ATOM 5573 C CA . GLU C 1 295 ? 17.807 9.867 39.164 1.00 32.01 303 GLU C CA 1
ATOM 5574 C C . GLU C 1 295 ? 18.410 10.310 37.828 1.00 31.15 303 GLU C C 1
ATOM 5575 O O . GLU C 1 295 ? 17.726 10.893 36.990 1.00 28.17 303 GLU C O 1
ATOM 5581 N N . LYS C 1 296 ? 19.690 10.014 37.633 1.00 30.84 304 LYS C N 1
ATOM 5582 C CA . LYS C 1 296 ? 20.393 10.420 36.421 1.00 31.38 304 LYS C CA 1
ATOM 5583 C C . LYS C 1 296 ? 20.341 9.469 35.230 1.00 29.28 304 LYS C C 1
ATOM 5584 O O . LYS C 1 296 ? 20.618 9.889 34.108 1.00 31.77 304 LYS C O 1
ATOM 5590 N N . ALA C 1 297 ? 19.993 8.204 35.455 1.00 26.54 305 ALA C N 1
ATOM 5591 C CA . ALA C 1 297 ? 19.958 7.229 34.364 1.00 24.76 305 ALA C CA 1
ATOM 5592 C C . ALA C 1 297 ? 18.580 6.631 34.097 1.00 24.06 305 ALA C C 1
ATOM 5593 O O . ALA C 1 297 ? 18.290 6.162 32.999 1.00 24.47 305 ALA C O 1
ATOM 5595 N N . GLU C 1 298 ? 17.740 6.656 35.116 1.00 22.25 306 GLU C N 1
ATOM 5596 C CA . GLU C 1 298 ? 16.402 6.108 35.050 1.00 22.49 306 GLU C CA 1
ATOM 5597 C C . GLU C 1 298 ? 15.592 6.528 33.818 1.00 21.61 306 GLU C C 1
ATOM 5598 O O . GLU C 1 298 ? 14.927 5.691 33.195 1.00 18.27 306 GLU C O 1
ATOM 5604 N N . GLY C 1 299 ? 15.657 7.817 33.479 1.00 18.36 307 GLY C N 1
ATOM 5605 C CA . GLY C 1 299 ? 14.931 8.335 32.331 1.00 18.41 307 GLY C CA 1
ATOM 5606 C C . GLY C 1 299 ? 15.295 7.655 31.023 1.00 17.93 307 GLY C C 1
ATOM 5607 O O . GLY C 1 299 ? 14.422 7.203 30.291 1.00 17.31 307 GLY C O 1
ATOM 5608 N N . ALA C 1 300 ? 16.588 7.586 30.733 1.00 18.32 308 ALA C N 1
ATOM 5609 C CA . ALA C 1 300 ? 17.070 6.952 29.514 1.00 19.49 308 ALA C CA 1
ATOM 5610 C C . ALA C 1 300 ? 16.740 5.465 29.487 1.00 19.61 308 ALA C C 1
ATOM 5611 O O . ALA C 1 300 ? 16.324 4.937 28.458 1.00 22.31 308 ALA C O 1
ATOM 5613 N N . ILE C 1 301 ? 16.925 4.793 30.620 1.00 20.22 309 ILE C N 1
ATOM 5614 C CA . ILE C 1 301 ? 16.656 3.363 30.709 1.00 19.95 309 ILE C CA 1
ATOM 5615 C C . ILE C 1 301 ? 15.208 3.042 30.356 1.00 21.25 309 ILE C C 1
ATOM 5616 O O . ILE C 1 301 ? 14.949 2.166 29.527 1.00 19.26 309 ILE C O 1
ATOM 5621 N N . LYS C 1 302 ? 14.271 3.756 30.979 1.00 22.17 310 LYS C N 1
ATOM 5622 C CA . LYS C 1 302 ? 12.849 3.538 30.726 1.00 23.96 310 LYS C CA 1
ATOM 5623 C C . LYS C 1 302 ? 12.536 3.695 29.246 1.00 21.99 310 LYS C C 1
ATOM 5624 O O . LYS C 1 302 ? 11.886 2.844 28.641 1.00 23.23 310 LYS C O 1
ATOM 5630 N N . GLY C 1 303 ? 13.007 4.794 28.670 1.00 21.99 311 GLY C N 1
ATOM 5631 C CA . GLY C 1 303 ? 12.784 5.041 27.261 1.00 19.75 311 GLY C CA 1
ATOM 5632 C C . GLY C 1 303 ? 13.353 3.927 26.407 1.00 19.66 311 GLY C C 1
ATOM 5633 O O . GLY C 1 303 ? 12.675 3.439 25.512 1.00 22.00 311 GLY C O 1
ATOM 5634 N N . ALA C 1 304 ? 14.590 3.516 26.679 1.00 19.43 312 ALA C N 1
ATOM 5635 C CA . ALA C 1 304 ? 15.212 2.437 25.910 1.00 21.24 312 ALA C CA 1
ATOM 5636 C C . ALA C 1 304 ? 14.392 1.155 26.010 1.00 20.21 312 ALA C C 1
ATOM 5637 O O . ALA C 1 304 ? 14.107 0.517 24.997 1.00 22.02 312 ALA C O 1
ATOM 5639 N N . ALA C 1 305 ? 14.003 0.783 27.228 1.00 19.80 313 ALA C N 1
ATOM 5640 C CA . ALA C 1 305 ? 13.224 -0.442 27.427 1.00 19.86 313 ALA C CA 1
ATOM 5641 C C . ALA C 1 305 ? 11.806 -0.354 26.865 1.00 19.23 313 ALA C C 1
ATOM 5642 O O . ALA C 1 305 ? 11.312 -1.296 26.248 1.00 17.01 313 ALA C O 1
ATOM 5644 N N . GLU C 1 306 ? 11.144 0.771 27.096 1.00 20.38 314 GLU C N 1
ATOM 5645 C CA . GLU C 1 306 ? 9.789 0.947 26.596 1.00 19.88 314 GLU C CA 1
ATOM 5646 C C . GLU C 1 306 ? 9.772 0.989 25.076 1.00 19.86 314 GLU C C 1
ATOM 5647 O O . GLU C 1 306 ? 8.946 0.330 24.443 1.00 21.01 314 GLU C O 1
ATOM 5653 N N . SER C 1 307 ? 10.669 1.768 24.484 1.00 18.41 315 SER C N 1
ATOM 5654 C CA . SER C 1 307 ? 10.722 1.831 23.026 1.00 18.25 315 SER C CA 1
ATOM 5655 C C . SER C 1 307 ? 11.026 0.451 22.455 1.00 15.78 315 SER C C 1
ATOM 5656 O O . SER C 1 307 ? 10.414 0.037 21.482 1.00 14.47 315 SER C O 1
ATOM 5659 N N . ALA C 1 308 ? 11.973 -0.259 23.064 1.00 18.61 316 ALA C N 1
ATOM 5660 C CA . ALA C 1 308 ? 12.339 -1.585 22.579 1.00 18.42 316 ALA C CA 1
ATOM 5661 C C . ALA C 1 308 ? 11.129 -2.513 22.587 1.00 19.53 316 ALA C C 1
ATOM 5662 O O . ALA C 1 308 ? 10.914 -3.279 21.646 1.00 20.40 316 ALA C O 1
ATOM 5664 N N . VAL C 1 309 ? 10.337 -2.432 23.651 1.00 19.70 317 VAL C N 1
ATOM 5665 C CA . VAL C 1 309 ? 9.150 -3.267 23.795 1.00 18.43 317 VAL C CA 1
ATOM 5666 C C . VAL C 1 309 ? 8.053 -2.874 22.814 1.00 18.33 317 VAL C C 1
ATOM 5667 O O . VAL C 1 309 ? 7.435 -3.730 22.190 1.00 18.96 317 VAL C O 1
ATOM 5671 N N . ARG C 1 310 ? 7.810 -1.578 22.667 1.00 20.01 318 ARG C N 1
ATOM 5672 C CA . ARG C 1 310 ? 6.774 -1.121 21.743 1.00 19.05 318 ARG C CA 1
ATOM 5673 C C . ARG C 1 310 ? 7.098 -1.500 20.298 1.00 19.70 318 ARG C C 1
ATOM 5674 O O . ARG C 1 310 ? 6.199 -1.857 19.524 1.00 17.31 318 ARG C O 1
ATOM 5682 N N . LYS C 1 311 ? 8.380 -1.429 19.944 1.00 17.74 319 LYS C N 1
ATOM 5683 C CA . LYS C 1 311 ? 8.828 -1.772 18.593 1.00 18.63 319 LYS C CA 1
ATOM 5684 C C . LYS C 1 311 ? 8.613 -3.246 18.241 1.00 20.21 319 LYS C C 1
ATOM 5685 O O . LYS C 1 311 ? 8.191 -3.562 17.130 1.00 21.03 319 LYS C O 1
ATOM 5691 N N . VAL C 1 312 ? 8.912 -4.141 19.184 1.00 19.48 320 VAL C N 1
ATOM 5692 C CA . VAL C 1 312 ? 8.734 -5.576 18.971 1.00 18.96 320 VAL C CA 1
ATOM 5693 C C . VAL C 1 312 ? 7.256 -5.994 18.936 1.00 18.58 320 VAL C C 1
ATOM 5694 O O . VAL C 1 312 ? 6.844 -6.762 18.064 1.00 19.23 320 VAL C O 1
ATOM 5698 N N . LEU C 1 313 ? 6.462 -5.500 19.882 1.00 15.81 321 LEU C N 1
ATOM 5699 C CA . LEU C 1 313 ? 5.049 -5.852 19.915 1.00 15.39 321 LEU C CA 1
ATOM 5700 C C . LEU C 1 313 ? 4.301 -5.177 18.766 1.00 16.97 321 LEU C C 1
ATOM 5701 O O . LEU C 1 313 ? 3.256 -5.655 18.316 1.00 16.49 321 LEU C O 1
ATOM 5706 N N . GLY C 1 314 ? 4.841 -4.062 18.291 1.00 16.38 322 GLY C N 1
ATOM 5707 C CA . GLY C 1 314 ? 4.214 -3.375 17.178 1.00 17.38 322 GLY C CA 1
ATOM 5708 C C . GLY C 1 314 ? 4.466 -4.157 15.901 1.00 20.88 322 GLY C C 1
ATOM 5709 O O . GLY C 1 314 ? 3.585 -4.267 15.042 1.00 22.00 322 GLY C O 1
ATOM 5710 N N . ALA C 1 315 ? 5.670 -4.714 15.785 1.00 18.92 323 ALA C N 1
ATOM 5711 C CA . ALA C 1 315 ? 6.045 -5.493 14.614 1.00 21.78 323 ALA C CA 1
ATOM 5712 C C . ALA C 1 315 ? 5.261 -6.797 14.583 1.00 22.60 323 ALA C C 1
ATOM 5713 O O . ALA C 1 315 ? 4.904 -7.279 13.509 1.00 22.17 323 ALA C O 1
ATOM 5715 N N . ILE C 1 316 ? 4.998 -7.358 15.764 1.00 23.14 324 ILE C N 1
ATOM 5716 C CA . ILE C 1 316 ? 4.230 -8.596 15.884 1.00 24.05 324 ILE C CA 1
ATOM 5717 C C . ILE C 1 316 ? 2.780 -8.327 15.486 1.00 26.18 324 ILE C C 1
ATOM 5718 O O . ILE C 1 316 ? 2.144 -9.135 14.801 1.00 26.12 324 ILE C O 1
ATOM 5723 N N . THR C 1 317 ? 2.259 -7.189 15.931 1.00 27.67 325 THR C N 1
ATOM 5724 C CA . THR C 1 317 ? 0.890 -6.800 15.612 1.00 29.26 325 THR C CA 1
ATOM 5725 C C . THR C 1 317 ? 0.737 -6.653 14.097 1.00 29.95 325 THR C C 1
ATOM 5726 O O . THR C 1 317 ? -0.265 -7.062 13.515 1.00 30.23 325 THR C O 1
ATOM 5730 N N . GLY C 1 318 ? 1.740 -6.065 13.463 1.00 29.89 326 GLY C N 1
ATOM 5731 C CA . GLY C 1 318 ? 1.679 -5.877 12.027 1.00 30.63 326 GLY C CA 1
ATOM 5732 C C . GLY C 1 318 ? 1.694 -7.195 11.283 1.00 31.62 326 GLY C C 1
ATOM 5733 O O . GLY C 1 318 ? 1.027 -7.354 10.260 1.00 31.17 326 GLY C O 1
ATOM 5734 N N . LEU C 1 319 ? 2.460 -8.145 11.807 1.00 31.52 327 LEU C N 1
ATOM 5735 C CA . LEU C 1 319 ? 2.580 -9.454 11.191 1.00 32.15 327 LEU C CA 1
ATOM 5736 C C . LEU C 1 319 ? 1.288 -10.251 11.363 1.00 32.32 327 LEU C C 1
ATOM 5737 O O . LEU C 1 319 ? 0.753 -10.793 10.397 1.00 32.13 327 LEU C O 1
ATOM 5742 N N . ILE C 1 320 ? 0.785 -10.314 12.592 1.00 31.86 328 ILE C N 1
ATOM 5743 C CA . ILE C 1 320 ? -0.448 -11.034 12.866 1.00 31.25 328 ILE C CA 1
ATOM 5744 C C . ILE C 1 320 ? -1.575 -10.420 12.043 1.00 32.40 328 ILE C C 1
ATOM 5745 O O . ILE C 1 320 ? -2.398 -11.127 11.462 1.00 30.84 328 ILE C O 1
ATOM 5750 N N . GLY C 1 321 ? -1.595 -9.091 12.005 1.00 33.13 329 GLY C N 1
ATOM 5751 C CA . GLY C 1 321 ? -2.602 -8.383 11.245 1.00 32.26 329 GLY C CA 1
ATOM 5752 C C . GLY C 1 321 ? -2.579 -8.797 9.789 1.00 31.60 329 GLY C C 1
ATOM 5753 O O . GLY C 1 321 ? -3.608 -9.189 9.245 1.00 31.52 329 GLY C O 1
ATOM 5754 N N . ASP C 1 322 ? -1.417 -8.718 9.150 1.00 30.66 330 ASP C N 1
ATOM 5755 C CA . ASP C 1 322 ? -1.332 -9.096 7.745 1.00 32.86 330 ASP C CA 1
ATOM 5756 C C . ASP C 1 322 ? -1.834 -10.523 7.529 1.00 32.98 330 ASP C C 1
ATOM 5757 O O . ASP C 1 322 ? -2.747 -10.757 6.739 1.00 34.58 330 ASP C O 1
ATOM 5762 N N . ALA C 1 323 ? -1.243 -11.466 8.254 1.00 31.92 331 ALA C N 1
ATOM 5763 C CA . ALA C 1 323 ? -1.600 -12.871 8.127 1.00 32.18 331 ALA C CA 1
ATOM 5764 C C . ALA C 1 323 ? -3.091 -13.167 8.192 1.00 31.85 331 ALA C C 1
ATOM 5765 O O . ALA C 1 323 ? -3.620 -13.847 7.318 1.00 30.09 331 ALA C O 1
ATOM 5767 N N . VAL C 1 324 ? -3.775 -12.672 9.217 1.00 32.13 332 VAL C N 1
ATOM 5768 C CA . VAL C 1 324 ? -5.200 -12.956 9.328 1.00 34.55 332 VAL C CA 1
ATOM 5769 C C . VAL C 1 324 ? -6.007 -12.225 8.268 1.00 35.17 332 VAL C C 1
ATOM 5770 O O . VAL C 1 324 ? -6.978 -12.770 7.745 1.00 36.47 332 VAL C O 1
ATOM 5774 N N . SER C 1 325 ? -5.609 -10.995 7.958 1.00 34.65 333 SER C N 1
ATOM 5775 C CA . SER C 1 325 ? -6.310 -10.206 6.948 1.00 35.41 333 SER C CA 1
ATOM 5776 C C . SER C 1 325 ? -6.282 -10.960 5.631 1.00 34.21 333 SER C C 1
ATOM 5777 O O . SER C 1 325 ? -7.257 -10.976 4.897 1.00 32.38 333 SER C O 1
ATOM 5780 N N . SER C 1 326 ? -5.142 -11.580 5.351 1.00 34.17 334 SER C N 1
ATOM 5781 C CA . SER C 1 326 ? -4.951 -12.338 4.129 1.00 36.74 334 SER C CA 1
ATOM 5782 C C . SER C 1 326 ? -5.758 -13.634 4.184 1.00 38.08 334 SER C C 1
ATOM 5783 O O . SER C 1 326 ? -6.300 -14.088 3.175 1.00 37.44 334 SER C O 1
ATOM 5786 N N . GLY C 1 327 ? -5.834 -14.225 5.373 1.00 38.76 335 GLY C N 1
ATOM 5787 C CA . GLY C 1 327 ? -6.582 -15.456 5.530 1.00 37.70 335 GLY C CA 1
ATOM 5788 C C . GLY C 1 327 ? -8.060 -15.183 5.345 1.00 38.56 335 GLY C C 1
ATOM 5789 O O . GLY C 1 327 ? -8.774 -15.950 4.695 1.00 37.61 335 GLY C O 1
ATOM 5790 N N . LEU C 1 328 ? -8.518 -14.072 5.912 1.00 38.52 336 LEU C N 1
ATOM 5791 C CA . LEU C 1 328 ? -9.918 -13.693 5.819 1.00 39.56 336 LEU C CA 1
ATOM 5792 C C . LEU C 1 328 ? -10.311 -13.206 4.434 1.00 41.13 336 LEU C C 1
ATOM 5793 O O . LEU C 1 328 ? -11.465 -13.328 4.030 1.00 41.19 336 LEU C O 1
ATOM 5798 N N . ARG C 1 329 ? -9.359 -12.648 3.702 1.00 42.57 337 ARG C N 1
ATOM 5799 C CA . ARG C 1 329 ? -9.675 -12.164 2.373 1.00 45.22 337 ARG C CA 1
ATOM 5800 C C . ARG C 1 329 ? -9.970 -13.342 1.443 1.00 44.91 337 ARG C C 1
ATOM 5801 O O . ARG C 1 329 ? -10.981 -13.348 0.746 1.00 44.28 337 ARG C O 1
ATOM 5809 N N . LYS C 1 330 ? -9.105 -14.351 1.455 1.00 46.05 338 LYS C N 1
ATOM 5810 C CA . LYS C 1 330 ? -9.299 -15.502 0.585 1.00 47.92 338 LYS C CA 1
ATOM 5811 C C . LYS C 1 330 ? -10.528 -16.319 0.961 1.00 46.68 338 LYS C C 1
ATOM 5812 O O . LYS C 1 330 ? -10.993 -17.142 0.178 1.00 46.55 338 LYS C O 1
ATOM 5818 N N . VAL C 1 331 ? -11.057 -16.091 2.157 1.00 45.68 339 VAL C N 1
ATOM 5819 C CA . VAL C 1 331 ? -12.252 -16.801 2.592 1.00 44.15 339 VAL C CA 1
ATOM 5820 C C . VAL C 1 331 ? -13.448 -15.988 2.150 1.00 43.10 339 VAL C C 1
ATOM 5821 O O . VAL C 1 331 ? -14.388 -16.516 1.557 1.00 42.14 339 VAL C O 1
ATOM 5825 N N . GLY C 1 332 ? -13.397 -14.694 2.450 1.00 42.47 340 GLY C N 1
ATOM 5826 C CA . GLY C 1 332 ? -14.476 -13.801 2.082 1.00 41.18 340 GLY C CA 1
ATOM 5827 C C . GLY C 1 332 ? -14.711 -13.861 0.590 1.00 41.80 340 GLY C C 1
ATOM 5828 O O . GLY C 1 332 ? -15.845 -13.776 0.133 1.00 41.47 340 GLY C O 1
ATOM 5829 N N . ASP C 1 333 ? -13.635 -14.016 -0.173 1.00 40.96 341 ASP C N 1
ATOM 5830 C CA . ASP C 1 333 ? -13.752 -14.093 -1.617 1.00 41.84 341 ASP C CA 1
ATOM 5831 C C . ASP C 1 333 ? -14.449 -15.371 -2.057 1.00 42.99 341 ASP C C 1
ATOM 5832 O O . ASP C 1 333 ? -15.383 -15.317 -2.854 1.00 43.32 341 ASP C O 1
ATOM 5837 N N . SER C 1 334 ? -13.997 -16.515 -1.544 1.00 44.89 342 SER C N 1
ATOM 5838 C CA . SER C 1 334 ? -14.606 -17.799 -1.894 1.00 46.51 342 SER C CA 1
ATOM 5839 C C . SER C 1 334 ? -16.112 -17.721 -1.711 1.00 47.17 342 SER C C 1
ATOM 5840 O O . SER C 1 334 ? -16.870 -17.967 -2.643 1.00 47.91 342 SER C O 1
ATOM 5843 N N . VAL C 1 335 ? -16.536 -17.372 -0.502 1.00 48.60 343 VAL C N 1
ATOM 5844 C CA . VAL C 1 335 ? -17.950 -17.247 -0.191 1.00 51.94 343 VAL C CA 1
ATOM 5845 C C . VAL C 1 335 ? -18.653 -16.339 -1.195 1.00 55.30 343 VAL C C 1
ATOM 5846 O O . VAL C 1 335 ? -19.788 -16.597 -1.594 1.00 52.87 343 VAL C O 1
ATOM 5850 N N . LYS C 1 336 ? -17.964 -15.279 -1.604 1.00 57.61 344 LYS C N 1
ATOM 5851 C CA . LYS C 1 336 ? -18.522 -14.313 -2.541 1.00 61.23 344 LYS C CA 1
ATOM 5852 C C . LYS C 1 336 ? -18.674 -14.880 -3.951 1.00 62.41 344 LYS C C 1
ATOM 5853 O O . LYS C 1 336 ? -19.659 -14.603 -4.638 1.00 63.12 344 LYS C O 1
ATOM 5859 N N . ALA C 1 337 ? -17.701 -15.678 -4.374 1.00 64.21 345 ALA C N 1
ATOM 5860 C CA . ALA C 1 337 ? -17.735 -16.281 -5.697 1.00 67.45 345 ALA C CA 1
ATOM 5861 C C . ALA C 1 337 ? -19.020 -17.086 -5.900 1.00 72.06 345 ALA C C 1
ATOM 5862 O O . ALA C 1 337 ? -19.379 -17.427 -7.028 1.00 71.93 345 ALA C O 1
ATOM 5864 N N . ALA C 1 338 ? -19.712 -17.380 -4.801 1.00 74.90 346 ALA C N 1
ATOM 5865 C CA . ALA C 1 338 ? -20.952 -18.150 -4.845 1.00 78.32 346 ALA C CA 1
ATOM 5866 C C . ALA C 1 338 ? -22.017 -17.517 -5.739 1.00 80.96 346 ALA C C 1
ATOM 5867 O O . ALA C 1 338 ? -22.615 -18.195 -6.576 1.00 81.21 346 ALA C O 1
ATOM 5869 N N . SER C 1 339 ? -22.250 -16.220 -5.557 1.00 82.74 347 SER C N 1
ATOM 5870 C CA . SER C 1 339 ? -23.248 -15.493 -6.338 1.00 85.89 347 SER C CA 1
ATOM 5871 C C . SER C 1 339 ? -23.218 -15.870 -7.817 1.00 86.95 347 SER C C 1
ATOM 5872 O O . SER C 1 339 ? -24.236 -16.407 -8.306 1.00 88.77 347 SER C O 1
ATOM 5875 N N . LYS D 1 24 ? 82.109 42.045 93.523 1.00 98.84 32 LYS D N 1
ATOM 5876 C CA . LYS D 1 24 ? 82.445 41.751 92.099 1.00 98.22 32 LYS D CA 1
ATOM 5877 C C . LYS D 1 24 ? 81.576 40.629 91.539 1.00 98.00 32 LYS D C 1
ATOM 5878 O O . LYS D 1 24 ? 81.613 39.502 92.029 1.00 98.56 32 LYS D O 1
ATOM 5884 N N . PHE D 1 25 ? 80.806 40.933 90.501 1.00 97.79 33 PHE D N 1
ATOM 5885 C CA . PHE D 1 25 ? 79.935 39.930 89.909 1.00 96.90 33 PHE D CA 1
ATOM 5886 C C . PHE D 1 25 ? 80.302 39.595 88.470 1.00 95.90 33 PHE D C 1
ATOM 5887 O O . PHE D 1 25 ? 81.468 39.644 88.085 1.00 95.13 33 PHE D O 1
ATOM 5895 N N . TYR D 1 26 ? 79.284 39.251 87.685 1.00 93.98 34 TYR D N 1
ATOM 5896 C CA . TYR D 1 26 ? 79.435 38.879 86.276 1.00 91.76 34 TYR D CA 1
ATOM 5897 C C . TYR D 1 26 ? 78.017 38.580 85.788 1.00 90.10 34 TYR D C 1
ATOM 5898 O O . TYR D 1 26 ? 77.753 38.502 84.585 1.00 90.90 34 TYR D O 1
ATOM 5907 N N . GLN D 1 27 ? 77.118 38.426 86.757 1.00 87.97 35 GLN D N 1
ATOM 5908 C CA . GLN D 1 27 ? 75.713 38.097 86.535 1.00 85.55 35 GLN D CA 1
ATOM 5909 C C . GLN D 1 27 ? 74.868 39.005 85.638 1.00 83.74 35 GLN D C 1
ATOM 5910 O O . GLN D 1 27 ? 73.837 38.568 85.132 1.00 83.10 35 GLN D O 1
ATOM 5916 N N . SER D 1 28 ? 75.280 40.253 85.434 1.00 82.50 36 SER D N 1
ATOM 5917 C CA . SER D 1 28 ? 74.498 41.142 84.578 1.00 81.16 36 SER D CA 1
ATOM 5918 C C . SER D 1 28 ? 74.453 40.589 83.161 1.00 79.77 36 SER D C 1
ATOM 5919 O O . SER D 1 28 ? 73.786 41.140 82.282 1.00 79.20 36 SER D O 1
ATOM 5922 N N . VAL D 1 29 ? 75.165 39.487 82.952 1.00 78.01 37 VAL D N 1
ATOM 5923 C CA . VAL D 1 29 ? 75.225 38.843 81.649 1.00 75.88 37 VAL D CA 1
ATOM 5924 C C . VAL D 1 29 ? 74.673 37.425 81.726 1.00 75.01 37 VAL D C 1
ATOM 5925 O O . VAL D 1 29 ? 74.052 36.941 80.781 1.00 73.82 37 VAL D O 1
ATOM 5929 N N . ILE D 1 30 ? 74.913 36.764 82.854 1.00 73.97 38 ILE D N 1
ATOM 5930 C CA . ILE D 1 30 ? 74.435 35.405 83.060 1.00 73.13 38 ILE D CA 1
ATOM 5931 C C . ILE D 1 30 ? 72.915 35.373 83.066 1.00 72.79 38 ILE D C 1
ATOM 5932 O O . ILE D 1 30 ? 72.300 34.743 82.214 1.00 73.01 38 ILE D O 1
ATOM 5937 N N . GLN D 1 31 ? 72.307 36.055 84.029 1.00 72.51 39 GLN D N 1
ATOM 5938 C CA . GLN D 1 31 ? 70.853 36.084 84.116 1.00 71.98 39 GLN D CA 1
ATOM 5939 C C . GLN D 1 31 ? 70.255 37.139 83.195 1.00 70.60 39 GLN D C 1
ATOM 5940 O O . GLN D 1 31 ? 69.211 37.723 83.483 1.00 71.60 39 GLN D O 1
ATOM 5946 N N . LEU D 1 32 ? 70.939 37.374 82.084 1.00 68.87 40 LEU D N 1
ATOM 5947 C CA . LEU D 1 32 ? 70.496 38.325 81.078 1.00 67.92 40 LEU D CA 1
ATOM 5948 C C . LEU D 1 32 ? 70.329 37.526 79.796 1.00 68.17 40 LEU D C 1
ATOM 5949 O O . LEU D 1 32 ? 69.288 37.581 79.144 1.00 67.77 40 LEU D O 1
ATOM 5954 N N . GLY D 1 33 ? 71.374 36.786 79.441 1.00 68.48 41 GLY D N 1
ATOM 5955 C CA . GLY D 1 33 ? 71.323 35.958 78.254 1.00 68.48 41 GLY D CA 1
ATOM 5956 C C . GLY D 1 33 ? 70.426 34.783 78.574 1.00 68.69 41 GLY D C 1
ATOM 5957 O O . GLY D 1 33 ? 69.696 34.282 77.718 1.00 68.99 41 GLY D O 1
ATOM 5958 N N . ASN D 1 34 ? 70.480 34.349 79.828 1.00 68.69 42 ASN D N 1
ATOM 5959 C CA . ASN D 1 34 ? 69.664 33.240 80.295 1.00 69.27 42 ASN D CA 1
ATOM 5960 C C . ASN D 1 34 ? 68.203 33.643 80.131 1.00 69.64 42 ASN D C 1
ATOM 5961 O O . ASN D 1 34 ? 67.345 32.810 79.838 1.00 70.40 42 ASN D O 1
ATOM 5966 N N . GLY D 1 35 ? 67.932 34.931 80.328 1.00 69.45 43 GLY D N 1
ATOM 5967 C CA . GLY D 1 35 ? 66.580 35.439 80.186 1.00 68.84 43 GLY D CA 1
ATOM 5968 C C . GLY D 1 35 ? 66.201 35.511 78.721 1.00 68.72 43 GLY D C 1
ATOM 5969 O O . GLY D 1 35 ? 65.054 35.260 78.354 1.00 69.76 43 GLY D O 1
ATOM 5970 N N . PHE D 1 36 ? 67.173 35.862 77.884 1.00 68.47 44 PHE D N 1
ATOM 5971 C CA . PHE D 1 36 ? 66.965 35.950 76.445 1.00 67.87 44 PHE D CA 1
ATOM 5972 C C . PHE D 1 36 ? 66.622 34.558 75.933 1.00 68.15 44 PHE D C 1
ATOM 5973 O O . PHE D 1 36 ? 65.770 34.393 75.061 1.00 67.91 44 PHE D O 1
ATOM 5981 N N . LEU D 1 37 ? 67.305 33.563 76.488 1.00 68.69 45 LEU D N 1
ATOM 5982 C CA . LEU D 1 37 ? 67.094 32.169 76.127 1.00 70.04 45 LEU D CA 1
ATOM 5983 C C . LEU D 1 37 ? 65.602 31.867 76.170 1.00 70.86 45 LEU D C 1
ATOM 5984 O O . LEU D 1 37 ? 65.069 31.174 75.307 1.00 70.97 45 LEU D O 1
ATOM 5989 N N . ASP D 1 38 ? 64.935 32.402 77.186 1.00 71.92 46 ASP D N 1
ATOM 5990 C CA . ASP D 1 38 ? 63.509 32.188 77.368 1.00 72.25 46 ASP D CA 1
ATOM 5991 C C . ASP D 1 38 ? 62.694 32.975 76.351 1.00 72.23 46 ASP D C 1
ATOM 5992 O O . ASP D 1 38 ? 61.770 32.439 75.742 1.00 72.75 46 ASP D O 1
ATOM 5997 N N . VAL D 1 39 ? 63.033 34.247 76.168 1.00 71.78 47 VAL D N 1
ATOM 5998 C CA . VAL D 1 39 ? 62.322 35.077 75.205 1.00 71.85 47 VAL D CA 1
ATOM 5999 C C . VAL D 1 39 ? 62.407 34.441 73.817 1.00 72.43 47 VAL D C 1
ATOM 6000 O O . VAL D 1 39 ? 61.595 34.726 72.939 1.00 72.15 47 VAL D O 1
ATOM 6004 N N . PHE D 1 40 ? 63.395 33.572 73.629 1.00 73.57 48 PHE D N 1
ATOM 6005 C CA . PHE D 1 40 ? 63.572 32.894 72.352 1.00 75.52 48 PHE D CA 1
ATOM 6006 C C . PHE D 1 40 ? 62.874 31.545 72.405 1.00 76.29 48 PHE D C 1
ATOM 6007 O O . PHE D 1 40 ? 62.327 31.083 71.407 1.00 77.17 48 PHE D O 1
ATOM 6015 N N . THR D 1 41 ? 62.901 30.911 73.572 1.00 77.55 49 THR D N 1
ATOM 6016 C CA . THR D 1 41 ? 62.246 29.621 73.741 1.00 78.79 49 THR D CA 1
ATOM 6017 C C . THR D 1 41 ? 60.764 29.832 73.453 1.00 79.41 49 THR D C 1
ATOM 6018 O O . THR D 1 41 ? 60.130 29.034 72.759 1.00 79.70 49 THR D O 1
ATOM 6022 N N . SER D 1 42 ? 60.225 30.928 73.981 1.00 79.39 50 SER D N 1
ATOM 6023 C CA . SER D 1 42 ? 58.823 31.270 73.793 1.00 79.58 50 SER D CA 1
ATOM 6024 C C . SER D 1 42 ? 58.557 31.669 72.346 1.00 79.62 50 SER D C 1
ATOM 6025 O O . SER D 1 42 ? 57.565 32.330 72.044 1.00 79.14 50 SER D O 1
ATOM 6028 N N . PHE D 1 43 ? 59.459 31.268 71.458 1.00 80.62 51 PHE D N 1
ATOM 6029 C CA . PHE D 1 43 ? 59.328 31.559 70.037 1.00 81.26 51 PHE D CA 1
ATOM 6030 C C . PHE D 1 43 ? 59.172 30.227 69.313 1.00 81.94 51 PHE D C 1
ATOM 6031 O O . PHE D 1 43 ? 59.196 30.159 68.083 1.00 81.33 51 PHE D O 1
ATOM 6039 N N . GLY D 1 44 ? 59.018 29.168 70.101 1.00 82.86 52 GLY D N 1
ATOM 6040 C CA . GLY D 1 44 ? 58.849 27.840 69.546 1.00 84.21 52 GLY D CA 1
ATOM 6041 C C . GLY D 1 44 ? 57.385 27.539 69.298 1.00 84.82 52 GLY D C 1
ATOM 6042 O O . GLY D 1 44 ? 57.035 26.475 68.786 1.00 84.99 52 GLY D O 1
ATOM 6043 N N . GLY D 1 45 ? 56.523 28.481 69.671 1.00 85.31 53 GLY D N 1
ATOM 6044 C CA . GLY D 1 45 ? 55.099 28.297 69.466 1.00 85.85 53 GLY D CA 1
ATOM 6045 C C . GLY D 1 45 ? 54.789 28.236 67.984 1.00 85.87 53 GLY D C 1
ATOM 6046 O O . GLY D 1 45 ? 53.769 27.686 67.568 1.00 86.07 53 GLY D O 1
ATOM 6047 N N . LEU D 1 46 ? 55.686 28.806 67.185 1.00 86.06 54 LEU D N 1
ATOM 6048 C CA . LEU D 1 46 ? 55.533 28.828 65.737 1.00 85.99 54 LEU D CA 1
ATOM 6049 C C . LEU D 1 46 ? 56.084 27.545 65.128 1.00 86.04 54 LEU D C 1
ATOM 6050 O O . LEU D 1 46 ? 55.768 27.205 63.989 1.00 85.77 54 LEU D O 1
ATOM 6055 N N . VAL D 1 47 ? 56.910 26.838 65.895 1.00 86.92 55 VAL D N 1
ATOM 6056 C CA . VAL D 1 47 ? 57.514 25.588 65.437 1.00 87.38 55 VAL D CA 1
ATOM 6057 C C . VAL D 1 47 ? 56.448 24.545 65.101 1.00 87.75 55 VAL D C 1
ATOM 6058 O O . VAL D 1 47 ? 56.150 24.304 63.930 1.00 87.85 55 VAL D O 1
ATOM 6062 N N . ALA D 1 48 ? 55.873 23.931 66.129 1.00 87.96 56 ALA D N 1
ATOM 6063 C CA . ALA D 1 48 ? 54.846 22.918 65.925 1.00 88.08 56 ALA D CA 1
ATOM 6064 C C . ALA D 1 48 ? 53.552 23.549 65.419 1.00 88.03 56 ALA D C 1
ATOM 6065 O O . ALA D 1 48 ? 52.759 24.073 66.204 1.00 88.35 56 ALA D O 1
ATOM 6067 N N . GLU D 1 49 ? 53.344 23.505 64.107 1.00 87.66 57 GLU D N 1
ATOM 6068 C CA . GLU D 1 49 ? 52.134 24.068 63.527 1.00 87.29 57 GLU D CA 1
ATOM 6069 C C . GLU D 1 49 ? 50.988 23.089 63.713 1.00 87.22 57 GLU D C 1
ATOM 6070 O O . GLU D 1 49 ? 51.120 21.897 63.427 1.00 86.90 57 GLU D O 1
ATOM 6076 N N . ALA D 1 50 ? 49.858 23.601 64.186 1.00 86.83 58 ALA D N 1
ATOM 6077 C CA . ALA D 1 50 ? 48.697 22.767 64.435 1.00 86.27 58 ALA D CA 1
ATOM 6078 C C . ALA D 1 50 ? 47.588 22.894 63.402 1.00 85.78 58 ALA D C 1
ATOM 6079 O O . ALA D 1 50 ? 47.461 23.906 62.712 1.00 86.05 58 ALA D O 1
ATOM 6081 N N . PHE D 1 51 ? 46.797 21.832 63.304 1.00 85.12 59 PHE D N 1
ATOM 6082 C CA . PHE D 1 51 ? 45.651 21.768 62.410 1.00 84.50 59 PHE D CA 1
ATOM 6083 C C . PHE D 1 51 ? 44.527 22.162 63.352 1.00 84.78 59 PHE D C 1
ATOM 6084 O O . PHE D 1 51 ? 43.441 22.564 62.934 1.00 84.61 59 PHE D O 1
ATOM 6092 N N . GLY D 1 52 ? 44.829 22.045 64.643 1.00 85.29 60 GLY D N 1
ATOM 6093 C CA . GLY D 1 52 ? 43.867 22.351 65.681 1.00 85.72 60 GLY D CA 1
ATOM 6094 C C . GLY D 1 52 ? 42.951 21.156 65.841 1.00 86.31 60 GLY D C 1
ATOM 6095 O O . GLY D 1 52 ? 42.608 20.760 66.956 1.00 86.67 60 GLY D O 1
ATOM 6096 N N . PHE D 1 53 ? 42.588 20.581 64.696 1.00 86.69 61 PHE D N 1
ATOM 6097 C CA . PHE D 1 53 ? 41.696 19.427 64.565 1.00 87.07 61 PHE D CA 1
ATOM 6098 C C . PHE D 1 53 ? 40.545 19.878 63.686 1.00 86.86 61 PHE D C 1
ATOM 6099 O O . PHE D 1 53 ? 39.977 19.090 62.931 1.00 87.03 61 PHE D O 1
ATOM 6107 N N . LYS D 1 54 ? 40.222 21.163 63.804 1.00 86.17 62 LYS D N 1
ATOM 6108 C CA . LYS D 1 54 ? 39.154 21.811 63.052 1.00 85.24 62 LYS D CA 1
ATOM 6109 C C . LYS D 1 54 ? 38.471 20.907 62.029 1.00 84.65 62 LYS D C 1
ATOM 6110 O O . LYS D 1 54 ? 37.377 20.400 62.280 1.00 84.80 62 LYS D O 1
ATOM 6116 N N . SER D 1 55 ? 39.114 20.699 60.883 1.00 83.61 63 SER D N 1
ATOM 6117 C CA . SER D 1 55 ? 38.538 19.847 59.848 1.00 81.87 63 SER D CA 1
ATOM 6118 C C . SER D 1 55 ? 37.198 20.444 59.459 1.00 80.12 63 SER D C 1
ATOM 6119 O O . SER D 1 55 ? 36.309 19.758 58.952 1.00 79.93 63 SER D O 1
ATOM 6122 N N . ASP D 1 56 ? 37.071 21.737 59.724 1.00 77.99 64 ASP D N 1
ATOM 6123 C CA . ASP D 1 56 ? 35.866 22.500 59.437 1.00 76.82 64 ASP D CA 1
ATOM 6124 C C . ASP D 1 56 ? 36.274 23.967 59.584 1.00 74.82 64 ASP D C 1
ATOM 6125 O O . ASP D 1 56 ? 35.612 24.745 60.272 1.00 75.11 64 ASP D O 1
ATOM 6130 N N . PRO D 1 57 ? 37.387 24.356 58.935 1.00 72.33 65 PRO D N 1
ATOM 6131 C CA . PRO D 1 57 ? 37.909 25.725 58.983 1.00 70.82 65 PRO D CA 1
ATOM 6132 C C . PRO D 1 57 ? 36.833 26.792 58.851 1.00 69.15 65 PRO D C 1
ATOM 6133 O O . PRO D 1 57 ? 35.720 26.519 58.411 1.00 69.91 65 PRO D O 1
ATOM 6137 N N . LYS D 1 58 ? 37.175 28.014 59.230 1.00 67.19 66 LYS D N 1
ATOM 6138 C CA . LYS D 1 58 ? 36.225 29.109 59.151 1.00 65.94 66 LYS D CA 1
ATOM 6139 C C . LYS D 1 58 ? 36.959 30.375 58.740 1.00 64.16 66 LYS D C 1
ATOM 6140 O O . LYS D 1 58 ? 38.086 30.613 59.163 1.00 62.41 66 LYS D O 1
ATOM 6146 N N . LYS D 1 59 ? 36.318 31.181 57.905 1.00 63.99 67 LYS D N 1
ATOM 6147 C CA . LYS D 1 59 ? 36.912 32.428 57.442 1.00 64.66 67 LYS D CA 1
ATOM 6148 C C . LYS D 1 59 ? 37.141 33.349 58.637 1.00 64.42 67 LYS D C 1
ATOM 6149 O O . LYS D 1 59 ? 37.818 34.373 58.533 1.00 64.27 67 LYS D O 1
ATOM 6155 N N . SER D 1 60 ? 36.566 32.961 59.772 1.00 64.96 68 SER D N 1
ATOM 6156 C CA . SER D 1 60 ? 36.703 33.707 61.016 1.00 64.60 68 SER D CA 1
ATOM 6157 C C . SER D 1 60 ? 38.037 33.313 61.645 1.00 64.40 68 SER D C 1
ATOM 6158 O O . SER D 1 60 ? 38.646 34.094 62.380 1.00 64.83 68 SER D O 1
ATOM 6161 N N . ASP D 1 61 ? 38.480 32.091 61.354 1.00 63.67 69 ASP D N 1
ATOM 6162 C CA . ASP D 1 61 ? 39.749 31.587 61.871 1.00 63.25 69 ASP D CA 1
ATOM 6163 C C . ASP D 1 61 ? 40.891 32.295 61.164 1.00 62.85 69 ASP D C 1
ATOM 6164 O O . ASP D 1 61 ? 41.952 32.515 61.744 1.00 61.72 69 ASP D O 1
ATOM 6169 N N . VAL D 1 62 ? 40.671 32.641 59.900 1.00 62.85 70 VAL D N 1
ATOM 6170 C CA . VAL D 1 62 ? 41.684 33.355 59.141 1.00 63.36 70 VAL D CA 1
ATOM 6171 C C . VAL D 1 62 ? 42.004 34.617 59.939 1.00 63.48 70 VAL D C 1
ATOM 6172 O O . VAL D 1 62 ? 43.172 34.962 60.129 1.00 64.14 70 VAL D O 1
ATOM 6176 N N . LYS D 1 63 ? 40.960 35.295 60.414 1.00 62.30 71 LYS D N 1
ATOM 6177 C CA . LYS D 1 63 ? 41.141 36.498 61.218 1.00 62.27 71 LYS D CA 1
ATOM 6178 C C . LYS D 1 63 ? 41.756 36.098 62.555 1.00 61.29 71 LYS D C 1
ATOM 6179 O O . LYS D 1 63 ? 42.521 36.860 63.150 1.00 62.07 71 LYS D O 1
ATOM 6185 N N . THR D 1 64 ? 41.410 34.901 63.022 1.00 59.62 72 THR D N 1
ATOM 6186 C CA . THR D 1 64 ? 41.939 34.379 64.278 1.00 58.25 72 THR D CA 1
ATOM 6187 C C . THR D 1 64 ? 43.439 34.192 64.146 1.00 57.27 72 THR D C 1
ATOM 6188 O O . THR D 1 64 ? 44.208 34.603 65.015 1.00 55.93 72 THR D O 1
ATOM 6192 N N . TYR D 1 65 ? 43.844 33.562 63.048 1.00 58.19 73 TYR D N 1
ATOM 6193 C CA . TYR D 1 65 ? 45.250 33.314 62.779 1.00 57.33 73 TYR D CA 1
ATOM 6194 C C . TYR D 1 65 ? 46.028 34.612 62.959 1.00 58.40 73 TYR D C 1
ATOM 6195 O O . TYR D 1 65 ? 46.973 34.676 63.744 1.00 58.68 73 TYR D O 1
ATOM 6204 N N . PHE D 1 66 ? 45.616 35.648 62.237 1.00 60.02 74 PHE D N 1
ATOM 6205 C CA . PHE D 1 66 ? 46.276 36.947 62.317 1.00 63.32 74 PHE D CA 1
ATOM 6206 C C . PHE D 1 66 ? 46.232 37.541 63.721 1.00 64.13 74 PHE D C 1
ATOM 6207 O O . PHE D 1 66 ? 47.189 38.178 64.156 1.00 64.54 74 PHE D O 1
ATOM 6215 N N . THR D 1 67 ? 45.122 37.332 64.422 1.00 65.35 75 THR D N 1
ATOM 6216 C CA . THR D 1 67 ? 44.961 37.849 65.780 1.00 66.37 75 THR D CA 1
ATOM 6217 C C . THR D 1 67 ? 45.957 37.194 66.736 1.00 66.91 75 THR D C 1
ATOM 6218 O O . THR D 1 67 ? 46.548 37.863 67.585 1.00 67.05 75 THR D O 1
ATOM 6222 N N . THR D 1 68 ? 46.134 35.883 66.592 1.00 67.19 76 THR D N 1
ATOM 6223 C CA . THR D 1 68 ? 47.063 35.132 67.430 1.00 67.90 76 THR D CA 1
ATOM 6224 C C . THR D 1 68 ? 48.498 35.545 67.109 1.00 69.12 76 THR D C 1
ATOM 6225 O O . THR D 1 68 ? 49.346 35.638 67.998 1.00 69.70 76 THR D O 1
ATOM 6229 N N . VAL D 1 69 ? 48.761 35.792 65.830 1.00 69.32 77 VAL D N 1
ATOM 6230 C CA . VAL D 1 69 ? 50.086 36.197 65.385 1.00 70.18 77 VAL D CA 1
ATOM 6231 C C . VAL D 1 69 ? 50.438 37.580 65.923 1.00 70.59 77 VAL D C 1
ATOM 6232 O O . VAL D 1 69 ? 51.404 37.734 66.672 1.00 71.06 77 VAL D O 1
ATOM 6236 N N . ALA D 1 70 ? 49.651 38.583 65.545 1.00 70.65 78 ALA D N 1
ATOM 6237 C CA . ALA D 1 70 ? 49.887 39.948 66.002 1.00 70.44 78 ALA D CA 1
ATOM 6238 C C . ALA D 1 70 ? 49.870 39.983 67.525 1.00 70.32 78 ALA D C 1
ATOM 6239 O O . ALA D 1 70 ? 50.119 41.020 68.137 1.00 70.51 78 ALA D O 1
ATOM 6241 N N . ALA D 1 71 ? 49.570 38.838 68.127 1.00 69.76 79 ALA D N 1
ATOM 6242 C CA . ALA D 1 71 ? 49.524 38.717 69.574 1.00 69.53 79 ALA D CA 1
ATOM 6243 C C . ALA D 1 71 ? 50.899 38.332 70.106 1.00 69.51 79 ALA D C 1
ATOM 6244 O O . ALA D 1 71 ? 51.579 39.142 70.736 1.00 69.68 79 ALA D O 1
ATOM 6246 N N . LYS D 1 72 ? 51.304 37.092 69.847 1.00 69.90 80 LYS D N 1
ATOM 6247 C CA . LYS D 1 72 ? 52.598 36.593 70.301 1.00 69.67 80 LYS D CA 1
ATOM 6248 C C . LYS D 1 72 ? 53.750 37.486 69.863 1.00 68.49 80 LYS D C 1
ATOM 6249 O O . LYS D 1 72 ? 54.793 37.529 70.515 1.00 68.31 80 LYS D O 1
ATOM 6255 N N . LEU D 1 73 ? 53.563 38.195 68.756 1.00 67.33 81 LEU D N 1
ATOM 6256 C CA . LEU D 1 73 ? 54.595 39.093 68.260 1.00 66.93 81 LEU D CA 1
ATOM 6257 C C . LEU D 1 73 ? 54.817 40.222 69.258 1.00 67.51 81 LEU D C 1
ATOM 6258 O O . LEU D 1 73 ? 55.953 40.513 69.629 1.00 67.76 81 LEU D O 1
ATOM 6263 N N . GLU D 1 74 ? 53.730 40.855 69.691 1.00 67.83 82 GLU D N 1
ATOM 6264 C CA . GLU D 1 74 ? 53.821 41.942 70.661 1.00 67.68 82 GLU D CA 1
ATOM 6265 C C . GLU D 1 74 ? 54.441 41.428 71.957 1.00 67.55 82 GLU D C 1
ATOM 6266 O O . GLU D 1 74 ? 55.257 42.109 72.576 1.00 67.46 82 GLU D O 1
ATOM 6272 N N . LYS D 1 75 ? 54.048 40.222 72.360 1.00 67.39 83 LYS D N 1
ATOM 6273 C CA . LYS D 1 75 ? 54.573 39.609 73.575 1.00 67.01 83 LYS D CA 1
ATOM 6274 C C . LYS D 1 75 ? 56.094 39.688 73.581 1.00 68.02 83 LYS D C 1
ATOM 6275 O O . LYS D 1 75 ? 56.680 40.528 74.263 1.00 67.95 83 LYS D O 1
ATOM 6281 N N . THR D 1 76 ? 56.724 38.810 72.808 1.00 68.43 84 THR D N 1
ATOM 6282 C CA . THR D 1 76 ? 58.176 38.767 72.712 1.00 68.43 84 THR D CA 1
ATOM 6283 C C . THR D 1 76 ? 58.772 40.165 72.567 1.00 69.74 84 THR D C 1
ATOM 6284 O O . THR D 1 76 ? 59.893 40.411 73.007 1.00 70.24 84 THR D O 1
ATOM 6288 N N . LYS D 1 77 ? 58.026 41.077 71.947 1.00 70.65 85 LYS D N 1
ATOM 6289 C CA . LYS D 1 77 ? 58.500 42.448 71.761 1.00 71.98 85 LYS D CA 1
ATOM 6290 C C . LYS D 1 77 ? 58.578 43.186 73.092 1.00 72.93 85 LYS D C 1
ATOM 6291 O O . LYS D 1 77 ? 59.623 43.727 73.452 1.00 73.33 85 LYS D O 1
ATOM 6297 N N . THR D 1 78 ? 57.466 43.212 73.818 1.00 74.05 86 THR D N 1
ATOM 6298 C CA . THR D 1 78 ? 57.424 43.886 75.108 1.00 75.34 86 THR D CA 1
ATOM 6299 C C . THR D 1 78 ? 58.330 43.148 76.094 1.00 76.06 86 THR D C 1
ATOM 6300 O O . THR D 1 78 ? 58.959 43.765 76.957 1.00 75.77 86 THR D O 1
ATOM 6304 N N . ASP D 1 79 ? 58.400 41.826 75.948 1.00 76.41 87 ASP D N 1
ATOM 6305 C CA . ASP D 1 79 ? 59.230 40.990 76.811 1.00 77.22 87 ASP D CA 1
ATOM 6306 C C . ASP D 1 79 ? 60.704 41.228 76.526 1.00 77.82 87 ASP D C 1
ATOM 6307 O O . ASP D 1 79 ? 61.527 41.269 77.439 1.00 78.19 87 ASP D O 1
ATOM 6312 N N . LEU D 1 80 ? 61.028 41.377 75.247 1.00 78.51 88 LEU D N 1
ATOM 6313 C CA . LEU D 1 80 ? 62.401 41.605 74.818 1.00 78.90 88 LEU D CA 1
ATOM 6314 C C . LEU D 1 80 ? 62.996 42.807 75.544 1.00 79.58 88 LEU D C 1
ATOM 6315 O O . LEU D 1 80 ? 64.131 42.756 76.020 1.00 79.76 88 LEU D O 1
ATOM 6320 N N . ASN D 1 81 ? 62.222 43.885 75.630 1.00 80.38 89 ASN D N 1
ATOM 6321 C CA . ASN D 1 81 ? 62.675 45.100 76.298 1.00 80.98 89 ASN D CA 1
ATOM 6322 C C . ASN D 1 81 ? 62.572 44.965 77.812 1.00 81.90 89 ASN D C 1
ATOM 6323 O O . ASN D 1 81 ? 62.847 45.911 78.551 1.00 82.73 89 ASN D O 1
ATOM 6328 N N . SER D 1 82 ? 62.175 43.781 78.268 1.00 82.59 90 SER D N 1
ATOM 6329 C CA . SER D 1 82 ? 62.033 43.512 79.693 1.00 82.53 90 SER D CA 1
ATOM 6330 C C . SER D 1 82 ? 63.172 42.625 80.183 1.00 82.20 90 SER D C 1
ATOM 6331 O O . SER D 1 82 ? 64.141 42.441 79.416 1.00 82.21 90 SER D O 1
ATOM 6334 N N . THR D 1 105 ? 75.216 49.270 75.067 1.00 85.14 113 THR D N 1
ATOM 6335 C CA . THR D 1 105 ? 74.214 49.900 74.159 1.00 84.91 113 THR D CA 1
ATOM 6336 C C . THR D 1 105 ? 74.065 49.113 72.860 1.00 84.88 113 THR D C 1
ATOM 6337 O O . THR D 1 105 ? 72.970 49.021 72.305 1.00 85.63 113 THR D O 1
ATOM 6341 N N . ALA D 1 106 ? 75.168 48.550 72.378 1.00 84.42 114 ALA D N 1
ATOM 6342 C CA . ALA D 1 106 ? 75.153 47.774 71.144 1.00 83.31 114 ALA D CA 1
ATOM 6343 C C . ALA D 1 106 ? 74.077 46.700 71.220 1.00 82.46 114 ALA D C 1
ATOM 6344 O O . ALA D 1 106 ? 73.449 46.364 70.215 1.00 82.47 114 ALA D O 1
ATOM 6346 N N . VAL D 1 107 ? 73.872 46.166 72.420 1.00 81.14 115 VAL D N 1
ATOM 6347 C CA . VAL D 1 107 ? 72.864 45.135 72.639 1.00 79.65 115 VAL D CA 1
ATOM 6348 C C . VAL D 1 107 ? 71.483 45.785 72.655 1.00 78.98 115 VAL D C 1
ATOM 6349 O O . VAL D 1 107 ? 70.509 45.216 72.160 1.00 79.04 115 VAL D O 1
ATOM 6353 N N . GLU D 1 108 ? 71.413 46.986 73.224 1.00 77.92 116 GLU D N 1
ATOM 6354 C CA . GLU D 1 108 ? 70.164 47.735 73.305 1.00 77.04 116 GLU D CA 1
ATOM 6355 C C . GLU D 1 108 ? 69.871 48.327 71.932 1.00 75.64 116 GLU D C 1
ATOM 6356 O O . GLU D 1 108 ? 68.787 48.852 71.689 1.00 75.36 116 GLU D O 1
ATOM 6362 N N . GLY D 1 109 ? 70.857 48.239 71.043 1.00 74.50 117 GLY D N 1
ATOM 6363 C CA . GLY D 1 109 ? 70.703 48.744 69.691 1.00 73.67 117 GLY D CA 1
ATOM 6364 C C . GLY D 1 109 ? 70.237 47.620 68.785 1.00 72.91 117 GLY D C 1
ATOM 6365 O O . GLY D 1 109 ? 69.814 47.844 67.648 1.00 72.42 117 GLY D O 1
ATOM 6366 N N . ALA D 1 110 ? 70.330 46.398 69.298 1.00 71.72 118 ALA D N 1
ATOM 6367 C CA . ALA D 1 110 ? 69.902 45.218 68.562 1.00 70.19 118 ALA D CA 1
ATOM 6368 C C . ALA D 1 110 ? 68.434 44.993 68.897 1.00 68.91 118 ALA D C 1
ATOM 6369 O O . ALA D 1 110 ? 67.646 44.583 68.047 1.00 68.40 118 ALA D O 1
ATOM 6371 N N . ILE D 1 111 ? 68.074 45.270 70.145 1.00 67.97 119 ILE D N 1
ATOM 6372 C CA . ILE D 1 111 ? 66.698 45.114 70.590 1.00 67.08 119 ILE D CA 1
ATOM 6373 C C . ILE D 1 111 ? 65.817 46.140 69.883 1.00 67.47 119 ILE D C 1
ATOM 6374 O O . ILE D 1 111 ? 64.651 45.876 69.595 1.00 68.12 119 ILE D O 1
ATOM 6379 N N . LYS D 1 112 ? 66.380 47.311 69.600 1.00 67.39 120 LYS D N 1
ATOM 6380 C CA . LYS D 1 112 ? 65.634 48.354 68.905 1.00 67.94 120 LYS D CA 1
ATOM 6381 C C . LYS D 1 112 ? 65.476 47.949 67.444 1.00 67.68 120 LYS D C 1
ATOM 6382 O O . LYS D 1 112 ? 64.458 48.228 66.810 1.00 67.40 120 LYS D O 1
ATOM 6388 N N . GLU D 1 113 ? 66.505 47.289 66.923 1.00 67.30 121 GLU D N 1
ATOM 6389 C CA . GLU D 1 113 ? 66.520 46.819 65.546 1.00 66.67 121 GLU D CA 1
ATOM 6390 C C . GLU D 1 113 ? 65.390 45.813 65.347 1.00 66.09 121 GLU D C 1
ATOM 6391 O O . GLU D 1 113 ? 64.727 45.802 64.310 1.00 65.00 121 GLU D O 1
ATOM 6397 N N . VAL D 1 114 ? 65.181 44.972 66.358 1.00 65.63 122 VAL D N 1
ATOM 6398 C CA . VAL D 1 114 ? 64.147 43.947 66.317 1.00 64.13 122 VAL D CA 1
ATOM 6399 C C . VAL D 1 114 ? 62.781 44.535 66.627 1.00 64.19 122 VAL D C 1
ATOM 6400 O O . VAL D 1 114 ? 61.829 44.317 65.882 1.00 64.67 122 VAL D O 1
ATOM 6404 N N . SER D 1 115 ? 62.680 45.277 67.727 1.00 64.53 123 SER D N 1
ATOM 6405 C CA . SER D 1 115 ? 61.411 45.895 68.105 1.00 63.33 123 SER D CA 1
ATOM 6406 C C . SER D 1 115 ? 60.868 46.702 66.928 1.00 62.68 123 SER D C 1
ATOM 6407 O O . SER D 1 115 ? 59.660 46.765 66.709 1.00 62.08 123 SER D O 1
ATOM 6410 N N . GLU D 1 116 ? 61.770 47.311 66.167 1.00 62.89 124 GLU D N 1
ATOM 6411 C CA . GLU D 1 116 ? 61.372 48.084 64.998 1.00 63.34 124 GLU D CA 1
ATOM 6412 C C . GLU D 1 116 ? 60.689 47.146 64.011 1.00 63.37 124 GLU D C 1
ATOM 6413 O O . GLU D 1 116 ? 59.729 47.522 63.339 1.00 63.07 124 GLU D O 1
ATOM 6419 N N . LEU D 1 117 ? 61.191 45.918 63.931 1.00 63.47 125 LEU D N 1
ATOM 6420 C CA . LEU D 1 117 ? 60.630 44.915 63.034 1.00 62.56 125 LEU D CA 1
ATOM 6421 C C . LEU D 1 117 ? 59.324 44.378 63.615 1.00 61.22 125 LEU D C 1
ATOM 6422 O O . LEU D 1 117 ? 58.336 44.220 62.900 1.00 60.00 125 LEU D O 1
ATOM 6427 N N . LEU D 1 118 ? 59.330 44.109 64.917 1.00 61.03 126 LEU D N 1
ATOM 6428 C CA . LEU D 1 118 ? 58.157 43.586 65.611 1.00 61.19 126 LEU D CA 1
ATOM 6429 C C . LEU D 1 118 ? 57.010 44.592 65.701 1.00 62.02 126 LEU D C 1
ATOM 6430 O O . LEU D 1 118 ? 55.994 44.336 66.350 1.00 61.40 126 LEU D O 1
ATOM 6435 N N . ASP D 1 119 ? 57.184 45.741 65.057 1.00 62.50 127 ASP D N 1
ATOM 6436 C CA . ASP D 1 119 ? 56.146 46.761 65.035 1.00 62.85 127 ASP D CA 1
ATOM 6437 C C . ASP D 1 119 ? 55.665 46.883 63.597 1.00 62.31 127 ASP D C 1
ATOM 6438 O O . ASP D 1 119 ? 54.474 47.064 63.343 1.00 61.82 127 ASP D O 1
ATOM 6443 N N . LYS D 1 120 ? 56.597 46.779 62.654 1.00 61.77 128 LYS D N 1
ATOM 6444 C CA . LYS D 1 120 ? 56.241 46.857 61.245 1.00 61.39 128 LYS D CA 1
ATOM 6445 C C . LYS D 1 120 ? 55.419 45.623 60.906 1.00 60.68 128 LYS D C 1
ATOM 6446 O O . LYS D 1 120 ? 54.547 45.661 60.038 1.00 59.77 128 LYS D O 1
ATOM 6452 N N . LEU D 1 121 ? 55.704 44.532 61.610 1.00 60.36 129 LEU D N 1
ATOM 6453 C CA . LEU D 1 121 ? 55.010 43.272 61.394 1.00 60.75 129 LEU D CA 1
ATOM 6454 C C . LEU D 1 121 ? 53.605 43.240 61.989 1.00 60.70 129 LEU D C 1
ATOM 6455 O O . LEU D 1 121 ? 52.633 43.022 61.268 1.00 60.63 129 LEU D O 1
ATOM 6460 N N . VAL D 1 122 ? 53.497 43.450 63.299 1.00 61.48 130 VAL D N 1
ATOM 6461 C CA . VAL D 1 122 ? 52.197 43.427 63.966 1.00 62.20 130 VAL D CA 1
ATOM 6462 C C . VAL D 1 122 ? 51.222 44.390 63.290 1.00 62.22 130 VAL D C 1
ATOM 6463 O O . VAL D 1 122 ? 50.079 44.035 63.002 1.00 61.48 130 VAL D O 1
ATOM 6467 N N . LYS D 1 123 ? 51.686 45.608 63.034 1.00 63.18 131 LYS D N 1
ATOM 6468 C CA . LYS D 1 123 ? 50.873 46.624 62.377 1.00 62.98 131 LYS D CA 1
ATOM 6469 C C . LYS D 1 123 ? 50.412 46.109 61.012 1.00 62.98 131 LYS D C 1
ATOM 6470 O O . LYS D 1 123 ? 49.345 46.483 60.520 1.00 63.29 131 LYS D O 1
ATOM 6476 N N . ALA D 1 124 ? 51.226 45.251 60.403 1.00 62.17 132 ALA D N 1
ATOM 6477 C CA . ALA D 1 124 ? 50.901 44.675 59.103 1.00 60.75 132 ALA D CA 1
ATOM 6478 C C . ALA D 1 124 ? 49.922 43.518 59.281 1.00 59.09 132 ALA D C 1
ATOM 6479 O O . ALA D 1 124 ? 49.007 43.343 58.479 1.00 59.09 132 ALA D O 1
ATOM 6481 N N . VAL D 1 125 ? 50.119 42.723 60.326 1.00 57.69 133 VAL D N 1
ATOM 6482 C CA . VAL D 1 125 ? 49.215 41.611 60.590 1.00 56.76 133 VAL D CA 1
ATOM 6483 C C . VAL D 1 125 ? 47.845 42.226 60.823 1.00 56.83 133 VAL D C 1
ATOM 6484 O O . VAL D 1 125 ? 46.831 41.706 60.361 1.00 56.45 133 VAL D O 1
ATOM 6488 N N . LYS D 1 126 ? 47.838 43.347 61.542 1.00 56.65 134 LYS D N 1
ATOM 6489 C CA . LYS D 1 126 ? 46.616 44.082 61.853 1.00 57.46 134 LYS D CA 1
ATOM 6490 C C . LYS D 1 126 ? 45.817 44.365 60.584 1.00 56.76 134 LYS D C 1
ATOM 6491 O O . LYS D 1 126 ? 44.601 44.172 60.545 1.00 57.60 134 LYS D O 1
ATOM 6497 N N . THR D 1 127 ? 46.512 44.824 59.551 1.00 56.49 135 THR D N 1
ATOM 6498 C CA . THR D 1 127 ? 45.886 45.134 58.274 1.00 57.17 135 THR D CA 1
ATOM 6499 C C . THR D 1 127 ? 45.105 43.926 57.768 1.00 58.08 135 THR D C 1
ATOM 6500 O O . THR D 1 127 ? 43.896 44.003 57.548 1.00 57.75 135 THR D O 1
ATOM 6504 N N . ALA D 1 128 ? 45.810 42.813 57.591 1.00 59.42 136 ALA D N 1
ATOM 6505 C CA . ALA D 1 128 ? 45.210 41.575 57.107 1.00 60.30 136 ALA D CA 1
ATOM 6506 C C . ALA D 1 128 ? 44.143 41.042 58.065 1.00 60.19 136 ALA D C 1
ATOM 6507 O O . ALA D 1 128 ? 43.116 40.519 57.633 1.00 59.74 136 ALA D O 1
ATOM 6509 N N . GLU D 1 129 ? 44.396 41.174 59.362 1.00 59.79 137 GLU D N 1
ATOM 6510 C CA . GLU D 1 129 ? 43.459 40.714 60.377 1.00 60.66 137 GLU D CA 1
ATOM 6511 C C . GLU D 1 129 ? 42.073 41.325 60.183 1.00 60.71 137 GLU D C 1
ATOM 6512 O O . GLU D 1 129 ? 41.065 40.618 60.142 1.00 60.39 137 GLU D O 1
ATOM 6518 N N . GLY D 1 130 ? 42.032 42.648 60.073 1.00 60.43 138 GLY D N 1
ATOM 6519 C CA . GLY D 1 130 ? 40.765 43.334 59.903 1.00 60.22 138 GLY D CA 1
ATOM 6520 C C . GLY D 1 130 ? 40.084 43.084 58.573 1.00 59.31 138 GLY D C 1
ATOM 6521 O O . GLY D 1 130 ? 38.914 43.434 58.402 1.00 59.21 138 GLY D O 1
ATOM 6522 N N . ALA D 1 131 ? 40.809 42.490 57.629 1.00 58.43 139 ALA D N 1
ATOM 6523 C CA . ALA D 1 131 ? 40.255 42.199 56.310 1.00 56.46 139 ALA D CA 1
ATOM 6524 C C . ALA D 1 131 ? 39.676 40.792 56.297 1.00 55.51 139 ALA D C 1
ATOM 6525 O O . ALA D 1 131 ? 38.904 40.432 55.406 1.00 55.36 139 ALA D O 1
ATOM 6527 N N . SER D 1 132 ? 40.057 40.003 57.296 1.00 54.44 140 SER D N 1
ATOM 6528 C CA . SER D 1 132 ? 39.580 38.632 57.426 1.00 54.82 140 SER D CA 1
ATOM 6529 C C . SER D 1 132 ? 38.245 38.668 58.156 1.00 54.56 140 SER D C 1
ATOM 6530 O O . SER D 1 132 ? 38.081 38.047 59.205 1.00 54.86 140 SER D O 1
ATOM 6533 N N . SER D 1 133 ? 37.297 39.400 57.578 1.00 55.67 141 SER D N 1
ATOM 6534 C CA . SER D 1 133 ? 35.963 39.576 58.151 1.00 55.50 141 SER D CA 1
ATOM 6535 C C . SER D 1 133 ? 34.934 38.531 57.737 1.00 55.55 141 SER D C 1
ATOM 6536 O O . SER D 1 133 ? 33.734 38.759 57.872 1.00 55.46 141 SER D O 1
ATOM 6539 N N . GLY D 1 134 ? 35.398 37.389 57.241 1.00 55.69 142 GLY D N 1
ATOM 6540 C CA . GLY D 1 134 ? 34.483 36.341 56.825 1.00 56.02 142 GLY D CA 1
ATOM 6541 C C . GLY D 1 134 ? 34.013 35.480 57.984 1.00 55.19 142 GLY D C 1
ATOM 6542 O O . GLY D 1 134 ? 34.683 35.395 59.013 1.00 53.68 142 GLY D O 1
ATOM 6543 N N . THR D 1 135 ? 32.857 34.842 57.815 1.00 55.36 143 THR D N 1
ATOM 6544 C CA . THR D 1 135 ? 32.293 33.981 58.852 1.00 56.05 143 THR D CA 1
ATOM 6545 C C . THR D 1 135 ? 32.075 32.566 58.324 1.00 55.59 143 THR D C 1
ATOM 6546 O O . THR D 1 135 ? 32.272 31.586 59.048 1.00 53.94 143 THR D O 1
ATOM 6550 N N . ALA D 1 136 ? 31.670 32.473 57.058 1.00 55.00 144 ALA D N 1
ATOM 6551 C CA . ALA D 1 136 ? 31.415 31.187 56.413 1.00 53.93 144 ALA D CA 1
ATOM 6552 C C . ALA D 1 136 ? 32.584 30.222 56.607 1.00 53.34 144 ALA D C 1
ATOM 6553 O O . ALA D 1 136 ? 33.667 30.625 57.030 1.00 54.71 144 ALA D O 1
ATOM 6555 N N . ALA D 1 137 ? 32.361 28.949 56.288 1.00 52.32 145 ALA D N 1
ATOM 6556 C CA . ALA D 1 137 ? 33.391 27.922 56.440 1.00 50.88 145 ALA D CA 1
ATOM 6557 C C . ALA D 1 137 ? 34.260 27.758 55.196 1.00 50.54 145 ALA D C 1
ATOM 6558 O O . ALA D 1 137 ? 33.751 27.561 54.095 1.00 51.42 145 ALA D O 1
ATOM 6560 N N . ILE D 1 138 ? 35.573 27.830 55.382 1.00 48.87 146 ILE D N 1
ATOM 6561 C CA . ILE D 1 138 ? 36.514 27.678 54.279 1.00 47.00 146 ILE D CA 1
ATOM 6562 C C . ILE D 1 138 ? 36.175 26.446 53.450 1.00 46.57 146 ILE D C 1
ATOM 6563 O O . ILE D 1 138 ? 36.054 25.345 53.988 1.00 46.73 146 ILE D O 1
ATOM 6568 N N . GLY D 1 139 ? 36.024 26.637 52.140 1.00 43.70 147 GLY D N 1
ATOM 6569 C CA . GLY D 1 139 ? 35.712 25.522 51.266 1.00 39.95 147 GLY D CA 1
ATOM 6570 C C . GLY D 1 139 ? 34.233 25.185 51.155 1.00 38.36 147 GLY D C 1
ATOM 6571 O O . GLY D 1 139 ? 33.872 24.079 50.745 1.00 36.43 147 GLY D O 1
ATOM 6572 N N . GLU D 1 140 ? 33.370 26.125 51.523 1.00 36.05 148 GLU D N 1
ATOM 6573 C CA . GLU D 1 140 ? 31.934 25.885 51.428 1.00 36.71 148 GLU D CA 1
ATOM 6574 C C . GLU D 1 140 ? 31.502 25.742 49.961 1.00 35.15 148 GLU D C 1
ATOM 6575 O O . GLU D 1 140 ? 31.884 26.545 49.106 1.00 33.82 148 GLU D O 1
ATOM 6581 N N . VAL D 1 141 ? 30.702 24.717 49.682 1.00 34.31 149 VAL D N 1
ATOM 6582 C CA . VAL D 1 141 ? 30.196 24.467 48.335 1.00 34.05 149 VAL D CA 1
ATOM 6583 C C . VAL D 1 141 ? 28.678 24.664 48.261 1.00 33.58 149 VAL D C 1
ATOM 6584 O O . VAL D 1 141 ? 27.929 23.970 48.944 1.00 33.02 149 VAL D O 1
ATOM 6588 N N . VAL D 1 142 ? 28.233 25.608 47.433 1.00 34.24 150 VAL D N 1
ATOM 6589 C CA . VAL D 1 142 ? 26.804 25.873 47.263 1.00 35.42 150 VAL D CA 1
ATOM 6590 C C . VAL D 1 142 ? 26.324 25.262 45.948 1.00 38.00 150 VAL D C 1
ATOM 6591 O O . VAL D 1 142 ? 27.061 25.226 44.962 1.00 37.81 150 VAL D O 1
ATOM 6595 N N . ALA D 1 143 ? 25.085 24.784 45.939 1.00 40.62 151 ALA D N 1
ATOM 6596 C CA . ALA D 1 143 ? 24.520 24.167 44.746 1.00 42.93 151 ALA D CA 1
ATOM 6597 C C . ALA D 1 143 ? 23.130 24.715 44.443 1.00 44.10 151 ALA D C 1
ATOM 6598 O O . ALA D 1 143 ? 22.299 24.027 43.858 1.00 42.84 151 ALA D O 1
ATOM 6600 N N . ASP D 1 144 ? 22.891 25.960 44.842 1.00 47.58 152 ASP D N 1
ATOM 6601 C CA . ASP D 1 144 ? 21.606 26.611 44.618 1.00 50.21 152 ASP D CA 1
ATOM 6602 C C . ASP D 1 144 ? 21.820 27.988 44.011 1.00 50.77 152 ASP D C 1
ATOM 6603 O O . ASP D 1 144 ? 22.624 28.777 44.510 1.00 50.59 152 ASP D O 1
ATOM 6608 N N . ALA D 1 145 ? 21.089 28.275 42.940 1.00 50.67 153 ALA D N 1
ATOM 6609 C CA . ALA D 1 145 ? 21.196 29.553 42.245 1.00 51.14 153 ALA D CA 1
ATOM 6610 C C . ALA D 1 145 ? 21.186 30.777 43.161 1.00 51.11 153 ALA D C 1
ATOM 6611 O O . ALA D 1 145 ? 21.878 31.759 42.900 1.00 51.54 153 ALA D O 1
ATOM 6613 N N . ASP D 1 146 ? 20.397 30.725 44.228 1.00 50.96 154 ASP D N 1
ATOM 6614 C CA . ASP D 1 146 ? 20.314 31.850 45.151 1.00 50.72 154 ASP D CA 1
ATOM 6615 C C . ASP D 1 146 ? 21.406 31.837 46.208 1.00 50.10 154 ASP D C 1
ATOM 6616 O O . ASP D 1 146 ? 21.584 32.816 46.936 1.00 49.57 154 ASP D O 1
ATOM 6621 N N . ALA D 1 147 ? 22.136 30.731 46.294 1.00 49.68 155 ALA D N 1
ATOM 6622 C CA . ALA D 1 147 ? 23.199 30.607 47.283 1.00 50.17 155 ALA D CA 1
ATOM 6623 C C . ALA D 1 147 ? 24.495 31.255 46.809 1.00 49.50 155 ALA D C 1
ATOM 6624 O O . ALA D 1 147 ? 25.313 31.681 47.622 1.00 48.78 155 ALA D O 1
ATOM 6626 N N . ALA D 1 148 ? 24.675 31.331 45.494 1.00 50.01 156 ALA D N 1
ATOM 6627 C CA . ALA D 1 148 ? 25.881 31.921 44.927 1.00 51.46 156 ALA D CA 1
ATOM 6628 C C . ALA D 1 148 ? 25.913 33.429 45.138 1.00 52.01 156 ALA D C 1
ATOM 6629 O O . ALA D 1 148 ? 24.889 34.103 45.031 1.00 52.39 156 ALA D O 1
ATOM 6631 N N . LYS D 1 149 ? 27.098 33.952 45.441 1.00 52.73 157 LYS D N 1
ATOM 6632 C CA . LYS D 1 149 ? 27.272 35.383 45.657 1.00 53.39 157 LYS D CA 1
ATOM 6633 C C . LYS D 1 149 ? 28.689 35.789 45.280 1.00 52.53 157 LYS D C 1
ATOM 6634 O O . LYS D 1 149 ? 29.630 35.017 45.461 1.00 52.35 157 LYS D O 1
ATOM 6640 N N . VAL D 1 150 ? 28.833 36.995 44.737 1.00 53.31 158 VAL D N 1
ATOM 6641 C CA . VAL D 1 150 ? 30.146 37.512 44.364 1.00 51.97 158 VAL D CA 1
ATOM 6642 C C . VAL D 1 150 ? 30.840 37.869 45.680 1.00 52.21 158 VAL D C 1
ATOM 6643 O O . VAL D 1 150 ? 30.290 38.604 46.497 1.00 52.35 158 VAL D O 1
ATOM 6647 N N . ALA D 1 151 ? 32.036 37.328 45.887 1.00 53.37 159 ALA D N 1
ATOM 6648 C CA . ALA D 1 151 ? 32.791 37.562 47.116 1.00 53.98 159 ALA D CA 1
ATOM 6649 C C . ALA D 1 151 ? 32.920 39.038 47.487 1.00 54.44 159 ALA D C 1
ATOM 6650 O O . ALA D 1 151 ? 32.963 39.909 46.616 1.00 54.03 159 ALA D O 1
ATOM 6652 N N . ASP D 1 152 ? 32.977 39.300 48.791 1.00 54.45 160 ASP D N 1
ATOM 6653 C CA . ASP D 1 152 ? 33.097 40.652 49.319 1.00 56.03 160 ASP D CA 1
ATOM 6654 C C . ASP D 1 152 ? 34.407 41.289 48.874 1.00 56.37 160 ASP D C 1
ATOM 6655 O O . ASP D 1 152 ? 35.478 40.900 49.337 1.00 56.80 160 ASP D O 1
ATOM 6660 N N . LYS D 1 153 ? 34.309 42.278 47.987 1.00 57.03 161 LYS D N 1
ATOM 6661 C CA . LYS D 1 153 ? 35.483 42.965 47.453 1.00 58.94 161 LYS D CA 1
ATOM 6662 C C . LYS D 1 153 ? 36.378 43.599 48.517 1.00 59.17 161 LYS D C 1
ATOM 6663 O O . LYS D 1 153 ? 37.578 43.770 48.300 1.00 59.32 161 LYS D O 1
ATOM 6669 N N . ALA D 1 154 ? 35.804 43.938 49.667 1.00 59.55 162 ALA D N 1
ATOM 6670 C CA . ALA D 1 154 ? 36.578 44.553 50.744 1.00 59.09 162 ALA D CA 1
ATOM 6671 C C . ALA D 1 154 ? 37.407 43.536 51.531 1.00 58.31 162 ALA D C 1
ATOM 6672 O O . ALA D 1 154 ? 38.498 43.852 52.010 1.00 59.21 162 ALA D O 1
ATOM 6674 N N . SER D 1 155 ? 36.891 42.320 51.667 1.00 56.14 163 SER D N 1
ATOM 6675 C CA . SER D 1 155 ? 37.598 41.277 52.400 1.00 54.81 163 SER D CA 1
ATOM 6676 C C . SER D 1 155 ? 38.716 40.651 51.562 1.00 54.81 163 SER D C 1
ATOM 6677 O O . SER D 1 155 ? 39.798 40.356 52.068 1.00 54.90 163 SER D O 1
ATOM 6680 N N . VAL D 1 156 ? 38.445 40.455 50.278 1.00 54.81 164 VAL D N 1
ATOM 6681 C CA . VAL D 1 156 ? 39.416 39.866 49.367 1.00 54.04 164 VAL D CA 1
ATOM 6682 C C . VAL D 1 156 ? 40.616 40.788 49.170 1.00 54.80 164 VAL D C 1
ATOM 6683 O O . VAL D 1 156 ? 41.724 40.472 49.608 1.00 54.54 164 VAL D O 1
ATOM 6687 N N . LYS D 1 157 ? 40.393 41.922 48.507 1.00 55.58 165 LYS D N 1
ATOM 6688 C CA . LYS D 1 157 ? 41.457 42.895 48.261 1.00 55.97 165 LYS D CA 1
ATOM 6689 C C . LYS D 1 157 ? 42.244 43.145 49.547 1.00 55.75 165 LYS D C 1
ATOM 6690 O O . LYS D 1 157 ? 43.475 43.197 49.532 1.00 55.75 165 LYS D O 1
ATOM 6696 N N . GLY D 1 158 ? 41.521 43.292 50.654 1.00 55.37 166 GLY D N 1
ATOM 6697 C CA . GLY D 1 158 ? 42.151 43.533 51.940 1.00 54.22 166 GLY D CA 1
ATOM 6698 C C . GLY D 1 158 ? 43.136 42.449 52.323 1.00 53.87 166 GLY D C 1
ATOM 6699 O O . GLY D 1 158 ? 44.332 42.708 52.447 1.00 53.98 166 GLY D O 1
ATOM 6700 N N . ILE D 1 159 ? 42.636 41.232 52.519 1.00 53.60 167 ILE D N 1
ATOM 6701 C CA . ILE D 1 159 ? 43.487 40.104 52.884 1.00 51.49 167 ILE D CA 1
ATOM 6702 C C . ILE D 1 159 ? 44.719 40.064 51.979 1.00 51.35 167 ILE D C 1
ATOM 6703 O O . ILE D 1 159 ? 45.837 39.836 52.444 1.00 50.25 167 ILE D O 1
ATOM 6708 N N . ALA D 1 160 ? 44.512 40.294 50.687 1.00 50.80 168 ALA D N 1
ATOM 6709 C CA . ALA D 1 160 ? 45.616 40.302 49.736 1.00 51.13 168 ALA D CA 1
ATOM 6710 C C . ALA D 1 160 ? 46.647 41.324 50.207 1.00 51.16 168 ALA D C 1
ATOM 6711 O O . ALA D 1 160 ? 47.753 40.960 50.600 1.00 51.20 168 ALA D O 1
ATOM 6713 N N . LYS D 1 161 ? 46.272 42.602 50.176 1.00 52.05 169 LYS D N 1
ATOM 6714 C CA . LYS D 1 161 ? 47.160 43.675 50.616 1.00 51.43 169 LYS D CA 1
ATOM 6715 C C . LYS D 1 161 ? 47.703 43.400 52.017 1.00 51.25 169 LYS D C 1
ATOM 6716 O O . LYS D 1 161 ? 48.899 43.558 52.262 1.00 52.22 169 LYS D O 1
ATOM 6722 N N . GLY D 1 162 ? 46.822 43.004 52.933 1.00 49.30 170 GLY D N 1
ATOM 6723 C CA . GLY D 1 162 ? 47.247 42.719 54.291 1.00 48.64 170 GLY D CA 1
ATOM 6724 C C . GLY D 1 162 ? 48.448 41.796 54.267 1.00 49.62 170 GLY D C 1
ATOM 6725 O O . GLY D 1 162 ? 49.503 42.116 54.817 1.00 49.36 170 GLY D O 1
ATOM 6726 N N . ILE D 1 163 ? 48.281 40.649 53.613 1.00 50.01 171 ILE D N 1
ATOM 6727 C CA . ILE D 1 163 ? 49.347 39.663 53.482 1.00 49.39 171 ILE D CA 1
ATOM 6728 C C . ILE D 1 163 ? 50.554 40.322 52.825 1.00 50.23 171 ILE D C 1
ATOM 6729 O O . ILE D 1 163 ? 51.692 40.057 53.198 1.00 50.05 171 ILE D O 1
ATOM 6734 N N . LYS D 1 164 ? 50.290 41.177 51.841 1.00 51.47 172 LYS D N 1
ATOM 6735 C CA . LYS D 1 164 ? 51.342 41.903 51.140 1.00 52.77 172 LYS D CA 1
ATOM 6736 C C . LYS D 1 164 ? 52.129 42.716 52.165 1.00 54.24 172 LYS D C 1
ATOM 6737 O O . LYS D 1 164 ? 53.347 42.873 52.058 1.00 53.73 172 LYS D O 1
ATOM 6743 N N . GLU D 1 165 ? 51.415 43.232 53.160 1.00 56.46 173 GLU D N 1
ATOM 6744 C CA . GLU D 1 165 ? 52.026 44.027 54.216 1.00 57.53 173 GLU D CA 1
ATOM 6745 C C . GLU D 1 165 ? 52.910 43.137 55.077 1.00 57.27 173 GLU D C 1
ATOM 6746 O O . GLU D 1 165 ? 54.071 43.460 55.331 1.00 58.44 173 GLU D O 1
ATOM 6752 N N . ILE D 1 166 ? 52.351 42.015 55.522 1.00 55.88 174 ILE D N 1
ATOM 6753 C CA . ILE D 1 166 ? 53.082 41.072 56.359 1.00 54.40 174 ILE D CA 1
ATOM 6754 C C . ILE D 1 166 ? 54.385 40.645 55.691 1.00 54.10 174 ILE D C 1
ATOM 6755 O O . ILE D 1 166 ? 55.377 40.375 56.368 1.00 53.77 174 ILE D O 1
ATOM 6760 N N . VAL D 1 167 ? 54.377 40.588 54.363 1.00 53.03 175 VAL D N 1
ATOM 6761 C CA . VAL D 1 167 ? 55.566 40.205 53.608 1.00 52.13 175 VAL D CA 1
ATOM 6762 C C . VAL D 1 167 ? 56.567 41.353 53.622 1.00 52.36 175 VAL D C 1
ATOM 6763 O O . VAL D 1 167 ? 57.743 41.160 53.931 1.00 51.30 175 VAL D O 1
ATOM 6767 N N . GLU D 1 168 ? 56.094 42.547 53.281 1.00 51.87 176 GLU D N 1
ATOM 6768 C CA . GLU D 1 168 ? 56.953 43.721 53.277 1.00 51.77 176 GLU D CA 1
ATOM 6769 C C . GLU D 1 168 ? 57.504 43.944 54.681 1.00 50.43 176 GLU D C 1
ATOM 6770 O O . GLU D 1 168 ? 58.700 44.133 54.863 1.00 50.03 176 GLU D O 1
ATOM 6776 N N . ALA D 1 169 ? 56.623 43.904 55.674 1.00 49.50 177 ALA D N 1
ATOM 6777 C CA . ALA D 1 169 ? 57.022 44.098 57.060 1.00 49.43 177 ALA D CA 1
ATOM 6778 C C . ALA D 1 169 ? 58.163 43.169 57.472 1.00 50.46 177 ALA D C 1
ATOM 6779 O O . ALA D 1 169 ? 58.765 43.352 58.529 1.00 51.48 177 ALA D O 1
ATOM 6781 N N . ALA D 1 170 ? 58.456 42.170 56.644 1.00 50.55 178 ALA D N 1
ATOM 6782 C CA . ALA D 1 170 ? 59.522 41.223 56.950 1.00 50.15 178 ALA D CA 1
ATOM 6783 C C . ALA D 1 170 ? 60.678 41.331 55.960 1.00 50.19 178 ALA D C 1
ATOM 6784 O O . ALA D 1 170 ? 61.632 40.560 56.022 1.00 49.80 178 ALA D O 1
ATOM 6786 N N . GLY D 1 171 ? 60.588 42.293 55.048 1.00 50.88 179 GLY D N 1
ATOM 6787 C CA . GLY D 1 171 ? 61.640 42.482 54.068 1.00 51.52 179 GLY D CA 1
ATOM 6788 C C . GLY D 1 171 ? 61.796 41.317 53.110 1.00 52.47 179 GLY D C 1
ATOM 6789 O O . GLY D 1 171 ? 62.878 41.091 52.564 1.00 50.86 179 GLY D O 1
ATOM 6790 N N . GLY D 1 172 ? 60.711 40.576 52.903 1.00 53.20 180 GLY D N 1
ATOM 6791 C CA . GLY D 1 172 ? 60.755 39.441 52.000 1.00 53.29 180 GLY D CA 1
ATOM 6792 C C . GLY D 1 172 ? 59.876 39.606 50.772 1.00 53.32 180 GLY D C 1
ATOM 6793 O O . GLY D 1 172 ? 59.312 38.631 50.275 1.00 54.00 180 GLY D O 1
ATOM 6794 N N . SER D 1 173 ? 59.763 40.832 50.271 1.00 53.31 181 SER D N 1
ATOM 6795 C CA . SER D 1 173 ? 58.937 41.092 49.095 1.00 53.19 181 SER D CA 1
ATOM 6796 C C . SER D 1 173 ? 59.653 40.792 47.785 1.00 52.55 181 SER D C 1
ATOM 6797 O O . SER D 1 173 ? 59.058 40.232 46.865 1.00 52.07 181 SER D O 1
ATOM 6800 N N . GLU D 1 174 ? 60.927 41.163 47.702 1.00 52.87 182 GLU D N 1
ATOM 6801 C CA . GLU D 1 174 ? 61.711 40.928 46.490 1.00 54.22 182 GLU D CA 1
ATOM 6802 C C . GLU D 1 174 ? 61.983 39.449 46.215 1.00 53.09 182 GLU D C 1
ATOM 6803 O O . GLU D 1 174 ? 61.929 39.007 45.069 1.00 52.98 182 GLU D O 1
ATOM 6809 N N . LYS D 1 175 ? 62.275 38.686 47.262 1.00 53.20 183 LYS D N 1
ATOM 6810 C CA . LYS D 1 175 ? 62.547 37.267 47.092 1.00 52.98 183 LYS D CA 1
ATOM 6811 C C . LYS D 1 175 ? 61.256 36.507 46.815 1.00 51.96 183 LYS D C 1
ATOM 6812 O O . LYS D 1 175 ? 61.211 35.631 45.950 1.00 51.72 183 LYS D O 1
ATOM 6818 N N . LEU D 1 176 ? 60.201 36.850 47.544 1.00 50.88 184 LEU D N 1
ATOM 6819 C CA . LEU D 1 176 ? 58.915 36.189 47.364 1.00 50.32 184 LEU D CA 1
ATOM 6820 C C . LEU D 1 176 ? 58.485 36.280 45.905 1.00 49.35 184 LEU D C 1
ATOM 6821 O O . LEU D 1 176 ? 58.110 35.281 45.293 1.00 48.36 184 LEU D O 1
ATOM 6826 N N . LYS D 1 177 ? 58.553 37.487 45.354 1.00 48.52 185 LYS D N 1
ATOM 6827 C CA . LYS D 1 177 ? 58.179 37.713 43.966 1.00 47.61 185 LYS D CA 1
ATOM 6828 C C . LYS D 1 177 ? 59.232 37.157 43.018 1.00 46.15 185 LYS D C 1
ATOM 6829 O O . LYS D 1 177 ? 59.040 37.142 41.806 1.00 45.10 185 LYS D O 1
ATOM 6835 N N . ALA D 1 178 ? 60.349 36.705 43.577 1.00 44.98 186 ALA D N 1
ATOM 6836 C CA . ALA D 1 178 ? 61.421 36.134 42.774 1.00 44.61 186 ALA D CA 1
ATOM 6837 C C . ALA D 1 178 ? 61.169 34.638 42.607 1.00 44.28 186 ALA D C 1
ATOM 6838 O O . ALA D 1 178 ? 61.710 33.995 41.707 1.00 44.68 186 ALA D O 1
ATOM 6840 N N . VAL D 1 179 ? 60.339 34.092 43.487 1.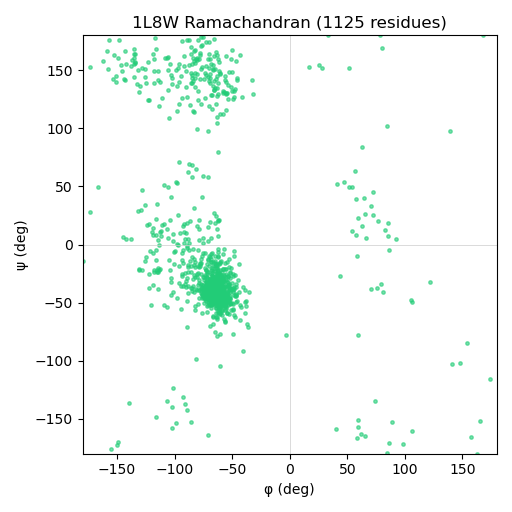00 43.68 187 VAL D N 1
ATOM 6841 C CA . VAL D 1 179 ? 60.002 32.677 43.450 1.00 42.93 187 VAL D CA 1
ATOM 6842 C C . VAL D 1 179 ? 59.670 32.208 42.032 1.00 42.80 187 VAL D C 1
ATOM 6843 O O . VAL D 1 179 ? 59.042 32.926 41.257 1.00 40.71 187 VAL D O 1
ATOM 6847 N N . ALA D 1 180 ? 60.110 31.001 41.697 1.00 43.20 188 ALA D N 1
ATOM 6848 C CA . ALA D 1 180 ? 59.848 30.435 40.384 1.00 43.91 188 ALA D CA 1
ATOM 6849 C C . ALA D 1 180 ? 58.348 30.227 40.221 1.00 44.54 188 ALA D C 1
ATOM 6850 O O . ALA D 1 180 ? 57.684 29.724 41.127 1.00 43.92 188 ALA D O 1
ATOM 6852 N N . ALA D 1 181 ? 57.819 30.618 39.064 1.00 45.73 189 ALA D N 1
ATOM 6853 C CA . ALA D 1 181 ? 56.393 30.487 38.790 1.00 47.69 189 ALA D CA 1
ATOM 6854 C C . ALA D 1 181 ? 56.015 29.050 38.481 1.00 48.94 189 ALA D C 1
ATOM 6855 O O . ALA D 1 181 ? 56.868 28.161 38.457 1.00 48.62 189 ALA D O 1
ATOM 6857 N N . ALA D 1 182 ? 54.727 28.832 38.242 1.00 49.27 190 ALA D N 1
ATOM 6858 C CA . ALA D 1 182 ? 54.230 27.502 37.937 1.00 50.00 190 ALA D CA 1
ATOM 6859 C C . ALA D 1 182 ? 54.090 27.299 36.430 1.00 50.68 190 ALA D C 1
ATOM 6860 O O . ALA D 1 182 ? 53.866 28.250 35.679 1.00 49.11 190 ALA D O 1
ATOM 6862 N N . LYS D 1 183 ? 54.222 26.045 36.007 1.00 52.54 191 LYS D N 1
ATOM 6863 C CA . LYS D 1 183 ? 54.124 25.662 34.602 1.00 53.37 191 LYS D CA 1
ATOM 6864 C C . LYS D 1 183 ? 52.721 25.169 34.256 1.00 52.92 191 LYS D C 1
ATOM 6865 O O . LYS D 1 183 ? 52.250 25.359 33.136 1.00 52.46 191 LYS D O 1
ATOM 6871 N N . GLY D 1 184 ? 52.069 24.534 35.227 1.00 52.40 192 GLY D N 1
ATOM 6872 C CA . GLY D 1 184 ? 50.732 23.994 35.024 1.00 52.53 192 GLY D CA 1
ATOM 6873 C C . GLY D 1 184 ? 49.707 24.919 34.390 1.00 51.58 192 GLY D C 1
ATOM 6874 O O . GLY D 1 184 ? 49.550 26.068 34.812 1.00 51.88 192 GLY D O 1
ATOM 6875 N N . GLU D 1 185 ? 49.001 24.409 33.380 1.00 50.35 193 GLU D N 1
ATOM 6876 C CA . GLU D 1 185 ? 47.988 25.190 32.675 1.00 49.20 193 GLU D CA 1
ATOM 6877 C C . GLU D 1 185 ? 46.777 24.364 32.221 1.00 47.35 193 GLU D C 1
ATOM 6878 O O . GLU D 1 185 ? 45.908 24.868 31.507 1.00 47.70 193 GLU D O 1
ATOM 6884 N N . ASN D 1 186 ? 46.712 23.100 32.625 1.00 44.76 194 ASN D N 1
ATOM 6885 C CA . ASN D 1 186 ? 45.573 22.267 32.248 1.00 42.78 194 ASN D CA 1
ATOM 6886 C C . ASN D 1 186 ? 44.526 22.214 33.357 1.00 39.95 194 ASN D C 1
ATOM 6887 O O . ASN D 1 186 ? 43.766 21.256 33.450 1.00 41.92 194 ASN D O 1
ATOM 6892 N N . ASN D 1 187 ? 44.488 23.242 34.199 1.00 36.06 195 ASN D N 1
ATOM 6893 C CA . ASN D 1 187 ? 43.515 23.285 35.281 1.00 32.52 195 ASN D CA 1
ATOM 6894 C C . ASN D 1 187 ? 42.617 24.522 35.244 1.00 31.23 195 ASN D C 1
ATOM 6895 O O . ASN D 1 187 ? 41.983 24.858 36.242 1.00 30.71 195 ASN D O 1
ATOM 6900 N N . LYS D 1 188 ? 42.557 25.198 34.098 1.00 30.68 196 LYS D N 1
ATOM 6901 C CA . LYS D 1 188 ? 41.715 26.387 33.963 1.00 29.46 196 LYS D CA 1
ATOM 6902 C C . LYS D 1 188 ? 40.239 26.053 34.184 1.00 27.95 196 LYS D C 1
ATOM 6903 O O . LYS D 1 188 ? 39.414 26.936 34.422 1.00 26.17 196 LYS D O 1
ATOM 6909 N N . GLY D 1 189 ? 39.910 24.769 34.111 1.00 27.76 197 GLY D N 1
ATOM 6910 C CA . GLY D 1 189 ? 38.539 24.354 34.331 1.00 26.62 197 GLY D CA 1
ATOM 6911 C C . GLY D 1 189 ? 38.074 24.686 35.737 1.00 24.99 197 GLY D C 1
ATOM 6912 O O . GLY D 1 189 ? 36.876 24.783 35.987 1.00 23.37 197 GLY D O 1
ATOM 6913 N N . ALA D 1 190 ? 39.013 24.864 36.664 1.00 24.34 198 ALA D N 1
ATOM 6914 C CA . ALA D 1 190 ? 38.640 25.176 38.042 1.00 24.42 198 ALA D CA 1
ATOM 6915 C C . ALA D 1 190 ? 37.867 26.483 38.104 1.00 25.63 198 ALA D C 1
ATOM 6916 O O . ALA D 1 190 ? 37.229 26.792 39.111 1.00 26.73 198 ALA D O 1
ATOM 6918 N N . GLY D 1 191 ? 37.928 27.249 37.017 1.00 24.89 199 GLY D N 1
ATOM 6919 C CA . GLY D 1 191 ? 37.223 28.515 36.967 1.00 24.58 199 GLY D CA 1
ATOM 6920 C C . GLY D 1 191 ? 35.715 28.357 37.018 1.00 24.75 199 GLY D C 1
ATOM 6921 O O . GLY D 1 191 ? 34.997 29.323 37.283 1.00 25.19 199 GLY D O 1
ATOM 6922 N N . LYS D 1 192 ? 35.234 27.140 36.765 1.00 24.51 200 LYS D N 1
ATOM 6923 C CA . LYS D 1 192 ? 33.802 26.854 36.780 1.00 23.48 200 LYS D CA 1
ATOM 6924 C C . LYS D 1 192 ? 33.197 26.997 38.172 1.00 22.10 200 LYS D C 1
ATOM 6925 O O . LYS D 1 192 ? 32.000 27.220 38.316 1.00 20.03 200 LYS D O 1
ATOM 6931 N N . LEU D 1 193 ? 34.040 26.879 39.190 1.00 23.38 201 LEU D N 1
ATOM 6932 C CA . LEU D 1 193 ? 33.601 26.982 40.578 1.00 23.35 201 LEU D CA 1
ATOM 6933 C C . LEU D 1 193 ? 33.363 28.423 40.996 1.00 23.35 201 LEU D C 1
ATOM 6934 O O . LEU D 1 193 ? 32.719 28.686 42.012 1.00 24.32 201 LEU D O 1
ATOM 6939 N N . PHE D 1 194 ? 33.879 29.364 40.211 1.00 24.68 202 PHE D N 1
ATOM 6940 C CA . PHE D 1 194 ? 33.717 30.775 40.540 1.00 25.34 202 PHE D CA 1
ATOM 6941 C C . PHE D 1 194 ? 32.544 31.453 39.853 1.00 27.82 202 PHE D C 1
ATOM 6942 O O . PHE D 1 194 ? 32.407 32.671 39.923 1.00 28.15 202 PHE D O 1
ATOM 6950 N N . GLY D 1 195 ? 31.696 30.659 39.203 1.00 29.69 203 GLY D N 1
ATOM 6951 C CA . GLY D 1 195 ? 30.537 31.207 38.526 1.00 32.86 203 GLY D CA 1
ATOM 6952 C C . GLY D 1 195 ? 29.271 31.074 39.354 1.00 35.46 203 GLY D C 1
ATOM 6953 O O . GLY D 1 195 ? 29.327 31.023 40.581 1.00 37.56 203 GLY D O 1
ATOM 6954 N N . LYS D 1 196 ? 28.122 31.015 38.690 1.00 37.10 204 LYS D N 1
ATOM 6955 C CA . LYS D 1 196 ? 26.850 30.890 39.392 1.00 38.16 204 LYS D CA 1
ATOM 6956 C C . LYS D 1 196 ? 26.599 29.457 39.845 1.00 37.89 204 LYS D C 1
ATOM 6957 O O . LYS D 1 196 ? 27.194 28.515 39.321 1.00 38.01 204 LYS D O 1
ATOM 6963 N N . ALA D 1 197 ? 25.713 29.301 40.820 1.00 36.53 205 ALA D N 1
ATOM 6964 C CA . ALA D 1 197 ? 25.391 27.988 41.355 1.00 36.24 205 ALA D CA 1
ATOM 6965 C C . ALA D 1 197 ? 23.997 27.521 40.944 1.00 36.83 205 ALA D C 1
ATOM 6966 O O . ALA D 1 197 ? 23.146 28.322 40.553 1.00 34.19 205 ALA D O 1
ATOM 6968 N N . GLY D 1 198 ? 23.777 26.214 41.037 1.00 38.19 206 GLY D N 1
ATOM 6969 C CA . GLY D 1 198 ? 22.489 25.650 40.688 1.00 37.85 206 GLY D CA 1
ATOM 6970 C C . GLY D 1 198 ? 22.347 25.276 39.228 1.00 38.97 206 GLY D C 1
ATOM 6971 O O . GLY D 1 198 ? 23.331 24.990 38.544 1.00 38.96 206 GLY D O 1
ATOM 6972 N N . ALA D 1 199 ? 21.103 25.296 38.758 1.00 38.79 207 ALA D N 1
ATOM 6973 C CA . ALA D 1 199 ? 20.744 24.950 37.387 1.00 38.48 207 ALA D CA 1
ATOM 6974 C C . ALA D 1 199 ? 21.694 25.400 36.279 1.00 38.14 207 ALA D C 1
ATOM 6975 O O . ALA D 1 199 ? 22.055 24.599 35.418 1.00 40.75 207 ALA D O 1
ATOM 6977 N N . ALA D 1 200 ? 22.095 26.669 36.293 1.00 36.05 208 ALA D N 1
ATOM 6978 C CA . ALA D 1 200 ? 22.970 27.203 35.248 1.00 34.25 208 ALA D CA 1
ATOM 6979 C C . ALA D 1 200 ? 24.464 27.145 35.542 1.00 33.31 208 ALA D C 1
ATOM 6980 O O . ALA D 1 200 ? 25.252 27.804 34.868 1.00 31.82 208 ALA D O 1
ATOM 6982 N N . ALA D 1 201 ? 24.856 26.346 36.529 1.00 31.98 209 ALA D N 1
ATOM 6983 C CA . ALA D 1 201 ? 26.259 26.240 36.910 1.00 30.44 209 ALA D CA 1
ATOM 6984 C C . ALA D 1 201 ? 27.059 25.283 36.038 1.00 29.33 209 ALA D C 1
ATOM 6985 O O . ALA D 1 201 ? 26.537 24.289 35.551 1.00 29.01 209 ALA D O 1
ATOM 6987 N N . HIS D 1 202 ? 28.336 25.602 35.847 1.00 29.95 210 HIS D N 1
ATOM 6988 C CA . HIS D 1 202 ? 29.241 24.773 35.058 1.00 29.03 210 HIS D CA 1
ATOM 6989 C C . HIS D 1 202 ? 30.092 23.946 36.014 1.00 28.39 210 HIS D C 1
ATOM 6990 O O . HIS D 1 202 ? 30.722 22.973 35.614 1.00 28.55 210 HIS D O 1
ATOM 6997 N N . GLY D 1 203 ? 30.121 24.352 37.278 1.00 27.90 211 GLY D N 1
ATOM 6998 C CA . GLY D 1 203 ? 30.923 23.645 38.260 1.00 28.39 211 GLY D CA 1
ATOM 6999 C C . GLY D 1 203 ? 30.497 22.213 38.504 1.00 28.87 211 GLY D C 1
ATOM 7000 O O . GLY D 1 203 ? 29.328 21.950 38.768 1.00 30.01 211 GLY D O 1
ATOM 7001 N N . ASP D 1 204 ? 31.448 21.289 38.407 1.00 29.28 212 ASP D N 1
ATOM 7002 C CA . ASP D 1 204 ? 31.187 19.870 38.635 1.00 29.59 212 ASP D CA 1
ATOM 7003 C C . ASP D 1 204 ? 32.432 19.194 39.217 1.00 30.14 212 ASP D C 1
ATOM 7004 O O . ASP D 1 204 ? 33.485 19.824 39.343 1.00 30.88 212 ASP D O 1
ATOM 7009 N N . SER D 1 205 ? 32.314 17.911 39.554 1.00 31.60 213 SER D N 1
ATOM 7010 C CA . SER D 1 205 ? 33.429 17.170 40.141 1.00 30.61 213 SER D CA 1
ATOM 7011 C C . SER D 1 205 ? 34.715 17.246 39.310 1.00 30.34 213 SER D C 1
ATOM 7012 O O . SER D 1 205 ? 35.808 17.111 39.853 1.00 27.80 213 SER D O 1
ATOM 7015 N N . GLU D 1 206 ? 34.592 17.442 38.000 1.00 30.68 214 GLU D N 1
ATOM 7016 C CA . GLU D 1 206 ? 35.785 17.532 37.155 1.00 30.25 214 GLU D CA 1
ATOM 7017 C C . GLU D 1 206 ? 36.459 18.878 37.382 1.00 29.51 214 GLU D C 1
ATOM 7018 O O . GLU D 1 206 ? 37.686 18.974 37.403 1.00 28.46 214 GLU D O 1
ATOM 7024 N N . ALA D 1 207 ? 35.639 19.914 37.540 1.00 26.27 215 ALA D N 1
ATOM 7025 C CA . ALA D 1 207 ? 36.132 21.255 37.798 1.00 25.72 215 ALA D CA 1
ATOM 7026 C C . ALA D 1 207 ? 36.832 21.187 39.148 1.00 26.02 215 ALA D C 1
ATOM 7027 O O . ALA D 1 207 ? 37.963 21.644 39.301 1.00 24.71 215 ALA D O 1
ATOM 7029 N N . ALA D 1 208 ? 36.139 20.591 40.116 1.00 24.82 216 ALA D N 1
ATOM 7030 C CA . ALA D 1 208 ? 36.650 20.429 41.473 1.00 23.31 216 ALA D CA 1
ATOM 7031 C C . ALA D 1 208 ? 38.001 19.719 41.456 1.00 21.89 216 ALA D C 1
ATOM 7032 O O . ALA D 1 208 ? 38.879 20.022 42.258 1.00 24.12 216 ALA D O 1
ATOM 7034 N N . SER D 1 209 ? 38.163 18.779 40.534 1.00 21.15 217 SER D N 1
ATOM 7035 C CA . SER D 1 209 ? 39.420 18.043 40.409 1.00 22.10 217 SER D CA 1
ATOM 7036 C C . SER D 1 209 ? 40.546 18.942 39.878 1.00 22.79 217 SER D C 1
ATOM 7037 O O . SER D 1 209 ? 41.695 18.822 40.303 1.00 24.05 217 SER D O 1
ATOM 7040 N N . LYS D 1 210 ? 40.218 19.826 38.939 1.00 21.71 218 LYS D N 1
ATOM 7041 C CA . LYS D 1 210 ? 41.208 20.740 38.390 1.00 22.41 218 LYS D CA 1
ATOM 7042 C C . LYS D 1 210 ? 41.681 21.678 39.506 1.00 21.64 218 LYS D C 1
ATOM 7043 O O . LYS D 1 210 ? 42.871 21.941 39.648 1.00 21.24 218 LYS D O 1
ATOM 7049 N N . ALA D 1 211 ? 40.738 22.175 40.296 1.00 20.53 219 ALA D N 1
ATOM 7050 C CA . ALA D 1 211 ? 41.050 23.060 41.408 1.00 20.99 219 ALA D CA 1
ATOM 7051 C C . ALA D 1 211 ? 42.040 22.362 42.338 1.00 22.35 219 ALA D C 1
ATOM 7052 O O . ALA D 1 211 ? 43.130 22.876 42.619 1.00 22.55 219 ALA D O 1
ATOM 7054 N N . ALA D 1 212 ? 41.659 21.184 42.813 1.00 19.39 220 ALA D N 1
ATOM 7055 C CA . ALA D 1 212 ? 42.524 20.414 43.696 1.00 21.09 220 ALA D CA 1
ATOM 7056 C C . ALA D 1 212 ? 43.872 20.149 43.029 1.00 21.83 220 ALA D C 1
ATOM 7057 O O . ALA D 1 212 ? 44.909 20.175 43.686 1.00 21.42 220 ALA D O 1
ATOM 7059 N N . GLY D 1 213 ? 43.843 19.897 41.722 1.00 23.69 221 GLY D N 1
ATOM 7060 C CA . GLY D 1 213 ? 45.060 19.613 40.983 1.00 23.34 221 GLY D CA 1
ATOM 7061 C C . GLY D 1 213 ? 46.024 20.775 40.954 1.00 23.71 221 GLY D C 1
ATOM 7062 O O . GLY D 1 213 ? 47.225 20.587 41.118 1.00 24.67 221 GLY D O 1
ATOM 7063 N N . ALA D 1 214 ? 45.489 21.974 40.743 1.00 23.25 222 ALA D N 1
ATOM 7064 C CA . ALA D 1 214 ? 46.280 23.196 40.693 1.00 22.84 222 ALA D CA 1
ATOM 7065 C C . ALA D 1 214 ? 46.935 23.508 42.044 1.00 24.12 222 ALA D C 1
ATOM 7066 O O . ALA D 1 214 ? 48.073 23.966 42.095 1.00 26.56 222 ALA D O 1
ATOM 7068 N N . VAL D 1 215 ? 46.215 23.266 43.135 1.00 22.83 223 VAL D N 1
ATOM 7069 C CA . VAL D 1 215 ? 46.749 23.539 44.470 1.00 21.27 223 VAL D CA 1
ATOM 7070 C C . VAL D 1 215 ? 47.875 22.577 44.854 1.00 23.28 223 VAL D C 1
ATOM 7071 O O . VAL D 1 215 ? 48.883 22.990 45.431 1.00 22.60 223 VAL D O 1
ATOM 7075 N N . SER D 1 216 ? 47.699 21.299 44.526 1.00 23.09 224 SER D N 1
ATOM 7076 C CA . SER D 1 216 ? 48.681 20.271 44.845 1.00 25.27 224 SER D CA 1
ATOM 7077 C C . SER D 1 216 ? 49.980 20.357 44.028 1.00 25.74 224 SER D C 1
ATOM 7078 O O . SER D 1 216 ? 50.967 19.688 44.347 1.00 25.98 224 SER D O 1
ATOM 7081 N N . ALA D 1 217 ? 49.975 21.169 42.977 1.00 26.51 225 ALA D N 1
ATOM 7082 C CA . ALA D 1 217 ? 51.147 21.307 42.121 1.00 27.99 225 ALA D CA 1
ATOM 7083 C C . ALA D 1 217 ? 52.027 22.517 42.430 1.00 28.43 225 ALA D C 1
ATOM 7084 O O . ALA D 1 217 ? 53.041 22.728 41.764 1.00 27.69 225 ALA D O 1
ATOM 7086 N N . VAL D 1 218 ? 51.648 23.305 43.435 1.00 28.39 226 VAL D N 1
ATOM 7087 C CA . VAL D 1 218 ? 52.416 24.499 43.789 1.00 27.87 226 VAL D CA 1
ATOM 7088 C C . VAL D 1 218 ? 52.654 24.632 45.294 1.00 28.15 226 VAL D C 1
ATOM 7089 O O . VAL D 1 218 ? 51.899 24.090 46.103 1.00 29.69 226 VAL D O 1
ATOM 7093 N N . SER D 1 219 ? 53.708 25.361 45.655 1.00 26.30 227 SER D N 1
ATOM 7094 C CA . SER D 1 219 ? 54.078 25.583 47.052 1.00 26.48 227 SER D CA 1
ATOM 7095 C C . SER D 1 219 ? 53.328 26.761 47.666 1.00 26.14 227 SER D C 1
ATOM 7096 O O . SER D 1 219 ? 52.754 27.589 46.953 1.00 25.19 227 SER D O 1
ATOM 7099 N N . GLY D 1 220 ? 53.342 26.833 48.995 1.00 25.58 228 GLY D N 1
ATOM 7100 C CA . GLY D 1 220 ? 52.685 27.933 49.675 1.00 24.30 228 GLY D CA 1
ATOM 7101 C C . GLY D 1 220 ? 53.349 29.238 49.269 1.00 26.07 228 GLY D C 1
ATOM 7102 O O . GLY D 1 220 ? 52.690 30.267 49.161 1.00 24.93 228 GLY D O 1
ATOM 7103 N N . GLU D 1 221 ? 54.662 29.194 49.051 1.00 28.68 229 GLU D N 1
ATOM 7104 C CA . GLU D 1 221 ? 55.418 30.373 48.636 1.00 30.31 229 GLU D CA 1
ATOM 7105 C C . GLU D 1 221 ? 54.889 30.890 47.301 1.00 29.26 229 GLU D C 1
ATOM 7106 O O . GLU D 1 221 ? 54.681 32.090 47.129 1.00 28.57 229 GLU D O 1
ATOM 7112 N N . GLN D 1 222 ? 54.681 29.975 46.357 1.00 28.91 230 GLN D N 1
ATOM 7113 C CA . GLN D 1 222 ? 54.167 30.327 45.035 1.00 27.85 230 GLN D CA 1
ATOM 7114 C C . GLN D 1 222 ? 52.755 30.906 45.099 1.00 26.91 230 GLN D C 1
ATOM 7115 O O . GLN D 1 222 ? 52.406 31.781 44.313 1.00 25.84 230 GLN D O 1
ATOM 7121 N N . ILE D 1 223 ? 51.936 30.409 46.023 1.00 27.17 231 ILE D N 1
ATOM 7122 C CA . ILE D 1 223 ? 50.579 30.926 46.149 1.00 27.72 231 ILE D CA 1
ATOM 7123 C C . ILE D 1 223 ? 50.643 32.307 46.794 1.00 27.64 231 ILE D C 1
ATOM 7124 O O . ILE D 1 223 ? 49.937 33.223 46.384 1.00 29.80 231 ILE D O 1
ATOM 7129 N N . LEU D 1 224 ? 51.503 32.443 47.797 1.00 28.56 232 LEU D N 1
ATOM 7130 C CA . LEU D 1 224 ? 51.691 33.702 48.515 1.00 28.99 232 LEU D CA 1
ATOM 7131 C C . LEU D 1 224 ? 52.195 34.782 47.557 1.00 30.88 232 LEU D C 1
ATOM 7132 O O . LEU D 1 224 ? 51.735 35.930 47.590 1.00 30.21 232 LEU D O 1
ATOM 7137 N N . SER D 1 225 ? 53.134 34.400 46.697 1.00 31.14 233 SER D N 1
ATOM 7138 C CA . SER D 1 225 ? 53.698 35.312 45.713 1.00 32.87 233 SER D CA 1
ATOM 7139 C C . SER D 1 225 ? 52.626 35.809 44.743 1.00 34.56 233 SER D C 1
ATOM 7140 O O . SER D 1 225 ? 52.615 36.982 44.363 1.00 37.05 233 SER D O 1
ATOM 7143 N N . ALA D 1 226 ? 51.723 34.921 44.342 1.00 34.42 234 ALA D N 1
ATOM 7144 C CA . ALA D 1 226 ? 50.666 35.299 43.409 1.00 34.04 234 ALA D CA 1
ATOM 7145 C C . ALA D 1 226 ? 49.698 36.260 44.070 1.00 33.78 234 ALA D C 1
ATOM 7146 O O . ALA D 1 226 ? 49.131 37.129 43.414 1.00 33.74 234 ALA D O 1
ATOM 7148 N N . ILE D 1 227 ? 49.511 36.099 45.374 1.00 35.46 235 ILE D N 1
ATOM 7149 C CA . ILE D 1 227 ? 48.618 36.972 46.128 1.00 38.34 235 ILE D CA 1
ATOM 7150 C C . ILE D 1 227 ? 49.252 38.362 46.265 1.00 41.88 235 ILE D C 1
ATOM 7151 O O . ILE D 1 227 ? 48.678 39.369 45.838 1.00 42.14 235 ILE D O 1
ATOM 7156 N N . VAL D 1 228 ? 50.444 38.403 46.858 1.00 44.48 236 VAL D N 1
ATOM 7157 C CA . VAL D 1 228 ? 51.172 39.652 47.053 1.00 45.33 236 VAL D CA 1
ATOM 7158 C C . VAL D 1 228 ? 51.182 40.483 45.778 1.00 45.74 236 VAL D C 1
ATOM 7159 O O . VAL D 1 228 ? 50.955 41.689 45.816 1.00 45.29 236 VAL D O 1
ATOM 7163 N N . THR D 1 229 ? 51.440 39.834 44.648 1.00 47.42 237 THR D N 1
ATOM 7164 C CA . THR D 1 229 ? 51.487 40.529 43.367 1.00 48.78 237 THR D CA 1
ATOM 7165 C C . THR D 1 229 ? 50.147 41.137 42.980 1.00 51.27 237 THR D C 1
ATOM 7166 O O . THR D 1 229 ? 50.031 42.356 42.836 1.00 52.71 237 THR D O 1
ATOM 7170 N N . ALA D 1 230 ? 49.139 40.286 42.803 1.00 51.56 238 ALA D N 1
ATOM 7171 C CA . ALA D 1 230 ? 47.809 40.749 42.429 1.00 51.78 238 ALA D CA 1
ATOM 7172 C C . ALA D 1 230 ? 47.347 41.897 43.327 1.00 52.25 238 ALA D C 1
ATOM 7173 O O . ALA D 1 230 ? 46.518 42.713 42.920 1.00 51.19 238 ALA D O 1
ATOM 7175 N N . ALA D 1 231 ? 47.886 41.950 44.544 1.00 53.18 239 ALA D N 1
ATOM 7176 C CA . ALA D 1 231 ? 47.545 42.992 45.511 1.00 55.07 239 ALA D CA 1
ATOM 7177 C C . ALA D 1 231 ? 48.079 44.344 45.056 1.00 56.75 239 ALA D C 1
ATOM 7178 O O . ALA D 1 231 ? 47.683 45.388 45.574 1.00 56.07 239 ALA D O 1
ATOM 7180 N N . ASP D 1 232 ? 48.990 44.307 44.089 1.00 58.95 240 ASP D N 1
ATOM 7181 C CA . ASP D 1 232 ? 49.590 45.512 43.525 1.00 60.68 240 ASP D CA 1
ATOM 7182 C C . ASP D 1 232 ? 49.107 45.660 42.085 1.00 61.17 240 ASP D C 1
ATOM 7183 O O . ASP D 1 232 ? 49.577 46.523 41.348 1.00 61.57 240 ASP D O 1
ATOM 7188 N N . ALA D 1 233 ? 48.163 44.812 41.690 1.00 61.70 241 ALA D N 1
ATOM 7189 C CA . ALA D 1 233 ? 47.628 44.843 40.334 1.00 61.88 241 ALA D CA 1
ATOM 7190 C C . ALA D 1 233 ? 46.361 45.684 40.217 1.00 61.97 241 ALA D C 1
ATOM 7191 O O . ALA D 1 233 ? 45.539 45.724 41.134 1.00 61.49 241 ALA D O 1
ATOM 7193 N N . ALA D 1 234 ? 46.215 46.358 39.081 1.00 62.80 242 ALA D N 1
ATOM 7194 C CA . ALA D 1 234 ? 45.044 47.186 38.825 1.00 64.33 242 ALA D CA 1
ATOM 7195 C C . ALA D 1 234 ? 43.908 46.280 38.346 1.00 65.33 242 ALA D C 1
ATOM 7196 O O . ALA D 1 234 ? 44.148 45.164 37.881 1.00 65.77 242 ALA D O 1
ATOM 7198 N N . GLU D 1 235 ? 42.674 46.762 38.464 1.00 65.44 243 GLU D N 1
ATOM 7199 C CA . GLU D 1 235 ? 41.501 45.996 38.054 1.00 64.39 243 GLU D CA 1
ATOM 7200 C C . GLU D 1 235 ? 41.220 44.844 39.022 1.00 63.24 243 GLU D C 1
ATOM 7201 O O . GLU D 1 235 ? 40.957 43.715 38.607 1.00 63.46 243 GLU D O 1
ATOM 7207 N N . GLN D 1 236 ? 41.281 45.139 40.316 1.00 62.38 244 GLN D N 1
ATOM 7208 C CA . GLN D 1 236 ? 41.013 44.141 41.343 1.00 61.47 244 GLN D CA 1
ATOM 7209 C C . GLN D 1 236 ? 39.508 43.976 41.537 1.00 60.75 244 GLN D C 1
ATOM 7210 O O . GLN D 1 236 ? 39.053 43.423 42.540 1.00 60.22 244 GLN D O 1
ATOM 7216 N N . ASP D 1 237 ? 38.741 44.467 40.568 1.00 59.50 245 ASP D N 1
ATOM 7217 C CA . ASP D 1 237 ? 37.288 44.359 40.618 1.00 59.04 245 ASP D CA 1
ATOM 7218 C C . ASP D 1 237 ? 36.884 42.977 40.125 1.00 57.31 245 ASP D C 1
ATOM 7219 O O . ASP D 1 237 ? 37.402 42.496 39.115 1.00 56.60 245 ASP D O 1
ATOM 7224 N N . GLY D 1 238 ? 35.964 42.342 40.844 1.00 56.10 246 GLY D N 1
ATOM 7225 C CA . GLY D 1 238 ? 35.506 41.022 40.455 1.00 55.58 246 GLY D CA 1
ATOM 7226 C C . GLY D 1 238 ? 35.208 40.935 38.970 1.00 55.27 246 GLY D C 1
ATOM 7227 O O . GLY D 1 238 ? 34.728 41.893 38.368 1.00 55.33 246 GLY D O 1
ATOM 7228 N N . LYS D 1 239 ? 35.510 39.787 38.377 1.00 54.62 247 LYS D N 1
ATOM 7229 C CA . LYS D 1 239 ? 35.270 39.565 36.961 1.00 55.34 247 LYS D CA 1
ATOM 7230 C C . LYS D 1 239 ? 35.021 38.084 36.714 1.00 56.19 247 LYS D C 1
ATOM 7231 O O . LYS D 1 239 ? 35.680 37.228 37.305 1.00 56.60 247 LYS D O 1
ATOM 7237 N N . LYS D 1 240 ? 34.064 37.782 35.845 1.00 56.57 248 LYS D N 1
ATOM 7238 C CA . LYS D 1 240 ? 33.747 36.399 35.525 1.00 56.84 248 LYS D CA 1
ATOM 7239 C C . LYS D 1 240 ? 35.022 35.660 35.120 1.00 56.24 248 LYS D C 1
ATOM 7240 O O . LYS D 1 240 ? 35.933 36.254 34.545 1.00 56.74 248 LYS D O 1
ATOM 7246 N N . PRO D 1 241 ? 35.095 34.351 35.412 1.00 55.61 249 PRO D N 1
ATOM 7247 C CA . PRO D 1 241 ? 36.246 33.495 35.100 1.00 55.62 249 PRO D CA 1
ATOM 7248 C C . PRO D 1 241 ? 36.927 33.743 33.751 1.00 55.57 249 PRO D C 1
ATOM 7249 O O . PRO D 1 241 ? 38.149 33.875 33.681 1.00 54.56 249 PRO D O 1
ATOM 7253 N N . GLU D 1 242 ? 36.140 33.806 32.684 1.00 55.41 250 GLU D N 1
ATOM 7254 C CA . GLU D 1 242 ? 36.696 34.027 31.353 1.00 55.68 250 GLU D CA 1
ATOM 7255 C C . GLU D 1 242 ? 37.241 35.437 31.127 1.00 54.63 250 GLU D C 1
ATOM 7256 O O . GLU D 1 242 ? 37.707 35.750 30.031 1.00 53.88 250 GLU D O 1
ATOM 7262 N N . GLU D 1 243 ? 37.203 36.278 32.160 1.00 53.95 251 GLU D N 1
ATOM 7263 C CA . GLU D 1 243 ? 37.682 37.652 32.033 1.00 53.39 251 GLU D CA 1
ATOM 7264 C C . GLU D 1 243 ? 38.504 38.188 33.210 1.00 52.13 251 GLU D C 1
ATOM 7265 O O . GLU D 1 243 ? 38.875 39.361 33.227 1.00 52.02 251 GLU D O 1
ATOM 7271 N N . ALA D 1 244 ? 38.793 37.340 34.191 1.00 50.23 252 ALA D N 1
ATOM 7272 C CA . ALA D 1 244 ? 39.583 37.773 35.337 1.00 48.27 252 ALA D CA 1
ATOM 7273 C C . ALA D 1 244 ? 41.063 37.722 34.963 1.00 47.91 252 ALA D C 1
ATOM 7274 O O . ALA D 1 244 ? 41.497 36.830 34.234 1.00 45.54 252 ALA D O 1
ATOM 7276 N N . LYS D 1 245 ? 41.836 38.679 35.465 1.00 47.99 253 LYS D N 1
ATOM 7277 C CA . LYS D 1 245 ? 43.258 38.735 35.154 1.00 49.06 253 LYS D CA 1
ATOM 7278 C C . LYS D 1 245 ? 44.141 38.549 36.382 1.00 48.81 253 LYS D C 1
ATOM 7279 O O . LYS D 1 245 ? 45.344 38.330 36.258 1.00 49.53 253 LYS D O 1
ATOM 7285 N N . ASN D 1 246 ? 43.548 38.631 37.568 1.00 47.83 254 ASN D N 1
ATOM 7286 C CA . ASN D 1 246 ? 44.315 38.457 38.795 1.00 46.77 254 ASN D CA 1
ATOM 7287 C C . ASN D 1 246 ? 43.498 37.733 39.859 1.00 45.71 254 ASN D C 1
ATOM 7288 O O . ASN D 1 246 ? 42.299 37.969 39.998 1.00 45.43 254 ASN D O 1
ATOM 7293 N N . PRO D 1 247 ? 44.149 36.851 40.634 1.00 43.88 255 PRO D N 1
ATOM 7294 C CA . PRO D 1 247 ? 43.498 36.076 41.694 1.00 42.92 255 PRO D CA 1
ATOM 7295 C C . PRO D 1 247 ? 42.400 36.845 42.416 1.00 42.38 255 PRO D C 1
ATOM 7296 O O . PRO D 1 247 ? 41.343 36.294 42.715 1.00 40.84 255 PRO D O 1
ATOM 7300 N N . ILE D 1 248 ? 42.664 38.121 42.688 1.00 41.07 256 ILE D N 1
ATOM 7301 C CA . ILE D 1 248 ? 41.717 38.987 43.386 1.00 41.01 256 ILE D CA 1
ATOM 7302 C C . ILE D 1 248 ? 40.420 39.192 42.599 1.00 40.83 256 ILE D C 1
ATOM 7303 O O . ILE D 1 248 ? 39.327 39.102 43.156 1.00 39.44 256 ILE D O 1
ATOM 7308 N N . ALA D 1 249 ? 40.543 39.465 41.306 1.00 41.30 257 ALA D N 1
ATOM 7309 C CA . ALA D 1 249 ? 39.368 39.657 40.466 1.00 42.15 257 ALA D CA 1
ATOM 7310 C C . ALA D 1 249 ? 38.559 38.357 40.454 1.00 42.73 257 ALA D C 1
ATOM 7311 O O . ALA D 1 249 ? 37.346 38.359 40.689 1.00 44.14 257 ALA D O 1
ATOM 7313 N N . ALA D 1 250 ? 39.247 37.250 40.187 1.00 40.32 258 ALA D N 1
ATOM 7314 C CA . ALA D 1 250 ? 38.619 35.937 40.132 1.00 39.68 258 ALA D CA 1
ATOM 7315 C C . ALA D 1 250 ? 38.023 35.521 41.478 1.00 39.42 258 ALA D C 1
ATOM 7316 O O . ALA D 1 250 ? 36.895 35.033 41.539 1.00 38.60 258 ALA D O 1
ATOM 7318 N N . ALA D 1 251 ? 38.785 35.702 42.553 1.00 39.02 259 ALA D N 1
ATOM 7319 C CA . ALA D 1 251 ? 38.317 35.342 43.885 1.00 39.42 259 ALA D CA 1
ATOM 7320 C C . ALA D 1 251 ? 37.016 36.075 44.207 1.00 41.67 259 ALA D C 1
ATOM 7321 O O . ALA D 1 251 ? 36.165 35.561 44.933 1.00 41.95 259 ALA D O 1
ATOM 7323 N N . ILE D 1 252 ? 36.876 37.285 43.672 1.00 42.61 260 ILE D N 1
ATOM 7324 C CA . ILE D 1 252 ? 35.684 38.093 43.889 1.00 43.91 260 ILE D CA 1
ATOM 7325 C C . ILE D 1 252 ? 34.616 37.633 42.909 1.00 43.56 260 ILE D C 1
ATOM 7326 O O . ILE D 1 252 ? 33.499 37.315 43.304 1.00 42.42 260 ILE D O 1
ATOM 7331 N N . GLY D 1 253 ? 34.978 37.601 41.630 1.00 45.65 261 GLY D N 1
ATOM 7332 C CA . GLY D 1 253 ? 34.069 37.145 40.594 1.00 47.68 261 GLY D CA 1
ATOM 7333 C C . GLY D 1 253 ? 33.000 38.105 40.115 1.00 50.25 261 GLY D C 1
ATOM 7334 O O . GLY D 1 253 ? 32.903 39.245 40.579 1.00 50.51 261 GLY D O 1
ATOM 7335 N N . ASP D 1 254 ? 32.202 37.624 39.164 1.00 51.95 262 ASP D N 1
ATOM 7336 C CA . ASP D 1 254 ? 31.104 38.385 38.575 1.00 54.45 262 ASP D CA 1
ATOM 7337 C C . ASP D 1 254 ? 29.860 37.506 38.609 1.00 55.20 262 ASP D C 1
ATOM 7338 O O . ASP D 1 254 ? 29.921 36.323 38.278 1.00 55.38 262 ASP D O 1
ATOM 7343 N N . LYS D 1 255 ? 28.729 38.088 38.987 1.00 56.55 263 LYS D N 1
ATOM 7344 C CA . LYS D 1 255 ? 27.494 37.321 39.106 1.00 58.25 263 LYS D CA 1
ATOM 7345 C C . LYS D 1 255 ? 26.929 36.662 37.848 1.00 57.59 263 LYS D C 1
ATOM 7346 O O . LYS D 1 255 ? 25.992 35.871 37.939 1.00 58.09 263 LYS D O 1
ATOM 7352 N N . ASP D 1 256 ? 27.475 36.976 36.679 1.00 56.70 264 ASP D N 1
ATOM 7353 C CA . ASP D 1 256 ? 26.985 36.341 35.461 1.00 56.34 264 ASP D CA 1
ATOM 7354 C C . ASP D 1 256 ? 27.587 34.948 35.349 1.00 55.83 264 ASP D C 1
ATOM 7355 O O . ASP D 1 256 ? 27.253 34.190 34.443 1.00 56.00 264 ASP D O 1
ATOM 7360 N N . GLY D 1 257 ? 28.477 34.620 36.279 1.00 55.03 265 GLY D N 1
ATOM 7361 C CA . GLY D 1 257 ? 29.116 33.318 36.269 1.00 53.44 265 GLY D CA 1
ATOM 7362 C C . GLY D 1 257 ? 29.930 33.106 35.011 1.00 52.14 265 GLY D C 1
ATOM 7363 O O . GLY D 1 257 ? 30.249 34.061 34.301 1.00 52.74 265 GLY D O 1
ATOM 7364 N N . GLY D 1 258 ? 30.266 31.852 34.733 1.00 50.77 266 GLY D N 1
ATOM 7365 C CA . GLY D 1 258 ? 31.046 31.540 33.549 1.00 49.09 266 GLY D CA 1
ATOM 7366 C C . GLY D 1 258 ? 31.681 30.164 33.622 1.00 48.18 266 GLY D C 1
ATOM 7367 O O . GLY D 1 258 ? 31.505 29.442 34.600 1.00 47.19 266 GLY D O 1
ATOM 7368 N N . ALA D 1 259 ? 32.418 29.798 32.578 1.00 47.46 267 ALA D N 1
ATOM 7369 C CA . ALA D 1 259 ? 33.084 28.506 32.530 1.00 47.41 267 ALA D CA 1
ATOM 7370 C C . ALA D 1 259 ? 34.492 28.615 33.112 1.00 47.19 267 ALA D C 1
ATOM 7371 O O . ALA D 1 259 ? 34.697 29.255 34.143 1.00 46.93 267 ALA D O 1
ATOM 7373 N N . GLU D 1 260 ? 35.457 27.992 32.447 1.00 46.28 268 GLU D N 1
ATOM 7374 C CA . GLU D 1 260 ? 36.841 28.014 32.901 1.00 47.13 268 GLU D CA 1
ATOM 7375 C C . GLU D 1 260 ? 37.454 29.398 32.743 1.00 45.59 268 GLU D C 1
ATOM 7376 O O . GLU D 1 260 ? 36.907 30.242 32.034 1.00 45.44 268 GLU D O 1
ATOM 7382 N N . PHE D 1 261 ? 38.586 29.629 33.408 1.00 43.44 269 PHE D N 1
ATOM 7383 C CA . PHE D 1 261 ? 39.269 30.914 33.309 1.00 41.82 269 PHE D CA 1
ATOM 7384 C C . PHE D 1 261 ? 39.742 31.107 31.874 1.00 43.02 269 PHE D C 1
ATOM 7385 O O . PHE D 1 261 ? 40.167 30.156 31.220 1.00 41.69 269 PHE D O 1
ATOM 7393 N N . GLY D 1 262 ? 39.667 32.343 31.388 1.00 45.70 270 GLY D N 1
ATOM 7394 C CA . GLY D 1 262 ? 40.083 32.627 30.023 1.00 48.14 270 GLY D CA 1
ATOM 7395 C C . GLY D 1 262 ? 41.401 33.373 29.902 1.00 48.65 270 GLY D C 1
ATOM 7396 O O . GLY D 1 262 ? 42.310 32.936 29.201 1.00 50.12 270 GLY D O 1
ATOM 7397 N N . GLN D 1 263 ? 41.507 34.504 30.585 1.00 50.40 271 GLN D N 1
ATOM 7398 C CA . GLN D 1 263 ? 42.721 35.313 30.545 1.00 51.93 271 GLN D CA 1
ATOM 7399 C C . GLN D 1 263 ? 43.994 34.497 30.816 1.00 52.41 271 GLN D C 1
ATOM 7400 O O . GLN D 1 263 ? 44.048 33.713 31.766 1.00 52.01 271 GLN D O 1
ATOM 7406 N N . ASP D 1 264 ? 45.012 34.679 29.975 1.00 52.84 272 ASP D N 1
ATOM 7407 C CA . ASP D 1 264 ? 46.279 33.963 30.136 1.00 53.70 272 ASP D CA 1
ATOM 7408 C C . ASP D 1 264 ? 46.837 34.162 31.545 1.00 54.35 272 ASP D C 1
ATOM 7409 O O . ASP D 1 264 ? 47.564 33.313 32.063 1.00 53.13 272 ASP D O 1
ATOM 7414 N N . GLU D 1 265 ? 46.495 35.296 32.151 1.00 55.00 273 GLU D N 1
ATOM 7415 C CA . GLU D 1 265 ? 46.946 35.628 33.496 1.00 55.30 273 GLU D CA 1
ATOM 7416 C C . GLU D 1 265 ? 46.708 34.435 34.405 1.00 55.35 273 GLU D C 1
ATOM 7417 O O . GLU D 1 265 ? 47.606 33.994 35.128 1.00 55.38 273 GLU D O 1
ATOM 7431 N N . LYS D 1 267 ? 44.891 30.445 34.415 1.00 49.46 275 LYS D N 1
ATOM 7432 C CA . LYS D 1 267 ? 45.306 29.235 33.708 1.00 46.81 275 LYS D CA 1
ATOM 7433 C C . LYS D 1 267 ? 46.460 28.521 34.403 1.00 43.73 275 LYS D C 1
ATOM 7434 O O . LYS D 1 267 ? 46.542 27.295 34.363 1.00 43.59 275 LYS D O 1
ATOM 7440 N N . LYS D 1 268 ? 47.358 29.282 35.023 1.00 40.66 276 LYS D N 1
ATOM 7441 C CA . LYS D 1 268 ? 48.486 28.677 35.719 1.00 38.75 276 LYS D CA 1
ATOM 7442 C C . LYS D 1 268 ? 48.112 28.300 37.141 1.00 35.67 276 LYS D C 1
ATOM 7443 O O . LYS D 1 268 ? 47.422 29.047 37.832 1.00 34.64 276 LYS D O 1
ATOM 7449 N N . ASP D 1 269 ? 48.579 27.134 37.568 1.00 33.95 277 ASP D N 1
ATOM 7450 C CA . ASP D 1 269 ? 48.279 26.623 38.893 1.00 32.49 277 ASP D CA 1
ATOM 7451 C C . ASP D 1 269 ? 48.425 27.609 40.053 1.00 31.08 277 ASP D C 1
ATOM 7452 O O . ASP D 1 269 ? 47.522 27.719 40.882 1.00 29.04 277 ASP D O 1
ATOM 7457 N N . ASP D 1 270 ? 49.542 28.328 40.119 1.00 29.93 278 ASP D N 1
ATOM 7458 C CA . ASP D 1 270 ? 49.744 29.285 41.208 1.00 28.97 278 ASP D CA 1
ATOM 7459 C C . ASP D 1 270 ? 48.697 30.398 41.239 1.00 27.06 278 ASP D C 1
ATOM 7460 O O . ASP D 1 270 ? 48.209 30.768 42.309 1.00 24.66 278 ASP D O 1
ATOM 7465 N N . GLN D 1 271 ? 48.359 30.930 40.068 1.00 26.53 279 GLN D N 1
ATOM 7466 C CA . GLN D 1 271 ? 47.363 31.995 39.949 1.00 28.62 279 GLN D CA 1
ATOM 7467 C C . GLN D 1 271 ? 45.981 31.497 40.370 1.00 29.33 279 GLN D C 1
ATOM 7468 O O . GLN D 1 271 ? 45.245 32.184 41.085 1.00 31.28 279 GLN D O 1
ATOM 7474 N N . ILE D 1 272 ? 45.645 30.293 39.918 1.00 28.57 280 ILE D N 1
ATOM 7475 C CA . ILE D 1 272 ? 44.376 29.654 40.241 1.00 27.19 280 ILE D CA 1
ATOM 7476 C C . ILE D 1 272 ? 44.354 29.292 41.728 1.00 27.18 280 ILE D C 1
ATOM 7477 O O . ILE D 1 272 ? 43.340 29.466 42.410 1.00 25.01 280 ILE D O 1
ATOM 7482 N N . ALA D 1 273 ? 45.482 28.791 42.224 1.00 25.20 281 ALA D N 1
ATOM 7483 C CA . ALA D 1 273 ? 45.588 28.409 43.624 1.00 25.79 281 ALA D CA 1
ATOM 7484 C C . ALA D 1 273 ? 45.412 29.639 44.514 1.00 24.72 281 ALA D C 1
ATOM 7485 O O . ALA D 1 273 ? 44.866 29.545 45.610 1.00 24.76 281 ALA D O 1
ATOM 7487 N N . ALA D 1 274 ? 45.861 30.793 44.027 1.00 23.62 282 ALA D N 1
ATOM 7488 C CA . ALA D 1 274 ? 45.725 32.041 44.770 1.00 23.34 282 ALA D CA 1
ATOM 7489 C C . ALA D 1 274 ? 44.247 32.439 44.878 1.00 23.21 282 ALA D C 1
ATOM 7490 O O . ALA D 1 274 ? 43.765 32.824 45.949 1.00 21.06 282 ALA D O 1
ATOM 7492 N N . ALA D 1 275 ? 43.537 32.348 43.756 1.00 22.50 283 ALA D N 1
ATOM 7493 C CA . ALA D 1 275 ? 42.123 32.689 43.710 1.00 22.08 283 ALA D CA 1
ATOM 7494 C C . ALA D 1 275 ? 41.331 31.797 44.666 1.00 22.14 283 ALA D C 1
ATOM 7495 O O . ALA D 1 275 ? 40.462 32.273 45.396 1.00 23.65 283 ALA D O 1
ATOM 7497 N N . ILE D 1 276 ? 41.646 30.507 44.670 1.00 22.44 284 ILE D N 1
ATOM 7498 C CA . ILE D 1 276 ? 40.970 29.551 45.543 1.00 21.68 284 ILE D CA 1
ATOM 7499 C C . ILE D 1 276 ? 41.199 29.879 47.018 1.00 24.40 284 ILE D C 1
ATOM 7500 O O . ILE D 1 276 ? 40.282 29.774 47.838 1.00 24.79 284 ILE D O 1
ATOM 7505 N N . ALA D 1 277 ? 42.425 30.279 47.354 1.00 24.81 285 ALA D N 1
ATOM 7506 C CA . ALA D 1 277 ? 42.761 30.626 48.734 1.00 25.91 285 ALA D CA 1
ATOM 7507 C C . ALA D 1 277 ? 42.117 31.945 49.144 1.00 25.68 285 ALA D C 1
ATOM 7508 O O . ALA D 1 277 ? 41.583 32.063 50.242 1.00 27.37 285 ALA D O 1
ATOM 7510 N N . LEU D 1 278 ? 42.170 32.941 48.269 1.00 28.33 286 LEU D N 1
ATOM 7511 C CA . LEU D 1 278 ? 41.569 34.234 48.591 1.00 31.00 286 LEU D CA 1
ATOM 7512 C C . LEU D 1 278 ? 40.074 34.037 48.833 1.00 32.95 286 LEU D C 1
ATOM 7513 O O . LEU D 1 278 ? 39.524 34.513 49.831 1.00 35.02 286 LEU D O 1
ATOM 7518 N N . ARG D 1 279 ? 39.420 33.324 47.923 1.00 32.82 287 ARG D N 1
ATOM 7519 C CA . ARG D 1 279 ? 37.993 33.055 48.053 1.00 33.88 287 ARG D CA 1
ATOM 7520 C C . ARG D 1 279 ? 37.727 32.250 49.324 1.00 34.95 287 ARG D C 1
ATOM 7521 O O . ARG D 1 279 ? 36.807 32.559 50.084 1.00 36.41 287 ARG D O 1
ATOM 7529 N N . GLY D 1 280 ? 38.538 31.222 49.556 1.00 35.27 288 GLY D N 1
ATOM 7530 C CA . GLY D 1 280 ? 38.364 30.396 50.740 1.00 37.39 288 GLY D CA 1
ATOM 7531 C C . GLY D 1 280 ? 38.546 31.128 52.063 1.00 39.60 288 GLY D C 1
ATOM 7532 O O . GLY D 1 280 ? 38.050 30.686 53.100 1.00 40.55 288 GLY D O 1
ATOM 7541 N N . ALA D 1 282 ? 38.268 34.850 52.226 1.00 41.89 290 ALA D N 1
ATOM 7542 C CA . ALA D 1 282 ? 37.443 36.053 52.170 1.00 41.46 290 ALA D CA 1
ATOM 7543 C C . ALA D 1 282 ? 36.023 35.952 52.706 1.00 43.14 290 ALA D C 1
ATOM 7544 O O . ALA D 1 282 ? 35.579 34.903 53.179 1.00 43.96 290 ALA D O 1
ATOM 7546 N N . LYS D 1 283 ? 35.329 37.085 52.624 1.00 43.64 291 LYS D N 1
ATOM 7547 C CA . LYS D 1 283 ? 33.951 37.236 53.071 1.00 43.22 291 LYS D CA 1
ATOM 7548 C C . LYS D 1 283 ? 33.008 36.991 51.906 1.00 43.70 291 LYS D C 1
ATOM 7549 O O . LYS D 1 283 ? 33.126 37.621 50.855 1.00 44.04 291 LYS D O 1
ATOM 7555 N N . ASP D 1 284 ? 32.071 36.071 52.101 1.00 43.92 292 ASP D N 1
ATOM 7556 C CA . ASP D 1 284 ? 31.096 35.717 51.077 1.00 43.68 292 ASP D CA 1
ATOM 7557 C C . ASP D 1 284 ? 31.765 34.955 49.935 1.00 41.61 292 ASP D C 1
ATOM 7558 O O . ASP D 1 284 ? 31.372 35.057 48.772 1.00 43.27 292 ASP D O 1
ATOM 7563 N N . GLY D 1 285 ? 32.784 34.181 50.287 1.00 40.25 293 GLY D N 1
ATOM 7564 C CA . GLY D 1 285 ? 33.499 33.398 49.301 1.00 36.91 293 GLY D CA 1
ATOM 7565 C C . GLY D 1 285 ? 33.135 31.932 49.395 1.00 35.63 293 GLY D C 1
ATOM 7566 O O . GLY D 1 285 ? 33.510 31.259 50.348 1.00 36.15 293 GLY D O 1
ATOM 7567 N N . LYS D 1 286 ? 32.396 31.440 48.406 1.00 34.61 294 LYS D N 1
ATOM 7568 C CA . LYS D 1 286 ? 31.977 30.038 48.374 1.00 32.54 294 LYS D CA 1
ATOM 7569 C C . LYS D 1 286 ? 32.194 29.503 46.959 1.00 29.77 294 LYS D C 1
ATOM 7570 O O . LYS D 1 286 ? 32.299 30.272 46.007 1.00 26.37 294 LYS D O 1
ATOM 7576 N N . PHE D 1 287 ? 32.247 28.183 46.824 1.00 28.37 295 PHE D N 1
ATOM 7577 C CA . PHE D 1 287 ? 32.460 27.557 45.527 1.00 28.28 295 PHE D CA 1
ATOM 7578 C C . PHE D 1 287 ? 31.144 26.952 45.045 1.00 28.51 295 PHE D C 1
ATOM 7579 O O . PHE D 1 287 ? 30.456 26.276 45.806 1.00 28.84 295 PHE D O 1
ATOM 7587 N N . ALA D 1 288 ? 30.796 27.206 43.783 1.00 27.09 296 ALA D N 1
ATOM 7588 C CA . ALA D 1 288 ? 29.539 26.725 43.221 1.00 26.91 296 ALA D CA 1
ATOM 7589 C C . ALA D 1 288 ? 29.629 25.556 42.249 1.00 28.03 296 ALA D C 1
ATOM 7590 O O . ALA D 1 288 ? 30.617 25.384 41.539 1.00 28.13 296 ALA D O 1
ATOM 7592 N N . VAL D 1 289 ? 28.573 24.750 42.232 1.00 28.04 297 VAL D N 1
ATOM 7593 C CA . VAL D 1 289 ? 28.481 23.605 41.333 1.00 29.28 297 VAL D CA 1
ATOM 7594 C C . VAL D 1 289 ? 27.030 23.464 40.865 1.00 31.20 297 VAL D C 1
ATOM 7595 O O . VAL D 1 289 ? 26.121 24.082 41.428 1.00 31.46 297 VAL D O 1
ATOM 7599 N N . LYS D 1 290 ? 26.818 22.653 39.837 1.00 32.84 298 LYS D N 1
ATOM 7600 C CA . LYS D 1 290 ? 25.478 22.436 39.317 1.00 36.19 298 LYS D CA 1
ATOM 7601 C C . LYS D 1 290 ? 24.694 21.568 40.301 1.00 38.16 298 LYS D C 1
ATOM 7602 O O . LYS D 1 290 ? 25.278 20.789 41.064 1.00 38.54 298 LYS D O 1
ATOM 7608 N N . ASP D 1 291 ? 23.374 21.706 40.289 1.00 39.10 299 ASP D N 1
ATOM 7609 C CA . ASP D 1 291 ? 22.525 20.922 41.180 1.00 40.71 299 ASP D CA 1
ATOM 7610 C C . ASP D 1 291 ? 22.799 19.432 40.973 1.00 40.05 299 ASP D C 1
ATOM 7611 O O . ASP D 1 291 ? 23.025 18.984 39.847 1.00 39.16 299 ASP D O 1
ATOM 7616 N N . GLY D 1 292 ? 22.789 18.673 42.062 1.00 38.91 300 GLY D N 1
ATOM 7617 C CA . GLY D 1 292 ? 23.049 17.247 41.973 1.00 39.27 300 GLY D CA 1
ATOM 7618 C C . GLY D 1 292 ? 24.530 16.885 41.991 1.00 39.51 300 GLY D C 1
ATOM 7619 O O . GLY D 1 292 ? 24.896 15.724 41.789 1.00 38.69 300 GLY D O 1
ATOM 7620 N N . GLU D 1 293 ? 25.388 17.868 42.235 1.00 38.97 301 GLU D N 1
ATOM 7621 C CA . GLU D 1 293 ? 26.830 17.624 42.262 1.00 38.93 301 GLU D CA 1
ATOM 7622 C C . GLU D 1 293 ? 27.452 17.945 43.611 1.00 37.80 301 GLU D C 1
ATOM 7623 O O . GLU D 1 293 ? 28.630 17.667 43.831 1.00 37.71 301 GLU D O 1
ATOM 7629 N N . LYS D 1 294 ? 26.670 18.529 44.512 1.00 36.62 302 LYS D N 1
ATOM 7630 C CA . LYS D 1 294 ? 27.210 18.901 45.808 1.00 36.83 302 LYS D CA 1
ATOM 7631 C C . LYS D 1 294 ? 28.013 17.796 46.473 1.00 35.90 302 LYS D C 1
ATOM 7632 O O . LYS D 1 294 ? 29.205 17.965 46.701 1.00 33.18 302 LYS D O 1
ATOM 7638 N N . GLU D 1 295 ? 27.373 16.666 46.769 1.00 37.56 303 GLU D N 1
ATOM 7639 C CA . GLU D 1 295 ? 28.055 15.543 47.424 1.00 37.69 303 GLU D CA 1
ATOM 7640 C C . GLU D 1 295 ? 29.161 14.959 46.554 1.00 35.64 303 GLU D C 1
ATOM 7641 O O . GLU D 1 295 ? 30.128 14.389 47.056 1.00 35.63 303 GLU D O 1
ATOM 7647 N N . LYS D 1 296 ? 29.011 15.118 45.246 1.00 33.29 304 LYS D N 1
ATOM 7648 C CA . LYS D 1 296 ? 29.958 14.590 44.272 1.00 31.46 304 LYS D CA 1
ATOM 7649 C C . LYS D 1 296 ? 31.223 15.432 44.064 1.00 28.64 304 LYS D C 1
ATOM 7650 O O . LYS D 1 296 ? 32.261 14.906 43.670 1.00 26.79 304 LYS D O 1
ATOM 7656 N N . ALA D 1 297 ? 31.145 16.733 44.329 1.00 27.72 305 ALA D N 1
ATOM 7657 C CA . ALA D 1 297 ? 32.296 17.612 44.133 1.00 27.08 305 ALA D CA 1
ATOM 7658 C C . ALA D 1 297 ? 32.850 18.166 45.425 1.00 27.94 305 ALA D C 1
ATOM 7659 O O . ALA D 1 297 ? 34.004 18.595 45.471 1.00 29.86 305 ALA D O 1
ATOM 7661 N N . GLU D 1 298 ? 32.028 18.162 46.471 1.00 27.74 306 GLU D N 1
ATOM 7662 C CA . GLU D 1 298 ? 32.431 18.673 47.776 1.00 28.37 306 GLU D CA 1
ATOM 7663 C C . GLU D 1 298 ? 33.882 18.372 48.141 1.00 26.83 306 GLU D C 1
ATOM 7664 O O . GLU D 1 298 ? 34.710 19.277 48.237 1.00 28.54 306 GLU D O 1
ATOM 7670 N N . GLY D 1 299 ? 34.163 17.091 48.358 1.00 22.73 307 GLY D N 1
ATOM 7671 C CA . GLY D 1 299 ? 35.487 16.659 48.748 1.00 22.05 307 GLY D CA 1
ATOM 7672 C C . GLY D 1 299 ? 36.658 17.360 48.097 1.00 20.97 307 GLY D C 1
ATOM 7673 O O . GLY D 1 299 ? 37.483 17.945 48.782 1.00 19.52 307 GLY D O 1
ATOM 7674 N N . ALA D 1 300 ? 36.728 17.300 46.773 1.00 23.42 308 ALA D N 1
ATOM 7675 C CA . ALA D 1 300 ? 37.821 17.911 46.033 1.00 23.62 308 ALA D CA 1
ATOM 7676 C C . ALA D 1 300 ? 37.939 19.415 46.273 1.00 24.46 308 ALA D C 1
ATOM 7677 O O . ALA D 1 300 ? 39.046 19.945 46.382 1.00 26.65 308 ALA D O 1
ATOM 7679 N N . ILE D 1 301 ? 36.802 20.094 46.366 1.00 24.69 309 ILE D N 1
ATOM 7680 C CA . ILE D 1 301 ? 36.790 21.534 46.589 1.00 25.16 309 ILE D CA 1
ATOM 7681 C C . ILE D 1 301 ? 37.214 21.856 48.016 1.00 26.12 309 ILE D C 1
ATOM 7682 O O . ILE D 1 301 ? 37.924 22.838 48.268 1.00 22.17 309 ILE D O 1
ATOM 7687 N N . LYS D 1 302 ? 36.753 21.045 48.960 1.00 26.44 310 LYS D N 1
ATOM 7688 C CA . LYS D 1 302 ? 37.114 21.272 50.350 1.00 27.62 310 LYS D CA 1
ATOM 7689 C C . LYS D 1 302 ? 38.601 20.946 50.469 1.00 25.61 310 LYS D C 1
ATOM 7690 O O . LYS D 1 302 ? 39.338 21.612 51.179 1.00 27.10 310 LYS D O 1
ATOM 7696 N N . GLY D 1 303 ? 39.039 19.934 49.735 1.00 25.85 311 GLY D N 1
ATOM 7697 C CA . GLY D 1 303 ? 40.438 19.557 49.768 1.00 26.48 311 GLY D CA 1
ATOM 7698 C C . GLY D 1 303 ? 41.357 20.574 49.114 1.00 26.36 311 GLY D C 1
ATOM 7699 O O . GLY D 1 303 ? 42.472 20.800 49.582 1.00 28.02 311 GLY D O 1
ATOM 7700 N N . ALA D 1 304 ? 40.896 21.195 48.032 1.00 25.92 312 ALA D N 1
ATOM 7701 C CA . ALA D 1 304 ? 41.704 22.191 47.331 1.00 23.48 312 ALA D CA 1
ATOM 7702 C C . ALA D 1 304 ? 41.835 23.473 48.144 1.00 23.18 312 ALA D C 1
ATOM 7703 O O . ALA D 1 304 ? 42.928 24.030 48.270 1.00 22.52 312 ALA D O 1
ATOM 7705 N N . ALA D 1 305 ? 40.714 23.933 48.689 1.00 23.54 313 ALA D N 1
ATOM 7706 C CA . ALA D 1 305 ? 40.673 25.160 49.473 1.00 25.18 313 ALA D CA 1
ATOM 7707 C C . ALA D 1 305 ? 41.420 25.044 50.788 1.00 27.20 313 ALA D C 1
ATOM 7708 O O . ALA D 1 305 ? 42.106 25.972 51.198 1.00 27.64 313 ALA D O 1
ATOM 7710 N N . GLU D 1 306 ? 41.274 23.904 51.452 1.00 30.28 314 GLU D N 1
ATOM 7711 C CA . GLU D 1 306 ? 41.943 23.679 52.728 1.00 33.40 314 GLU D CA 1
ATOM 7712 C C . GLU D 1 306 ? 43.444 23.748 52.509 1.00 32.00 314 GLU D C 1
ATOM 7713 O O . GLU D 1 306 ? 44.143 24.478 53.202 1.00 32.29 314 GLU D O 1
ATOM 7719 N N . SER D 1 307 ? 43.931 22.975 51.544 1.00 32.40 315 SER D N 1
ATOM 7720 C CA . SER D 1 307 ? 45.353 22.952 51.227 1.00 33.20 315 SER D CA 1
ATOM 7721 C C . SER D 1 307 ? 45.889 24.327 50.854 1.00 31.66 315 SER D C 1
ATOM 7722 O O . SER D 1 307 ? 46.934 24.748 51.354 1.00 31.36 315 SER D O 1
ATOM 7725 N N . ALA D 1 308 ? 45.177 25.021 49.973 1.00 30.23 316 ALA D N 1
ATOM 7726 C CA . ALA D 1 308 ? 45.607 26.346 49.531 1.00 29.84 316 ALA D CA 1
ATOM 7727 C C . ALA D 1 308 ? 45.783 27.269 50.728 1.00 29.46 316 ALA D C 1
ATOM 7728 O O . ALA D 1 308 ? 46.828 27.898 50.882 1.00 29.93 316 ALA D O 1
ATOM 7730 N N . VAL D 1 309 ? 44.762 27.344 51.576 1.00 29.96 317 VAL D N 1
ATOM 7731 C CA . VAL D 1 309 ? 44.828 28.190 52.761 1.00 31.47 317 VAL D CA 1
ATOM 7732 C C . VAL D 1 309 ? 45.925 27.711 53.711 1.00 31.13 317 VAL D C 1
ATOM 7733 O O . VAL D 1 309 ? 46.648 28.508 54.299 1.00 32.00 317 VAL D O 1
ATOM 7737 N N . ARG D 1 310 ? 46.041 26.401 53.853 1.00 30.35 318 ARG D N 1
ATOM 7738 C CA . ARG D 1 310 ? 47.035 25.811 54.731 1.00 32.50 318 ARG D CA 1
ATOM 7739 C C . ARG D 1 310 ? 48.460 26.136 54.268 1.00 33.68 318 ARG D C 1
ATOM 7740 O O . ARG D 1 310 ? 49.305 26.556 55.064 1.00 33.95 318 ARG D O 1
ATOM 7748 N N . LYS D 1 311 ? 48.729 25.936 52.980 1.00 32.80 319 LYS D N 1
ATOM 7749 C CA . LYS D 1 311 ? 50.051 26.231 52.445 1.00 32.86 319 LYS D CA 1
ATOM 7750 C C . LYS D 1 311 ? 50.345 27.725 52.558 1.00 32.99 319 LYS D C 1
ATOM 7751 O O . LYS D 1 311 ? 51.465 28.119 52.870 1.00 35.07 319 LYS D O 1
ATOM 7757 N N . VAL D 1 312 ? 49.340 28.556 52.306 1.00 32.07 320 VAL D N 1
ATOM 7758 C CA . VAL D 1 312 ? 49.526 30.002 52.379 1.00 33.08 320 VAL D CA 1
ATOM 7759 C C . VAL D 1 312 ? 49.899 30.490 53.779 1.00 34.08 320 VAL D C 1
ATOM 7760 O O . VAL D 1 312 ? 50.836 31.268 53.932 1.00 33.58 320 VAL D O 1
ATOM 7764 N N . LEU D 1 313 ? 49.168 30.043 54.795 1.00 35.86 321 LEU D N 1
ATOM 7765 C CA . LEU D 1 313 ? 49.466 30.457 56.162 1.00 38.16 321 LEU D CA 1
ATOM 7766 C C . LEU D 1 313 ? 50.781 29.830 56.610 1.00 38.35 321 LEU D C 1
ATOM 7767 O O . LEU D 1 313 ? 51.506 30.399 57.430 1.00 39.51 321 LEU D O 1
ATOM 7772 N N . GLY D 1 314 ? 51.083 28.655 56.067 1.00 36.86 322 GLY D N 1
ATOM 7773 C CA . GLY D 1 314 ? 52.325 27.987 56.405 1.00 36.27 322 GLY D CA 1
ATOM 7774 C C . GLY D 1 314 ? 53.495 28.792 55.863 1.00 36.63 322 GLY D C 1
ATOM 7775 O O . GLY D 1 314 ? 54.555 28.873 56.483 1.00 35.97 322 GLY D O 1
ATOM 7776 N N . ALA D 1 315 ? 53.296 29.397 54.697 1.00 35.98 323 ALA D N 1
ATOM 7777 C CA . ALA D 1 315 ? 54.330 30.212 54.075 1.00 35.45 323 ALA D CA 1
ATOM 7778 C C . ALA D 1 315 ? 54.528 31.461 54.919 1.00 35.49 323 ALA D C 1
ATOM 7779 O O . ALA D 1 315 ? 55.650 31.929 55.109 1.00 35.16 323 ALA D O 1
ATOM 7781 N N . ILE D 1 316 ? 53.430 31.998 55.433 1.00 34.15 324 ILE D N 1
ATOM 7782 C CA . ILE D 1 316 ? 53.516 33.192 56.250 1.00 33.86 324 ILE D CA 1
ATOM 7783 C C . ILE D 1 316 ? 54.171 32.884 57.591 1.00 32.84 324 ILE D C 1
ATOM 7784 O O . ILE D 1 316 ? 54.940 33.689 58.105 1.00 33.30 324 ILE D O 1
ATOM 7789 N N . THR D 1 317 ? 53.883 31.713 58.146 1.00 33.76 325 THR D N 1
ATOM 7790 C CA . THR D 1 317 ? 54.471 31.317 59.422 1.00 35.98 325 THR D CA 1
ATOM 7791 C C . THR D 1 317 ? 55.987 31.144 59.291 1.00 36.47 325 THR D C 1
ATOM 7792 O O . THR D 1 317 ? 56.742 31.506 60.191 1.00 37.07 325 THR D O 1
ATOM 7796 N N . GLY D 1 318 ? 56.426 30.592 58.166 1.00 36.54 326 GLY D N 1
ATOM 7797 C CA . GLY D 1 318 ? 57.845 30.398 57.957 1.00 36.86 326 GLY D CA 1
ATOM 7798 C C . GLY D 1 318 ? 58.563 31.726 57.822 1.00 37.45 326 GLY D C 1
ATOM 7799 O O . GLY D 1 318 ? 59.651 31.917 58.367 1.00 35.34 326 GLY D O 1
ATOM 7800 N N . LEU D 1 319 ? 57.940 32.644 57.090 1.00 37.58 327 LEU D N 1
ATOM 7801 C CA . LEU D 1 319 ? 58.490 33.972 56.853 1.00 38.89 327 LEU D CA 1
ATOM 7802 C C . LEU D 1 319 ? 58.674 34.746 58.162 1.00 39.87 327 LEU D C 1
ATOM 7803 O O . LEU D 1 319 ? 59.779 35.171 58.499 1.00 40.82 327 LEU D O 1
ATOM 7808 N N . ILE D 1 320 ? 57.583 34.926 58.897 1.00 38.58 328 ILE D N 1
ATOM 7809 C CA . ILE D 1 320 ? 57.638 35.637 60.161 1.00 37.91 328 ILE D CA 1
ATOM 7810 C C . ILE D 1 320 ? 58.618 34.946 61.108 1.00 36.97 328 ILE D C 1
ATOM 7811 O O . ILE D 1 320 ? 59.263 35.595 61.922 1.00 37.16 328 ILE D O 1
ATOM 7816 N N . GLY D 1 321 ? 58.736 33.630 60.983 1.00 36.30 329 GLY D N 1
ATOM 7817 C CA . GLY D 1 321 ? 59.650 32.882 61.825 1.00 34.76 329 GLY D CA 1
ATOM 7818 C C . GLY D 1 321 ? 61.107 33.180 61.513 1.00 35.79 329 GLY D C 1
ATOM 7819 O O . GLY D 1 321 ? 61.888 33.471 62.419 1.00 36.52 329 GLY D O 1
ATOM 7820 N N . ASP D 1 322 ? 61.479 33.111 60.237 1.00 35.20 330 ASP D N 1
ATOM 7821 C CA . ASP D 1 322 ? 62.850 33.384 59.830 1.00 37.43 330 ASP D CA 1
ATOM 7822 C C . ASP D 1 322 ? 63.217 34.827 60.147 1.00 37.91 330 ASP D C 1
ATOM 7823 O O . ASP D 1 322 ? 64.263 35.098 60.732 1.00 37.56 330 ASP D O 1
ATOM 7828 N N . ALA D 1 323 ? 62.344 35.747 59.753 1.00 37.83 331 ALA D N 1
ATOM 7829 C CA . ALA D 1 323 ? 62.559 37.171 59.979 1.00 37.82 331 ALA D CA 1
ATOM 7830 C C . ALA D 1 323 ? 62.769 37.506 61.449 1.00 38.15 331 ALA D C 1
ATOM 7831 O O . ALA D 1 323 ? 63.695 38.227 61.801 1.00 39.64 331 ALA D O 1
ATOM 7833 N N . VAL D 1 324 ? 61.902 36.986 62.307 1.00 37.74 332 VAL D N 1
ATOM 7834 C CA . VAL D 1 324 ? 62.015 37.261 63.726 1.00 37.78 332 VAL D CA 1
ATOM 7835 C C . VAL D 1 324 ? 63.142 36.464 64.380 1.00 39.36 332 VAL D C 1
ATOM 7836 O O . VAL D 1 324 ? 63.903 37.006 65.186 1.00 39.08 332 VAL D O 1
ATOM 7840 N N . SER D 1 325 ? 63.255 35.183 64.042 1.00 40.04 333 SER D N 1
ATOM 7841 C CA . SER D 1 325 ? 64.321 34.365 64.617 1.00 40.25 333 SER D CA 1
ATOM 7842 C C . SER D 1 325 ? 65.659 35.019 64.282 1.00 39.96 333 SER D C 1
ATOM 7843 O O . SER D 1 325 ? 66.566 35.075 65.112 1.00 39.80 333 SER D O 1
ATOM 7846 N N . SER D 1 326 ? 65.764 35.526 63.057 1.00 40.19 334 SER D N 1
ATOM 7847 C CA . SER D 1 326 ? 66.979 36.180 62.600 1.00 40.38 334 SER D CA 1
ATOM 7848 C C . SER D 1 326 ? 67.253 37.412 63.454 1.00 41.61 334 SER D C 1
ATOM 7849 O O . SER D 1 326 ? 68.398 37.688 63.818 1.00 40.52 334 SER D O 1
ATOM 7852 N N . GLY D 1 327 ? 66.191 38.149 63.769 1.00 42.19 335 GLY D N 1
ATOM 7853 C CA . GLY D 1 327 ? 66.325 39.332 64.596 1.00 41.21 335 GLY D CA 1
ATOM 7854 C C . GLY D 1 327 ? 66.729 38.928 65.997 1.00 42.00 335 GLY D C 1
ATOM 7855 O O . GLY D 1 327 ? 67.524 39.607 66.646 1.00 42.84 335 GLY D O 1
ATOM 7856 N N . LEU D 1 328 ? 66.183 37.815 66.471 1.00 42.23 336 LEU D N 1
ATOM 7857 C CA . LEU D 1 328 ? 66.518 37.326 67.800 1.00 43.34 336 LEU D CA 1
ATOM 7858 C C . LEU D 1 328 ? 67.956 36.827 67.850 1.00 44.84 336 LEU D C 1
ATOM 7859 O O . LEU D 1 328 ? 68.610 36.910 68.885 1.00 45.05 336 LEU D O 1
ATOM 7864 N N . ARG D 1 329 ? 68.450 36.299 66.735 1.00 47.14 337 ARG D N 1
ATOM 7865 C CA . ARG D 1 329 ? 69.827 35.815 66.701 1.00 48.23 337 ARG D CA 1
ATOM 7866 C C . ARG D 1 329 ? 70.779 36.996 66.873 1.00 47.58 337 ARG D C 1
ATOM 7867 O O . ARG D 1 329 ? 71.763 36.905 67.607 1.00 47.24 337 ARG D O 1
ATOM 7875 N N . LYS D 1 330 ? 70.476 38.108 66.206 1.00 47.53 338 LYS D N 1
ATOM 7876 C CA . LYS D 1 330 ? 71.308 39.302 66.300 1.00 47.20 338 LYS D CA 1
ATOM 7877 C C . LYS D 1 330 ? 71.396 39.788 67.744 1.00 46.29 338 LYS D C 1
ATOM 7878 O O . LYS D 1 330 ? 72.419 40.321 68.167 1.00 46.62 338 LYS D O 1
ATOM 7884 N N . VAL D 1 331 ? 70.319 39.609 68.500 1.00 45.32 339 VAL D N 1
ATOM 7885 C CA . VAL D 1 331 ? 70.309 40.014 69.899 1.00 43.96 339 VAL D CA 1
ATOM 7886 C C . VAL D 1 331 ? 71.046 38.944 70.696 1.00 44.71 339 VAL D C 1
ATOM 7887 O O . VAL D 1 331 ? 71.670 39.228 71.723 1.00 45.39 339 VAL D O 1
ATOM 7891 N N . GLY D 1 332 ? 70.969 37.708 70.213 1.00 44.94 340 GLY D N 1
ATOM 7892 C CA . GLY D 1 332 ? 71.652 36.614 70.875 1.00 43.72 340 GLY D CA 1
ATOM 7893 C C . GLY D 1 332 ? 73.149 36.833 70.787 1.00 43.33 340 GLY D C 1
ATOM 7894 O O . GLY D 1 332 ? 73.885 36.558 71.735 1.00 43.75 340 GLY D O 1
ATOM 7895 N N . ASP D 1 333 ? 73.598 37.338 69.643 1.00 42.98 341 ASP D N 1
ATOM 7896 C CA . ASP D 1 333 ? 75.013 37.601 69.431 1.00 42.90 341 ASP D CA 1
ATOM 7897 C C . ASP D 1 333 ? 75.431 38.893 70.136 1.00 44.10 341 ASP D C 1
ATOM 7898 O O . ASP D 1 333 ? 76.618 39.127 70.365 1.00 44.01 341 ASP D O 1
ATOM 7903 N N . SER D 1 334 ? 74.454 39.732 70.473 1.00 44.42 342 SER D N 1
ATOM 7904 C CA . SER D 1 334 ? 74.742 40.977 71.176 1.00 45.38 342 SER D CA 1
ATOM 7905 C C . SER D 1 334 ? 75.094 40.598 72.600 1.00 45.58 342 SER D C 1
ATOM 7906 O O . SER D 1 334 ? 76.062 41.092 73.172 1.00 47.25 342 SER D O 1
ATOM 7909 N N . VAL D 1 335 ? 74.293 39.703 73.161 1.00 47.74 343 VAL D N 1
ATOM 7910 C CA . VAL D 1 335 ? 74.489 39.230 74.524 1.00 49.79 343 VAL D CA 1
ATOM 7911 C C . VAL D 1 335 ? 75.813 38.477 74.678 1.00 51.51 343 VAL D C 1
ATOM 7912 O O . VAL D 1 335 ? 76.630 38.818 75.533 1.00 52.36 343 VAL D O 1
ATOM 7916 N N . LYS D 1 336 ? 76.022 37.459 73.848 1.00 52.36 344 LYS D N 1
ATOM 7917 C CA . LYS D 1 336 ? 77.247 36.668 73.901 1.00 53.23 344 LYS D CA 1
ATOM 7918 C C . LYS D 1 336 ? 78.483 37.552 73.743 1.00 54.47 344 LYS D C 1
ATOM 7919 O O . LYS D 1 336 ? 79.474 37.375 74.450 1.00 55.23 344 LYS D O 1
ATOM 7925 N N . ALA D 1 337 ? 78.420 38.504 72.819 1.00 56.26 345 ALA D N 1
ATOM 7926 C CA . ALA D 1 337 ? 79.537 39.410 72.574 1.00 57.72 345 ALA D CA 1
ATOM 7927 C C . ALA D 1 337 ? 79.869 40.209 73.827 1.00 59.77 345 ALA D C 1
ATOM 7928 O O . ALA D 1 337 ? 81.022 40.590 74.045 1.00 59.26 345 ALA D O 1
ATOM 7930 N N . ALA D 1 338 ? 78.852 40.452 74.649 1.00 61.76 346 ALA D N 1
ATOM 7931 C CA . ALA D 1 338 ? 79.014 41.210 75.887 1.00 63.73 346 ALA D CA 1
ATOM 7932 C C . ALA D 1 338 ? 79.665 40.386 76.998 1.00 65.72 346 ALA D C 1
ATOM 7933 O O . ALA D 1 338 ? 80.409 40.920 77.821 1.00 66.00 346 ALA D O 1
ATOM 7935 N N . SER D 1 339 ? 79.378 39.087 77.020 1.00 68.51 347 SER D N 1
ATOM 7936 C CA . SER D 1 339 ? 79.935 38.189 78.030 1.00 71.69 347 SER D CA 1
ATOM 7937 C C . SER D 1 339 ? 81.458 38.241 78.073 1.00 74.08 347 SER D C 1
ATOM 7938 O O . SER D 1 339 ? 82.068 37.951 79.104 1.00 74.39 347 SER D O 1
ATOM 7941 N N . LYS D 1 340 ? 82.066 38.609 76.950 1.00 76.77 348 LYS D N 1
ATOM 7942 C CA . LYS D 1 340 ? 83.517 38.674 76.850 1.00 79.35 348 LYS D CA 1
ATOM 7943 C C . LYS D 1 340 ? 84.149 39.884 77.537 1.00 81.82 348 LYS D C 1
ATOM 7944 O O . LYS D 1 340 ? 84.838 40.680 76.899 1.00 81.99 348 LYS D O 1
ATOM 7950 N N . GLU D 1 341 ? 83.903 39.995 78.842 1.00 84.29 349 GLU D N 1
ATOM 7951 C CA . GLU D 1 341 ? 84.430 41.056 79.710 1.00 86.52 349 GLU D CA 1
ATOM 7952 C C . GLU D 1 341 ? 84.410 42.498 79.210 1.00 87.96 349 GLU D C 1
ATOM 7953 O O . GLU D 1 341 ? 84.368 43.431 80.014 1.00 88.24 349 GLU D O 1
ATOM 7959 N N . THR D 1 342 ? 84.456 42.689 77.897 1.00 89.25 350 THR D N 1
ATOM 7960 C CA . THR D 1 342 ? 84.453 44.029 77.330 1.00 90.12 350 THR D CA 1
ATOM 7961 C C . THR D 1 342 ? 83.046 44.415 76.899 1.00 90.24 350 THR D C 1
ATOM 7962 O O . THR D 1 342 ? 82.480 43.810 75.988 1.00 90.01 350 THR D O 1
ATOM 7966 N N . PRO D 1 343 ? 82.461 45.429 77.560 1.00 90.77 351 PRO D N 1
ATOM 7967 C CA . PRO D 1 343 ? 81.109 45.898 77.244 1.00 91.16 351 PRO D CA 1
ATOM 7968 C C . PRO D 1 343 ? 80.852 45.997 75.740 1.00 91.79 351 PRO D C 1
ATOM 7969 O O . PRO D 1 343 ? 79.865 45.454 75.243 1.00 91.70 351 PRO D O 1
ATOM 7973 N N . PRO D 1 344 ? 81.731 46.695 74.997 1.00 92.45 352 PRO D N 1
ATOM 7974 C CA . PRO D 1 344 ? 81.523 46.807 73.549 1.00 92.98 352 PRO D CA 1
ATOM 7975 C C . PRO D 1 344 ? 81.528 45.425 72.881 1.00 93.38 352 PRO D C 1
ATOM 7976 O O . PRO D 1 344 ? 80.555 44.677 72.993 1.00 93.68 352 PRO D O 1
ATOM 7980 N N . ALA D 1 345 ? 82.628 45.106 72.197 1.00 93.18 353 ALA D N 1
ATOM 7981 C CA . ALA D 1 345 ? 82.829 43.828 71.501 1.00 93.35 353 ALA D CA 1
ATOM 7982 C C . ALA D 1 345 ? 83.697 44.031 70.261 1.00 93.60 353 ALA D C 1
ATOM 7983 O O . ALA D 1 345 ? 84.810 43.463 70.219 1.00 94.03 353 ALA D O 1
#

B-factor: mean 41.25, std 18.74, range [5.29, 119.62]

Solvent-accessible surface area: 42212 Å² total

Organism: Borreliella burgdorferi (NCBI:txid139)

Foldseek 3Di:
DVVVVCCLLVPPQDALVSVLVLLVVVLVVLVVVLVVLVPPDVVLVVLSVLLNVLSVQQSVLSVLLNVLSPAGGTLAAEDADQVLADFFDLSSLLSNLSSLLSNCVSLNAPDDPLDPDDQDDLQLLQLLLQLFGHADPGAAAQVNLLSLQVLLVPDFLSNLSNLSNVLSVDDPQDAEAQQDDLGLNNSLRHDHRHDGGNNDPVSTSSRSLNNLQSLSHHSRYTHHYPVGCVNRSVSNSNSNSSSNSRNSVVSVVSNVVSSVVSVVVSVVD/DPPVPVCLLVVLLVLLVVLVCLQVVDLVDDPCLADQAWLLSQLVLLVVVLVSLVVSLVSLVVRDVLLVVLNVVLNVLSVQLNVLSVQLNVLSPAGGTLLAEDQDQVLADFFDLSSLLSNLSSLLSNCVSLPCLVVLLPPDAFDDLPLLQLLQQLAGHEPPGDAAQSSLLSLLVLLVRDFLSNLSNQSNVVSPDDPQDADAQCDDLALSNSLRHDHHHDGGRNDPNSGSSRSLNNSQSLSHHSRYTYHHPPGCVVRSVSSSNNRSSSVSRNSVVSSVSVSVSSVVSSVSSNVSSD/DVVVVVCLLVPPQAWLVSVLVLLVVVLVVLCVDLVVQVCQLQVVLNVVLNVLSVQQSVLSVQLSVLSPAGGTLLAEDAAQVLAAFFDLSSLLSNLRSLLSNCVSLVCNVVLLPPDAFPAQVLLQLLQFQEGHEQPGDAALSSLQSLLVLLVSDFLSLLSSLSSVQSPDPDQDADAQQDDLALNNSLRHGHRHDGGRNDPVSGSSRSLNNLQSLSHHSRYTHDHPPRCVNRSVSSSNSRSSSNSSNSVVSCVSNVVSSVVSVVSNVVSVVVVD/DDLCVQVVLLVLLVVLVVLLCVLVDDDPVPPLFAWLLVQLVLLVVVLPNLVVSLVSVVCVLLVVLSCVQNQLSVLQSVLSVQLSVLSPAGHTLLAEDADQVLADQFDLSSLLRNLVSLLSNCVSLVNLVVLLVDDEFDAQPLLQLLQQLEGHEAPGPDAQVNLQSLLVLLVRDFLSLLNSLSSVCSVPPPLDADAQCDDLGLSNSLRHDHRHDGGHNHPNSHSSRSLNNSQSLSHHSRYTHDYPPHCVVRSVSSSNSNSSSVVRNVNVSSVSVSCSNSVSSVSSSVQSVVCSPVDNHD